Protein 3K17 (pdb70)

Solvent-accessible surface area: 55681 Å² total

InterPro domains:
  IPR005917 Phosphomevalonate kinase, bacteria [TIGR01220] (10-353)
  IPR006204 GHMP kinase N-terminal domain [PF00288] (90-173)
  IPR013750 GHMP kinase, C-terminal domain [PF08544] (261-345)
  IPR014721 Small ribosomal subunit protein uS5 domain 2-type fold, subgroup [G3DSA:3.30.230.10] (9-210)
  IPR020568 Ribosomal protein uS5 domain 2-type superfamily [SSF54211] (10-228)
  IPR035102 Phosphomevalonate kinase [PTHR31814] (108-270)
  IPR036554 GHMP kinase, C-terminal domain superfamily [G3DSA:3.30.70.890] (212-351)
  IPR036554 GHMP kinase, C-terminal domain superfamily [SSF55060] (216-352)

Radius of gyration: 37.33 Å; Cα contacts (8 Å, |Δi|>4): 3002; chains: 4; bounding box: 101×78×102 Å

Nearest PDB structures (foldseek):
  3k17-assembly1_A  TM=9.983E-01  e=2.558E-62  Listeria innocua
  3gon-assembly1_A  TM=9.034E-01  e=1.517E-24  Streptococcus pneumoniae R6
  1k47-assembly6_F  TM=8.748E-01  e=9.224E-23  Streptococcus pneumoniae R6
  1s4e-assembly9_I  TM=7.639E-01  e=1.160E-14  Pyrococcus furiosus
  1s4e-assembly4_D  TM=7.365E-01  e=4.771E-15  Pyrococcus furiosus

Secondary structure (DSSP, 8-state):
--EEEEEEEEEEEE-TTGGGSTT-EEEEEEEEEEEEEEE-B-SS--B--TT-SS-B---TTS----S-GGGHHHHHHHHHHHHHHHHTTPPP--B--EEESSB-TTS-B-SS-HHHHHHHHHHHH---S-TT---HHHHHHHHHHHHHHSS--SHHHHH---SEEEEE---HHHHHHHHTTS-TTT--PPP--EEEEEPPPSSEEEEEE-S----HHHHHHHHHHHHHH-HHHHHHHHHHHHH--HHHHHHHHT-HHHHHHHHHHHHHHHHHHHHHHT---S-HHHHHHHHHHH---EEEE-TT-SSSEEEEEESSHHHHHHHHHHHHHTTPEE----B---EEE--/--EEEEEEEEEEEE-TTGGGSTT-EEEEEEEEEEEEEEE-B-SS--B--TT-SS-B---TTS----S-GGGHHHHHHHHHHHHHHHHTT-----B--EEESSB-TTS-B-SS-HHHHHHHHHHHH---S-TT---HHHHHHHHHHHHHHSS--SHHHHH---SEEEEE---HHHHHHHHTTS-TTT--PPP--EEEEEPPPSSEEEEE-------SHHHHHHHHHHHHHTHHHHHHHHHHHHH--HHHHHHHHT-HHHHHHHHHHHHHHHHHHHHHHT--SS-HHHHHHHHHHH---EEEE-SS-SSS-EEEEESSHHHHHHHHHHHHHHT--B----B---EEE--/--EEEEEEEEEEEE-TTGGGSTT-EEEEEEEEEEEEEEE-B-SS--B--TTBSS-B---TTS----SSGGGHHHHHHHHHHHHHHHHTTPPP--B--EEESSB-SSS-B-SS-HHHHHHHHHHHH---S-TT---HHHHHHHHHHHHHHSS--SHHHHH---SEEEEE---HHHHHHHTTTS-TTT-------EEEEEPPPSSEEEEEE-SS---TTTHHHHHHHHHHH-HHHHHHHHHHHHH--HHHHHHHHT-HHHHHHHHHHHHHHHHHHHHHHT--SS-HHHHHHHHHHH---EEEE-SS-SSSEEEEEESSHHHHHHHHHHHHHHT-EE----B---EEE--/--EEEEEEEEEEEE-TTGGGSTT-EEEEEEEEEEEEEEE-B-SS--B--TT-SS-B---TTS----S-SSSHHHHHHHHHHHHHHHHTTPPP--B--EEESSB-TTS-B-SS-HHHHHHHHHHHH---S-TT---HHHHHHHHHHHHHHS---SHHHHH---SEEEEE---HHHHHHHTTTS-TTT--PPP--EEEEEPPPSSEEEEEE------HHHHHHHHHHHHTT-HHHHHHHHHHHHH--HHHHHHHHT-HHHHHHHHHHHHHHHHHHHHTTT--SS-HHHHHHHHHHH---EEEE-SS-SSS-EEEEESSHHHHHHHHHHHHHHT-EE--------EEE--

Sequence (1388 aa):
NKLQVKIPGKLYVAGEYAVVESGHTAILTAVNRYITLTLEDSERNELWIPHYENPVSWPIGGELKPDGEHWTFTAEAINIATTFLKSEGIELTPVKVIETELIDQSGAKYGLGSSAAATVAVINALTKFYPEISLKKFKLAALSHLVVQGNGSCGDIASCYGGWIAYTTFDQEWVKHRLAYKSLEWFKEPWPLQIETLEEPVPTFSVGWTGTPVSTGKLVSQIHAFKQEDSKNYQHFLTRNNEIKQIIQAFHTKDEELLYSSIKENRRILQELGTKAGVNIETSLLKELADSAENGGAGKSSGSGGGDCGIAFSKTKELAEKLVNEWEKLGIKHLPFHTGRVQITEGNKLQVKIPGKLYVAGEYAVVESGHTAILTAVNRYITLTLEDSERNELWIPHYENPVSWPIGGELKPDGEHWTFTAEAINIATTFLKSEGIELTPVKVIETELIDQSGAKYGLGSSAAATVAVINALTKFYPEISLKKFKLAALSHLVVQGNGSCGDIASCYGGWIAYTTFDQEWVKHRLAYKSLEWFKEPWPLQIETLEEPVPTFSVGWTGTPVSTGKLVSQIHAFKQEDSKNYQHFLTRNNEIKQIIQAFHTKDEELLYSSIKENRRILQELGTKAGVNIETSLLKELADSAENGGAGKSSGSGGGDCGIAFSKTKELAEKLVNEWEKLGIKHLPFHTGRVQITEGNKLQVKIPGKLYVAGEYAVVESGHTAILTAVNRYITLTLEDSERNELWIPHYENPVSWPIGGELKPDGEHWTFTAEAINIATTFLKSEGIELTPVKVIETELIDQSGAKYGLGSSAAATVAVINALTKFYPEISLKKFKLAALSHLVVQGNGSCGDIASCYGGWIAYTTFDQEWVKHRLAYKSLEWFKEPWPLQIETLEEPVPTFSVGWTGTPVSTGKLVSQIHAFKQEDSKNYQHFLTRNNEIKQIIQAFHTKDEELLYSSIKENRRILQELGTKAGVNIETSLLKELADSAENGGAGKSSGSGGGDCGIAFSKTKELAEKLVNEWEKLGIKHLPFHTGRVQITEGNKLQVKIPGKLYVAGEYAVVESGHTAILTAVNRYITLTLEDSERNELWIPHYENPVSWPIGGELKPDGEHWTFTAEAINIATTFLKSEGIELTPVKVIETELIDQSGAKYGLGSSAAATVAVINALTKFYPEISLKKFKLAALSHLVVQGNGSCGDIASCYGGWIAYTTFDQEWVKHRLAYKSLEWFKEPWPLQIETLEEPVPTFSVGWTGTPVSTGKLVSQIHAFKQEDSKNYQHFLTRNNEIKQIIQAFHTKDEELLYSSIKENRRILQELGTKAGVNIETSLLKELADSAENGGAGKSSGSGGGDCGIAFSKTKELAEKLVNEWEKLGIKHLPFHTGRVQITEG

Organism: Listeria innocua serovar 6a (strain ATCC BAA-680 / CLIP 11262) (NCBI:txid272626)

CATH classification: 3.30.230.10 (+1 more: 3.30.70.890)

B-factor: mean 33.98, std 15.14, range [2.61, 91.02]

Structure (mmCIF, N/CA/C/O backbone):
data_3K17
#
_entry.id   3K17
#
_cell.length_a   105.966
_cell.length_b   122.362
_cell.length_c   138.000
_cell.angle_alpha   90.00
_cell.angle_beta   90.00
_cell.angle_gamma   90.00
#
_symmetry.space_group_name_H-M   'P 21 21 21'
#
loop_
_entity.id
_entity.type
_entity.pdbx_description
1 polymer 'Lin0012 protein'
2 non-polymer 'TRIETHYLENE GLYCOL'
3 water water
#
loop_
_atom_site.group_PDB
_atom_site.id
_atom_site.type_symbol
_atom_site.label_atom_id
_atom_site.label_alt_id
_atom_site.label_comp_id
_atom_site.label_asym_id
_atom_site.label_entity_id
_atom_site.label_seq_id
_atom_site.pdbx_PDB_ins_code
_atom_site.Cartn_x
_atom_site.Cartn_y
_atom_site.Cartn_z
_atom_site.occupancy
_atom_site.B_iso_or_equiv
_atom_site.auth_seq_id
_atom_site.auth_comp_id
_atom_site.auth_asym_id
_atom_site.auth_atom_id
_atom_site.pdbx_PDB_model_num
ATOM 1 N N . ASN A 1 5 ? 64.348 11.278 4.468 1.00 52.87 7 ASN A N 1
ATOM 2 C CA . ASN A 1 5 ? 62.945 11.673 4.147 1.00 52.51 7 ASN A CA 1
ATOM 3 C C . ASN A 1 5 ? 62.622 13.088 4.613 1.00 50.28 7 ASN A C 1
ATOM 4 O O . ASN A 1 5 ? 62.582 13.370 5.811 1.00 50.17 7 ASN A O 1
ATOM 9 N N . LYS A 1 6 ? 62.398 13.975 3.651 1.00 47.34 8 LYS A N 1
ATOM 10 C CA . LYS A 1 6 ? 62.069 15.357 3.953 1.00 43.54 8 LYS A CA 1
ATOM 11 C C . LYS A 1 6 ? 60.584 15.594 3.727 1.00 40.76 8 LYS A C 1
ATOM 12 O O . LYS A 1 6 ? 59.942 14.878 2.963 1.00 41.29 8 LYS A O 1
ATOM 18 N N . LEU A 1 7 ? 60.042 16.599 4.403 1.00 37.14 9 LEU A N 1
ATOM 19 C CA . LEU A 1 7 ? 58.638 16.952 4.263 1.00 33.09 9 LEU A CA 1
ATOM 20 C C . LEU A 1 7 ? 58.557 18.179 3.358 1.00 32.58 9 LEU A C 1
ATOM 21 O O . LEU A 1 7 ? 59.200 19.197 3.625 1.00 31.28 9 LEU A O 1
ATOM 26 N N . GLN A 1 8 ? 57.786 18.082 2.280 1.00 30.09 10 GLN A N 1
ATOM 27 C CA . GLN A 1 8 ? 57.648 19.206 1.359 1.00 30.15 10 GLN A CA 1
ATOM 28 C C . GLN A 1 8 ? 56.238 19.774 1.395 1.00 26.98 10 GLN A C 1
ATOM 29 O O . GLN A 1 8 ? 55.263 19.047 1.196 1.00 26.93 10 GLN A O 1
ATOM 35 N N . VAL A 1 9 ? 56.132 21.072 1.653 1.00 23.46 11 VAL A N 1
ATOM 36 C CA . VAL A 1 9 ? 54.834 21.744 1.701 1.00 20.28 11 VAL A CA 1
ATOM 37 C C . VAL A 1 9 ? 54.775 22.827 0.626 1.00 20.16 11 VAL A C 1
ATOM 38 O O . VAL A 1 9 ? 55.641 23.700 0.560 1.00 19.70 11 VAL A O 1
ATOM 42 N N . LYS A 1 10 ? 53.762 22.759 -0.226 1.00 19.39 12 LYS A N 1
ATOM 43 C CA . LYS A 1 10 ? 53.597 23.750 -1.275 1.00 19.89 12 LYS A CA 1
ATOM 44 C C . LYS A 1 10 ? 52.299 24.492 -1.041 1.00 18.29 12 LYS A C 1
ATOM 45 O O . LYS A 1 10 ? 51.219 23.897 -1.057 1.00 19.24 12 LYS A O 1
ATOM 51 N N . ILE A 1 11 ? 52.425 25.796 -0.815 1.00 16.13 13 ILE A N 1
ATOM 52 C CA . ILE A 1 11 ? 51.286 26.664 -0.572 1.00 14.51 13 ILE A CA 1
ATOM 53 C C . ILE A 1 11 ? 51.098 27.562 -1.782 1.00 16.76 13 ILE A C 1
ATOM 54 O O . ILE A 1 11 ? 52.031 28.263 -2.225 1.00 14.58 13 ILE A O 1
ATOM 59 N N . PRO A 1 12 ? 49.884 27.555 -2.344 1.00 15.50 14 PRO A N 1
ATOM 60 C CA . PRO A 1 12 ? 49.577 28.372 -3.515 1.00 15.83 14 PRO A CA 1
ATOM 61 C C . PRO A 1 12 ? 49.415 29.842 -3.148 1.00 16.85 14 PRO A C 1
ATOM 62 O O . PRO A 1 12 ? 49.084 30.169 -2.007 1.00 17.21 14 PRO A O 1
ATOM 66 N N . GLY A 1 13 ? 49.666 30.714 -4.121 1.00 15.12 15 GLY A N 1
ATOM 67 C CA . GLY A 1 13 ? 49.496 32.140 -3.915 1.00 14.58 15 GLY A CA 1
ATOM 68 C C . GLY A 1 13 ? 48.005 32.425 -4.005 1.00 15.50 15 GLY A C 1
ATOM 69 O O . GLY A 1 13 ? 47.221 31.513 -4.271 1.00 12.87 15 GLY A O 1
ATOM 70 N N . LYS A 1 14 ? 47.607 33.678 -3.810 1.00 14.28 16 LYS A N 1
ATOM 71 C CA . LYS A 1 14 ? 46.190 34.026 -3.838 1.00 16.28 16 LYS A CA 1
ATOM 72 C C . LYS A 1 14 ? 45.892 35.265 -4.660 1.00 17.46 16 LYS A C 1
ATOM 73 O O . LYS A 1 14 ? 46.759 36.102 -4.891 1.00 16.11 16 LYS A O 1
ATOM 79 N N . LEU A 1 15 ? 44.637 35.375 -5.072 1.00 17.11 17 LEU A N 1
ATOM 80 C CA . LEU A 1 15 ? 44.162 36.512 -5.837 1.00 16.31 17 LEU A CA 1
ATOM 81 C C . LEU A 1 15 ? 42.734 36.823 -5.433 1.00 18.36 17 LEU A C 1
ATOM 82 O O . LEU A 1 15 ? 41.862 35.955 -5.516 1.00 17.21 17 LEU A O 1
ATOM 87 N N . TYR A 1 16 ? 42.497 38.046 -4.972 1.00 16.54 18 TYR A N 1
ATOM 88 C CA . TYR A 1 16 ? 41.146 38.456 -4.630 1.00 17.32 18 TYR A CA 1
ATOM 89 C C . TYR A 1 16 ? 40.423 38.559 -5.962 1.00 18.80 18 TYR A C 1
ATOM 90 O O . TYR A 1 16 ? 41.007 38.995 -6.960 1.00 17.26 18 TYR A O 1
ATOM 99 N N . VAL A 1 17 ? 39.159 38.154 -5.985 1.00 19.11 19 VAL A N 1
ATOM 100 C CA . VAL A 1 17 ? 38.376 38.211 -7.214 1.00 18.31 19 VAL A CA 1
ATOM 101 C C . VAL A 1 17 ? 37.298 39.285 -7.093 1.00 19.94 19 VAL A C 1
ATOM 102 O O . VAL A 1 17 ? 36.978 39.952 -8.067 1.00 20.24 19 VAL A O 1
ATOM 106 N N . ALA A 1 18 ? 36.769 39.456 -5.883 1.00 18.64 20 ALA A N 1
ATOM 107 C CA . ALA A 1 18 ? 35.732 40.443 -5.614 1.00 20.81 20 ALA A CA 1
ATOM 108 C C . ALA A 1 18 ? 35.596 40.689 -4.112 1.00 19.75 20 ALA A C 1
ATOM 109 O O . ALA A 1 18 ? 35.920 39.825 -3.307 1.00 19.78 20 ALA A O 1
ATOM 111 N N . GLY A 1 19 ? 35.122 41.872 -3.744 1.00 20.10 21 GLY A N 1
ATOM 112 C CA . GLY A 1 19 ? 34.923 42.186 -2.339 1.00 21.30 21 GLY A CA 1
ATOM 113 C C . GLY A 1 19 ? 36.087 42.830 -1.609 1.00 22.13 21 GLY A C 1
ATOM 114 O O . GLY A 1 19 ? 36.017 43.016 -0.391 1.00 20.45 21 GLY A O 1
ATOM 115 N N . GLU A 1 20 ? 37.148 43.179 -2.334 1.00 22.20 22 GLU A N 1
ATOM 116 C CA . GLU A 1 20 ? 38.315 43.801 -1.710 1.00 23.14 22 GLU A CA 1
ATOM 117 C C . GLU A 1 20 ? 37.973 45.116 -1.016 1.00 23.46 22 GLU A C 1
ATOM 118 O O . GLU A 1 20 ? 37.085 45.853 -1.455 1.00 25.16 22 GLU A O 1
ATOM 124 N N . TYR A 1 21 ? 38.717 45.397 0.052 1.00 21.65 23 TYR A N 1
ATOM 125 C CA . TYR A 1 21 ? 38.565 46.589 0.878 1.00 23.42 23 TYR A CA 1
ATOM 126 C C . TYR A 1 21 ? 37.415 46.432 1.853 1.00 22.57 23 TYR A C 1
ATOM 127 O O . TYR A 1 21 ? 37.605 46.563 3.059 1.00 21.09 23 TYR A O 1
ATOM 136 N N . ALA A 1 22 ? 36.230 46.123 1.338 1.00 22.27 24 ALA A N 1
ATOM 137 C CA . ALA A 1 22 ? 35.070 45.938 2.199 1.00 22.49 24 ALA A CA 1
ATOM 138 C C . ALA A 1 22 ? 35.305 44.723 3.092 1.00 22.65 24 ALA A C 1
ATOM 139 O O . ALA A 1 22 ? 34.873 44.681 4.248 1.00 22.58 24 ALA A O 1
ATOM 141 N N . VAL A 1 23 ? 36.011 43.740 2.549 1.00 21.45 25 VAL A N 1
ATOM 142 C CA . VAL A 1 23 ? 36.283 42.511 3.269 1.00 19.84 25 VAL A CA 1
ATOM 143 C C . VAL A 1 23 ? 37.010 42.714 4.601 1.00 21.94 25 VAL A C 1
ATOM 144 O O . VAL A 1 23 ? 36.957 41.843 5.465 1.00 21.01 25 VAL A O 1
ATOM 148 N N . VAL A 1 24 ? 37.670 43.856 4.786 1.00 22.41 26 VAL A N 1
ATOM 149 C CA . VAL A 1 24 ? 38.363 44.089 6.050 1.00 25.01 26 VAL A CA 1
ATOM 150 C C . VAL A 1 24 ? 37.332 44.241 7.164 1.00 24.21 26 VAL A C 1
ATOM 151 O O . VAL A 1 24 ? 37.628 44.001 8.328 1.00 24.64 26 VAL A O 1
ATOM 155 N N . GLU A 1 25 ? 36.114 44.630 6.798 1.00 25.97 27 GLU A N 1
ATOM 156 C CA . GLU A 1 25 ? 35.041 44.794 7.777 1.00 23.90 27 GLU A CA 1
ATOM 157 C C . GLU A 1 25 ? 34.548 43.427 8.231 1.00 25.05 27 GLU A C 1
ATOM 158 O O . GLU A 1 25 ? 34.368 42.519 7.416 1.00 23.75 27 GLU A O 1
ATOM 164 N N . SER A 1 26 ? 34.325 43.287 9.535 1.00 24.61 28 SER A N 1
ATOM 165 C CA . SER A 1 26 ? 33.860 42.032 10.105 1.00 25.46 28 SER A CA 1
ATOM 166 C C . SER A 1 26 ? 32.587 41.548 9.419 1.00 26.06 28 SER A C 1
ATOM 167 O O . SER A 1 26 ? 31.744 42.343 9.020 1.00 25.37 28 SER A O 1
ATOM 170 N N . GLY A 1 27 ? 32.459 40.236 9.273 1.00 26.32 29 GLY A N 1
ATOM 171 C CA . GLY A 1 27 ? 31.266 39.684 8.655 1.00 26.26 29 GLY A CA 1
ATOM 172 C C . GLY A 1 27 ? 31.093 39.946 7.172 1.00 25.56 29 GLY A C 1
ATOM 173 O O . GLY A 1 27 ? 30.118 39.488 6.577 1.00 24.69 29 GLY A O 1
ATOM 174 N N . HIS A 1 28 ? 32.013 40.687 6.561 1.00 25.39 30 HIS A N 1
ATOM 175 C CA . HIS A 1 28 ? 31.896 40.948 5.134 1.00 22.87 30 HIS A CA 1
ATOM 176 C C . HIS A 1 28 ? 32.545 39.822 4.344 1.00 23.13 30 HIS A C 1
ATOM 177 O O . HIS A 1 28 ? 33.444 39.129 4.840 1.00 22.28 30 HIS A O 1
ATOM 184 N N . THR A 1 29 ? 32.096 39.639 3.109 1.00 22.27 31 THR A N 1
ATOM 185 C CA . THR A 1 29 ? 32.594 38.542 2.298 1.00 23.25 31 THR A CA 1
ATOM 186 C C . THR A 1 29 ? 33.329 38.898 1.010 1.00 23.10 31 THR A C 1
ATOM 187 O O . THR A 1 29 ? 32.994 39.868 0.323 1.00 24.31 31 THR A O 1
ATOM 191 N N . ALA A 1 30 ? 34.330 38.086 0.688 1.00 20.74 32 ALA A N 1
ATOM 192 C CA . ALA A 1 30 ? 35.098 38.261 -0.537 1.00 19.93 32 ALA A CA 1
ATOM 193 C C . ALA A 1 30 ? 35.269 36.909 -1.207 1.00 17.81 32 ALA A C 1
ATOM 194 O O . ALA A 1 30 ? 35.177 35.865 -0.556 1.00 19.70 32 ALA A O 1
ATOM 196 N N . ILE A 1 31 ? 35.509 36.940 -2.513 1.00 17.44 33 ILE A N 1
ATOM 197 C CA . ILE A 1 31 ? 35.734 35.735 -3.289 1.00 17.07 33 ILE A CA 1
ATOM 198 C C . ILE A 1 31 ? 37.234 35.720 -3.607 1.00 17.39 33 ILE A C 1
ATOM 199 O O . ILE A 1 31 ? 37.801 36.756 -3.932 1.00 14.69 33 ILE A O 1
ATOM 204 N N . LEU A 1 32 ? 37.873 34.560 -3.493 1.00 16.05 34 LEU A N 1
ATOM 205 C CA . LEU A 1 32 ? 39.295 34.463 -3.815 1.00 17.14 34 LEU A CA 1
ATOM 206 C C . LEU A 1 32 ? 39.600 33.136 -4.460 1.00 16.92 34 LEU A C 1
ATOM 207 O O . LEU A 1 32 ? 38.878 32.157 -4.268 1.00 17.31 34 LEU A O 1
ATOM 212 N N . THR A 1 33 ? 40.670 33.111 -5.240 1.00 15.45 35 THR A N 1
ATOM 213 C CA . THR A 1 33 ? 41.111 31.876 -5.841 1.00 14.71 35 THR A CA 1
ATOM 214 C C . THR A 1 33 ? 42.601 31.751 -5.567 1.00 16.81 35 THR A C 1
ATOM 215 O O . THR A 1 33 ? 43.326 32.751 -5.551 1.00 17.45 35 THR A O 1
ATOM 219 N N . ALA A 1 34 ? 43.049 30.528 -5.317 1.00 17.08 36 ALA A N 1
ATOM 220 C CA . ALA A 1 34 ? 44.464 30.280 -5.103 1.00 17.86 36 ALA A CA 1
ATOM 221 C C . ALA A 1 34 ? 45.024 30.144 -6.519 1.00 16.62 36 ALA A C 1
ATOM 222 O O . ALA A 1 34 ? 44.272 29.844 -7.455 1.00 16.66 36 ALA A O 1
ATOM 224 N N . VAL A 1 35 ? 46.323 30.370 -6.694 1.00 16.65 37 VAL A N 1
ATOM 225 C CA . VAL A 1 35 ? 46.917 30.274 -8.025 1.00 16.20 37 VAL A CA 1
ATOM 226 C C . VAL A 1 35 ? 47.988 29.192 -8.103 1.00 16.72 37 VAL A C 1
ATOM 227 O O . VAL A 1 35 ? 48.532 28.756 -7.087 1.00 13.92 37 VAL A O 1
ATOM 231 N N . ASN A 1 36 ? 48.285 28.776 -9.329 1.00 15.44 38 ASN A N 1
ATOM 232 C CA . ASN A 1 36 ? 49.273 27.746 -9.599 1.00 16.31 38 ASN A CA 1
ATOM 233 C C . ASN A 1 36 ? 50.734 28.220 -9.483 1.00 18.45 38 ASN A C 1
ATOM 234 O O . ASN A 1 36 ? 51.582 27.855 -10.300 1.00 16.80 38 ASN A O 1
ATOM 239 N N . ARG A 1 37 ? 51.019 29.029 -8.465 1.00 17.04 39 ARG A N 1
ATOM 240 C CA . ARG A 1 37 ? 52.374 29.537 -8.205 1.00 17.47 39 ARG A CA 1
ATOM 241 C C . ARG A 1 37 ? 52.518 29.360 -6.704 1.00 17.36 39 ARG A C 1
ATOM 242 O O . ARG A 1 37 ? 51.656 29.781 -5.931 1.00 17.80 39 ARG A O 1
ATOM 250 N N . TYR A 1 38 ? 53.614 28.733 -6.298 1.00 15.98 40 TYR A N 1
ATOM 251 C CA . TYR A 1 38 ? 53.791 28.374 -4.907 1.00 15.85 40 TYR A CA 1
ATOM 252 C C . TYR A 1 38 ? 54.999 28.838 -4.115 1.00 16.50 40 TYR A C 1
ATOM 253 O O . TYR A 1 38 ? 56.044 29.223 -4.647 1.00 14.04 40 TYR A O 1
ATOM 262 N N . ILE A 1 39 ? 54.809 28.768 -2.807 1.00 15.63 41 ILE A N 1
ATOM 263 C CA . ILE A 1 39 ? 55.860 29.007 -1.855 1.00 18.06 41 ILE A CA 1
ATOM 264 C C . ILE A 1 39 ? 56.087 27.546 -1.470 1.00 18.44 41 ILE A C 1
ATOM 265 O O . ILE A 1 39 ? 55.117 26.792 -1.294 1.00 19.08 41 ILE A O 1
ATOM 270 N N . THR A 1 40 ? 57.345 27.125 -1.393 1.00 18.15 42 THR A N 1
ATOM 271 C CA . THR A 1 40 ? 57.657 25.744 -1.035 1.00 18.19 42 THR A CA 1
ATOM 272 C C . THR A 1 40 ? 58.484 25.711 0.240 1.00 18.26 42 THR A C 1
ATOM 273 O O . THR A 1 40 ? 59.542 26.332 0.316 1.00 19.89 42 THR A O 1
ATOM 277 N N . LEU A 1 41 ? 57.994 24.999 1.247 1.00 17.68 43 LEU A N 1
ATOM 278 C CA . LEU A 1 41 ? 58.718 24.883 2.507 1.00 17.79 43 LEU A CA 1
ATOM 279 C C . LEU A 1 41 ? 59.149 23.423 2.686 1.00 19.79 43 LEU A C 1
ATOM 280 O O . LEU A 1 41 ? 58.309 22.522 2.748 1.00 17.64 43 LEU A O 1
ATOM 285 N N . THR A 1 42 ? 60.460 23.196 2.744 1.00 20.53 44 THR A N 1
ATOM 286 C CA . THR A 1 42 ? 61.000 21.850 2.925 1.00 21.23 44 THR A CA 1
ATOM 287 C C . THR A 1 42 ? 61.495 21.717 4.366 1.00 22.12 44 THR A C 1
ATOM 288 O O . THR A 1 42 ? 62.325 22.510 4.827 1.00 22.16 44 THR A O 1
ATOM 292 N N . LEU A 1 43 ? 60.965 20.729 5.080 1.00 20.49 45 LEU A N 1
ATOM 293 C CA . LEU A 1 43 ? 61.320 20.507 6.479 1.00 21.51 45 LEU A CA 1
ATOM 294 C C . LEU A 1 43 ? 61.974 19.157 6.714 1.00 24.24 45 LEU A C 1
ATOM 295 O O . LEU A 1 43 ? 61.588 18.154 6.116 1.00 26.31 45 LEU A O 1
ATOM 300 N N . GLU A 1 44 ? 62.957 19.134 7.603 1.00 26.20 46 GLU A N 1
ATOM 301 C CA . GLU A 1 44 ? 63.659 17.901 7.918 1.00 28.48 46 GLU A CA 1
ATOM 302 C C . GLU A 1 44 ? 64.212 17.996 9.331 1.00 28.53 46 GLU A C 1
ATOM 303 O O . GLU A 1 44 ? 64.353 19.091 9.874 1.00 26.66 46 GLU A O 1
ATOM 309 N N . ASP A 1 45 ? 64.516 16.849 9.930 1.00 29.13 47 ASP A N 1
ATOM 310 C CA . ASP A 1 45 ? 65.079 16.837 11.273 1.00 28.60 47 ASP A CA 1
ATOM 311 C C . ASP A 1 45 ? 66.507 17.330 11.154 1.00 27.74 47 ASP A C 1
ATOM 312 O O . ASP A 1 45 ? 67.148 17.139 10.126 1.00 28.77 47 ASP A O 1
ATOM 317 N N . SER A 1 46 ? 66.999 17.965 12.208 1.00 28.73 48 SER A N 1
ATOM 318 C CA . SER A 1 46 ? 68.359 18.480 12.236 1.00 29.94 48 SER A CA 1
ATOM 319 C C . SER A 1 46 ? 68.836 18.463 13.682 1.00 29.94 48 SER A C 1
ATOM 320 O O . SER A 1 46 ? 68.082 18.096 14.579 1.00 29.16 48 SER A O 1
ATOM 323 N N . GLU A 1 47 ? 70.084 18.863 13.900 1.00 30.90 49 GLU A N 1
ATOM 324 C CA . GLU A 1 47 ? 70.662 18.896 15.239 1.00 32.80 49 GLU A CA 1
ATOM 325 C C . GLU A 1 47 ? 70.184 20.137 15.982 1.00 30.16 49 GLU A C 1
ATOM 326 O O . GLU A 1 47 ? 70.014 20.124 17.202 1.00 28.48 49 GLU A O 1
ATOM 332 N N . ARG A 1 48 ? 69.980 21.213 15.230 1.00 28.42 50 ARG A N 1
ATOM 333 C CA . ARG A 1 48 ? 69.521 22.475 15.788 1.00 27.12 50 ARG A CA 1
ATOM 334 C C . ARG A 1 48 ? 68.511 23.116 14.842 1.00 24.55 50 ARG A C 1
ATOM 335 O O . ARG A 1 48 ? 68.503 22.827 13.644 1.00 20.62 50 ARG A O 1
ATOM 343 N N . ASN A 1 49 ? 67.648 23.971 15.382 1.00 21.35 51 ASN A N 1
ATOM 344 C CA . ASN A 1 49 ? 66.649 24.635 14.556 1.00 19.65 51 ASN A CA 1
ATOM 345 C C . ASN A 1 49 ? 67.298 25.481 13.488 1.00 19.69 51 ASN A C 1
ATOM 346 O O . ASN A 1 49 ? 68.316 26.118 13.725 1.00 20.21 51 ASN A O 1
ATOM 351 N N . GLU A 1 50 ? 66.677 25.514 12.318 1.00 20.45 52 GLU A N 1
ATOM 352 C CA . GLU A 1 50 ? 67.209 26.285 11.216 1.00 21.84 52 GLU A CA 1
ATOM 353 C C . GLU A 1 50 ? 66.084 26.769 10.312 1.00 21.92 52 GLU A C 1
ATOM 354 O O . GLU A 1 50 ? 65.244 25.975 9.883 1.00 21.70 52 GLU A O 1
ATOM 360 N N . LEU A 1 51 ? 66.055 28.069 10.044 1.00 17.80 53 LEU A N 1
ATOM 361 C CA . LEU A 1 51 ? 65.049 28.626 9.149 1.00 17.95 53 LEU A CA 1
ATOM 362 C C . LEU A 1 51 ? 65.759 29.429 8.072 1.00 17.94 53 LEU A C 1
ATOM 363 O O . LEU A 1 51 ? 66.604 30.275 8.375 1.00 13.64 53 LEU A O 1
ATOM 368 N N . TRP A 1 52 ? 65.411 29.149 6.822 1.00 17.17 54 TRP A N 1
ATOM 369 C CA . TRP A 1 52 ? 65.970 29.852 5.677 1.00 18.56 54 TRP A CA 1
ATOM 370 C C . TRP A 1 52 ? 64.794 30.435 4.903 1.00 19.05 54 TRP A C 1
ATOM 371 O O . TRP A 1 52 ? 63.811 29.729 4.657 1.00 16.62 54 TRP A O 1
ATOM 382 N N . ILE A 1 53 ? 64.879 31.709 4.538 1.00 15.41 55 ILE A N 1
ATOM 383 C CA . ILE A 1 53 ? 63.822 32.320 3.736 1.00 16.94 55 ILE A CA 1
ATOM 384 C C . ILE A 1 53 ? 64.483 33.016 2.559 1.00 18.42 55 ILE A C 1
ATOM 385 O O . ILE A 1 53 ? 65.675 33.342 2.609 1.00 19.02 55 ILE A O 1
ATOM 390 N N . PRO A 1 54 ? 63.726 33.248 1.477 1.00 19.29 56 PRO A N 1
ATOM 391 C CA . PRO A 1 54 ? 64.275 33.899 0.286 1.00 19.24 56 PRO A CA 1
ATOM 392 C C . PRO A 1 54 ? 65.015 35.205 0.502 1.00 19.82 56 PRO A C 1
ATOM 393 O O . PRO A 1 54 ? 66.051 35.439 -0.112 1.00 17.96 56 PRO A O 1
ATOM 397 N N . HIS A 1 55 ? 64.500 36.061 1.369 1.00 22.49 57 HIS A N 1
ATOM 398 C CA . HIS A 1 55 ? 65.150 37.346 1.568 1.00 24.63 57 HIS A CA 1
ATOM 399 C C . HIS A 1 55 ? 66.584 37.288 2.105 1.00 26.15 57 HIS A C 1
ATOM 400 O O . HIS A 1 55 ? 67.415 38.119 1.739 1.00 24.05 57 HIS A O 1
ATOM 407 N N . TYR A 1 56 ? 66.887 36.311 2.953 1.00 24.60 58 TYR A N 1
ATOM 408 C CA . TYR A 1 56 ? 68.230 36.229 3.526 1.00 24.35 58 TYR A CA 1
ATOM 409 C C . TYR A 1 56 ? 69.082 35.096 2.973 1.00 23.24 58 TYR A C 1
ATOM 410 O O . TYR A 1 56 ? 68.577 34.029 2.642 1.00 21.81 58 TYR A O 1
ATOM 419 N N . GLU A 1 57 ? 70.384 35.336 2.874 1.00 25.06 59 GLU A N 1
ATOM 420 C CA . GLU A 1 57 ? 71.301 34.321 2.368 1.00 26.33 59 GLU A CA 1
ATOM 421 C C . GLU A 1 57 ? 71.592 33.275 3.440 1.00 25.14 59 GLU A C 1
ATOM 422 O O . GLU A 1 57 ? 71.849 32.111 3.142 1.00 25.06 59 GLU A O 1
ATOM 428 N N . ASN A 1 58 ? 71.571 33.698 4.694 1.00 25.32 60 ASN A N 1
ATOM 429 C CA . ASN A 1 58 ? 71.851 32.783 5.782 1.00 24.91 60 ASN A CA 1
ATOM 430 C C . ASN A 1 58 ? 70.645 32.544 6.680 1.00 24.32 60 ASN A C 1
ATOM 431 O O . ASN A 1 58 ? 69.783 33.401 6.824 1.00 20.76 60 ASN A O 1
ATOM 436 N N . PRO A 1 59 ? 70.584 31.361 7.303 1.00 24.49 61 PRO A N 1
ATOM 437 C CA . PRO A 1 59 ? 69.483 30.992 8.197 1.00 23.97 61 PRO A CA 1
ATOM 438 C C . PRO A 1 59 ? 69.661 31.587 9.583 1.00 24.30 61 PRO A C 1
ATOM 439 O O . PRO A 1 59 ? 70.699 32.165 9.887 1.00 23.52 61 PRO A O 1
ATOM 443 N N . VAL A 1 60 ? 68.628 31.459 10.407 1.00 22.94 62 VAL A N 1
ATOM 444 C CA . VAL A 1 60 ? 68.684 31.898 11.794 1.00 23.27 62 VAL A CA 1
ATOM 445 C C . VAL A 1 60 ? 68.345 30.643 12.584 1.00 23.72 62 VAL A C 1
ATOM 446 O O . VAL A 1 60 ? 67.730 29.715 12.050 1.00 23.53 62 VAL A O 1
ATOM 450 N N . SER A 1 61 ? 68.757 30.601 13.843 1.00 23.60 63 SER A N 1
ATOM 451 C CA . SER A 1 61 ? 68.471 29.447 14.676 1.00 22.97 63 SER A CA 1
ATOM 452 C C . SER A 1 61 ? 67.846 29.945 15.956 1.00 22.06 63 SER A C 1
ATOM 453 O O . SER A 1 61 ? 67.849 31.149 16.234 1.00 22.47 63 SER A O 1
ATOM 456 N N . TRP A 1 62 ? 67.297 29.020 16.730 1.00 19.97 64 TRP A N 1
ATOM 457 C CA . TRP A 1 62 ? 66.669 29.365 17.992 1.00 19.75 64 TRP A CA 1
ATOM 458 C C . TRP A 1 62 ? 66.588 28.092 18.829 1.00 20.73 64 TRP A C 1
ATOM 459 O O . TRP A 1 62 ? 66.552 26.990 18.287 1.00 20.01 64 TRP A O 1
ATOM 470 N N . PRO A 1 63 ? 66.554 28.229 20.161 1.00 23.03 65 PRO A N 1
ATOM 471 C CA . PRO A 1 63 ? 66.486 27.063 21.050 1.00 24.62 65 PRO A CA 1
ATOM 472 C C . PRO A 1 63 ? 65.310 26.127 20.797 1.00 25.55 65 PRO A C 1
ATOM 473 O O . PRO A 1 63 ? 64.227 26.554 20.396 1.00 24.99 65 PRO A O 1
ATOM 477 N N . ILE A 1 64 ? 65.550 24.840 21.023 1.00 26.61 66 ILE A N 1
ATOM 478 C CA . ILE A 1 64 ? 64.533 23.815 20.846 1.00 27.07 66 ILE A CA 1
ATOM 479 C C . ILE A 1 64 ? 63.387 24.109 21.800 1.00 25.93 66 ILE A C 1
ATOM 480 O O . ILE A 1 64 ? 63.600 24.273 22.996 1.00 26.78 66 ILE A O 1
ATOM 485 N N . GLY A 1 65 ? 62.175 24.196 21.258 1.00 24.92 67 GLY A N 1
ATOM 486 C CA . GLY A 1 65 ? 61.012 24.488 22.076 1.00 22.88 67 GLY A CA 1
ATOM 487 C C . GLY A 1 65 ? 61.004 25.927 22.561 1.00 22.58 67 GLY A C 1
ATOM 488 O O . GLY A 1 65 ? 60.123 26.338 23.318 1.00 23.49 67 GLY A O 1
ATOM 489 N N . GLY A 1 66 ? 61.989 26.701 22.120 1.00 20.35 68 GLY A N 1
ATOM 490 C CA . GLY A 1 66 ? 62.076 28.083 22.546 1.00 20.83 68 GLY A CA 1
ATOM 491 C C . GLY A 1 66 ? 61.534 29.095 21.553 1.00 20.60 68 GLY A C 1
ATOM 492 O O . GLY A 1 66 ? 60.910 28.737 20.560 1.00 20.57 68 GLY A O 1
ATOM 493 N N . GLU A 1 67 ? 61.799 30.368 21.823 1.00 20.39 69 GLU A N 1
ATOM 494 C CA . GLU A 1 67 ? 61.327 31.451 20.980 1.00 19.37 69 GLU A CA 1
ATOM 495 C C . GLU A 1 67 ? 62.302 31.830 19.874 1.00 21.02 69 GLU A C 1
ATOM 496 O O . GLU A 1 67 ? 63.524 31.790 20.055 1.00 19.03 69 GLU A O 1
ATOM 502 N N . LEU A 1 68 ? 61.752 32.178 18.715 1.00 19.76 70 LEU A N 1
ATOM 503 C CA . LEU A 1 68 ? 62.575 32.616 17.599 1.00 20.65 70 LEU A CA 1
ATOM 504 C C . LEU A 1 68 ? 62.344 34.123 17.511 1.00 21.98 70 LEU A C 1
ATOM 505 O O . LEU A 1 68 ? 61.225 34.578 17.260 1.00 22.17 70 LEU A O 1
ATOM 510 N N . LYS A 1 69 ? 63.387 34.904 17.757 1.00 20.58 71 LYS A N 1
ATOM 511 C CA . LYS A 1 69 ? 63.243 36.350 17.701 1.00 22.97 71 LYS A CA 1
ATOM 512 C C . LYS A 1 69 ? 64.455 37.004 17.062 1.00 22.97 71 LYS A C 1
ATOM 513 O O . LYS A 1 69 ? 65.191 37.731 17.722 1.00 23.01 71 LYS A O 1
ATOM 519 N N . PRO A 1 70 ? 64.665 36.766 15.757 1.00 22.59 72 PRO A N 1
ATOM 520 C CA . PRO A 1 70 ? 65.807 37.342 15.033 1.00 25.02 72 PRO A CA 1
ATOM 521 C C . PRO A 1 70 ? 65.702 38.863 14.875 1.00 27.07 72 PRO A C 1
ATOM 522 O O . PRO A 1 70 ? 64.643 39.445 15.092 1.00 26.48 72 PRO A O 1
ATOM 526 N N . ASP A 1 71 ? 66.804 39.506 14.504 1.00 31.49 73 ASP A N 1
ATOM 527 C CA . ASP A 1 71 ? 66.810 40.958 14.343 1.00 35.83 73 ASP A CA 1
ATOM 528 C C . ASP A 1 71 ? 66.252 41.455 13.009 1.00 35.38 73 ASP A C 1
ATOM 529 O O . ASP A 1 71 ? 65.609 42.503 12.956 1.00 37.78 73 ASP A O 1
ATOM 534 N N . GLY A 1 72 ? 66.493 40.709 11.938 1.00 33.20 74 GLY A N 1
ATOM 535 C CA . GLY A 1 72 ? 66.009 41.120 10.631 1.00 33.16 74 GLY A CA 1
ATOM 536 C C . GLY A 1 72 ? 64.505 41.342 10.516 1.00 33.49 74 GLY A C 1
ATOM 537 O O . GLY A 1 72 ? 63.699 40.522 10.957 1.00 30.97 74 GLY A O 1
ATOM 538 N N . GLU A 1 73 ? 64.130 42.457 9.902 1.00 31.40 75 GLU A N 1
ATOM 539 C CA . GLU A 1 73 ? 62.729 42.814 9.714 1.00 31.72 75 GLU A CA 1
ATOM 540 C C . GLU A 1 73 ? 61.953 41.832 8.836 1.00 28.74 75 GLU A C 1
ATOM 541 O O . GLU A 1 73 ? 60.754 41.631 9.026 1.00 28.59 75 GLU A O 1
ATOM 547 N N . HIS A 1 74 ? 62.630 41.216 7.876 1.00 24.74 76 HIS A N 1
ATOM 548 C CA . HIS A 1 74 ? 61.953 40.297 6.978 1.00 23.88 76 HIS A CA 1
ATOM 549 C C . HIS A 1 74 ? 61.679 38.907 7.526 1.00 20.48 76 HIS A C 1
ATOM 550 O O . HIS A 1 74 ? 61.085 38.076 6.837 1.00 18.13 76 HIS A O 1
ATOM 557 N N . TRP A 1 75 ? 62.096 38.665 8.765 1.00 17.14 77 TRP A N 1
ATOM 558 C CA . TRP A 1 75 ? 61.877 37.374 9.421 1.00 17.29 77 TRP A CA 1
ATOM 559 C C . TRP A 1 75 ? 60.532 37.369 10.160 1.00 17.26 77 TRP A C 1
ATOM 560 O O . TRP A 1 75 ? 59.994 36.317 10.485 1.00 15.48 77 TRP A O 1
ATOM 571 N N . THR A 1 76 ? 60.010 38.557 10.433 1.00 16.92 78 THR A N 1
ATOM 572 C CA . THR A 1 76 ? 58.796 38.697 11.218 1.00 18.64 78 THR A CA 1
ATOM 573 C C . THR A 1 76 ? 57.620 37.775 10.930 1.00 17.06 78 THR A C 1
ATOM 574 O O . THR A 1 76 ? 57.158 37.093 11.839 1.00 16.48 78 THR A O 1
ATOM 578 N N . PHE A 1 77 ? 57.132 37.723 9.693 1.00 17.03 79 PHE A N 1
ATOM 579 C CA . PHE A 1 77 ? 55.982 36.861 9.434 1.00 16.22 79 PHE A CA 1
ATOM 580 C C . PHE A 1 77 ? 56.230 35.396 9.767 1.00 13.80 79 PHE A C 1
ATOM 581 O O . PHE A 1 77 ? 55.421 34.785 10.450 1.00 14.03 79 PHE A O 1
ATOM 589 N N . THR A 1 78 ? 57.341 34.836 9.295 1.00 14.68 80 THR A N 1
ATOM 590 C CA . THR A 1 78 ? 57.629 33.431 9.554 1.00 15.11 80 THR A CA 1
ATOM 591 C C . THR A 1 78 ? 58.024 33.154 10.997 1.00 16.12 80 THR A C 1
ATOM 592 O O . THR A 1 78 ? 57.696 32.089 11.541 1.00 17.61 80 THR A O 1
ATOM 596 N N . ALA A 1 79 ? 58.719 34.099 11.627 1.00 14.28 81 ALA A N 1
ATOM 597 C CA . ALA A 1 79 ? 59.114 33.909 13.018 1.00 13.72 81 ALA A CA 1
ATOM 598 C C . ALA A 1 79 ? 57.860 33.868 13.878 1.00 11.67 81 ALA A C 1
ATOM 599 O O . ALA A 1 79 ? 57.761 33.073 14.806 1.00 12.15 81 ALA A O 1
ATOM 601 N N . GLU A 1 80 ? 56.904 34.735 13.569 1.00 10.69 82 GLU A N 1
ATOM 602 C CA . GLU A 1 80 ? 55.669 34.782 14.341 1.00 12.36 82 GLU A CA 1
ATOM 603 C C . GLU A 1 80 ? 54.885 33.475 14.195 1.00 12.09 82 GLU A C 1
ATOM 604 O O . GLU A 1 80 ? 54.325 32.972 15.165 1.00 13.02 82 GLU A O 1
ATOM 610 N N . ALA A 1 81 ? 54.839 32.941 12.976 1.00 12.54 83 ALA A N 1
ATOM 611 C CA . ALA A 1 81 ? 54.127 31.689 12.724 1.00 12.64 83 ALA A CA 1
ATOM 612 C C . ALA A 1 81 ? 54.787 30.560 13.514 1.00 12.50 83 ALA A C 1
ATOM 613 O O . ALA A 1 81 ? 54.111 29.716 14.079 1.00 13.31 83 ALA A O 1
ATOM 615 N N . ILE A 1 82 ? 56.118 30.559 13.556 1.00 14.46 84 ILE A N 1
ATOM 616 C CA . ILE A 1 82 ? 56.861 29.545 14.296 1.00 12.89 84 ILE A CA 1
ATOM 617 C C . ILE A 1 82 ? 56.597 29.678 15.800 1.00 16.18 84 ILE A C 1
ATOM 618 O O . ILE A 1 82 ? 56.427 28.681 16.509 1.00 15.60 84 ILE A O 1
ATOM 623 N N . ASN A 1 83 ? 56.554 30.915 16.284 1.00 14.54 85 ASN A N 1
ATOM 624 C CA . ASN A 1 83 ? 56.323 31.163 17.703 1.00 15.96 85 ASN A CA 1
ATOM 625 C C . ASN A 1 83 ? 54.915 30.750 18.139 1.00 16.18 85 ASN A C 1
ATOM 626 O O . ASN A 1 83 ? 54.738 30.093 19.167 1.00 15.24 85 ASN A O 1
ATOM 631 N N . ILE A 1 84 ? 53.910 31.123 17.359 1.00 15.40 86 ILE A N 1
ATOM 632 C CA . ILE A 1 84 ? 52.551 30.759 17.715 1.00 17.14 86 ILE A CA 1
ATOM 633 C C . ILE A 1 84 ? 52.348 29.243 17.585 1.00 16.84 86 ILE A C 1
ATOM 634 O O . ILE A 1 84 ? 51.643 28.642 18.388 1.00 15.79 86 ILE A O 1
ATOM 639 N N . ALA A 1 85 ? 52.974 28.621 16.589 1.00 17.03 87 ALA A N 1
ATOM 640 C CA . ALA A 1 85 ? 52.826 27.174 16.418 1.00 17.78 87 ALA A CA 1
ATOM 641 C C . ALA A 1 85 ? 53.469 26.467 17.614 1.00 19.25 87 ALA A C 1
ATOM 642 O O . ALA A 1 85 ? 52.940 25.485 18.144 1.00 18.30 87 ALA A O 1
ATOM 644 N N . THR A 1 86 ? 54.612 26.989 18.038 1.00 17.32 88 THR A N 1
ATOM 645 C CA . THR A 1 86 ? 55.341 26.446 19.170 1.00 17.56 88 THR A CA 1
ATOM 646 C C . THR A 1 86 ? 54.512 26.540 20.449 1.00 18.66 88 THR A C 1
ATOM 647 O O . THR A 1 86 ? 54.451 25.590 21.224 1.00 19.86 88 THR A O 1
ATOM 651 N N . THR A 1 87 ? 53.888 27.693 20.673 1.00 20.10 89 THR A N 1
ATOM 652 C CA . THR A 1 87 ? 53.062 27.887 21.853 1.00 20.20 89 THR A CA 1
ATOM 653 C C . THR A 1 87 ? 51.845 26.958 21.797 1.00 21.36 89 THR A C 1
ATOM 654 O O . THR A 1 87 ? 51.402 26.444 22.827 1.00 19.58 89 THR A O 1
ATOM 658 N N . PHE A 1 88 ? 51.307 26.747 20.598 1.00 19.90 90 PHE A N 1
ATOM 659 C CA . PHE A 1 88 ? 50.155 25.863 20.455 1.00 20.45 90 PHE A CA 1
ATOM 660 C C . PHE A 1 88 ? 50.550 24.415 20.750 1.00 20.93 90 PHE A C 1
ATOM 661 O O . PHE A 1 88 ? 49.858 23.717 21.485 1.00 23.34 90 PHE A O 1
ATOM 669 N N . LEU A 1 89 ? 51.663 23.969 20.177 1.00 20.98 91 LEU A N 1
ATOM 670 C CA . LEU A 1 89 ? 52.125 22.604 20.389 1.00 22.05 91 LEU A CA 1
ATOM 671 C C . LEU A 1 89 ? 52.413 22.317 21.862 1.00 24.14 91 LEU A C 1
ATOM 672 O O . LEU A 1 89 ? 52.137 21.224 22.353 1.00 24.88 91 LEU A O 1
ATOM 677 N N . LYS A 1 90 ? 52.964 23.288 22.575 1.00 23.27 92 LYS A N 1
ATOM 678 C CA . LYS A 1 90 ? 53.240 23.067 23.983 1.00 24.85 92 LYS A CA 1
ATOM 679 C C . LYS A 1 90 ? 51.941 22.960 24.777 1.00 25.94 92 LYS A C 1
ATOM 680 O O . LYS A 1 90 ? 51.879 22.234 25.767 1.00 28.66 92 LYS A O 1
ATOM 686 N N . SER A 1 91 ? 50.905 23.678 24.350 1.00 24.03 93 SER A N 1
ATOM 687 C CA . SER A 1 91 ? 49.631 23.620 25.053 1.00 27.30 93 SER A CA 1
ATOM 688 C C . SER A 1 91 ? 49.015 22.234 24.880 1.00 27.86 93 SER A C 1
ATOM 689 O O . SER A 1 91 ? 48.238 21.794 25.718 1.00 27.76 93 SER A O 1
ATOM 692 N N . GLU A 1 92 ? 49.359 21.556 23.787 1.00 29.04 94 GLU A N 1
ATOM 693 C CA . GLU A 1 92 ? 48.853 20.208 23.531 1.00 30.67 94 GLU A CA 1
ATOM 694 C C . GLU A 1 92 ? 49.792 19.158 24.121 1.00 31.17 94 GLU A C 1
ATOM 695 O O . GLU A 1 92 ? 49.578 17.963 23.948 1.00 32.98 94 GLU A O 1
ATOM 701 N N . GLY A 1 93 ? 50.836 19.609 24.811 1.00 31.35 95 GLY A N 1
ATOM 702 C CA . GLY A 1 93 ? 51.782 18.685 25.411 1.00 32.32 95 GLY A CA 1
ATOM 703 C C . GLY A 1 93 ? 52.695 18.018 24.396 1.00 34.15 95 GLY A C 1
ATOM 704 O O . GLY A 1 93 ? 53.217 16.927 24.638 1.00 34.36 95 GLY A O 1
ATOM 705 N N . ILE A 1 94 ? 52.888 18.669 23.253 1.00 31.83 96 ILE A N 1
ATOM 706 C CA . ILE A 1 94 ? 53.747 18.133 22.201 1.00 30.90 96 ILE A CA 1
ATOM 707 C C . ILE A 1 94 ? 55.180 18.623 22.383 1.00 31.29 96 ILE A C 1
ATOM 708 O O . ILE A 1 94 ? 55.409 19.811 22.616 1.00 30.75 96 ILE A O 1
ATOM 713 N N . GLU A 1 95 ? 56.142 17.711 22.264 1.00 30.87 97 GLU A N 1
ATOM 714 C CA . GLU A 1 95 ? 57.541 18.080 22.417 1.00 31.76 97 GLU A CA 1
ATOM 715 C C . GLU A 1 95 ? 58.166 18.486 21.094 1.00 30.62 97 GLU A C 1
ATOM 716 O O . GLU A 1 95 ? 58.168 17.722 20.127 1.00 29.96 97 GLU A O 1
ATOM 722 N N . LEU A 1 96 ? 58.704 19.696 21.054 1.00 27.91 98 LEU A N 1
ATOM 723 C CA . LEU A 1 96 ? 59.351 20.166 19.846 1.00 27.01 98 LEU A CA 1
ATOM 724 C C . LEU A 1 96 ? 60.736 19.546 19.723 1.00 26.37 98 LEU A C 1
ATOM 725 O O . LEU A 1 96 ? 61.455 19.390 20.717 1.00 27.58 98 LEU A O 1
ATOM 730 N N . THR A 1 97 ? 61.090 19.165 18.504 1.00 23.05 99 THR A N 1
ATOM 731 C CA . THR A 1 97 ? 62.396 18.596 18.239 1.00 26.19 99 THR A CA 1
ATOM 732 C C . THR A 1 97 ? 63.019 19.485 17.175 1.00 26.81 99 THR A C 1
ATOM 733 O O . THR A 1 97 ? 62.307 20.113 16.394 1.00 26.34 99 THR A O 1
ATOM 737 N N . PRO A 1 98 ? 64.358 19.566 17.140 1.00 28.44 100 PRO A N 1
ATOM 738 C CA . PRO A 1 98 ? 65.043 20.405 16.152 1.00 26.37 100 PRO A CA 1
ATOM 739 C C . PRO A 1 98 ? 64.742 20.085 14.696 1.00 25.57 100 PRO A C 1
ATOM 740 O O . PRO A 1 98 ? 64.797 18.932 14.280 1.00 27.41 100 PRO A O 1
ATOM 744 N N . VAL A 1 99 ? 64.407 21.117 13.923 1.00 24.47 101 VAL A N 1
ATOM 745 C CA . VAL A 1 99 ? 64.119 20.941 12.503 1.00 22.37 101 VAL A CA 1
ATOM 746 C C . VAL A 1 99 ? 64.713 22.049 11.640 1.00 22.64 101 VAL A C 1
ATOM 747 O O . VAL A 1 99 ? 64.892 23.185 12.091 1.00 19.66 101 VAL A O 1
ATOM 751 N N . LYS A 1 100 ? 65.017 21.701 10.394 1.00 20.61 102 LYS A N 1
ATOM 752 C CA . LYS A 1 100 ? 65.549 22.650 9.430 1.00 20.32 102 LYS A CA 1
ATOM 753 C C . LYS A 1 100 ? 64.431 22.910 8.433 1.00 19.88 102 LYS A C 1
ATOM 754 O O . LYS A 1 100 ? 63.837 21.970 7.908 1.00 21.16 102 LYS A O 1
ATOM 768 N N . VAL A 1 102 ? 63.370 25.229 4.964 1.00 17.46 104 VAL A N 1
ATOM 769 C CA . VAL A 1 102 ? 63.825 26.061 3.859 1.00 19.74 104 VAL A CA 1
ATOM 770 C C . VAL A 1 102 ? 62.649 26.507 3.007 1.00 20.23 104 VAL A C 1
ATOM 771 O O . VAL A 1 102 ? 61.931 25.679 2.443 1.00 20.05 104 VAL A O 1
ATOM 775 N N . ILE A 1 103 ? 62.455 27.818 2.915 1.00 18.17 105 ILE A N 1
ATOM 776 C CA . ILE A 1 103 ? 61.366 28.363 2.122 1.00 16.76 105 ILE A CA 1
ATOM 777 C C . ILE A 1 103 ? 61.852 28.934 0.797 1.00 19.81 105 ILE A C 1
ATOM 778 O O . ILE A 1 103 ? 62.797 29.730 0.760 1.00 20.21 105 ILE A O 1
ATOM 783 N N . GLU A 1 104 ? 61.206 28.514 -0.286 1.00 18.18 106 GLU A N 1
ATOM 784 C CA . GLU A 1 104 ? 61.523 28.994 -1.628 1.00 20.27 106 GLU A CA 1
ATOM 785 C C . GLU A 1 104 ? 60.239 29.618 -2.154 1.00 18.21 106 GLU A C 1
ATOM 786 O O . GLU A 1 104 ? 59.158 29.310 -1.654 1.00 17.88 106 GLU A O 1
ATOM 792 N N . THR A 1 105 ? 60.343 30.467 -3.172 1.00 17.92 107 THR A N 1
ATOM 793 C CA . THR A 1 105 ? 59.148 31.105 -3.719 1.00 18.48 107 THR A CA 1
ATOM 794 C C . THR A 1 105 ? 59.078 31.208 -5.242 1.00 18.19 107 THR A C 1
ATOM 795 O O . THR A 1 105 ? 60.102 31.286 -5.919 1.00 17.83 107 THR A O 1
ATOM 799 N N . GLU A 1 106 ? 57.849 31.216 -5.758 1.00 17.06 108 GLU A N 1
ATOM 800 C CA . GLU A 1 106 ? 57.572 31.362 -7.184 1.00 17.06 108 GLU A CA 1
ATOM 801 C C . GLU A 1 106 ? 56.603 32.536 -7.279 1.00 16.13 108 GLU A C 1
ATOM 802 O O . GLU A 1 106 ? 56.033 32.804 -8.334 1.00 17.75 108 GLU A O 1
ATOM 808 N N . LEU A 1 107 ? 56.406 33.232 -6.166 1.00 14.62 109 LEU A N 1
ATOM 809 C CA . LEU A 1 107 ? 55.469 34.352 -6.152 1.00 14.35 109 LEU A CA 1
ATOM 810 C C . LEU A 1 107 ? 56.133 35.660 -6.559 1.00 15.12 109 LEU A C 1
ATOM 811 O O . LEU A 1 107 ? 55.592 36.743 -6.326 1.00 14.63 109 LEU A O 1
ATOM 816 N N . ILE A 1 108 ? 57.305 35.551 -7.176 1.00 16.18 110 ILE A N 1
ATOM 817 C CA . ILE A 1 108 ? 58.029 36.733 -7.622 1.00 17.63 110 ILE A CA 1
ATOM 818 C C . ILE A 1 108 ? 58.381 36.642 -9.097 1.00 17.96 110 ILE A C 1
ATOM 819 O O . ILE A 1 108 ? 58.529 35.557 -9.658 1.00 17.89 110 ILE A O 1
ATOM 824 N N . ASP A 1 109 ? 58.518 37.803 -9.717 1.00 16.04 111 ASP A N 1
ATOM 825 C CA . ASP A 1 109 ? 58.862 37.888 -11.125 1.00 17.82 111 ASP A CA 1
ATOM 826 C C . ASP A 1 109 ? 60.365 37.611 -11.316 1.00 17.96 111 ASP A C 1
ATOM 827 O O . ASP A 1 109 ? 61.140 37.611 -10.359 1.00 16.47 111 ASP A O 1
ATOM 832 N N . GLN A 1 110 ? 60.762 37.367 -12.556 1.00 20.11 112 GLN A N 1
ATOM 833 C CA . GLN A 1 110 ? 62.161 37.110 -12.895 1.00 23.12 112 GLN A CA 1
ATOM 834 C C . GLN A 1 110 ? 63.037 38.260 -12.378 1.00 20.82 112 GLN A C 1
ATOM 835 O O . GLN A 1 110 ? 64.172 38.044 -11.955 1.00 23.71 112 GLN A O 1
ATOM 841 N N . SER A 1 111 ? 62.494 39.477 -12.407 1.00 17.78 113 SER A N 1
ATOM 842 C CA . SER A 1 111 ? 63.217 40.668 -11.964 1.00 17.50 113 SER A CA 1
ATOM 843 C C . SER A 1 111 ? 63.360 40.751 -10.453 1.00 19.15 113 SER A C 1
ATOM 844 O O . SER A 1 111 ? 64.116 41.580 -9.939 1.00 20.07 113 SER A O 1
ATOM 847 N N . GLY A 1 112 ? 62.634 39.898 -9.737 1.00 19.37 114 GLY A N 1
ATOM 848 C CA . GLY A 1 112 ? 62.719 39.906 -8.286 1.00 18.57 114 GLY A CA 1
ATOM 849 C C . GLY A 1 112 ? 61.577 40.609 -7.576 1.00 18.48 114 GLY A C 1
ATOM 850 O O . GLY A 1 112 ? 61.498 40.577 -6.349 1.00 20.07 114 GLY A O 1
ATOM 851 N N . ALA A 1 113 ? 60.702 41.258 -8.338 1.00 14.72 115 ALA A N 1
ATOM 852 C CA . ALA A 1 113 ? 59.555 41.966 -7.764 1.00 15.75 115 ALA A CA 1
ATOM 853 C C . ALA A 1 113 ? 58.421 40.984 -7.448 1.00 15.25 115 ALA A C 1
ATOM 854 O O . ALA A 1 113 ? 58.160 40.067 -8.225 1.00 12.85 115 ALA A O 1
ATOM 856 N N . LYS A 1 114 ? 57.755 41.177 -6.316 1.00 14.43 116 LYS A N 1
ATOM 857 C CA . LYS A 1 114 ? 56.637 40.311 -5.952 1.00 17.50 116 LYS A CA 1
ATOM 858 C C . LYS A 1 114 ? 55.462 40.584 -6.900 1.00 17.04 116 LYS A C 1
ATOM 859 O O . LYS A 1 114 ? 55.216 41.734 -7.280 1.00 18.33 116 LYS A O 1
ATOM 865 N N . TYR A 1 115 ? 54.753 39.531 -7.293 1.00 16.70 117 TYR A N 1
ATOM 866 C CA . TYR A 1 115 ? 53.603 39.675 -8.188 1.00 16.99 117 TYR A CA 1
ATOM 867 C C . TYR A 1 115 ? 52.390 40.213 -7.448 1.00 17.09 117 TYR A C 1
ATOM 868 O O . TYR A 1 115 ? 51.452 40.724 -8.063 1.00 17.42 117 TYR A O 1
ATOM 877 N N . GLY A 1 116 ? 52.417 40.099 -6.125 1.00 16.85 118 GLY A N 1
ATOM 878 C CA . GLY A 1 116 ? 51.287 40.543 -5.328 1.00 17.41 118 GLY A CA 1
ATOM 879 C C . GLY A 1 116 ? 50.324 39.372 -5.187 1.00 17.37 118 GLY A C 1
ATOM 880 O O . GLY A 1 116 ? 49.108 39.530 -5.276 1.00 18.63 118 GLY A O 1
ATOM 881 N N . LEU A 1 117 ? 50.881 38.186 -4.966 1.00 15.80 119 LEU A N 1
ATOM 882 C CA . LEU A 1 117 ? 50.085 36.971 -4.826 1.00 15.34 119 LEU A CA 1
ATOM 883 C C . LEU A 1 117 ? 49.942 36.498 -3.381 1.00 16.31 119 LEU A C 1
ATOM 884 O O . LEU A 1 117 ? 49.652 35.327 -3.133 1.00 14.52 119 LEU A O 1
ATOM 889 N N . GLY A 1 118 ? 50.145 37.409 -2.429 1.00 15.96 120 GLY A N 1
ATOM 890 C CA . GLY A 1 118 ? 50.005 37.055 -1.021 1.00 15.09 120 GLY A CA 1
ATOM 891 C C . GLY A 1 118 ? 51.238 36.418 -0.408 1.00 15.96 120 GLY A C 1
ATOM 892 O O . GLY A 1 118 ? 51.138 35.478 0.375 1.00 14.49 120 GLY A O 1
ATOM 893 N N . SER A 1 119 ? 52.411 36.945 -0.745 1.00 15.15 121 SER A N 1
ATOM 894 C CA . SER A 1 119 ? 53.649 36.387 -0.222 1.00 15.13 121 SER A CA 1
ATOM 895 C C . SER A 1 119 ? 53.665 36.165 1.283 1.00 12.21 121 SER A C 1
ATOM 896 O O . SER A 1 119 ? 54.047 35.096 1.734 1.00 15.55 121 SER A O 1
ATOM 899 N N . SER A 1 120 ? 53.245 37.157 2.064 1.00 13.74 122 SER A N 1
ATOM 900 C CA . SER A 1 120 ? 53.269 37.016 3.519 1.00 13.69 122 SER A CA 1
ATOM 901 C C . SER A 1 120 ? 52.291 35.956 4.033 1.00 12.92 122 SER A C 1
ATOM 902 O O . SER A 1 120 ? 52.619 35.178 4.928 1.00 13.50 122 SER A O 1
ATOM 905 N N . ALA A 1 121 ? 51.094 35.918 3.467 1.00 13.78 123 ALA A N 1
ATOM 906 C CA . ALA A 1 121 ? 50.106 34.929 3.888 1.00 13.20 123 ALA A CA 1
ATOM 907 C C . ALA A 1 121 ? 50.585 33.520 3.529 1.00 11.95 123 ALA A C 1
ATOM 908 O O . ALA A 1 121 ? 50.535 32.606 4.353 1.00 13.42 123 ALA A O 1
ATOM 910 N N . ALA A 1 122 ? 51.063 33.350 2.299 1.00 12.45 124 ALA A N 1
ATOM 911 C CA . ALA A 1 122 ? 51.518 32.038 1.849 1.00 12.24 124 ALA A CA 1
ATOM 912 C C . ALA A 1 122 ? 52.653 31.491 2.704 1.00 12.53 124 ALA A C 1
ATOM 913 O O . ALA A 1 122 ? 52.696 30.294 3.017 1.00 12.59 124 ALA A O 1
ATOM 915 N N . ALA A 1 123 ? 53.576 32.364 3.088 1.00 13.53 125 ALA A N 1
ATOM 916 C CA . ALA A 1 123 ? 54.698 31.940 3.914 1.00 12.42 125 ALA A CA 1
ATOM 917 C C . ALA A 1 123 ? 54.183 31.521 5.288 1.00 11.92 125 ALA A C 1
ATOM 918 O O . ALA A 1 123 ? 54.593 30.495 5.843 1.00 11.76 125 ALA A O 1
ATOM 920 N N . THR A 1 124 ? 53.291 32.330 5.844 1.00 13.15 126 THR A N 1
ATOM 921 C CA . THR A 1 124 ? 52.714 32.031 7.146 1.00 12.32 126 THR A CA 1
ATOM 922 C C . THR A 1 124 ? 52.025 30.651 7.113 1.00 14.17 126 THR A C 1
ATOM 923 O O . THR A 1 124 ? 52.244 29.803 7.982 1.00 13.27 126 THR A O 1
ATOM 927 N N . VAL A 1 125 ? 51.197 30.439 6.101 1.00 13.84 127 VAL A N 1
ATOM 928 C CA . VAL A 1 125 ? 50.469 29.175 5.952 1.00 13.51 127 VAL A CA 1
ATOM 929 C C . VAL A 1 125 ? 51.419 27.992 5.751 1.00 15.45 127 VAL A C 1
ATOM 930 O O . VAL A 1 125 ? 51.153 26.895 6.240 1.00 16.83 127 VAL A O 1
ATOM 934 N N . ALA A 1 126 ? 52.532 28.212 5.051 1.00 13.63 128 ALA A N 1
ATOM 935 C CA . ALA A 1 126 ? 53.501 27.149 4.820 1.00 15.45 128 ALA A CA 1
ATOM 936 C C . ALA A 1 126 ? 54.129 26.710 6.147 1.00 18.22 128 ALA A C 1
ATOM 937 O O . ALA A 1 126 ? 54.294 25.510 6.404 1.00 18.49 128 ALA A O 1
ATOM 939 N N . VAL A 1 127 ? 54.475 27.680 6.991 1.00 15.12 129 VAL A N 1
ATOM 940 C CA . VAL A 1 127 ? 55.065 27.365 8.282 1.00 13.57 129 VAL A CA 1
ATOM 941 C C . VAL A 1 127 ? 54.069 26.590 9.158 1.00 15.50 129 VAL A C 1
ATOM 942 O O . VAL A 1 127 ? 54.414 25.552 9.736 1.00 14.04 129 VAL A O 1
ATOM 946 N N . ILE A 1 128 ? 52.837 27.083 9.248 1.00 12.91 130 ILE A N 1
ATOM 947 C CA . ILE A 1 128 ? 51.838 26.415 10.080 1.00 15.41 130 ILE A CA 1
ATOM 948 C C . ILE A 1 128 ? 51.603 24.988 9.585 1.00 17.12 130 ILE A C 1
ATOM 949 O O . ILE A 1 128 ? 51.606 24.043 10.376 1.00 17.80 130 ILE A O 1
ATOM 954 N N . ASN A 1 129 ? 51.406 24.828 8.280 1.00 18.37 131 ASN A N 1
ATOM 955 C CA . ASN A 1 129 ? 51.183 23.497 7.730 1.00 19.40 131 ASN A CA 1
ATOM 956 C C . ASN A 1 129 ? 52.362 22.573 7.939 1.00 19.89 131 ASN A C 1
ATOM 957 O O . ASN A 1 129 ? 52.179 21.405 8.288 1.00 19.03 131 ASN A O 1
ATOM 962 N N . ALA A 1 130 ? 53.569 23.087 7.729 1.00 16.96 132 ALA A N 1
ATOM 963 C CA . ALA A 1 130 ? 54.766 22.274 7.909 1.00 17.62 132 ALA A CA 1
ATOM 964 C C . ALA A 1 130 ? 54.947 21.792 9.350 1.00 18.02 132 ALA A C 1
ATOM 965 O O . ALA A 1 130 ? 55.279 20.635 9.576 1.00 21.06 132 ALA A O 1
ATOM 967 N N . LEU A 1 131 ? 54.733 22.667 10.327 1.00 19.78 133 LEU A N 1
ATOM 968 C CA . LEU A 1 131 ? 54.916 22.275 11.723 1.00 18.83 133 LEU A CA 1
ATOM 969 C C . LEU A 1 131 ? 53.783 21.400 12.245 1.00 20.68 133 LEU A C 1
ATOM 970 O O . LEU A 1 131 ? 54.009 20.534 13.092 1.00 19.78 133 LEU A O 1
ATOM 983 N N . THR A 1 133 ? 51.932 19.333 10.321 1.00 21.97 135 THR A N 1
ATOM 984 C CA . THR A 1 133 ? 52.077 18.034 9.670 1.00 24.17 135 THR A CA 1
ATOM 985 C C . THR A 1 133 ? 53.162 17.234 10.394 1.00 25.17 135 THR A C 1
ATOM 986 O O . THR A 1 133 ? 53.036 16.025 10.594 1.00 25.19 135 THR A O 1
ATOM 990 N N . LYS A 1 134 ? 54.212 17.931 10.808 1.00 24.36 136 LYS A N 1
ATOM 991 C CA . LYS A 1 134 ? 55.340 17.323 11.500 1.00 24.34 136 LYS A CA 1
ATOM 992 C C . LYS A 1 134 ? 55.101 16.958 12.967 1.00 26.16 136 LYS A C 1
ATOM 993 O O . LYS A 1 134 ? 55.566 15.915 13.426 1.00 27.72 136 LYS A O 1
ATOM 999 N N . PHE A 1 135 ? 54.375 17.797 13.701 1.00 24.88 137 PHE A N 1
ATOM 1000 C CA . PHE A 1 135 ? 54.165 17.555 15.129 1.00 24.95 137 PHE A CA 1
ATOM 1001 C C . PHE A 1 135 ? 52.748 17.260 15.628 1.00 25.32 137 PHE A C 1
ATOM 1002 O O . PHE A 1 135 ? 52.588 16.732 16.723 1.00 25.41 137 PHE A O 1
ATOM 1010 N N . TYR A 1 136 ? 51.734 17.602 14.844 1.00 26.74 138 TYR A N 1
ATOM 1011 C CA . TYR A 1 136 ? 50.348 17.403 15.265 1.00 28.80 138 TYR A CA 1
ATOM 1012 C C . TYR A 1 136 ? 49.468 17.355 14.015 1.00 28.14 138 TYR A C 1
ATOM 1013 O O . TYR A 1 136 ? 48.548 18.157 13.857 1.00 29.50 138 TYR A O 1
ATOM 1022 N N . PRO A 1 137 ? 49.733 16.387 13.122 1.00 27.79 139 PRO A N 1
ATOM 1023 C CA . PRO A 1 137 ? 49.010 16.189 11.862 1.00 28.13 139 PRO A CA 1
ATOM 1024 C C . PRO A 1 137 ? 47.494 16.023 11.903 1.00 29.80 139 PRO A C 1
ATOM 1025 O O . PRO A 1 137 ? 46.816 16.323 10.916 1.00 28.85 139 PRO A O 1
ATOM 1029 N N . GLU A 1 138 ? 46.956 15.559 13.028 1.00 29.61 140 GLU A N 1
ATOM 1030 C CA . GLU A 1 138 ? 45.513 15.359 13.124 1.00 32.54 140 GLU A CA 1
ATOM 1031 C C . GLU A 1 138 ? 44.718 16.664 13.218 1.00 31.81 140 GLU A C 1
ATOM 1032 O O . GLU A 1 138 ? 43.515 16.678 12.953 1.00 30.54 140 GLU A O 1
ATOM 1038 N N . ILE A 1 139 ? 45.387 17.754 13.586 1.00 29.53 141 ILE A N 1
ATOM 1039 C CA . ILE A 1 139 ? 44.719 19.047 13.735 1.00 28.06 141 ILE A CA 1
ATOM 1040 C C . ILE A 1 139 ? 43.847 19.399 12.532 1.00 26.20 141 ILE A C 1
ATOM 1041 O O . ILE A 1 139 ? 44.175 19.069 11.398 1.00 27.00 141 ILE A O 1
ATOM 1046 N N . SER A 1 140 ? 42.733 20.073 12.788 1.00 24.07 142 SER A N 1
ATOM 1047 C CA . SER A 1 140 ? 41.809 20.448 11.722 1.00 24.64 142 SER A CA 1
ATOM 1048 C C . SER A 1 140 ? 42.328 21.615 10.897 1.00 25.68 142 SER A C 1
ATOM 1049 O O . SER A 1 140 ? 43.136 22.418 11.374 1.00 22.73 142 SER A O 1
ATOM 1060 N N . LEU A 1 142 ? 40.643 24.153 9.992 1.00 23.92 144 LEU A N 1
ATOM 1061 C CA . LEU A 1 142 ? 40.108 25.390 10.547 1.00 23.56 144 LEU A CA 1
ATOM 1062 C C . LEU A 1 142 ? 40.965 25.896 11.705 1.00 22.69 144 LEU A C 1
ATOM 1063 O O . LEU A 1 142 ? 41.136 27.101 11.873 1.00 24.57 144 LEU A O 1
ATOM 1068 N N . LYS A 1 143 ? 41.491 24.983 12.512 1.00 21.44 145 LYS A N 1
ATOM 1069 C CA . LYS A 1 143 ? 42.338 25.396 13.620 1.00 23.30 145 LYS A CA 1
ATOM 1070 C C . LYS A 1 143 ? 43.647 25.958 13.047 1.00 20.63 145 LYS A C 1
ATOM 1071 O O . LYS A 1 143 ? 44.189 26.931 13.568 1.00 22.98 145 LYS A O 1
ATOM 1077 N N . LYS A 1 144 ? 44.145 25.354 11.973 1.00 18.71 146 LYS A N 1
ATOM 1078 C CA . LYS A 1 144 ? 45.371 25.841 11.345 1.00 20.30 146 LYS A CA 1
ATOM 1079 C C . LYS A 1 144 ? 45.127 27.239 10.774 1.00 20.47 146 LYS A C 1
ATOM 1080 O O . LYS A 1 144 ? 45.996 28.108 10.839 1.00 20.39 146 LYS A O 1
ATOM 1086 N N . PHE A 1 145 ? 43.936 27.471 10.231 1.00 18.75 147 PHE A N 1
ATOM 1087 C CA . PHE A 1 145 ? 43.636 28.789 9.700 1.00 17.55 147 PHE A CA 1
ATOM 1088 C C . PHE A 1 145 ? 43.717 29.804 10.835 1.00 16.95 147 PHE A C 1
ATOM 1089 O O . PHE A 1 145 ? 44.258 30.892 10.662 1.00 15.84 147 PHE A O 1
ATOM 1097 N N . LYS A 1 146 ? 43.159 29.444 11.989 1.00 18.21 148 LYS A N 1
ATOM 1098 C CA . LYS A 1 146 ? 43.158 30.328 13.149 1.00 18.92 148 LYS A CA 1
ATOM 1099 C C . LYS A 1 146 ? 44.578 30.673 13.611 1.00 17.97 148 LYS A C 1
ATOM 1100 O O . LYS A 1 146 ? 44.856 31.811 13.962 1.00 16.16 148 LYS A O 1
ATOM 1106 N N . LEU A 1 147 ? 45.463 29.685 13.639 1.00 18.02 149 LEU A N 1
ATOM 1107 C CA . LEU A 1 147 ? 46.843 29.940 14.039 1.00 17.42 149 LEU A CA 1
ATOM 1108 C C . LEU A 1 147 ? 47.470 30.905 13.027 1.00 15.87 149 LEU A C 1
ATOM 1109 O O . LEU A 1 147 ? 48.060 31.912 13.401 1.00 15.72 149 LEU A O 1
ATOM 1114 N N . ALA A 1 148 ? 47.313 30.593 11.743 1.00 14.43 150 ALA A N 1
ATOM 1115 C CA . ALA A 1 148 ? 47.865 31.411 10.672 1.00 13.68 150 ALA A CA 1
ATOM 1116 C C . ALA A 1 148 ? 47.276 32.820 10.650 1.00 14.77 150 ALA A C 1
ATOM 1117 O O . ALA A 1 148 ? 47.992 33.801 10.393 1.00 14.58 150 ALA A O 1
ATOM 1119 N N . ALA A 1 149 ? 45.977 32.923 10.917 1.00 15.34 151 ALA A N 1
ATOM 1120 C CA . ALA A 1 149 ? 45.295 34.213 10.926 1.00 16.63 151 ALA A CA 1
ATOM 1121 C C . ALA A 1 149 ? 45.742 35.102 12.092 1.00 18.23 151 ALA A C 1
ATOM 1122 O O . ALA A 1 149 ? 45.976 36.302 11.909 1.00 17.69 151 ALA A O 1
ATOM 1124 N N . LEU A 1 150 ? 45.840 34.524 13.287 1.00 16.59 152 LEU A N 1
ATOM 1125 C CA . LEU A 1 150 ? 46.284 35.285 14.455 1.00 17.79 152 LEU A CA 1
ATOM 1126 C C . LEU A 1 150 ? 47.706 35.773 14.206 1.00 16.59 152 LEU A C 1
ATOM 1127 O O . LEU A 1 150 ? 48.030 36.924 14.468 1.00 16.76 152 LEU A O 1
ATOM 1132 N N . SER A 1 151 ? 48.551 34.878 13.706 1.00 16.60 153 SER A N 1
ATOM 1133 C CA . SER A 1 151 ? 49.944 35.210 13.423 1.00 16.19 153 SER A CA 1
ATOM 1134 C C . SER A 1 151 ? 50.042 36.389 12.463 1.00 15.63 153 SER A C 1
ATOM 1135 O O . SER A 1 151 ? 50.674 37.403 12.761 1.00 15.64 153 SER A O 1
ATOM 1138 N N . HIS A 1 152 ? 49.396 36.248 11.313 1.00 15.31 154 HIS A N 1
ATOM 1139 C CA . HIS A 1 152 ? 49.441 37.263 10.279 1.00 14.45 154 HIS A CA 1
ATOM 1140 C C . HIS A 1 152 ? 48.816 38.605 10.653 1.00 15.14 154 HIS A C 1
ATOM 1141 O O . HIS A 1 152 ? 49.344 39.652 10.286 1.00 12.69 154 HIS A O 1
ATOM 1148 N N . LEU A 1 153 ? 47.714 38.591 11.392 1.00 15.83 155 LEU A N 1
ATOM 1149 C CA . LEU A 1 153 ? 47.074 39.852 11.740 1.00 18.72 155 LEU A CA 1
ATOM 1150 C C . LEU A 1 153 ? 47.889 40.696 12.725 1.00 18.89 155 LEU A C 1
ATOM 1151 O O . LEU A 1 153 ? 47.951 41.911 12.579 1.00 19.74 155 LEU A O 1
ATOM 1156 N N . VAL A 1 154 ? 48.534 40.088 13.716 1.00 17.21 156 VAL A N 1
ATOM 1157 C CA . VAL A 1 154 ? 49.319 40.930 14.615 1.00 17.71 156 VAL A CA 1
ATOM 1158 C C . VAL A 1 154 ? 50.596 41.440 13.931 1.00 18.50 156 VAL A C 1
ATOM 1159 O O . VAL A 1 154 ? 51.116 42.493 14.295 1.00 18.60 156 VAL A O 1
ATOM 1163 N N . VAL A 1 155 ? 51.105 40.716 12.934 1.00 16.71 157 VAL A N 1
ATOM 1164 C CA . VAL A 1 155 ? 52.308 41.196 12.246 1.00 15.62 157 VAL A CA 1
ATOM 1165 C C . VAL A 1 155 ? 51.930 42.273 11.223 1.00 17.59 157 VAL A C 1
ATOM 1166 O O . VAL A 1 155 ? 52.532 43.343 11.175 1.00 18.05 157 VAL A O 1
ATOM 1170 N N . GLN A 1 156 ? 50.927 41.989 10.405 1.00 15.90 158 GLN A N 1
ATOM 1171 C CA . GLN A 1 156 ? 50.482 42.955 9.414 1.00 19.40 158 GLN A CA 1
ATOM 1172 C C . GLN A 1 156 ? 49.870 44.188 10.106 1.00 17.36 158 GLN A C 1
ATOM 1173 O O . GLN A 1 156 ? 50.031 45.307 9.644 1.00 17.74 158 GLN A O 1
ATOM 1179 N N . GLY A 1 157 ? 49.176 43.980 11.216 1.00 18.77 159 GLY A N 1
ATOM 1180 C CA . GLY A 1 157 ? 48.564 45.099 11.921 1.00 19.72 159 GLY A CA 1
ATOM 1181 C C . GLY A 1 157 ? 47.207 45.475 11.344 1.00 22.96 159 GLY A C 1
ATOM 1182 O O . GLY A 1 157 ? 46.558 46.407 11.819 1.00 22.47 159 GLY A O 1
ATOM 1183 N N . ASN A 1 158 ? 46.785 44.751 10.311 1.00 22.63 160 ASN A N 1
ATOM 1184 C CA . ASN A 1 158 ? 45.493 44.977 9.660 1.00 24.16 160 ASN A CA 1
ATOM 1185 C C . ASN A 1 158 ? 45.273 43.887 8.621 1.00 22.70 160 ASN A C 1
ATOM 1186 O O . ASN A 1 158 ? 46.098 42.981 8.487 1.00 24.28 160 ASN A O 1
ATOM 1191 N N . GLY A 1 159 ? 44.165 43.970 7.891 1.00 22.32 161 GLY A N 1
ATOM 1192 C CA . GLY A 1 159 ? 43.863 42.969 6.883 1.00 19.86 161 GLY A CA 1
ATOM 1193 C C . GLY A 1 159 ? 42.753 42.032 7.345 1.00 21.72 161 GLY A C 1
ATOM 1194 O O . GLY A 1 159 ? 42.512 41.878 8.547 1.00 19.32 161 GLY A O 1
ATOM 1195 N N . SER A 1 160 ? 42.088 41.393 6.387 1.00 19.37 162 SER A N 1
ATOM 1196 C CA . SER A 1 160 ? 40.979 40.487 6.674 1.00 18.67 162 SER A CA 1
ATOM 1197 C C . SER A 1 160 ? 41.385 39.041 6.896 1.00 18.42 162 SER A C 1
ATOM 1198 O O . SER A 1 160 ? 40.612 38.261 7.448 1.00 18.61 162 SER A O 1
ATOM 1201 N N . CYS A 1 161 ? 42.595 38.690 6.464 1.00 16.19 163 CYS A N 1
ATOM 1202 C CA . CYS A 1 161 ? 43.087 37.325 6.552 1.00 16.65 163 CYS A CA 1
ATOM 1203 C C . CYS A 1 161 ? 42.407 36.450 5.495 1.00 16.11 163 CYS A C 1
ATOM 1204 O O . CYS A 1 161 ? 42.470 35.230 5.556 1.00 15.84 163 CYS A O 1
ATOM 1207 N N . GLY A 1 162 ? 41.752 37.089 4.529 1.00 18.06 164 GLY A N 1
ATOM 1208 C CA . GLY A 1 162 ? 41.125 36.345 3.445 1.00 15.90 164 GLY A CA 1
ATOM 1209 C C . GLY A 1 162 ? 42.244 35.712 2.628 1.00 14.94 164 GLY A C 1
ATOM 1210 O O . GLY A 1 162 ? 42.074 34.641 2.035 1.00 13.45 164 GLY A O 1
ATOM 1211 N N . ASP A 1 163 ? 43.403 36.377 2.602 1.00 14.05 165 ASP A N 1
ATOM 1212 C CA . ASP A 1 163 ? 44.551 35.854 1.878 1.00 12.20 165 ASP A CA 1
ATOM 1213 C C . ASP A 1 163 ? 45.037 34.593 2.578 1.00 12.79 165 ASP A C 1
ATOM 1214 O O . ASP A 1 163 ? 45.394 33.618 1.929 1.00 12.22 165 ASP A O 1
ATOM 1219 N N . ILE A 1 164 ? 45.045 34.618 3.906 1.00 11.62 166 ILE A N 1
ATOM 1220 C CA . ILE A 1 164 ? 45.447 33.456 4.684 1.00 13.79 166 ILE A CA 1
ATOM 1221 C C . ILE A 1 164 ? 44.501 32.287 4.345 1.00 15.40 166 ILE A C 1
ATOM 1222 O O . ILE A 1 164 ? 44.941 31.155 4.143 1.00 14.75 166 ILE A O 1
ATOM 1227 N N . ALA A 1 165 ? 43.202 32.575 4.275 1.00 14.43 167 ALA A N 1
ATOM 1228 C CA . ALA A 1 165 ? 42.200 31.543 3.989 1.00 16.16 167 ALA A CA 1
ATOM 1229 C C . ALA A 1 165 ? 42.419 30.883 2.632 1.00 16.12 167 ALA A C 1
ATOM 1230 O O . ALA A 1 165 ? 42.411 29.653 2.512 1.00 17.70 167 ALA A O 1
ATOM 1232 N N . SER A 1 166 ? 42.618 31.714 1.614 1.00 15.82 168 SER A N 1
ATOM 1233 C CA . SER A 1 166 ? 42.821 31.229 0.263 1.00 14.53 168 SER A CA 1
ATOM 1234 C C . SER A 1 166 ? 44.068 30.364 0.142 1.00 16.18 168 SER A C 1
ATOM 1235 O O . SER A 1 166 ? 44.029 29.314 -0.496 1.00 15.33 168 SER A O 1
ATOM 1238 N N . CYS A 1 167 ? 45.177 30.799 0.748 1.00 14.94 169 CYS A N 1
ATOM 1239 C CA . CYS A 1 167 ? 46.422 30.028 0.691 1.00 14.28 169 CYS A CA 1
ATOM 1240 C C . CYS A 1 167 ? 46.281 28.687 1.422 1.00 15.15 169 CYS A C 1
ATOM 1241 O O . CYS A 1 167 ? 46.806 27.665 0.980 1.00 15.95 169 CYS A O 1
ATOM 1252 N N . TYR A 1 169 ? 43.274 26.966 2.166 1.00 17.63 171 TYR A N 1
ATOM 1253 C CA . TYR A 1 169 ? 42.251 26.110 1.556 1.00 20.18 171 TYR A CA 1
ATOM 1254 C C . TYR A 1 169 ? 42.438 25.746 0.089 1.00 20.38 171 TYR A C 1
ATOM 1255 O O . TYR A 1 169 ? 41.955 24.704 -0.354 1.00 20.66 171 TYR A O 1
ATOM 1264 N N . GLY A 1 170 ? 43.139 26.588 -0.666 1.00 18.81 172 GLY A N 1
ATOM 1265 C CA . GLY A 1 170 ? 43.319 26.307 -2.081 1.00 15.79 172 GLY A CA 1
ATOM 1266 C C . GLY A 1 170 ? 42.000 26.505 -2.820 1.00 15.31 172 GLY A C 1
ATOM 1267 O O . GLY A 1 170 ? 41.014 26.964 -2.239 1.00 13.83 172 GLY A O 1
ATOM 1268 N N . GLY A 1 171 ? 41.984 26.171 -4.105 1.00 17.06 173 GLY A N 1
ATOM 1269 C CA . GLY A 1 171 ? 40.778 26.322 -4.901 1.00 15.85 173 GLY A CA 1
ATOM 1270 C C . GLY A 1 171 ? 40.153 27.703 -4.861 1.00 18.98 173 GLY A C 1
ATOM 1271 O O . GLY A 1 171 ? 40.844 28.712 -4.686 1.00 16.37 173 GLY A O 1
ATOM 1272 N N . TRP A 1 172 ? 38.833 27.738 -5.036 1.00 17.02 174 TRP A N 1
ATOM 1273 C CA . TRP A 1 172 ? 38.060 28.968 -5.021 1.00 17.09 174 TRP A CA 1
ATOM 1274 C C . TRP A 1 172 ? 37.239 29.011 -3.740 1.00 19.41 174 TRP A C 1
ATOM 1275 O O . TRP A 1 172 ? 36.631 28.005 -3.359 1.00 17.77 174 TRP A O 1
ATOM 1286 N N . ILE A 1 173 ? 37.203 30.168 -3.083 1.00 17.21 175 ILE A N 1
ATOM 1287 C CA . ILE A 1 173 ? 36.437 30.289 -1.848 1.00 16.64 175 ILE A CA 1
ATOM 1288 C C . ILE A 1 173 ? 35.692 31.604 -1.680 1.00 17.94 175 ILE A C 1
ATOM 1289 O O . ILE A 1 173 ? 36.026 32.628 -2.287 1.00 15.81 175 ILE A O 1
ATOM 1294 N N . ALA A 1 174 ? 34.673 31.546 -0.831 1.00 17.85 176 ALA A N 1
ATOM 1295 C CA . ALA A 1 174 ? 33.904 32.707 -0.450 1.00 17.53 176 ALA A CA 1
ATOM 1296 C C . ALA A 1 174 ? 34.387 32.846 0.992 1.00 19.35 176 ALA A C 1
ATOM 1297 O O . ALA A 1 174 ? 34.154 31.961 1.822 1.00 20.32 176 ALA A O 1
ATOM 1299 N N . TYR A 1 175 ? 35.090 33.934 1.284 1.00 21.04 177 TYR A N 1
ATOM 1300 C CA . TYR A 1 175 ? 35.615 34.152 2.629 1.00 18.21 177 TYR A CA 1
ATOM 1301 C C . TYR A 1 175 ? 34.845 35.232 3.370 1.00 18.65 177 TYR A C 1
ATOM 1302 O O . TYR A 1 175 ? 34.685 36.346 2.865 1.00 20.52 177 TYR A O 1
ATOM 1311 N N . THR A 1 176 ? 34.372 34.909 4.567 1.00 18.33 178 THR A N 1
ATOM 1312 C CA . THR A 1 176 ? 33.647 35.877 5.373 1.00 19.59 178 THR A CA 1
ATOM 1313 C C . THR A 1 176 ? 34.447 36.173 6.635 1.00 20.41 178 THR A C 1
ATOM 1314 O O . THR A 1 176 ? 34.604 35.322 7.515 1.00 22.72 178 THR A O 1
ATOM 1318 N N . THR A 1 177 ? 34.937 37.402 6.705 1.00 22.84 179 THR A N 1
ATOM 1319 C CA . THR A 1 177 ? 35.773 37.876 7.797 1.00 22.48 179 THR A CA 1
ATOM 1320 C C . THR A 1 177 ? 35.207 37.684 9.196 1.00 23.65 179 THR A C 1
ATOM 1321 O O . THR A 1 177 ? 34.060 38.030 9.469 1.00 25.08 179 THR A O 1
ATOM 1325 N N . PHE A 1 178 ? 36.037 37.139 10.081 1.00 21.78 180 PHE A N 1
ATOM 1326 C CA . PHE A 1 178 ? 35.655 36.908 11.466 1.00 21.36 180 PHE A CA 1
ATOM 1327 C C . PHE A 1 178 ? 35.512 38.249 12.175 1.00 20.95 180 PHE A C 1
ATOM 1328 O O . PHE A 1 178 ? 35.889 39.289 11.633 1.00 22.66 180 PHE A O 1
ATOM 1336 N N . ASP A 1 179 ? 34.969 38.225 13.387 1.00 23.60 181 ASP A N 1
ATOM 1337 C CA . ASP A 1 179 ? 34.778 39.446 14.161 1.00 23.64 181 ASP A CA 1
ATOM 1338 C C . ASP A 1 179 ? 36.131 39.950 14.657 1.00 24.08 181 ASP A C 1
ATOM 1339 O O . ASP A 1 179 ? 36.638 39.500 15.683 1.00 20.40 181 ASP A O 1
ATOM 1344 N N . GLN A 1 180 ? 36.694 40.894 13.910 1.00 25.50 182 GLN A N 1
ATOM 1345 C CA . GLN A 1 180 ? 38.000 41.485 14.193 1.00 27.34 182 GLN A CA 1
ATOM 1346 C C . GLN A 1 180 ? 38.174 42.025 15.609 1.00 27.23 182 GLN A C 1
ATOM 1347 O O . GLN A 1 180 ? 39.145 41.700 16.295 1.00 25.08 182 GLN A O 1
ATOM 1353 N N . GLU A 1 181 ? 37.235 42.863 16.030 1.00 26.78 183 GLU A N 1
ATOM 1354 C CA . GLU A 1 181 ? 37.276 43.470 17.351 1.00 29.90 183 GLU A CA 1
ATOM 1355 C C . GLU A 1 181 ? 37.180 42.393 18.433 1.00 28.14 183 GLU A C 1
ATOM 1356 O O . GLU A 1 181 ? 37.836 42.476 19.475 1.00 28.84 183 GLU A O 1
ATOM 1362 N N . TRP A 1 182 ? 36.360 41.382 18.171 1.00 24.77 184 TRP A N 1
ATOM 1363 C CA . TRP A 1 182 ? 36.173 40.278 19.103 1.00 23.68 184 TRP A CA 1
ATOM 1364 C C . TRP A 1 182 ? 37.518 39.594 19.353 1.00 22.27 184 TRP A C 1
ATOM 1365 O O . TRP A 1 182 ? 37.865 39.279 20.484 1.00 20.33 184 TRP A O 1
ATOM 1376 N N . VAL A 1 183 ? 38.278 39.379 18.281 1.00 22.79 185 VAL A N 1
ATOM 1377 C CA . VAL A 1 183 ? 39.580 38.730 18.379 1.00 20.95 185 VAL A CA 1
ATOM 1378 C C . VAL A 1 183 ? 40.633 39.584 19.071 1.00 20.94 185 VAL A C 1
ATOM 1379 O O . VAL A 1 183 ? 41.273 39.144 20.030 1.00 19.31 185 VAL A O 1
ATOM 1383 N N . LYS A 1 184 ? 40.813 40.804 18.579 1.00 21.00 186 LYS A N 1
ATOM 1384 C CA . LYS A 1 184 ? 41.813 41.705 19.131 1.00 21.70 186 LYS A CA 1
ATOM 1385 C C . LYS A 1 184 ? 41.659 41.960 20.623 1.00 21.76 186 LYS A C 1
ATOM 1386 O O . LYS A 1 184 ? 42.647 41.960 21.351 1.00 22.89 186 LYS A O 1
ATOM 1392 N N . HIS A 1 185 ? 40.429 42.175 21.082 1.00 22.89 187 HIS A N 1
ATOM 1393 C CA . HIS A 1 185 ? 40.190 42.432 22.500 1.00 22.41 187 HIS A CA 1
ATOM 1394 C C . HIS A 1 185 ? 40.620 41.250 23.347 1.00 22.70 187 HIS A C 1
ATOM 1395 O O . HIS A 1 185 ? 41.265 41.418 24.379 1.00 24.29 187 HIS A O 1
ATOM 1402 N N . ARG A 1 186 ? 40.264 40.053 22.897 1.00 23.02 188 ARG A N 1
ATOM 1403 C CA . ARG A 1 186 ? 40.586 38.831 23.619 1.00 23.11 188 ARG A CA 1
ATOM 1404 C C . ARG A 1 186 ? 42.060 38.433 23.586 1.00 21.61 188 ARG A C 1
ATOM 1405 O O . ARG A 1 186 ? 42.505 37.615 24.390 1.00 19.64 188 ARG A O 1
ATOM 1413 N N . LEU A 1 187 ? 42.814 39.010 22.662 1.00 19.62 189 LEU A N 1
ATOM 1414 C CA . LEU A 1 187 ? 44.238 38.722 22.588 1.00 20.58 189 LEU A CA 1
ATOM 1415 C C . LEU A 1 187 ? 44.912 39.076 23.910 1.00 20.99 189 LEU A C 1
ATOM 1416 O O . LEU A 1 187 ? 45.899 38.456 24.291 1.00 22.55 189 LEU A O 1
ATOM 1421 N N . ALA A 1 188 ? 44.383 40.071 24.613 1.00 20.56 190 ALA A N 1
ATOM 1422 C CA . ALA A 1 188 ? 44.985 40.483 25.876 1.00 22.15 190 ALA A CA 1
ATOM 1423 C C . ALA A 1 188 ? 44.619 39.613 27.074 1.00 23.98 190 ALA A C 1
ATOM 1424 O O . ALA A 1 188 ? 45.356 39.594 28.061 1.00 24.98 190 ALA A O 1
ATOM 1426 N N . TYR A 1 189 ? 43.502 38.890 27.010 1.00 24.21 191 TYR A N 1
ATOM 1427 C CA . TYR A 1 189 ? 43.115 38.087 28.165 1.00 25.12 191 TYR A CA 1
ATOM 1428 C C . TYR A 1 189 ? 42.725 36.630 27.951 1.00 25.46 191 TYR A C 1
ATOM 1429 O O . TYR A 1 189 ? 42.386 35.941 28.912 1.00 25.41 191 TYR A O 1
ATOM 1438 N N . LYS A 1 190 ? 42.788 36.146 26.714 1.00 24.61 192 LYS A N 1
ATOM 1439 C CA . LYS A 1 190 ? 42.446 34.747 26.440 1.00 24.03 192 LYS A CA 1
ATOM 1440 C C . LYS A 1 190 ? 43.681 33.987 25.982 1.00 24.45 192 LYS A C 1
ATOM 1441 O O . LYS A 1 190 ? 44.539 34.552 25.314 1.00 23.43 192 LYS A O 1
ATOM 1447 N N . SER A 1 191 ? 43.779 32.711 26.339 1.00 24.40 193 SER A N 1
ATOM 1448 C CA . SER A 1 191 ? 44.927 31.920 25.923 1.00 23.62 193 SER A CA 1
ATOM 1449 C C . SER A 1 191 ? 44.744 31.502 24.470 1.00 25.31 193 SER A C 1
ATOM 1450 O O . SER A 1 191 ? 43.642 31.584 23.918 1.00 23.90 193 SER A O 1
ATOM 1453 N N . LEU A 1 192 ? 45.832 31.060 23.854 1.00 23.53 194 LEU A N 1
ATOM 1454 C CA . LEU A 1 192 ? 45.797 30.603 22.479 1.00 24.58 194 LEU A CA 1
ATOM 1455 C C . LEU A 1 192 ? 44.930 29.335 22.417 1.00 25.32 194 LEU A C 1
ATOM 1456 O O . LEU A 1 192 ? 44.190 29.115 21.454 1.00 24.32 194 LEU A O 1
ATOM 1461 N N . GLU A 1 193 ? 45.017 28.509 23.456 1.00 27.06 195 GLU A N 1
ATOM 1462 C CA . GLU A 1 193 ? 44.241 27.270 23.506 1.00 28.65 195 GLU A CA 1
ATOM 1463 C C . GLU A 1 193 ? 42.748 27.567 23.484 1.00 26.47 195 GLU A C 1
ATOM 1464 O O . GLU A 1 193 ? 41.971 26.830 22.882 1.00 27.54 195 GLU A O 1
ATOM 1470 N N . TRP A 1 194 ? 42.356 28.653 24.139 1.00 24.69 196 TRP A N 1
ATOM 1471 C CA . TRP A 1 194 ? 40.959 29.058 24.185 1.00 24.60 196 TRP A CA 1
ATOM 1472 C C . TRP A 1 194 ? 40.507 29.505 22.796 1.00 25.32 196 TRP A C 1
ATOM 1473 O O . TRP A 1 194 ? 39.378 29.240 22.379 1.00 25.29 196 TRP A O 1
ATOM 1484 N N . PHE A 1 195 ? 41.394 30.192 22.084 1.00 22.73 197 PHE A N 1
ATOM 1485 C CA . PHE A 1 195 ? 41.086 30.677 20.740 1.00 22.47 197 PHE A CA 1
ATOM 1486 C C . PHE A 1 195 ? 40.859 29.529 19.765 1.00 22.45 197 PHE A C 1
ATOM 1487 O O . PHE A 1 195 ? 40.011 29.621 18.878 1.00 21.93 197 PHE A O 1
ATOM 1503 N N . LYS A 1 197 ? 39.751 26.454 20.466 1.00 31.00 199 LYS A N 1
ATOM 1504 C CA . LYS A 1 197 ? 38.534 25.711 20.766 1.00 32.48 199 LYS A CA 1
ATOM 1505 C C . LYS A 1 197 ? 37.268 26.539 20.637 1.00 31.78 199 LYS A C 1
ATOM 1506 O O . LYS A 1 197 ? 36.180 25.994 20.469 1.00 33.57 199 LYS A O 1
ATOM 1512 N N . GLU A 1 198 ? 37.403 27.855 20.711 1.00 29.95 200 GLU A N 1
ATOM 1513 C CA . GLU A 1 198 ? 36.240 28.720 20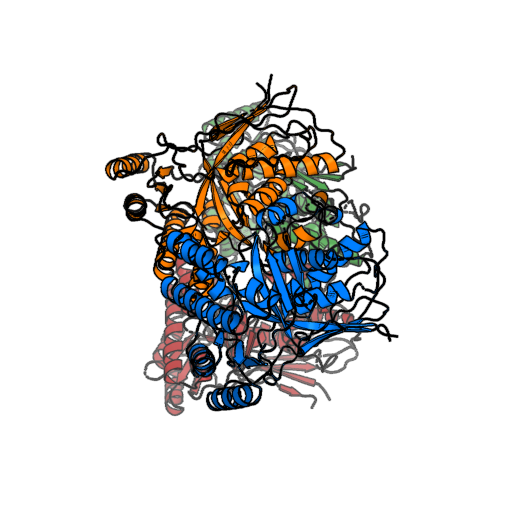.615 1.00 30.28 200 GLU A CA 1
ATOM 1514 C C . GLU A 1 198 ? 35.870 29.066 19.171 1.00 31.20 200 GLU A C 1
ATOM 1515 O O . GLU A 1 198 ? 36.719 29.479 18.376 1.00 31.07 200 GLU A O 1
ATOM 1521 N N . PRO A 1 199 ? 34.596 28.873 18.801 1.00 30.50 201 PRO A N 1
ATOM 1522 C CA . PRO A 1 199 ? 34.232 29.219 17.424 1.00 29.78 201 PRO A CA 1
ATOM 1523 C C . PRO A 1 199 ? 34.316 30.743 17.276 1.00 28.07 201 PRO A C 1
ATOM 1524 O O . PRO A 1 199 ? 33.865 31.485 18.149 1.00 27.29 201 PRO A O 1
ATOM 1528 N N . TRP A 1 200 ? 34.914 31.208 16.188 1.00 25.95 202 TRP A N 1
ATOM 1529 C CA . TRP A 1 200 ? 35.049 32.644 15.970 1.00 24.68 202 TRP A CA 1
ATOM 1530 C C . TRP A 1 200 ? 33.805 33.226 15.315 1.00 23.32 202 TRP A C 1
ATOM 1531 O O . TRP A 1 200 ? 33.427 32.818 14.223 1.00 23.21 202 TRP A O 1
ATOM 1542 N N . PRO A 1 201 ? 33.160 34.204 15.965 1.00 24.39 203 PRO A N 1
ATOM 1543 C CA . PRO A 1 201 ? 31.963 34.770 15.341 1.00 24.34 203 PRO A CA 1
ATOM 1544 C C . PRO A 1 201 ? 32.164 35.340 13.941 1.00 24.97 203 PRO A C 1
ATOM 1545 O O . PRO A 1 201 ? 33.202 35.940 13.637 1.00 24.05 203 PRO A O 1
ATOM 1557 N N . LEU A 1 203 ? 33.004 34.175 11.198 1.00 23.46 205 LEU A N 1
ATOM 1558 C CA . LEU A 1 203 ? 33.928 33.495 10.309 1.00 23.57 205 LEU A CA 1
ATOM 1559 C C . LEU A 1 203 ? 33.281 32.395 9.478 1.00 23.73 205 LEU A C 1
ATOM 1560 O O . LEU A 1 203 ? 32.567 31.546 9.999 1.00 23.19 205 LEU A O 1
ATOM 1565 N N . GLN A 1 204 ? 33.533 32.420 8.177 1.00 24.22 206 GLN A N 1
ATOM 1566 C CA . GLN A 1 204 ? 33.024 31.380 7.298 1.00 23.48 206 GLN A CA 1
ATOM 1567 C C . GLN A 1 204 ? 33.916 31.267 6.081 1.00 20.66 206 GLN A C 1
ATOM 1568 O O . GLN A 1 204 ? 34.256 32.263 5.446 1.00 20.83 206 GLN A O 1
ATOM 1574 N N . ILE A 1 205 ? 34.302 30.042 5.764 1.00 20.43 207 ILE A N 1
ATOM 1575 C CA . ILE A 1 205 ? 35.146 29.786 4.616 1.00 21.62 207 ILE A CA 1
ATOM 1576 C C . ILE A 1 205 ? 34.447 28.727 3.778 1.00 22.92 207 ILE A C 1
ATOM 1577 O O . ILE A 1 205 ? 34.443 27.550 4.123 1.00 25.41 207 ILE A O 1
ATOM 1582 N N . GLU A 1 206 ? 33.855 29.160 2.673 1.00 23.88 208 GLU A N 1
ATOM 1583 C CA . GLU A 1 206 ? 33.125 28.261 1.795 1.00 24.08 208 GLU A CA 1
ATOM 1584 C C . GLU A 1 206 ? 33.858 27.908 0.512 1.00 25.02 208 GLU A C 1
ATOM 1585 O O . GLU A 1 206 ? 34.268 28.791 -0.242 1.00 23.90 208 GLU A O 1
ATOM 1591 N N . THR A 1 207 ? 34.005 26.612 0.259 1.00 25.21 209 THR A N 1
ATOM 1592 C CA . THR A 1 207 ? 34.649 26.150 -0.957 1.00 26.69 209 THR A CA 1
ATOM 1593 C C . THR A 1 207 ? 33.654 26.356 -2.099 1.00 27.92 209 THR A C 1
ATOM 1594 O O . THR A 1 207 ? 32.482 26.000 -1.974 1.00 26.30 209 THR A O 1
ATOM 1598 N N . LEU A 1 208 ? 34.124 26.940 -3.198 1.00 26.78 210 LEU A N 1
ATOM 1599 C CA . LEU A 1 208 ? 33.287 27.210 -4.359 1.00 27.51 210 LEU A CA 1
ATOM 1600 C C . LEU A 1 208 ? 33.715 26.422 -5.589 1.00 29.03 210 LEU A C 1
ATOM 1601 O O . LEU A 1 208 ? 34.804 25.846 -5.632 1.00 28.57 210 LEU A O 1
ATOM 1606 N N . GLU A 1 209 ? 32.841 26.409 -6.589 1.00 29.18 211 GLU A N 1
ATOM 1607 C CA . GLU A 1 209 ? 33.108 25.717 -7.842 1.00 31.49 211 GLU A CA 1
ATOM 1608 C C . GLU A 1 209 ? 33.724 26.717 -8.806 1.00 28.88 211 GLU A C 1
ATOM 1609 O O . GLU A 1 209 ? 33.253 27.852 -8.924 1.00 27.52 211 GLU A O 1
ATOM 1615 N N . GLU A 1 210 ? 34.778 26.290 -9.488 1.00 27.02 212 GLU A N 1
ATOM 1616 C CA . GLU A 1 210 ? 35.466 27.139 -10.449 1.00 26.22 212 GLU A CA 1
ATOM 1617 C C . GLU A 1 210 ? 34.519 27.519 -11.586 1.00 26.81 212 GLU A C 1
ATOM 1618 O O . GLU A 1 210 ? 33.842 26.662 -12.152 1.00 27.22 212 GLU A O 1
ATOM 1624 N N . PRO A 1 211 ? 34.449 28.813 -11.928 1.00 25.26 213 PRO A N 1
ATOM 1625 C CA . PRO A 1 211 ? 33.560 29.226 -13.016 1.00 25.38 213 PRO A CA 1
ATOM 1626 C C . PRO A 1 211 ? 34.045 28.652 -14.344 1.00 25.99 213 PRO A C 1
ATOM 1627 O O . PRO A 1 211 ? 35.243 28.379 -14.518 1.00 23.77 213 PRO A O 1
ATOM 1631 N N . VAL A 1 212 ? 33.115 28.469 -15.277 1.00 24.86 214 VAL A N 1
ATOM 1632 C CA . VAL A 1 212 ? 33.458 27.932 -16.588 1.00 23.72 214 VAL A CA 1
ATOM 1633 C C . VAL A 1 212 ? 34.209 28.962 -17.432 1.00 22.30 214 VAL A C 1
ATOM 1634 O O . VAL A 1 212 ? 35.143 28.607 -18.148 1.00 25.50 214 VAL A O 1
ATOM 1638 N N . PRO A 1 213 ? 33.810 30.245 -17.367 1.00 21.79 215 PRO A N 1
ATOM 1639 C CA . PRO A 1 213 ? 34.502 31.274 -18.155 1.00 23.25 215 PRO A CA 1
ATOM 1640 C C . PRO A 1 213 ? 36.002 31.257 -17.860 1.00 23.16 215 PRO A C 1
ATOM 1641 O O . PRO A 1 213 ? 36.405 31.159 -16.703 1.00 24.36 215 PRO A O 1
ATOM 1645 N N . THR A 1 214 ? 36.823 31.341 -18.900 1.00 23.30 216 THR A N 1
ATOM 1646 C CA . THR A 1 214 ? 38.279 31.330 -18.725 1.00 22.52 216 THR A CA 1
ATOM 1647 C C . THR A 1 214 ? 38.738 32.483 -17.828 1.00 21.40 216 THR A C 1
ATOM 1648 O O . THR A 1 214 ? 38.343 33.630 -18.023 1.00 23.30 216 THR A O 1
ATOM 1652 N N . PHE A 1 215 ? 39.586 32.170 -16.855 1.00 22.65 217 PHE A N 1
ATOM 1653 C CA . PHE A 1 215 ? 40.120 33.174 -15.932 1.00 21.40 217 PHE A CA 1
ATOM 1654 C C . PHE A 1 215 ? 41.523 33.590 -16.390 1.00 22.44 217 PHE A C 1
ATOM 1655 O O . PHE A 1 215 ? 42.406 32.746 -16.553 1.00 23.30 217 PHE A O 1
ATOM 1663 N N . SER A 1 216 ? 41.729 34.887 -16.591 1.00 21.06 218 SER A N 1
ATOM 1664 C CA . SER A 1 216 ? 43.029 35.384 -17.028 1.00 21.25 218 SER A CA 1
ATOM 1665 C C . SER A 1 216 ? 43.689 36.268 -15.969 1.00 19.91 218 SER A C 1
ATOM 1666 O O . SER A 1 216 ? 43.024 37.083 -15.329 1.00 20.83 218 SER A O 1
ATOM 1669 N N . VAL A 1 217 ? 44.996 36.094 -15.787 1.00 18.88 219 VAL A N 1
ATOM 1670 C CA . VAL A 1 217 ? 45.753 36.874 -14.807 1.00 18.01 219 VAL A CA 1
ATOM 1671 C C . VAL A 1 217 ? 46.820 37.718 -15.507 1.00 17.72 219 VAL A C 1
ATOM 1672 O O . VAL A 1 217 ? 47.608 37.203 -16.296 1.00 16.42 219 VAL A O 1
ATOM 1676 N N . GLY A 1 218 ? 46.827 39.017 -15.227 1.00 18.65 220 GLY A N 1
ATOM 1677 C CA . GLY A 1 218 ? 47.808 39.900 -15.841 1.00 18.19 220 GLY A CA 1
ATOM 1678 C C . GLY A 1 218 ? 48.528 40.786 -14.832 1.00 17.67 220 GLY A C 1
ATOM 1679 O O . GLY A 1 218 ? 47.893 41.547 -14.112 1.00 18.36 220 GLY A O 1
ATOM 1680 N N . TRP A 1 219 ? 49.853 40.685 -14.780 1.00 17.22 221 TRP A N 1
ATOM 1681 C CA . TRP A 1 219 ? 50.662 41.485 -13.856 1.00 16.59 221 TRP A CA 1
ATOM 1682 C C . TRP A 1 219 ? 51.007 42.833 -14.488 1.00 16.33 221 TRP A C 1
ATOM 1683 O O . TRP A 1 219 ? 51.584 42.887 -15.572 1.00 17.80 221 TRP A O 1
ATOM 1694 N N . THR A 1 220 ? 50.659 43.917 -13.807 1.00 18.30 222 THR A N 1
ATOM 1695 C CA . THR A 1 220 ? 50.912 45.251 -14.330 1.00 20.00 222 THR A CA 1
ATOM 1696 C C . THR A 1 220 ? 52.367 45.673 -14.203 1.00 21.24 222 THR A C 1
ATOM 1697 O O . THR A 1 220 ? 52.744 46.739 -14.690 1.00 21.81 222 THR A O 1
ATOM 1701 N N . GLY A 1 221 ? 53.172 44.852 -13.533 1.00 20.61 223 GLY A N 1
ATOM 1702 C CA . GLY A 1 221 ? 54.587 45.156 -13.373 1.00 22.37 223 GLY A CA 1
ATOM 1703 C C . GLY A 1 221 ? 54.849 46.337 -12.464 1.00 24.60 223 GLY A C 1
ATOM 1704 O O . GLY A 1 221 ? 55.916 46.957 -12.507 1.00 25.71 223 GLY A O 1
ATOM 1705 N N . THR A 1 222 ? 53.867 46.648 -11.633 1.00 24.79 224 THR A N 1
ATOM 1706 C CA . THR A 1 222 ? 53.974 47.765 -10.713 1.00 27.67 224 THR A CA 1
ATOM 1707 C C . THR A 1 222 ? 53.793 47.268 -9.288 1.00 30.02 224 THR A C 1
ATOM 1708 O O . THR A 1 222 ? 52.696 46.881 -8.887 1.00 27.21 224 THR A O 1
ATOM 1712 N N . PRO A 1 223 ? 54.885 47.216 -8.517 1.00 33.33 225 PRO A N 1
ATOM 1713 C CA . PRO A 1 223 ? 54.726 46.749 -7.140 1.00 36.71 225 PRO A CA 1
ATOM 1714 C C . PRO A 1 223 ? 53.885 47.746 -6.352 1.00 37.88 225 PRO A C 1
ATOM 1715 O O . PRO A 1 223 ? 53.862 48.935 -6.662 1.00 38.68 225 PRO A O 1
ATOM 1719 N N . VAL A 1 224 ? 53.179 47.261 -5.342 1.00 40.04 226 VAL A N 1
ATOM 1720 C CA . VAL A 1 224 ? 52.341 48.145 -4.554 1.00 42.02 226 VAL A CA 1
ATOM 1721 C C . VAL A 1 224 ? 52.726 48.191 -3.092 1.00 44.01 226 VAL A C 1
ATOM 1722 O O . VAL A 1 224 ? 52.890 47.157 -2.448 1.00 44.56 226 VAL A O 1
ATOM 1726 N N . SER A 1 225 ? 52.880 49.406 -2.583 1.00 46.41 227 SER A N 1
ATOM 1727 C CA . SER A 1 225 ? 53.197 49.618 -1.180 1.00 49.27 227 SER A CA 1
ATOM 1728 C C . SER A 1 225 ? 51.823 49.714 -0.529 1.00 49.53 227 SER A C 1
ATOM 1729 O O . SER A 1 225 ? 51.330 50.804 -0.243 1.00 50.85 227 SER A O 1
ATOM 1732 N N . THR A 1 226 ? 51.202 48.555 -0.336 1.00 50.13 228 THR A N 1
ATOM 1733 C CA . THR A 1 226 ? 49.869 48.453 0.248 1.00 50.07 228 THR A CA 1
ATOM 1734 C C . THR A 1 226 ? 49.594 49.447 1.366 1.00 49.32 228 THR A C 1
ATOM 1735 O O . THR A 1 226 ? 48.564 50.123 1.364 1.00 49.43 228 THR A O 1
ATOM 1739 N N . GLY A 1 227 ? 50.517 49.519 2.321 1.00 48.96 229 GLY A N 1
ATOM 1740 C CA . GLY A 1 227 ? 50.359 50.417 3.450 1.00 46.50 229 GLY A CA 1
ATOM 1741 C C . GLY A 1 227 ? 49.735 51.744 3.086 1.00 45.54 229 GLY A C 1
ATOM 1742 O O . GLY A 1 227 ? 48.688 52.116 3.619 1.00 45.11 229 GLY A O 1
ATOM 1743 N N . LYS A 1 228 ? 50.374 52.454 2.163 1.00 43.40 230 LYS A N 1
ATOM 1744 C CA . LYS A 1 228 ? 49.895 53.757 1.729 1.00 43.87 230 LYS A CA 1
ATOM 1745 C C . LYS A 1 228 ? 48.414 53.749 1.337 1.00 42.95 230 LYS A C 1
ATOM 1746 O O . LYS A 1 228 ? 47.649 54.609 1.772 1.00 40.80 230 LYS A O 1
ATOM 1752 N N . LEU A 1 229 ? 48.014 52.778 0.520 1.00 41.97 231 LEU A N 1
ATOM 1753 C CA . LEU A 1 229 ? 46.625 52.680 0.075 1.00 41.52 231 LEU A CA 1
ATOM 1754 C C . LEU A 1 229 ? 45.654 52.333 1.192 1.00 40.59 231 LEU A C 1
ATOM 1755 O O . LEU A 1 229 ? 44.604 52.956 1.323 1.00 40.94 231 LEU A O 1
ATOM 1760 N N . VAL A 1 230 ? 46.000 51.336 1.996 1.00 40.62 232 VAL A N 1
ATOM 1761 C CA . VAL A 1 230 ? 45.141 50.933 3.097 1.00 40.14 232 VAL A CA 1
ATOM 1762 C C . VAL A 1 230 ? 44.956 52.069 4.101 1.00 40.06 232 VAL A C 1
ATOM 1763 O O . VAL A 1 230 ? 43.838 52.346 4.532 1.00 39.27 232 VAL A O 1
ATOM 1767 N N . SER A 1 231 ? 46.051 52.728 4.470 1.00 38.95 233 SER A N 1
ATOM 1768 C CA . SER A 1 231 ? 45.978 53.823 5.429 1.00 38.95 233 SER A CA 1
ATOM 1769 C C . SER A 1 231 ? 45.119 54.961 4.879 1.00 40.01 233 SER A C 1
ATOM 1770 O O . SER A 1 231 ? 44.361 55.589 5.619 1.00 39.74 233 SER A O 1
ATOM 1773 N N . GLN A 1 232 ? 45.233 55.222 3.581 1.00 39.97 234 GLN A N 1
ATOM 1774 C CA . GLN A 1 232 ? 44.448 56.282 2.965 1.00 40.81 234 GLN A CA 1
ATOM 1775 C C . GLN A 1 232 ? 42.958 55.949 3.043 1.00 40.78 234 GLN A C 1
ATOM 1776 O O . GLN A 1 232 ? 42.143 56.810 3.379 1.00 40.03 234 GLN A O 1
ATOM 1782 N N . ILE A 1 233 ? 42.610 54.698 2.745 1.00 39.69 235 ILE A N 1
ATOM 1783 C CA . ILE A 1 233 ? 41.216 54.270 2.784 1.00 39.45 235 ILE A CA 1
ATOM 1784 C C . ILE A 1 233 ? 40.655 54.295 4.206 1.00 40.86 235 ILE A C 1
ATOM 1785 O O . ILE A 1 233 ? 39.527 54.733 4.425 1.00 39.69 235 ILE A O 1
ATOM 1790 N N . HIS A 1 234 ? 41.437 53.828 5.173 1.00 42.61 236 HIS A N 1
ATOM 1791 C CA . HIS A 1 234 ? 40.976 53.825 6.554 1.00 44.11 236 HIS A CA 1
ATOM 1792 C C . HIS A 1 234 ? 40.669 55.254 6.991 1.00 44.35 236 HIS A C 1
ATOM 1793 O O . HIS A 1 234 ? 39.687 55.503 7.692 1.00 45.08 236 HIS A O 1
ATOM 1800 N N . ALA A 1 235 ? 41.515 56.189 6.574 1.00 43.39 237 ALA A N 1
ATOM 1801 C CA . ALA A 1 235 ? 41.321 57.590 6.918 1.00 43.00 237 ALA A CA 1
ATOM 1802 C C . ALA A 1 235 ? 40.072 58.105 6.217 1.00 42.85 237 ALA A C 1
ATOM 1803 O O . ALA A 1 235 ? 39.301 58.873 6.791 1.00 42.37 237 ALA A O 1
ATOM 1805 N N . PHE A 1 236 ? 39.881 57.681 4.971 1.00 42.14 238 PHE A N 1
ATOM 1806 C CA . PHE A 1 236 ? 38.713 58.089 4.206 1.00 42.46 238 PHE A CA 1
ATOM 1807 C C . PHE A 1 236 ? 37.463 57.670 4.971 1.00 43.19 238 PHE A C 1
ATOM 1808 O O . PHE A 1 236 ? 36.476 58.401 5.027 1.00 43.32 238 PHE A O 1
ATOM 1816 N N . LYS A 1 237 ? 37.517 56.478 5.552 1.00 43.03 239 LYS A N 1
ATOM 1817 C CA . LYS A 1 237 ? 36.409 55.942 6.328 1.00 44.12 239 LYS A CA 1
ATOM 1818 C C . LYS A 1 237 ? 36.025 56.897 7.464 1.00 44.69 239 LYS A C 1
ATOM 1819 O O . LYS A 1 237 ? 34.851 57.027 7.807 1.00 42.72 239 LYS A O 1
ATOM 1825 N N . GLN A 1 238 ? 37.021 57.567 8.034 1.00 46.64 240 GLN A N 1
ATOM 1826 C CA . GLN A 1 238 ? 36.799 58.504 9.134 1.00 49.50 240 GLN A CA 1
ATOM 1827 C C . GLN A 1 238 ? 36.438 59.892 8.607 1.00 51.07 240 GLN A C 1
ATOM 1828 O O . GLN A 1 238 ? 35.687 60.633 9.235 1.00 52.37 240 GLN A O 1
ATOM 1834 N N . GLU A 1 239 ? 36.988 60.228 7.446 1.00 53.34 241 GLU A N 1
ATOM 1835 C CA . GLU A 1 239 ? 36.770 61.518 6.800 1.00 55.04 241 GLU A CA 1
ATOM 1836 C C . GLU A 1 239 ? 35.461 61.576 6.008 1.00 54.64 241 GLU A C 1
ATOM 1837 O O . GLU A 1 239 ? 35.019 62.653 5.612 1.00 55.02 241 GLU A O 1
ATOM 1843 N N . ASP A 1 240 ? 34.838 60.423 5.786 1.00 53.58 242 ASP A N 1
ATOM 1844 C CA . ASP A 1 240 ? 33.594 60.369 5.020 1.00 52.79 242 ASP A CA 1
ATOM 1845 C C . ASP A 1 240 ? 32.898 59.025 5.237 1.00 51.57 242 ASP A C 1
ATOM 1846 O O . ASP A 1 240 ? 32.947 58.147 4.378 1.00 50.32 242 ASP A O 1
ATOM 1851 N N . SER A 1 241 ? 32.243 58.872 6.382 1.00 50.49 243 SER A N 1
ATOM 1852 C CA . SER A 1 241 ? 31.559 57.628 6.710 1.00 50.20 243 SER A CA 1
ATOM 1853 C C . SER A 1 241 ? 30.368 57.334 5.805 1.00 49.94 243 SER A C 1
ATOM 1854 O O . SER A 1 241 ? 30.028 56.173 5.575 1.00 49.43 243 SER A O 1
ATOM 1857 N N . LYS A 1 242 ? 29.732 58.384 5.296 1.00 49.60 244 LYS A N 1
ATOM 1858 C CA . LYS A 1 242 ? 28.573 58.208 4.431 1.00 49.12 244 LYS A CA 1
ATOM 1859 C C . LYS A 1 242 ? 28.954 57.547 3.113 1.00 47.13 244 LYS A C 1
ATOM 1860 O O . LYS A 1 242 ? 28.327 56.576 2.694 1.00 47.13 244 LYS A O 1
ATOM 1866 N N . ASN A 1 243 ? 29.977 58.082 2.458 1.00 45.35 245 ASN A N 1
ATOM 1867 C CA . ASN A 1 243 ? 30.432 57.527 1.192 1.00 44.29 245 ASN A CA 1
ATOM 1868 C C . ASN A 1 243 ? 31.015 56.133 1.389 1.00 42.10 245 ASN A C 1
ATOM 1869 O O . ASN A 1 243 ? 30.748 55.228 0.602 1.00 41.92 245 ASN A O 1
ATOM 1874 N N . TYR A 1 244 ? 31.809 55.964 2.442 1.00 40.08 246 TYR A N 1
ATOM 1875 C CA . TYR A 1 244 ? 32.418 54.670 2.720 1.00 37.69 246 TYR A CA 1
ATOM 1876 C C . TYR A 1 244 ? 31.332 53.632 2.959 1.00 37.00 246 TYR A C 1
ATOM 1877 O O . TYR A 1 244 ? 31.424 52.504 2.477 1.00 34.16 246 TYR A O 1
ATOM 1886 N N . GLN A 1 245 ? 30.297 54.018 3.700 1.00 35.91 247 GLN A N 1
ATOM 1887 C CA . GLN A 1 245 ? 29.206 53.100 3.990 1.00 37.75 247 GLN A CA 1
ATOM 1888 C C . GLN A 1 245 ? 28.440 52.752 2.716 1.00 36.06 247 GLN A C 1
ATOM 1889 O O . GLN A 1 245 ? 27.917 51.646 2.579 1.00 35.12 247 GLN A O 1
ATOM 1895 N N . HIS A 1 246 ? 28.377 53.699 1.785 1.00 36.75 248 HIS A N 1
ATOM 1896 C CA . HIS A 1 246 ? 27.692 53.466 0.516 1.00 36.43 248 HIS A CA 1
ATOM 1897 C C . HIS A 1 246 ? 28.468 52.391 -0.222 1.00 35.90 248 HIS A C 1
ATOM 1898 O O . HIS A 1 246 ? 27.890 51.495 -0.839 1.00 35.61 248 HIS A O 1
ATOM 1905 N N . PHE A 1 247 ? 29.791 52.502 -0.162 1.00 35.17 249 PHE A N 1
ATOM 1906 C CA . PHE A 1 247 ? 30.675 51.533 -0.795 1.00 33.33 249 PHE A CA 1
ATOM 1907 C C . PHE A 1 247 ? 30.387 50.144 -0.232 1.00 31.35 249 PHE A C 1
ATOM 1908 O O . PHE A 1 247 ? 30.118 49.206 -0.980 1.00 30.94 249 PHE A O 1
ATOM 1916 N N . LEU A 1 248 ? 30.434 50.025 1.092 1.00 29.69 250 LEU A N 1
ATOM 1917 C CA . LEU A 1 248 ? 30.180 48.749 1.756 1.00 29.13 250 LEU A CA 1
ATOM 1918 C C . LEU A 1 248 ? 28.823 48.163 1.383 1.00 28.75 250 LEU A C 1
ATOM 1919 O O . LEU A 1 248 ? 28.730 47.024 0.929 1.00 26.91 250 LEU A O 1
ATOM 1924 N N . THR A 1 249 ? 27.770 48.945 1.593 1.00 29.94 251 THR A N 1
ATOM 1925 C CA . THR A 1 249 ? 26.408 48.507 1.287 1.00 30.23 251 THR A CA 1
ATOM 1926 C C . THR A 1 249 ? 26.330 48.004 -0.142 1.00 29.37 251 THR A C 1
ATOM 1927 O O . THR A 1 249 ? 25.797 46.927 -0.418 1.00 28.66 251 THR A O 1
ATOM 1931 N N . ARG A 1 250 ? 26.866 48.808 -1.049 1.00 30.28 252 ARG A N 1
ATOM 1932 C CA . ARG A 1 250 ? 26.882 48.472 -2.463 1.00 31.72 252 ARG A CA 1
ATOM 1933 C C . ARG A 1 250 ? 27.677 47.174 -2.663 1.00 31.78 252 ARG A C 1
ATOM 1934 O O . ARG A 1 250 ? 27.273 46.287 -3.417 1.00 30.78 252 ARG A O 1
ATOM 1942 N N . ASN A 1 251 ? 28.810 47.069 -1.975 1.00 29.74 253 ASN A N 1
ATOM 1943 C CA . ASN A 1 251 ? 29.649 45.883 -2.077 1.00 29.63 253 ASN A CA 1
ATOM 1944 C C . ASN A 1 251 ? 28.900 44.631 -1.642 1.00 27.92 253 ASN A C 1
ATOM 1945 O O . ASN A 1 251 ? 28.985 43.594 -2.290 1.00 26.60 253 ASN A O 1
ATOM 1950 N N . ASN A 1 252 ? 28.160 44.732 -0.543 1.00 28.30 254 ASN A N 1
ATOM 1951 C CA . ASN A 1 252 ? 27.414 43.588 -0.032 1.00 30.16 254 ASN A CA 1
ATOM 1952 C C . ASN A 1 252 ? 26.334 43.092 -0.984 1.00 30.49 254 ASN A C 1
ATOM 1953 O O . ASN A 1 252 ? 26.055 41.891 -1.040 1.00 28.03 254 ASN A O 1
ATOM 1958 N N . GLU A 1 253 ? 25.730 44.014 -1.732 1.00 31.81 255 GLU A N 1
ATOM 1959 C CA . GLU A 1 253 ? 24.698 43.646 -2.699 1.00 32.64 255 GLU A CA 1
ATOM 1960 C C . GLU A 1 253 ? 25.371 42.821 -3.798 1.00 31.14 255 GLU A C 1
ATOM 1961 O O . GLU A 1 253 ? 24.903 41.746 -4.166 1.00 28.50 255 GLU A O 1
ATOM 1967 N N . ILE A 1 254 ? 26.492 43.333 -4.300 1.00 31.35 256 ILE A N 1
ATOM 1968 C CA . ILE A 1 254 ? 27.242 42.670 -5.362 1.00 28.91 256 ILE A CA 1
ATOM 1969 C C . ILE A 1 254 ? 27.765 41.289 -4.959 1.00 28.35 256 ILE A C 1
ATOM 1970 O O . ILE A 1 254 ? 27.707 40.342 -5.750 1.00 25.15 256 ILE A O 1
ATOM 1983 N N . LYS A 1 256 ? 26.540 39.213 -2.797 1.00 29.30 258 LYS A N 1
ATOM 1984 C CA . LYS A 1 256 ? 25.411 38.295 -2.757 1.00 30.06 258 LYS A CA 1
ATOM 1985 C C . LYS A 1 256 ? 25.159 37.770 -4.170 1.00 28.34 258 LYS A C 1
ATOM 1986 O O . LYS A 1 256 ? 24.975 36.569 -4.372 1.00 28.07 258 LYS A O 1
ATOM 1992 N N . GLN A 1 257 ? 25.174 38.680 -5.142 1.00 27.31 259 GLN A N 1
ATOM 1993 C CA . GLN A 1 257 ? 24.961 38.333 -6.546 1.00 27.76 259 GLN A CA 1
ATOM 1994 C C . GLN A 1 257 ? 26.028 37.388 -7.085 1.00 27.24 259 GLN A C 1
ATOM 1995 O O . GLN A 1 257 ? 25.724 36.334 -7.655 1.00 25.46 259 GLN A O 1
ATOM 2001 N N . ILE A 1 258 ? 27.287 37.767 -6.903 1.00 26.00 260 ILE A N 1
ATOM 2002 C CA . ILE A 1 258 ? 28.379 36.952 -7.402 1.00 24.31 260 ILE A CA 1
ATOM 2003 C C . ILE A 1 258 ? 28.372 35.562 -6.763 1.00 23.40 260 ILE A C 1
ATOM 2004 O O . ILE A 1 258 ? 28.676 34.571 -7.425 1.00 23.17 260 ILE A O 1
ATOM 2009 N N . ILE A 1 259 ? 28.016 35.475 -5.483 1.00 24.58 261 ILE A N 1
ATOM 2010 C CA . ILE A 1 259 ? 27.959 34.166 -4.832 1.00 24.62 261 ILE A CA 1
ATOM 2011 C C . ILE A 1 259 ? 26.858 33.340 -5.511 1.00 24.72 261 ILE A C 1
ATOM 2012 O O . ILE A 1 259 ? 27.007 32.137 -5.725 1.00 24.93 261 ILE A O 1
ATOM 2017 N N . GLN A 1 260 ? 25.757 34.002 -5.850 1.00 26.39 262 GLN A N 1
ATOM 2018 C CA . GLN A 1 260 ? 24.648 33.344 -6.538 1.00 25.52 262 GLN A CA 1
ATOM 2019 C C . GLN A 1 260 ? 25.184 32.839 -7.878 1.00 26.04 262 GLN A C 1
ATOM 2020 O O . GLN A 1 260 ? 24.971 31.687 -8.255 1.00 25.92 262 GLN A O 1
ATOM 2026 N N . ALA A 1 261 ? 25.893 33.714 -8.587 1.00 25.79 263 ALA A N 1
ATOM 2027 C CA . ALA A 1 261 ? 26.466 33.372 -9.886 1.00 26.05 263 ALA A CA 1
ATOM 2028 C C . ALA A 1 261 ? 27.334 32.122 -9.806 1.00 26.92 263 ALA A C 1
ATOM 2029 O O . ALA A 1 261 ? 27.311 31.282 -10.708 1.00 27.78 263 ALA A O 1
ATOM 2031 N N . PHE A 1 262 ? 28.107 32.004 -8.728 1.00 25.63 264 PHE A N 1
ATOM 2032 C CA . PHE A 1 262 ? 28.973 30.846 -8.532 1.00 25.75 264 PHE A CA 1
ATOM 2033 C C . PHE A 1 262 ? 28.129 29.602 -8.279 1.00 25.89 264 PHE A C 1
ATOM 2034 O O . PHE A 1 262 ? 28.295 28.576 -8.934 1.00 26.18 264 PHE A O 1
ATOM 2042 N N . HIS A 1 263 ? 27.222 29.702 -7.315 1.00 26.87 265 HIS A N 1
ATOM 2043 C CA . HIS A 1 263 ? 26.347 28.587 -6.966 1.00 28.03 265 HIS A CA 1
ATOM 2044 C C . HIS A 1 263 ? 25.552 28.081 -8.165 1.00 28.75 265 HIS A C 1
ATOM 2045 O O . HIS A 1 263 ? 25.430 26.872 -8.372 1.00 27.91 265 HIS A O 1
ATOM 2052 N N . THR A 1 264 ? 25.028 29.005 -8.965 1.00 30.08 266 THR A N 1
ATOM 2053 C CA . THR A 1 264 ? 24.217 28.619 -10.116 1.00 31.35 266 THR A CA 1
ATOM 2054 C C . THR A 1 264 ? 24.940 28.610 -11.456 1.00 32.11 266 THR A C 1
ATOM 2055 O O . THR A 1 264 ? 24.332 28.333 -12.488 1.00 31.81 266 THR A O 1
ATOM 2059 N N . LYS A 1 265 ? 26.238 28.895 -11.440 1.00 31.67 267 LYS A N 1
ATOM 2060 C CA . LYS A 1 265 ? 27.025 28.915 -12.669 1.00 31.83 267 LYS A CA 1
ATOM 2061 C C . LYS A 1 265 ? 26.407 29.873 -13.675 1.00 30.58 267 LYS A C 1
ATOM 2062 O O . LYS A 1 265 ? 26.343 29.583 -14.863 1.00 31.01 267 LYS A O 1
ATOM 2068 N N . ASP A 1 266 ? 25.950 31.018 -13.184 1.00 31.51 268 ASP A N 1
ATOM 2069 C CA . ASP A 1 266 ? 25.331 32.028 -14.032 1.00 31.77 268 ASP A CA 1
ATOM 2070 C C . ASP A 1 266 ? 26.424 32.932 -14.600 1.00 32.09 268 ASP A C 1
ATOM 2071 O O . ASP A 1 266 ? 26.766 33.961 -14.013 1.00 31.19 268 ASP A O 1
ATOM 2076 N N . GLU A 1 267 ? 26.964 32.542 -15.748 1.00 32.39 269 GLU A N 1
ATOM 2077 C CA . GLU A 1 267 ? 28.025 33.299 -16.389 1.00 33.31 269 GLU A CA 1
ATOM 2078 C C . GLU A 1 267 ? 27.706 34.778 -16.607 1.00 34.09 269 GLU A C 1
ATOM 2079 O O . GLU A 1 267 ? 28.539 35.644 -16.315 1.00 33.59 269 GLU A O 1
ATOM 2085 N N . GLU A 1 268 ? 26.510 35.083 -17.103 1.00 31.79 270 GLU A N 1
ATOM 2086 C CA . GLU A 1 268 ? 26.152 36.479 -17.337 1.00 30.74 270 GLU A CA 1
ATOM 2087 C C . GLU A 1 268 ? 26.124 37.266 -16.034 1.00 28.47 270 GLU A C 1
ATOM 2088 O O . GLU A 1 268 ? 26.512 38.434 -15.995 1.00 29.03 270 GLU A O 1
ATOM 2094 N N . LEU A 1 269 ? 25.656 36.628 -14.969 1.00 27.08 271 LEU A N 1
ATOM 2095 C CA . LEU A 1 269 ? 25.583 37.283 -13.667 1.00 26.38 271 LEU A CA 1
ATOM 2096 C C . LEU A 1 269 ? 26.990 37.498 -13.089 1.00 26.80 271 LEU A C 1
ATOM 2097 O O . LEU A 1 269 ? 27.201 38.393 -12.268 1.00 27.61 271 LEU A O 1
ATOM 2102 N N . LEU A 1 270 ? 27.943 36.672 -13.512 1.00 26.30 272 LEU A N 1
ATOM 2103 C CA . LEU A 1 270 ? 29.319 36.817 -13.048 1.00 28.62 272 LEU A CA 1
ATOM 2104 C C . LEU A 1 270 ? 29.922 38.057 -13.704 1.00 29.45 272 LEU A C 1
ATOM 2105 O O . LEU A 1 270 ? 30.498 38.907 -13.021 1.00 30.07 272 LEU A O 1
ATOM 2110 N N . TYR A 1 271 ? 29.767 38.170 -15.024 1.00 28.66 273 TYR A N 1
ATOM 2111 C CA . TYR A 1 271 ? 30.304 39.315 -15.761 1.00 29.16 273 TYR A CA 1
ATOM 2112 C C . TYR A 1 271 ? 29.786 40.652 -15.244 1.00 29.86 273 TYR A C 1
ATOM 2113 O O . TYR A 1 271 ? 30.563 41.567 -14.970 1.00 29.27 273 TYR A O 1
ATOM 2122 N N . SER A 1 272 ? 28.470 40.771 -15.117 1.00 31.12 274 SER A N 1
ATOM 2123 C CA . SER A 1 272 ? 27.882 42.012 -14.639 1.00 30.91 274 SER A CA 1
ATOM 2124 C C . SER A 1 272 ? 28.305 42.334 -13.209 1.00 29.82 274 SER A C 1
ATOM 2125 O O . SER A 1 272 ? 28.493 43.494 -12.870 1.00 32.26 274 SER A O 1
ATOM 2128 N N . SER A 1 273 ? 28.464 41.312 -12.373 1.00 30.34 275 SER A N 1
ATOM 2129 C CA . SER A 1 273 ? 28.876 41.531 -10.987 1.00 28.34 275 SER A CA 1
ATOM 2130 C C . SER A 1 273 ? 30.297 42.084 -10.929 1.00 27.05 275 SER A C 1
ATOM 2131 O O . SER A 1 273 ? 30.598 42.986 -10.143 1.00 28.47 275 SER A O 1
ATOM 2134 N N . ILE A 1 274 ? 31.175 41.535 -11.757 1.00 26.50 276 ILE A N 1
ATOM 2135 C CA . ILE A 1 274 ? 32.557 41.995 -11.798 1.00 25.08 276 ILE A CA 1
ATOM 2136 C C . ILE A 1 274 ? 32.602 43.454 -12.268 1.00 26.66 276 ILE A C 1
ATOM 2137 O O . ILE A 1 274 ? 33.318 44.282 -11.694 1.00 24.19 276 ILE A O 1
ATOM 2142 N N . LYS A 1 275 ? 31.820 43.774 -13.298 1.00 27.24 277 LYS A N 1
ATOM 2143 C CA . LYS A 1 275 ? 31.788 45.137 -13.816 1.00 28.46 277 LYS A CA 1
ATOM 2144 C C . LYS A 1 275 ? 31.348 46.090 -12.718 1.00 28.75 277 LYS A C 1
ATOM 2145 O O . LYS A 1 275 ? 31.929 47.164 -12.544 1.00 28.46 277 LYS A O 1
ATOM 2151 N N . GLU A 1 276 ? 30.321 45.694 -11.971 1.00 29.29 278 GLU A N 1
ATOM 2152 C CA . GLU A 1 276 ? 29.819 46.527 -10.885 1.00 29.16 278 GLU A CA 1
ATOM 2153 C C . GLU A 1 276 ? 30.851 46.661 -9.769 1.00 28.45 278 GLU A C 1
ATOM 2154 O O . GLU A 1 276 ? 31.052 47.754 -9.231 1.00 28.67 278 GLU A O 1
ATOM 2160 N N . ASN A 1 277 ? 31.501 45.554 -9.413 1.00 27.72 279 ASN A N 1
ATOM 2161 C CA . ASN A 1 277 ? 32.511 45.608 -8.358 1.00 26.78 279 ASN A CA 1
ATOM 2162 C C . ASN A 1 277 ? 33.595 46.578 -8.811 1.00 25.05 279 ASN A C 1
ATOM 2163 O O . ASN A 1 277 ? 34.041 47.428 -8.047 1.00 26.08 279 ASN A O 1
ATOM 2168 N N . ARG A 1 278 ? 34.012 46.445 -10.065 1.00 28.28 280 ARG A N 1
ATOM 2169 C CA . ARG A 1 278 ? 35.036 47.324 -10.613 1.00 29.76 280 ARG A CA 1
ATOM 2170 C C . ARG A 1 278 ? 34.618 48.776 -10.444 1.00 30.23 280 ARG A C 1
ATOM 2171 O O . ARG A 1 278 ? 35.418 49.619 -10.052 1.00 31.14 280 A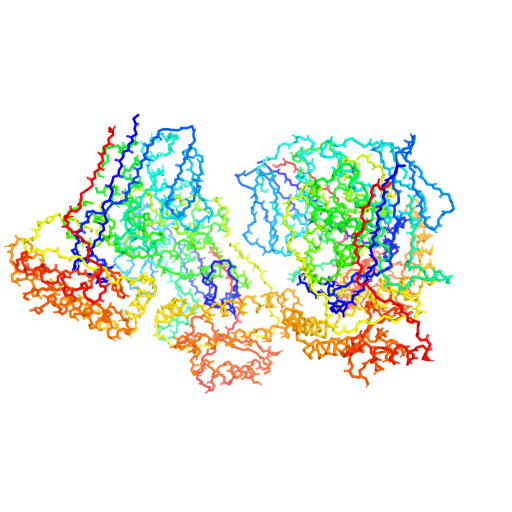RG A O 1
ATOM 2179 N N . ARG A 1 279 ? 33.354 49.054 -10.741 1.00 32.31 281 ARG A N 1
ATOM 2180 C CA . ARG A 1 279 ? 32.821 50.405 -10.654 1.00 33.61 281 ARG A CA 1
ATOM 2181 C C . ARG A 1 279 ? 32.880 51.016 -9.263 1.00 33.22 281 ARG A C 1
ATOM 2182 O O . ARG A 1 279 ? 33.367 52.136 -9.100 1.00 33.25 281 ARG A O 1
ATOM 2190 N N . ILE A 1 280 ? 32.396 50.293 -8.256 1.00 31.65 282 ILE A N 1
ATOM 2191 C CA . ILE A 1 280 ? 32.408 50.834 -6.900 1.00 30.79 282 ILE A CA 1
ATOM 2192 C C . ILE A 1 280 ? 33.828 51.034 -6.378 1.00 30.52 282 ILE A C 1
ATOM 2193 O O . ILE A 1 280 ? 34.068 51.897 -5.540 1.00 28.49 282 ILE A O 1
ATOM 2198 N N . LEU A 1 281 ? 34.769 50.236 -6.874 1.00 31.57 283 LEU A N 1
ATOM 2199 C CA . LEU A 1 281 ? 36.159 50.375 -6.450 1.00 32.00 283 LEU A CA 1
ATOM 2200 C C . LEU A 1 281 ? 36.731 51.619 -7.119 1.00 34.64 283 LEU A C 1
ATOM 2201 O O . LEU A 1 281 ? 37.564 52.317 -6.543 1.00 35.21 283 LEU A O 1
ATOM 2206 N N . GLN A 1 282 ? 36.268 51.899 -8.335 1.00 36.37 284 GLN A N 1
ATOM 2207 C CA . GLN A 1 282 ? 36.710 53.083 -9.064 1.00 37.66 284 GLN A CA 1
ATOM 2208 C C . GLN A 1 282 ? 36.185 54.294 -8.303 1.00 38.38 284 GLN A C 1
ATOM 2209 O O . GLN A 1 282 ? 36.894 55.280 -8.114 1.00 39.01 284 GLN A O 1
ATOM 2215 N N . GLU A 1 283 ? 34.931 54.202 -7.870 1.00 39.14 285 GLU A N 1
ATOM 2216 C CA . GLU A 1 283 ? 34.279 55.274 -7.128 1.00 40.59 285 GLU A CA 1
ATOM 2217 C C . GLU A 1 283 ? 35.018 55.539 -5.822 1.00 39.53 285 GLU A C 1
ATOM 2218 O O . GLU A 1 283 ? 35.329 56.684 -5.489 1.00 38.39 285 GLU A O 1
ATOM 2224 N N . LEU A 1 284 ? 35.283 54.467 -5.081 1.00 38.37 286 LEU A N 1
ATOM 2225 C CA . LEU A 1 284 ? 35.987 54.568 -3.811 1.00 37.23 286 LEU A CA 1
ATOM 2226 C C . LEU A 1 284 ? 37.332 55.249 -4.019 1.00 36.78 286 LEU A C 1
ATOM 2227 O O . LEU A 1 284 ? 37.704 56.150 -3.268 1.00 37.07 286 LEU A O 1
ATOM 2232 N N . GLY A 1 285 ? 38.054 54.812 -5.046 1.00 36.76 287 GLY A N 1
ATOM 2233 C CA . GLY A 1 285 ? 39.353 55.387 -5.334 1.00 38.25 287 GLY A CA 1
ATOM 2234 C C . GLY A 1 285 ? 39.260 56.873 -5.615 1.00 39.02 287 GLY A C 1
ATOM 2235 O O . GLY A 1 285 ? 40.086 57.662 -5.150 1.00 38.38 287 GLY A O 1
ATOM 2236 N N . THR A 1 286 ? 38.240 57.252 -6.378 1.00 39.71 288 THR A N 1
ATOM 2237 C CA . THR A 1 286 ? 38.020 58.644 -6.738 1.00 40.55 288 THR A CA 1
ATOM 2238 C C . THR A 1 286 ? 37.686 59.486 -5.517 1.00 41.23 288 THR A C 1
ATOM 2239 O O . THR A 1 286 ? 38.341 60.492 -5.251 1.00 42.77 288 THR A O 1
ATOM 2243 N N . LYS A 1 287 ? 36.669 59.069 -4.773 1.00 41.74 289 LYS A N 1
ATOM 2244 C CA . LYS A 1 287 ? 36.243 59.801 -3.586 1.00 41.91 289 LYS A CA 1
ATOM 2245 C C . LYS A 1 287 ? 37.332 59.940 -2.525 1.00 41.93 289 LYS A C 1
ATOM 2246 O O . LYS A 1 287 ? 37.521 61.017 -1.959 1.00 42.64 289 LYS A O 1
ATOM 2252 N N . ALA A 1 288 ? 38.048 58.854 -2.258 1.00 41.20 290 ALA A N 1
ATOM 2253 C CA . ALA A 1 288 ? 39.103 58.864 -1.250 1.00 40.98 290 ALA A CA 1
ATOM 2254 C C . ALA A 1 288 ? 40.410 59.463 -1.757 1.00 41.62 290 ALA A C 1
ATOM 2255 O O . ALA A 1 288 ? 41.331 59.712 -0.976 1.00 41.20 290 ALA A O 1
ATOM 2257 N N . GLY A 1 289 ? 40.492 59.696 -3.062 1.00 41.17 291 GLY A N 1
ATOM 2258 C CA . GLY A 1 289 ? 41.714 60.239 -3.619 1.00 42.01 291 GLY A CA 1
ATOM 2259 C C . GLY A 1 289 ? 42.786 59.166 -3.606 1.00 43.15 291 GLY A C 1
ATOM 2260 O O . GLY A 1 289 ? 43.961 59.445 -3.372 1.00 45.02 291 GLY A O 1
ATOM 2261 N N . VAL A 1 290 ? 42.372 57.927 -3.844 1.00 42.07 292 VAL A N 1
ATOM 2262 C CA . VAL A 1 290 ? 43.288 56.795 -3.865 1.00 41.83 292 VAL A CA 1
ATOM 2263 C C . VAL A 1 290 ? 43.287 56.169 -5.250 1.00 41.09 292 VAL A C 1
ATOM 2264 O O . VAL A 1 290 ? 42.237 55.787 -5.772 1.00 41.00 292 VAL A O 1
ATOM 2268 N N . ASN A 1 291 ? 44.472 56.061 -5.838 1.00 39.45 293 ASN A N 1
ATOM 2269 C CA . ASN A 1 291 ? 44.613 55.499 -7.171 1.00 38.57 293 ASN A CA 1
ATOM 2270 C C . ASN A 1 291 ? 44.526 53.973 -7.176 1.00 37.37 293 ASN A C 1
ATOM 2271 O O . ASN A 1 291 ? 45.528 53.286 -7.392 1.00 36.34 293 ASN A O 1
ATOM 2276 N N . ILE A 1 292 ? 43.326 53.445 -6.935 1.00 34.62 294 ILE A N 1
ATOM 2277 C CA . ILE A 1 292 ? 43.125 51.998 -6.923 1.00 33.65 294 ILE A CA 1
ATOM 2278 C C . ILE A 1 292 ? 43.271 51.454 -8.337 1.00 33.24 294 ILE A C 1
ATOM 2279 O O . ILE A 1 292 ? 44.109 50.591 -8.601 1.00 33.63 294 ILE A O 1
ATOM 2284 N N . GLU A 1 293 ? 42.455 51.954 -9.253 1.00 32.38 295 GLU A N 1
ATOM 2285 C CA . GLU A 1 293 ? 42.559 51.504 -10.627 1.00 32.88 295 GLU A CA 1
ATOM 2286 C C . GLU A 1 293 ? 43.535 52.409 -11.375 1.00 32.98 295 GLU A C 1
ATOM 2287 O O . GLU A 1 293 ? 43.190 53.520 -11.773 1.00 31.82 295 GLU A O 1
ATOM 2293 N N . THR A 1 294 ? 44.764 51.930 -11.540 1.00 31.54 296 THR A N 1
ATOM 2294 C CA . THR A 1 294 ? 45.788 52.688 -12.244 1.00 30.91 296 THR A CA 1
ATOM 2295 C C . THR A 1 294 ? 45.429 52.740 -13.719 1.00 32.01 296 THR A C 1
ATOM 2296 O O . THR A 1 294 ? 44.465 52.110 -14.154 1.00 31.65 296 THR A O 1
ATOM 2300 N N . SER A 1 295 ? 46.209 53.490 -14.488 1.00 32.86 297 SER A N 1
ATOM 2301 C CA . SER A 1 295 ? 45.963 53.605 -15.916 1.00 33.07 297 SER A CA 1
ATOM 2302 C C . SER A 1 295 ? 46.121 52.253 -16.587 1.00 31.32 297 SER A C 1
ATOM 2303 O O . SER A 1 295 ? 45.363 51.911 -17.490 1.00 31.66 297 SER A O 1
ATOM 2306 N N . LEU A 1 296 ? 47.109 51.483 -16.147 1.00 29.19 298 LEU A N 1
ATOM 2307 C CA . LEU A 1 296 ? 47.346 50.174 -16.735 1.00 29.22 298 LEU A CA 1
ATOM 2308 C C . LEU A 1 296 ? 46.235 49.200 -16.346 1.00 28.75 298 LEU A C 1
ATOM 2309 O O . LEU A 1 296 ? 45.815 48.370 -17.152 1.00 29.06 298 LEU A O 1
ATOM 2314 N N . LEU A 1 297 ? 45.751 49.307 -15.113 1.00 26.61 299 LEU A N 1
ATOM 2315 C CA . LEU A 1 297 ? 44.678 48.433 -14.669 1.00 25.68 299 LEU A CA 1
ATOM 2316 C C . LEU A 1 297 ? 43.396 48.797 -15.411 1.00 26.84 299 LEU A C 1
ATOM 2317 O O . LEU A 1 297 ? 42.576 47.931 -15.710 1.00 26.41 299 LEU A O 1
ATOM 2322 N N . LYS A 1 298 ? 43.233 50.078 -15.723 1.00 26.59 300 LYS A N 1
ATOM 2323 C CA . LYS A 1 298 ? 42.055 50.527 -16.455 1.00 28.17 300 LYS A CA 1
ATOM 2324 C C . LYS A 1 298 ? 42.058 49.878 -17.835 1.00 28.52 300 LYS A C 1
ATOM 2325 O O . LYS A 1 298 ? 41.052 49.317 -18.274 1.00 28.80 300 LYS A O 1
ATOM 2331 N N . GLU A 1 299 ? 43.196 49.960 -18.519 1.00 27.13 301 GLU A N 1
ATOM 2332 C CA . GLU A 1 299 ? 43.320 49.365 -19.845 1.00 27.16 301 GLU A CA 1
ATOM 2333 C C . GLU A 1 299 ? 43.125 47.861 -19.764 1.00 25.76 301 GLU A C 1
ATOM 2334 O O . GLU A 1 299 ? 42.537 47.252 -20.650 1.00 25.08 301 GLU A O 1
ATOM 2340 N N . LEU A 1 300 ? 43.623 47.260 -18.691 1.00 25.33 302 LEU A N 1
ATOM 2341 C CA . LEU A 1 300 ? 43.488 45.826 -18.515 1.00 24.33 302 LEU A CA 1
ATOM 2342 C C . LEU A 1 300 ? 42.011 45.432 -18.428 1.00 24.62 302 LEU A C 1
ATOM 2343 O O . LEU A 1 300 ? 41.555 44.534 -19.139 1.00 25.94 302 LEU A O 1
ATOM 2348 N N . ALA A 1 301 ? 41.261 46.118 -17.572 1.00 25.57 303 ALA A N 1
ATOM 2349 C CA . ALA A 1 301 ? 39.844 45.822 -17.395 1.00 27.01 303 ALA A CA 1
ATOM 2350 C C . ALA A 1 301 ? 39.011 46.230 -18.608 1.00 27.37 303 ALA A C 1
ATOM 2351 O O . ALA A 1 301 ? 38.088 45.517 -18.996 1.00 27.06 303 ALA A O 1
ATOM 2353 N N . ASP A 1 302 ? 39.325 47.374 -19.205 1.00 28.29 304 ASP A N 1
ATOM 2354 C CA . ASP A 1 302 ? 38.574 47.812 -20.377 1.00 30.78 304 ASP A CA 1
ATOM 2355 C C . ASP A 1 302 ? 38.664 46.792 -21.498 1.00 31.69 304 ASP A C 1
ATOM 2356 O O . ASP A 1 302 ? 37.656 46.434 -22.107 1.00 32.72 304 ASP A O 1
ATOM 2361 N N . SER A 1 303 ? 39.874 46.315 -21.768 1.00 32.31 305 SER A N 1
ATOM 2362 C CA . SER A 1 303 ? 40.062 45.333 -22.823 1.00 32.23 305 SER A CA 1
ATOM 2363 C C . SER A 1 303 ? 39.303 44.046 -22.501 1.00 32.40 305 SER A C 1
ATOM 2364 O O . SER A 1 303 ? 38.786 43.378 -23.399 1.00 30.42 305 SER A O 1
ATOM 2367 N N . ALA A 1 304 ? 39.231 43.700 -21.218 1.00 31.92 306 ALA A N 1
ATOM 2368 C CA . ALA A 1 304 ? 38.513 42.500 -20.805 1.00 30.71 306 ALA A CA 1
ATOM 2369 C C . ALA A 1 304 ? 37.032 42.691 -21.120 1.00 31.95 306 ALA A C 1
ATOM 2370 O O . ALA A 1 304 ? 36.356 41.774 -21.577 1.00 31.48 306 ALA A O 1
ATOM 2372 N N . GLU A 1 305 ? 36.536 43.897 -20.875 1.00 32.90 307 GLU A N 1
ATOM 2373 C CA . GLU A 1 305 ? 35.141 44.208 -21.134 1.00 35.04 307 GLU A CA 1
ATOM 2374 C C . GLU A 1 305 ? 34.837 44.320 -22.630 1.00 36.35 307 GLU A C 1
ATOM 2375 O O . GLU A 1 305 ? 33.832 43.791 -23.102 1.00 36.43 307 GLU A O 1
ATOM 2381 N N . ASN A 1 306 ? 35.710 44.992 -23.376 1.00 38.10 308 ASN A N 1
ATOM 2382 C CA . ASN A 1 306 ? 35.508 45.146 -24.812 1.00 39.45 308 ASN A CA 1
ATOM 2383 C C . ASN A 1 306 ? 35.516 43.798 -25.517 1.00 40.73 308 ASN A C 1
ATOM 2384 O O . ASN A 1 306 ? 34.906 43.637 -26.575 1.00 40.16 308 ASN A O 1
ATOM 2397 N N . GLY A 1 308 ? 34.125 41.227 -24.462 1.00 40.49 310 GLY A N 1
ATOM 2398 C CA . GLY A 1 308 ? 32.909 40.502 -24.137 1.00 39.06 310 GLY A CA 1
ATOM 2399 C C . GLY A 1 308 ? 32.783 40.027 -22.699 1.00 38.93 310 GLY A C 1
ATOM 2400 O O . GLY A 1 308 ? 31.684 39.701 -22.255 1.00 38.43 310 GLY A O 1
ATOM 2401 N N . GLY A 1 309 ? 33.893 39.991 -21.965 1.00 36.64 311 GLY A N 1
ATOM 2402 C CA . GLY A 1 309 ? 33.848 39.536 -20.584 1.00 32.80 311 GLY A CA 1
ATOM 2403 C C . GLY A 1 309 ? 33.844 40.660 -19.565 1.00 31.43 311 GLY A C 1
ATOM 2404 O O . GLY A 1 309 ? 33.155 41.661 -19.740 1.00 31.53 311 GLY A O 1
ATOM 2405 N N . ALA A 1 310 ? 34.612 40.486 -18.491 1.00 27.20 312 ALA A N 1
ATOM 2406 C CA . ALA A 1 310 ? 34.718 41.490 -17.438 1.00 25.03 312 ALA A CA 1
ATOM 2407 C C . ALA A 1 310 ? 36.094 41.374 -16.781 1.00 23.03 312 ALA A C 1
ATOM 2408 O O . ALA A 1 310 ? 36.723 40.316 -16.820 1.00 21.84 312 ALA A O 1
ATOM 2410 N N . GLY A 1 311 ? 36.560 42.465 -16.188 1.00 22.34 313 GLY A N 1
ATOM 2411 C CA . GLY A 1 311 ? 37.864 42.453 -15.557 1.00 22.10 313 GLY A CA 1
ATOM 2412 C C . GLY A 1 311 ? 37.983 43.511 -14.486 1.00 22.42 313 GLY A C 1
ATOM 2413 O O . GLY A 1 311 ? 37.124 44.387 -14.378 1.00 21.82 313 GLY A O 1
ATOM 2414 N N . LYS A 1 312 ? 39.052 43.443 -13.695 1.00 20.99 314 LYS A N 1
ATOM 2415 C CA . LYS A 1 312 ? 39.248 44.407 -12.618 1.00 19.63 314 LYS A CA 1
ATOM 2416 C C . LYS A 1 312 ? 40.577 44.182 -11.919 1.00 19.34 314 LYS A C 1
ATOM 2417 O O . LYS A 1 312 ? 41.266 43.197 -12.169 1.00 19.44 314 LYS A O 1
ATOM 2423 N N . SER A 1 313 ? 40.932 45.105 -11.036 1.00 19.87 315 SER A N 1
ATOM 2424 C CA . SER A 1 313 ? 42.162 44.964 -10.284 1.00 20.98 315 SER A CA 1
ATOM 2425 C C . SER A 1 313 ? 41.894 43.868 -9.261 1.00 20.88 315 SER A C 1
ATOM 2426 O O . SER A 1 313 ? 40.739 43.604 -8.905 1.00 20.47 315 SER A O 1
ATOM 2429 N N . SER A 1 314 ? 42.957 43.216 -8.808 1.00 20.53 316 SER A N 1
ATOM 2430 C CA . SER A 1 314 ? 42.832 42.159 -7.818 1.00 20.16 316 SER A CA 1
ATOM 2431 C C . SER A 1 314 ? 43.594 42.565 -6.564 1.00 21.79 316 SER A C 1
ATOM 2432 O O . SER A 1 314 ? 44.817 42.720 -6.582 1.00 21.53 316 SER A O 1
ATOM 2435 N N . GLY A 1 315 ? 42.861 42.734 -5.474 1.00 22.91 317 GLY A N 1
ATOM 2436 C CA . GLY A 1 315 ? 43.486 43.129 -4.229 1.00 24.31 317 GLY A CA 1
ATOM 2437 C C . GLY A 1 315 ? 43.395 44.621 -3.975 1.00 24.49 317 GLY A C 1
ATOM 2438 O O . GLY A 1 315 ? 42.348 45.248 -4.165 1.00 23.29 317 GLY A O 1
ATOM 2439 N N . SER A 1 316 ? 44.512 45.195 -3.556 1.00 25.17 318 SER A N 1
ATOM 2440 C CA . SER A 1 316 ? 44.577 46.612 -3.239 1.00 26.45 318 SER A CA 1
ATOM 2441 C C . SER A 1 316 ? 44.528 47.514 -4.461 1.00 24.29 318 SER A C 1
ATOM 2442 O O . SER A 1 316 ? 44.180 48.685 -4.352 1.00 24.67 318 SER A O 1
ATOM 2445 N N . GLY A 1 317 ? 44.865 46.974 -5.623 1.00 23.43 319 GLY A N 1
ATOM 2446 C CA . GLY A 1 317 ? 44.896 47.808 -6.810 1.00 23.22 319 GLY A CA 1
ATOM 2447 C C . GLY A 1 317 ? 46.143 48.673 -6.692 1.00 22.27 319 GLY A C 1
ATOM 2448 O O . GLY A 1 317 ? 47.014 48.377 -5.878 1.00 22.89 319 GLY A O 1
ATOM 2449 N N . GLY A 1 318 ? 46.238 49.739 -7.479 1.00 21.25 320 GLY A N 1
ATOM 2450 C CA . GLY A 1 318 ? 47.412 50.590 -7.407 1.00 21.25 320 GLY A CA 1
ATOM 2451 C C . GLY A 1 318 ? 48.593 49.949 -8.116 1.00 21.73 320 GLY A C 1
ATOM 2452 O O . GLY A 1 318 ? 49.655 50.556 -8.256 1.00 22.68 320 GLY A O 1
ATOM 2453 N N . GLY A 1 319 ? 48.387 48.719 -8.582 1.00 21.45 321 GLY A N 1
ATOM 2454 C CA . GLY A 1 319 ? 49.433 47.977 -9.260 1.00 18.34 321 GLY A CA 1
ATOM 2455 C C . GLY A 1 319 ? 49.151 46.494 -9.110 1.00 19.83 321 GLY A C 1
ATOM 2456 O O . GLY A 1 319 ? 47.993 46.075 -9.112 1.00 18.95 321 GLY A O 1
ATOM 2457 N N . ASP A 1 320 ? 50.204 45.702 -8.953 1.00 17.95 322 ASP A N 1
ATOM 2458 C CA . ASP A 1 320 ? 50.069 44.261 -8.809 1.00 19.39 322 ASP A CA 1
ATOM 2459 C C . ASP A 1 320 ? 49.295 43.659 -9.982 1.00 18.43 322 ASP A C 1
ATOM 2460 O O . ASP A 1 320 ? 49.463 44.099 -11.117 1.00 19.27 322 ASP A O 1
ATOM 2465 N N . CYS A 1 321 ? 48.445 42.669 -9.722 1.00 18.19 323 CYS A N 1
ATOM 2466 C CA . CYS A 1 321 ? 47.709 42.029 -10.807 1.00 17.15 323 CYS A CA 1
ATOM 2467 C C . CYS A 1 321 ? 46.274 42.463 -11.027 1.00 18.52 323 CYS A C 1
ATOM 2468 O O . CYS A 1 321 ? 45.576 42.900 -10.103 1.00 18.84 323 CYS A O 1
ATOM 2471 N N . GLY A 1 322 ? 45.851 42.324 -12.280 1.00 16.98 324 GLY A N 1
ATOM 2472 C CA . GLY A 1 322 ? 44.481 42.593 -12.664 1.00 16.83 324 GLY A CA 1
ATOM 2473 C C . GLY A 1 322 ? 43.996 41.213 -13.098 1.00 18.24 324 GLY A C 1
ATOM 2474 O O . GLY A 1 322 ? 44.824 40.357 -13.422 1.00 15.19 324 GLY A O 1
ATOM 2475 N N . ILE A 1 323 ? 42.686 40.978 -13.101 1.00 17.50 325 ILE A N 1
ATOM 2476 C CA . ILE A 1 323 ? 42.148 39.672 -13.496 1.00 19.91 325 ILE A CA 1
ATOM 2477 C C . ILE A 1 323 ? 40.951 39.835 -14.430 1.00 20.26 325 ILE A C 1
ATOM 2478 O O . ILE A 1 323 ? 40.342 40.903 -14.482 1.00 19.76 325 ILE A O 1
ATOM 2483 N N . ALA A 1 324 ? 40.606 38.769 -15.147 1.00 21.23 326 ALA A N 1
ATOM 2484 C CA . ALA A 1 324 ? 39.476 38.826 -16.064 1.00 23.32 326 ALA A CA 1
ATOM 2485 C C . ALA A 1 324 ? 38.831 37.474 -16.352 1.00 23.73 326 ALA A C 1
ATOM 2486 O O . ALA A 1 324 ? 39.455 36.421 -16.201 1.00 24.51 326 ALA A O 1
ATOM 2488 N N . PHE A 1 325 ? 37.567 37.533 -16.762 1.00 22.82 327 PHE A N 1
ATOM 2489 C CA . PHE A 1 325 ? 36.782 36.356 -17.149 1.00 24.11 327 PHE A CA 1
ATOM 2490 C C . PHE A 1 325 ? 36.400 36.588 -18.615 1.00 24.32 327 PHE A C 1
ATOM 2491 O O . PHE A 1 325 ? 35.945 37.678 -18.961 1.00 23.19 327 PHE A O 1
ATOM 2499 N N . SER A 1 326 ? 36.598 35.581 -19.465 1.00 25.89 328 SER A N 1
ATOM 2500 C CA . SER A 1 326 ? 36.269 35.693 -20.889 1.00 29.07 328 SER A CA 1
ATOM 2501 C C . SER A 1 326 ? 35.326 34.585 -21.369 1.00 30.16 328 SER A C 1
ATOM 2502 O O . SER A 1 326 ? 35.355 33.464 -20.857 1.00 30.37 328 SER A O 1
ATOM 2505 N N . LYS A 1 327 ? 34.505 34.904 -22.367 1.00 32.95 329 LYS A N 1
ATOM 2506 C CA . LYS A 1 327 ? 33.540 33.951 -22.921 1.00 33.81 329 LYS A CA 1
ATOM 2507 C C . LYS A 1 327 ? 34.132 32.649 -23.440 1.00 33.53 329 LYS A C 1
ATOM 2508 O O . LYS A 1 327 ? 33.541 31.583 -23.263 1.00 32.55 329 LYS A O 1
ATOM 2514 N N . THR A 1 328 ? 35.287 32.730 -24.093 1.00 32.28 330 THR A N 1
ATOM 2515 C CA . THR A 1 328 ? 35.919 31.537 -24.645 1.00 32.72 330 THR A CA 1
ATOM 2516 C C . THR A 1 328 ? 37.425 31.616 -24.502 1.00 32.17 330 THR A C 1
ATOM 2517 O O . THR A 1 328 ? 37.968 32.678 -24.199 1.00 33.66 330 THR A O 1
ATOM 2521 N N . LYS A 1 329 ? 38.095 30.492 -24.728 1.00 30.66 331 LYS A N 1
ATOM 2522 C CA . LYS A 1 329 ? 39.545 30.447 -24.656 1.00 33.01 331 LYS A CA 1
ATOM 2523 C C . LYS A 1 329 ? 40.090 31.395 -25.719 1.00 33.06 331 LYS A C 1
ATOM 2524 O O . LYS A 1 329 ? 41.013 32.172 -25.468 1.00 30.35 331 LYS A O 1
ATOM 2530 N N . GLU A 1 330 ? 39.503 31.319 -26.911 1.00 33.25 332 GLU A N 1
ATOM 2531 C CA . GLU A 1 330 ? 39.923 32.155 -28.030 1.00 35.06 332 GLU A CA 1
ATOM 2532 C C . GLU A 1 330 ? 39.846 33.633 -27.684 1.00 33.59 332 GLU A C 1
ATOM 2533 O O . GLU A 1 330 ? 40.740 34.402 -28.026 1.00 33.18 332 GLU A O 1
ATOM 2539 N N . LEU A 1 331 ? 38.772 34.032 -27.012 1.00 32.20 333 LEU A N 1
ATOM 2540 C CA . LEU A 1 331 ? 38.610 35.429 -26.634 1.00 30.05 333 LEU A CA 1
ATOM 2541 C C . LEU A 1 331 ? 39.603 35.787 -25.535 1.00 28.80 333 LEU A C 1
ATOM 2542 O O . LEU A 1 331 ? 40.049 36.933 -25.433 1.00 28.24 333 LEU A O 1
ATOM 2547 N N . ALA A 1 332 ? 39.949 34.794 -24.723 1.00 26.65 334 ALA A N 1
ATOM 2548 C CA . ALA A 1 332 ? 40.898 34.990 -23.637 1.00 27.57 334 ALA A CA 1
ATOM 2549 C C . ALA A 1 332 ? 42.271 35.244 -24.244 1.00 27.77 334 ALA A C 1
ATOM 2550 O O . ALA A 1 332 ? 43.007 36.115 -23.786 1.00 29.38 334 ALA A O 1
ATOM 2552 N N . GLU A 1 333 ? 42.606 34.488 -25.286 1.00 28.29 335 GLU A N 1
ATOM 2553 C CA . GLU A 1 333 ? 43.894 34.640 -25.957 1.00 31.29 335 GLU A CA 1
ATOM 2554 C C . GLU A 1 333 ? 43.994 36.009 -26.624 1.00 30.89 335 GLU A C 1
ATOM 2555 O O . GLU A 1 333 ? 45.051 36.643 -26.600 1.00 29.20 335 GLU A O 1
ATOM 2561 N N . LYS A 1 334 ? 42.894 36.461 -27.219 1.00 30.37 336 LYS A N 1
ATOM 2562 C CA . LYS A 1 334 ? 42.858 37.771 -27.862 1.00 30.24 336 LYS A CA 1
ATOM 2563 C C . LYS A 1 334 ? 43.049 38.840 -26.794 1.00 28.36 336 LYS A C 1
ATOM 2564 O O . LYS A 1 334 ? 43.751 39.830 -27.007 1.00 26.05 336 LYS A O 1
ATOM 2570 N N . LEU A 1 335 ? 42.410 38.637 -25.644 1.00 26.53 337 LEU A N 1
ATOM 2571 C CA . LEU A 1 335 ? 42.519 39.584 -24.542 1.00 25.48 337 LEU A CA 1
ATOM 2572 C C . LEU A 1 335 ? 43.971 39.652 -24.073 1.00 24.82 337 LEU A C 1
ATOM 2573 O O . LEU A 1 335 ? 44.532 40.737 -23.928 1.00 25.06 337 LEU A O 1
ATOM 2578 N N . VAL A 1 336 ? 44.566 38.487 -23.841 1.00 24.02 338 VAL A N 1
ATOM 2579 C CA . VAL A 1 336 ? 45.952 38.400 -23.400 1.00 24.47 338 VAL A CA 1
ATOM 2580 C C . VAL A 1 336 ? 46.900 39.101 -24.381 1.00 26.89 338 VAL A C 1
ATOM 2581 O O . VAL A 1 336 ? 47.834 39.785 -23.966 1.00 25.30 338 VAL A O 1
ATOM 2585 N N . ASN A 1 337 ? 46.661 38.932 -25.679 1.00 28.27 339 ASN A N 1
ATOM 2586 C CA . ASN A 1 337 ? 47.503 39.569 -26.688 1.00 30.17 339 ASN A CA 1
ATOM 2587 C C . ASN A 1 337 ? 47.430 41.089 -26.547 1.00 30.11 339 ASN A C 1
ATOM 2588 O O . ASN A 1 337 ? 48.442 41.780 -26.670 1.00 30.08 339 ASN A O 1
ATOM 2593 N N . GLU A 1 338 ? 46.233 41.607 -26.287 1.00 29.12 340 GLU A N 1
ATOM 2594 C CA . GLU A 1 338 ? 46.053 43.043 -26.105 1.00 29.52 340 GLU A CA 1
ATOM 2595 C C . GLU A 1 338 ? 46.793 43.513 -24.852 1.00 27.06 340 GLU A C 1
ATOM 2596 O O . GLU A 1 338 ? 47.433 44.569 -24.858 1.00 25.26 340 GLU A O 1
ATOM 2602 N N . TRP A 1 339 ? 46.706 42.725 -23.781 1.00 22.57 341 TRP A N 1
ATOM 2603 C CA . TRP A 1 339 ? 47.388 43.068 -22.535 1.00 21.82 341 TRP A CA 1
ATOM 2604 C C . TRP A 1 339 ? 48.899 43.157 -22.759 1.00 20.74 341 TRP A C 1
ATOM 2605 O O . TRP A 1 339 ? 49.540 44.115 -22.340 1.00 20.67 341 TRP A O 1
ATOM 2616 N N . GLU A 1 340 ? 49.457 42.146 -23.418 1.00 20.26 342 GLU A N 1
ATOM 2617 C CA . GLU A 1 340 ? 50.894 42.080 -23.645 1.00 22.93 342 GLU A CA 1
ATOM 2618 C C . GLU A 1 340 ? 51.477 43.230 -24.451 1.00 24.50 342 GLU A C 1
ATOM 2619 O O . GLU A 1 340 ? 52.621 43.625 -24.226 1.00 24.17 342 GLU A O 1
ATOM 2625 N N . LYS A 1 341 ? 50.705 43.768 -25.390 1.00 25.59 343 LYS A N 1
ATOM 2626 C CA . LYS A 1 341 ? 51.193 44.887 -26.181 1.00 26.83 343 LYS A CA 1
ATOM 2627 C C . LYS A 1 341 ? 51.242 46.124 -25.295 1.00 26.32 343 LYS A C 1
ATOM 2628 O O . LYS A 1 341 ? 51.885 47.123 -25.629 1.00 26.32 343 LYS A O 1
ATOM 2634 N N . LEU A 1 342 ? 50.560 46.054 -24.158 1.00 24.62 344 LEU A N 1
ATOM 2635 C CA . LEU A 1 342 ? 50.532 47.173 -23.228 1.00 25.15 344 LEU A CA 1
ATOM 2636 C C . LEU A 1 342 ? 51.632 47.052 -22.172 1.00 24.19 344 LEU A C 1
ATOM 2637 O O . LEU A 1 342 ? 51.792 47.937 -21.331 1.00 25.63 344 LEU A O 1
ATOM 2642 N N . GLY A 1 343 ? 52.391 45.958 -22.217 1.00 22.77 345 GLY A N 1
ATOM 2643 C CA . GLY A 1 343 ? 53.458 45.766 -21.248 1.00 20.77 345 GLY A CA 1
ATOM 2644 C C . GLY A 1 343 ? 53.072 44.909 -20.048 1.00 20.87 345 GLY A C 1
ATOM 2645 O O . GLY A 1 343 ? 53.887 44.675 -19.148 1.00 17.69 345 GLY A O 1
ATOM 2646 N N . ILE A 1 344 ? 51.824 44.447 -20.033 1.00 20.63 346 ILE A N 1
ATOM 2647 C CA . ILE A 1 344 ? 51.315 43.600 -18.956 1.00 18.67 346 ILE A CA 1
ATOM 2648 C C . ILE A 1 344 ? 51.846 42.181 -19.146 1.00 18.98 346 ILE A C 1
ATOM 2649 O O . ILE A 1 344 ? 51.862 41.670 -20.263 1.00 19.90 346 ILE A O 1
ATOM 2654 N N . LYS A 1 345 ? 52.310 41.552 -18.069 1.00 19.42 347 LYS A N 1
ATOM 2655 C CA . LYS A 1 345 ? 52.814 40.189 -18.177 1.00 20.90 347 LYS A CA 1
ATOM 2656 C C . LYS A 1 345 ? 51.716 39.186 -17.858 1.00 20.68 347 LYS A C 1
ATOM 2657 O O . LYS A 1 345 ? 51.134 39.210 -16.774 1.00 19.48 347 LYS A O 1
ATOM 2663 N N . HIS A 1 346 ? 51.440 38.308 -18.814 1.00 20.05 348 HIS A N 1
ATOM 2664 C CA . HIS A 1 346 ? 50.426 37.279 -18.640 1.00 21.69 348 HIS A CA 1
ATOM 2665 C C . HIS A 1 346 ? 50.965 36.216 -17.686 1.00 20.82 348 HIS A C 1
ATOM 2666 O O . HIS A 1 346 ? 52.111 35.799 -17.809 1.00 20.26 348 HIS A O 1
ATOM 2673 N N . LEU A 1 347 ? 50.152 35.797 -16.720 1.00 19.13 349 LEU A N 1
ATOM 2674 C CA . LEU A 1 347 ? 50.575 34.743 -15.805 1.00 19.41 349 LEU A CA 1
ATOM 2675 C C . LEU A 1 347 ? 49.643 33.539 -16.010 1.00 20.27 349 LEU A C 1
ATOM 2676 O O . LEU A 1 347 ? 48.555 33.474 -15.420 1.00 19.00 349 LEU A O 1
ATOM 2681 N N . PRO A 1 348 ? 50.039 32.590 -16.883 1.00 19.61 350 PRO A N 1
ATOM 2682 C CA . PRO A 1 348 ? 49.235 31.390 -17.158 1.00 20.21 350 PRO A CA 1
ATOM 2683 C C . PRO A 1 348 ? 48.629 30.860 -15.857 1.00 21.63 350 PRO A C 1
ATOM 2684 O O . PRO A 1 348 ? 49.336 30.616 -14.881 1.00 20.36 350 PRO A O 1
ATOM 2688 N N . PHE A 1 349 ? 47.315 30.672 -15.859 1.00 21.54 351 PHE A N 1
ATOM 2689 C CA . PHE A 1 349 ? 46.607 30.260 -14.659 1.00 20.26 351 PHE A CA 1
ATOM 2690 C C . PHE A 1 349 ? 45.793 28.972 -14.679 1.00 21.31 351 PHE A C 1
ATOM 2691 O O . PHE A 1 349 ? 45.225 28.582 -15.688 1.00 21.24 351 PHE A O 1
ATOM 2699 N N . HIS A 1 350 ? 45.776 28.323 -13.523 1.00 23.25 352 HIS A N 1
ATOM 2700 C CA . HIS A 1 350 ? 44.942 27.164 -13.246 1.00 25.71 352 HIS A CA 1
ATOM 2701 C C . HIS A 1 350 ? 44.901 27.135 -11.720 1.00 25.08 352 HIS A C 1
ATOM 2702 O O . HIS A 1 350 ? 45.878 27.486 -11.048 1.00 23.36 352 HIS A O 1
ATOM 2709 N N . THR A 1 351 ? 43.737 26.806 -11.178 1.00 23.72 353 THR A N 1
ATOM 2710 C CA . THR A 1 351 ? 43.524 26.806 -9.736 1.00 22.85 353 THR A CA 1
ATOM 2711 C C . THR A 1 351 ? 44.617 26.168 -8.895 1.00 21.59 353 THR A C 1
ATOM 2712 O O . THR A 1 351 ? 45.001 25.028 -9.126 1.00 20.21 353 THR A O 1
ATOM 2716 N N . GLY A 1 352 ? 45.118 26.913 -7.908 1.00 21.63 354 GLY A N 1
ATOM 2717 C CA . GLY A 1 352 ? 46.161 26.379 -7.044 1.00 19.77 354 GLY A CA 1
ATOM 2718 C C . GLY A 1 352 ? 45.621 25.439 -5.973 1.00 19.73 354 GLY A C 1
ATOM 2719 O O . GLY A 1 352 ? 44.489 25.592 -5.519 1.00 20.67 354 GLY A O 1
ATOM 2720 N N . ARG A 1 353 ? 46.427 24.461 -5.576 1.00 20.68 355 ARG A N 1
ATOM 2721 C CA . ARG A 1 353 ? 46.036 23.505 -4.543 1.00 22.16 355 ARG A CA 1
ATOM 2722 C C . ARG A 1 353 ? 47.218 23.216 -3.630 1.00 19.46 355 ARG A C 1
ATOM 2723 O O . ARG A 1 353 ? 48.349 23.078 -4.094 1.00 19.77 355 ARG A O 1
ATOM 2731 N N . VAL A 1 354 ? 46.950 23.113 -2.334 1.00 19.41 356 VAL A N 1
ATOM 2732 C CA . VAL A 1 354 ? 47.985 22.802 -1.362 1.00 21.04 356 VAL A CA 1
ATOM 2733 C C . VAL A 1 354 ? 48.479 21.378 -1.615 1.00 23.76 356 VAL A C 1
ATOM 2734 O O . VAL A 1 354 ? 47.686 20.458 -1.803 1.00 24.56 356 VAL A O 1
ATOM 2738 N N . GLN A 1 355 ? 49.794 21.210 -1.639 1.00 24.43 357 GLN A N 1
ATOM 2739 C CA . GLN A 1 355 ? 50.400 19.904 -1.867 1.00 27.12 357 GLN A CA 1
ATOM 2740 C C . GLN A 1 355 ? 51.390 19.618 -0.742 1.00 29.10 357 GLN A C 1
ATOM 2741 O O . GLN A 1 355 ? 52.417 20.291 -0.618 1.00 28.09 357 GLN A O 1
ATOM 2747 N N . ILE A 1 356 ? 51.066 18.623 0.078 1.00 31.37 358 ILE A N 1
ATOM 2748 C CA . ILE A 1 356 ? 51.911 18.227 1.200 1.00 33.86 358 ILE A CA 1
ATOM 2749 C C . ILE A 1 356 ? 52.359 16.785 1.020 1.00 37.46 358 ILE A C 1
ATOM 2750 O O . ILE A 1 356 ? 51.551 15.865 1.100 1.00 37.38 358 ILE A O 1
ATOM 2755 N N . THR A 1 357 ? 53.647 16.586 0.781 1.00 41.12 359 THR A N 1
ATOM 2756 C CA . THR A 1 357 ? 54.158 15.240 0.588 1.00 45.75 359 THR A CA 1
ATOM 2757 C C . THR A 1 357 ? 55.313 14.929 1.528 1.00 49.16 359 THR A C 1
ATOM 2758 O O . THR A 1 357 ? 56.274 15.692 1.620 1.00 48.51 359 THR A O 1
ATOM 2762 N N . GLU A 1 358 ? 55.200 13.806 2.234 1.00 53.69 360 GLU A N 1
ATOM 2763 C CA . GLU A 1 358 ? 56.231 13.374 3.172 1.00 57.83 360 GLU A CA 1
ATOM 2764 C C . GLU A 1 358 ? 57.160 12.366 2.507 1.00 60.27 360 GLU A C 1
ATOM 2765 O O . GLU A 1 358 ? 57.862 11.607 3.177 1.00 61.31 360 GLU A O 1
ATOM 2771 N N . GLY A 1 359 ? 57.160 12.375 1.178 1.00 62.44 361 GLY A N 1
ATOM 2772 C CA . GLY A 1 359 ? 58.004 11.470 0.423 1.00 64.52 361 GLY A CA 1
ATOM 2773 C C . GLY A 1 359 ? 58.952 12.227 -0.486 1.00 66.12 361 GLY A C 1
ATOM 2774 O O . GLY A 1 359 ? 58.749 12.188 -1.719 1.00 66.63 361 GLY A O 1
ATOM 2775 N N . ASN B 1 5 ? 31.895 51.360 54.178 1.00 65.52 7 ASN B N 1
ATOM 2776 C CA . ASN B 1 5 ? 33.330 50.976 54.330 1.00 65.77 7 ASN B CA 1
ATOM 2777 C C . ASN B 1 5 ? 33.921 50.590 52.979 1.00 64.87 7 ASN B C 1
ATOM 2778 O O . ASN B 1 5 ? 34.999 49.999 52.908 1.00 65.71 7 ASN B O 1
ATOM 2783 N N . LYS B 1 6 ? 33.205 50.929 51.911 1.00 62.96 8 LYS B N 1
ATOM 2784 C CA . LYS B 1 6 ? 33.636 50.620 50.553 1.00 60.33 8 LYS B CA 1
ATOM 2785 C C . LYS B 1 6 ? 34.986 51.228 50.174 1.00 58.21 8 LYS B C 1
ATOM 2786 O O . LYS B 1 6 ? 35.572 51.995 50.938 1.00 57.50 8 LYS B O 1
ATOM 2792 N N . LEU B 1 7 ? 35.476 50.865 48.991 1.00 55.04 9 LEU B N 1
ATOM 2793 C CA . LEU B 1 7 ? 36.759 51.353 48.490 1.00 51.82 9 LEU B CA 1
ATOM 2794 C C . LEU B 1 7 ? 36.566 52.408 47.407 1.00 49.64 9 LEU B C 1
ATOM 2795 O O . LEU B 1 7 ? 35.819 52.197 46.454 1.00 49.27 9 LEU B O 1
ATOM 2800 N N . GLN B 1 8 ? 37.238 53.545 47.560 1.00 46.74 10 GLN B N 1
ATOM 2801 C CA . GLN B 1 8 ? 37.136 54.618 46.582 1.00 44.26 10 GLN B CA 1
ATOM 2802 C C . GLN B 1 8 ? 38.476 54.856 45.888 1.00 42.13 10 GLN B C 1
ATOM 2803 O O . GLN B 1 8 ? 39.514 54.970 46.540 1.00 39.84 10 GLN B O 1
ATOM 2809 N N . VAL B 1 9 ? 38.444 54.930 44.561 1.00 40.26 11 VAL B N 1
ATOM 2810 C CA . VAL B 1 9 ? 39.655 55.163 43.782 1.00 37.63 11 VAL B CA 1
ATOM 2811 C C . VAL B 1 9 ? 39.510 56.391 42.893 1.00 35.98 11 VAL B C 1
ATOM 2812 O O . VAL B 1 9 ? 38.622 56.453 42.044 1.00 36.91 11 VAL B O 1
ATOM 2816 N N . LYS B 1 10 ? 40.385 57.369 43.105 1.00 35.00 12 LYS B N 1
ATOM 2817 C CA . LYS B 1 10 ? 40.377 58.600 42.322 1.00 34.40 12 LYS B CA 1
ATOM 2818 C C . LYS B 1 10 ? 41.582 58.612 41.388 1.00 32.98 12 LYS B C 1
ATOM 2819 O O . LYS B 1 10 ? 42.728 58.600 41.836 1.00 33.05 12 LYS B O 1
ATOM 2825 N N . ILE B 1 11 ? 41.315 58.635 40.089 1.00 31.28 13 ILE B N 1
ATOM 2826 C CA . ILE B 1 11 ? 42.376 58.649 39.089 1.00 28.15 13 ILE B CA 1
ATOM 2827 C C . ILE B 1 11 ? 42.366 59.984 38.367 1.00 27.94 13 ILE B C 1
ATOM 2828 O O . ILE B 1 11 ? 41.352 60.385 37.811 1.00 27.32 13 ILE B O 1
ATOM 2833 N N . PRO B 1 12 ? 43.502 60.695 38.373 1.00 28.42 14 PRO B N 1
ATOM 2834 C CA . PRO B 1 12 ? 43.606 61.997 37.711 1.00 28.75 14 PRO B CA 1
ATOM 2835 C C . PRO B 1 12 ? 43.593 61.911 36.192 1.00 30.90 14 PRO B C 1
ATOM 2836 O O . PRO B 1 12 ? 43.932 60.875 35.609 1.00 31.24 14 PRO B O 1
ATOM 2840 N N . GLY B 1 13 ? 43.193 63.009 35.562 1.00 29.84 15 GLY B N 1
ATOM 2841 C CA . GLY B 1 13 ? 43.167 63.065 34.117 1.00 28.40 15 GLY B CA 1
ATOM 2842 C C . GLY B 1 13 ? 44.586 63.350 33.677 1.00 28.36 15 GLY B C 1
ATOM 2843 O O . GLY B 1 13 ? 45.486 63.460 34.509 1.00 27.26 15 GLY B O 1
ATOM 2844 N N . LYS B 1 14 ? 44.797 63.485 32.376 1.00 28.39 16 LYS B N 1
ATOM 2845 C CA . LYS B 1 14 ? 46.137 63.742 31.879 1.00 28.76 16 LYS B CA 1
ATOM 2846 C C . LYS B 1 14 ? 46.143 64.805 30.797 1.00 28.18 16 LYS B C 1
ATOM 2847 O O . LYS B 1 14 ? 45.130 65.069 30.151 1.00 28.63 16 LYS B O 1
ATOM 2853 N N . LEU B 1 15 ? 47.310 65.401 30.605 1.00 29.63 17 LEU B N 1
ATOM 2854 C CA . LEU B 1 15 ? 47.510 66.416 29.588 1.00 29.80 17 LEU B CA 1
ATOM 2855 C C . LEU B 1 15 ? 48.896 66.242 29.004 1.00 30.26 17 LEU B C 1
ATOM 2856 O O . LEU B 1 15 ? 49.884 66.163 29.740 1.00 29.75 17 LEU B O 1
ATOM 2861 N N . TYR B 1 16 ? 48.970 66.152 27.681 1.00 29.60 18 TYR B N 1
ATOM 2862 C CA . TYR B 1 16 ? 50.258 66.040 27.028 1.00 28.33 18 TYR B CA 1
ATOM 2863 C C . TYR B 1 16 ? 50.854 67.436 27.073 1.00 28.58 18 TYR B C 1
ATOM 2864 O O . TYR B 1 16 ? 50.167 68.413 26.779 1.00 28.42 18 TYR B O 1
ATOM 2873 N N . VAL B 1 17 ? 52.121 67.532 27.457 1.00 28.22 19 VAL B N 1
ATOM 2874 C CA . VAL B 1 17 ? 52.793 68.820 27.524 1.00 26.69 19 VAL B CA 1
ATOM 2875 C C . VAL B 1 17 ? 53.679 69.033 26.296 1.00 26.76 19 VAL B C 1
ATOM 2876 O O . VAL B 1 17 ? 53.782 70.147 25.779 1.00 26.13 19 VAL B O 1
ATOM 2880 N N . ALA B 1 18 ? 54.315 67.958 25.840 1.00 24.30 20 ALA B N 1
ATOM 2881 C CA . ALA B 1 18 ? 55.200 68.000 24.676 1.00 23.52 20 ALA B CA 1
ATOM 2882 C C . ALA B 1 18 ? 55.451 66.582 24.155 1.00 24.57 20 ALA B C 1
ATOM 2883 O O . ALA B 1 18 ? 55.392 65.618 24.925 1.00 22.44 20 ALA B O 1
ATOM 2885 N N . GLY B 1 19 ? 55.716 66.467 22.852 1.00 22.79 21 GLY B N 1
ATOM 2886 C CA . GLY B 1 19 ? 56.000 65.173 22.251 1.00 23.65 21 GLY B CA 1
ATOM 2887 C C . GLY B 1 19 ? 54.835 64.420 21.628 1.00 23.57 21 GLY B C 1
ATOM 2888 O O . GLY B 1 19 ? 54.994 63.270 21.209 1.00 22.53 21 GLY B O 1
ATOM 2889 N N . GLU B 1 20 ? 53.667 65.052 21.561 1.00 23.34 22 GLU B N 1
ATOM 2890 C CA . GLU B 1 20 ? 52.494 64.410 20.984 1.00 23.00 22 GLU B CA 1
ATOM 2891 C C . GLU B 1 20 ? 52.750 63.932 19.552 1.00 22.59 22 GLU B C 1
ATOM 2892 O O . GLU B 1 20 ? 53.625 64.453 18.861 1.00 20.92 22 GLU B O 1
ATOM 2898 N N . TYR B 1 21 ? 51.958 62.950 19.124 1.00 23.14 23 TYR B N 1
ATOM 2899 C CA . TYR B 1 21 ? 52.064 62.343 17.797 1.00 23.66 23 TYR B CA 1
ATOM 2900 C C . TYR B 1 21 ? 53.359 61.552 17.643 1.00 23.32 23 TYR B C 1
ATOM 2901 O O . TYR B 1 21 ? 53.334 60.346 17.388 1.00 25.37 23 TYR B O 1
ATOM 2910 N N . ALA B 1 22 ? 54.492 62.219 17.810 1.00 23.11 24 ALA B N 1
ATOM 2911 C CA . ALA B 1 22 ? 55.773 61.537 17.701 1.00 22.89 24 ALA B CA 1
ATOM 2912 C C . ALA B 1 22 ? 55.839 60.416 18.737 1.00 21.45 24 ALA B C 1
ATOM 2913 O O . ALA B 1 22 ? 56.450 59.380 18.509 1.00 20.87 24 ALA B O 1
ATOM 2915 N N . VAL B 1 23 ? 55.189 60.631 19.875 1.00 20.61 25 VAL B N 1
ATOM 2916 C CA . VAL B 1 23 ? 55.208 59.656 20.953 1.00 19.95 25 VAL B CA 1
ATOM 2917 C C . VAL B 1 23 ? 54.615 58.284 20.574 1.00 21.78 25 VAL B C 1
ATOM 2918 O O . VAL B 1 23 ? 54.892 57.288 21.235 1.00 21.03 25 VAL B O 1
ATOM 2922 N N . VAL B 1 24 ? 53.815 58.220 19.513 1.00 22.80 26 VAL B N 1
ATOM 2923 C CA . VAL B 1 24 ? 53.254 56.931 19.104 1.00 23.50 26 VAL B CA 1
ATOM 2924 C C . VAL B 1 24 ? 54.373 55.987 18.667 1.00 22.88 26 VAL B C 1
ATOM 2925 O O . VAL B 1 24 ? 54.213 54.766 18.716 1.00 22.47 26 VAL B O 1
ATOM 2929 N N . GLU B 1 25 ? 55.504 56.555 18.251 1.00 21.20 27 GLU B N 1
ATOM 2930 C CA . GLU B 1 25 ? 56.646 55.752 17.817 1.00 22.28 27 GLU B CA 1
ATOM 2931 C C . GLU B 1 25 ? 57.362 55.117 19.004 1.00 23.13 27 GLU B C 1
ATOM 2932 O O . GLU B 1 25 ? 57.599 55.768 20.031 1.00 20.75 27 GLU B O 1
ATOM 2938 N N . SER B 1 26 ? 57.700 53.840 18.854 1.00 20.74 28 SER B N 1
ATOM 2939 C CA . SER B 1 26 ? 58.389 53.093 19.897 1.00 20.77 28 SER B CA 1
ATOM 2940 C C . SER B 1 26 ? 59.648 53.833 20.332 1.00 21.32 28 SER B C 1
ATOM 2941 O O . SER B 1 26 ? 60.360 54.399 19.508 1.00 21.55 28 SER B O 1
ATOM 2944 N N . GLY B 1 27 ? 59.908 53.842 21.633 1.00 20.66 29 GLY B N 1
ATOM 2945 C CA . GLY B 1 27 ? 61.097 54.497 22.138 1.00 20.48 29 GLY B CA 1
ATOM 2946 C C . GLY B 1 27 ? 61.143 56.012 22.056 1.00 22.15 29 GLY B C 1
ATOM 2947 O O . GLY B 1 27 ? 62.193 56.603 22.292 1.00 22.86 29 GLY B O 1
ATOM 2948 N N . HIS B 1 28 ? 60.035 56.654 21.709 1.00 21.34 30 HIS B N 1
ATOM 2949 C CA . HIS B 1 28 ? 60.027 58.113 21.657 1.00 21.08 30 HIS B CA 1
ATOM 2950 C C . HIS B 1 28 ? 59.504 58.656 22.980 1.00 21.69 30 HIS B C 1
ATOM 2951 O O . HIS B 1 28 ? 58.712 57.999 23.659 1.00 18.25 30 HIS B O 1
ATOM 2958 N N . THR B 1 29 ? 59.943 59.859 23.339 1.00 22.17 31 THR B N 1
ATOM 2959 C CA . THR B 1 29 ? 59.568 60.445 24.618 1.00 21.46 31 THR B CA 1
ATOM 2960 C C . THR B 1 29 ? 58.667 61.676 24.594 1.00 22.74 31 THR B C 1
ATOM 2961 O O . THR B 1 29 ? 58.838 62.589 23.781 1.00 23.32 31 THR B O 1
ATOM 2965 N N . ALA B 1 30 ? 57.706 61.685 25.511 1.00 22.01 32 ALA B N 1
ATOM 2966 C CA . ALA B 1 30 ? 56.774 62.793 25.656 1.00 23.10 32 ALA B CA 1
ATOM 2967 C C . ALA B 1 30 ? 56.690 63.237 27.119 1.00 22.44 32 ALA B C 1
ATOM 2968 O O . ALA B 1 30 ? 57.018 62.481 28.030 1.00 21.60 32 ALA B O 1
ATOM 2970 N N . ILE B 1 31 ? 56.243 64.469 27.331 1.00 23.58 33 ILE B N 1
ATOM 2971 C CA . ILE B 1 31 ? 56.079 65.010 28.678 1.00 23.40 33 ILE B CA 1
ATOM 2972 C C . ILE B 1 31 ? 54.587 65.084 28.995 1.00 22.61 33 ILE B C 1
ATOM 2973 O O . ILE B 1 31 ? 53.796 65.517 28.162 1.00 22.99 33 ILE B O 1
ATOM 2978 N N . LEU B 1 32 ? 54.201 64.657 30.190 1.00 23.36 34 LEU B N 1
ATOM 2979 C CA . LEU B 1 32 ? 52.799 64.728 30.586 1.00 24.30 34 LEU B CA 1
ATOM 2980 C C . LEU B 1 32 ? 52.646 65.120 32.047 1.00 26.12 34 LEU B C 1
ATOM 2981 O O . LEU B 1 32 ? 53.562 64.960 32.853 1.00 25.44 34 LEU B O 1
ATOM 2986 N N . THR B 1 33 ? 51.472 65.644 32.371 1.00 27.28 35 THR B N 1
ATOM 2987 C CA . THR B 1 33 ? 51.147 66.007 33.735 1.00 29.23 35 THR B CA 1
ATOM 2988 C C . THR B 1 33 ? 49.727 65.536 33.987 1.00 28.69 35 THR B C 1
ATOM 2989 O O . THR B 1 33 ? 48.865 65.654 33.114 1.00 27.64 35 THR B O 1
ATOM 2993 N N . ALA B 1 34 ? 49.486 64.971 35.164 1.00 30.68 36 ALA B N 1
ATOM 2994 C CA . ALA B 1 34 ? 48.140 64.535 35.508 1.00 33.41 36 ALA B CA 1
ATOM 2995 C C . ALA B 1 34 ? 47.431 65.817 35.950 1.00 36.35 36 ALA B C 1
ATOM 2996 O O . ALA B 1 34 ? 48.092 66.791 36.324 1.00 36.56 36 ALA B O 1
ATOM 2998 N N . VAL B 1 35 ? 46.102 65.833 35.896 1.00 38.42 37 VAL B N 1
ATOM 2999 C CA . VAL B 1 35 ? 45.353 67.023 36.286 1.00 41.54 37 VAL B CA 1
ATOM 3000 C C . VAL B 1 35 ? 44.475 66.812 37.515 1.00 43.22 37 VAL B C 1
ATOM 3001 O O . VAL B 1 35 ? 44.108 65.685 37.849 1.00 43.28 37 VAL B O 1
ATOM 3005 N N . ASN B 1 36 ? 44.136 67.917 38.171 1.00 45.38 38 ASN B N 1
ATOM 3006 C CA . ASN B 1 36 ? 43.315 67.891 39.375 1.00 47.45 38 ASN B CA 1
ATOM 3007 C C . ASN B 1 36 ? 41.841 67.584 39.124 1.00 47.13 38 ASN B C 1
ATOM 3008 O O . ASN B 1 36 ? 40.982 67.964 39.916 1.00 48.45 38 ASN B O 1
ATOM 3013 N N . ARG B 1 37 ? 41.558 66.912 38.011 1.00 46.50 39 ARG B N 1
ATOM 3014 C CA . ARG B 1 37 ? 40.199 66.495 37.667 1.00 45.37 39 ARG B CA 1
ATOM 3015 C C . ARG B 1 37 ? 40.277 64.976 37.685 1.00 44.22 39 ARG B C 1
ATOM 3016 O O . ARG B 1 37 ? 41.179 64.397 37.082 1.00 44.09 39 ARG B O 1
ATOM 3024 N N . TYR B 1 38 ? 39.338 64.327 38.364 1.00 42.79 40 TYR B N 1
ATOM 3025 C CA . TYR B 1 38 ? 39.392 62.875 38.500 1.00 40.87 40 TYR B CA 1
ATOM 3026 C C . TYR B 1 38 ? 38.242 62.026 37.999 1.00 41.42 40 TYR B C 1
ATOM 3027 O O . TYR B 1 38 ? 37.187 62.513 37.598 1.00 42.54 40 TYR B O 1
ATOM 3036 N N . ILE B 1 39 ? 38.502 60.724 38.034 1.00 41.79 41 ILE B N 1
ATOM 3037 C CA . ILE B 1 39 ? 37.548 59.690 37.684 1.00 42.14 41 ILE B CA 1
ATOM 3038 C C . ILE B 1 39 ? 37.440 58.982 39.024 1.00 42.23 41 ILE B C 1
ATOM 3039 O O . ILE B 1 39 ? 38.454 58.567 39.592 1.00 42.85 41 ILE B O 1
ATOM 3044 N N . THR B 1 40 ? 36.228 58.859 39.542 1.00 41.46 42 THR B N 1
ATOM 3045 C CA . THR B 1 40 ? 36.042 58.206 40.825 1.00 40.92 42 THR B CA 1
ATOM 3046 C C . THR B 1 40 ? 35.304 56.887 40.683 1.00 40.74 42 THR B C 1
ATOM 3047 O O . THR B 1 40 ? 34.180 56.837 40.190 1.00 40.85 42 THR B O 1
ATOM 3051 N N . LEU B 1 41 ? 35.956 55.813 41.100 1.00 40.05 43 LEU B N 1
ATOM 3052 C CA . LEU B 1 41 ? 35.335 54.504 41.044 1.00 39.88 43 LEU B CA 1
ATOM 3053 C C . LEU B 1 41 ? 35.195 54.036 42.485 1.00 40.26 43 LEU B C 1
ATOM 3054 O O . LEU B 1 41 ? 36.160 54.046 43.253 1.00 38.22 43 LEU B O 1
ATOM 3059 N N . THR B 1 42 ? 33.979 53.649 42.849 1.00 41.30 44 THR B N 1
ATOM 3060 C CA . THR B 1 42 ? 33.699 53.184 44.196 1.00 42.36 44 THR B CA 1
ATOM 3061 C C . THR B 1 42 ? 33.344 51.709 44.144 1.00 42.32 44 THR B C 1
ATOM 3062 O O . THR B 1 42 ? 32.377 51.315 43.489 1.00 43.38 44 THR B O 1
ATOM 3066 N N . LEU B 1 43 ? 34.139 50.896 44.829 1.00 42.36 45 LEU B N 1
ATOM 3067 C CA . LEU B 1 43 ? 33.927 49.456 44.853 1.00 43.43 45 LEU B CA 1
ATOM 3068 C C . LEU B 1 43 ? 33.424 48.981 46.210 1.00 45.42 45 LEU B C 1
ATOM 3069 O O . LEU B 1 43 ? 33.832 49.496 47.252 1.00 44.79 45 LEU B O 1
ATOM 3074 N N . GLU B 1 44 ? 32.538 47.991 46.183 1.00 47.31 46 GLU B N 1
ATOM 3075 C CA . GLU B 1 44 ? 31.972 47.418 47.399 1.00 49.91 46 GLU B CA 1
ATOM 3076 C C . GLU B 1 44 ? 31.484 46.003 47.134 1.00 50.37 46 GLU B C 1
ATOM 3077 O O . GLU B 1 44 ? 31.215 45.634 45.993 1.00 49.41 46 GLU B O 1
ATOM 3083 N N . ASP B 1 45 ? 31.384 45.208 48.192 1.00 51.28 47 ASP B N 1
ATOM 3084 C CA . ASP B 1 45 ? 30.911 43.840 48.055 1.00 52.11 47 ASP B CA 1
ATOM 3085 C C . ASP B 1 45 ? 29.440 43.880 47.660 1.00 52.04 47 ASP B C 1
ATOM 3086 O O . ASP B 1 45 ? 28.734 44.844 47.965 1.00 51.80 47 ASP B O 1
ATOM 3091 N N . SER B 1 46 ? 28.984 42.838 46.974 1.00 52.48 48 SER B N 1
ATOM 3092 C CA . SER B 1 46 ? 27.596 42.755 46.534 1.00 52.76 48 SER B CA 1
ATOM 3093 C C . SER B 1 46 ? 27.183 41.302 46.340 1.00 52.68 48 SER B C 1
ATOM 3094 O O . SER B 1 46 ? 27.989 40.388 46.527 1.00 51.97 48 SER B O 1
ATOM 3097 N N . GLU B 1 47 ? 25.923 41.092 45.969 1.00 52.98 49 GLU B N 1
ATOM 3098 C CA . GLU B 1 47 ? 25.414 39.744 45.743 1.00 53.33 49 GLU B CA 1
ATOM 3099 C C . GLU B 1 47 ? 25.805 39.304 44.336 1.00 51.58 49 GLU B C 1
ATOM 3100 O O . GLU B 1 47 ? 26.100 38.133 44.095 1.00 50.23 49 GLU B O 1
ATOM 3106 N N . ARG B 1 48 ? 25.800 40.263 43.413 1.00 50.71 50 ARG B N 1
ATOM 3107 C CA . ARG B 1 48 ? 26.154 40.015 42.018 1.00 49.52 50 ARG B CA 1
ATOM 3108 C C . ARG B 1 48 ? 27.047 41.158 41.534 1.00 48.19 50 ARG B C 1
ATOM 3109 O O . ARG B 1 48 ? 26.945 42.280 42.034 1.00 47.66 50 ARG B O 1
ATOM 3117 N N . ASN B 1 49 ? 27.912 40.880 40.561 1.00 46.54 51 ASN B N 1
ATOM 3118 C CA . ASN B 1 49 ? 28.790 41.917 40.023 1.00 45.56 51 ASN B CA 1
ATOM 3119 C C . ASN B 1 49 ? 27.950 43.010 39.386 1.00 45.19 51 ASN B C 1
ATOM 3120 O O . ASN B 1 49 ? 26.927 42.729 38.764 1.00 45.01 51 ASN B O 1
ATOM 3125 N N . GLU B 1 50 ? 28.388 44.254 39.528 1.00 45.18 52 GLU B N 1
ATOM 3126 C CA . GLU B 1 50 ? 27.675 45.373 38.930 1.00 46.73 52 GLU B CA 1
ATOM 3127 C C . GLU B 1 50 ? 28.621 46.494 38.523 1.00 46.26 52 GLU B C 1
ATOM 3128 O O . GLU B 1 50 ? 29.439 46.951 39.320 1.00 44.09 52 GLU B O 1
ATOM 3134 N N . LEU B 1 51 ? 28.505 46.932 37.274 1.00 46.11 53 LEU B N 1
ATOM 3135 C CA . LEU B 1 51 ? 29.338 48.015 36.777 1.00 46.72 53 LEU B CA 1
ATOM 3136 C C . LEU B 1 51 ? 28.446 49.169 36.347 1.00 46.66 53 LEU B C 1
ATOM 3137 O O . LEU B 1 51 ? 27.593 49.020 35.478 1.00 47.03 53 LEU B O 1
ATOM 3142 N N . TRP B 1 52 ? 28.653 50.318 36.972 1.00 47.23 54 TRP B N 1
ATOM 3143 C CA . TRP B 1 52 ? 27.880 51.515 36.690 1.00 48.64 54 TRP B CA 1
ATOM 3144 C C . TRP B 1 52 ? 28.797 52.589 36.111 1.00 49.32 54 TRP B C 1
ATOM 3145 O O . TRP B 1 52 ? 29.751 53.004 36.770 1.00 48.70 54 TRP B O 1
ATOM 3156 N N . ILE B 1 53 ? 28.522 53.037 34.889 1.00 49.14 55 ILE B N 1
ATOM 3157 C CA . ILE B 1 53 ? 29.336 54.092 34.290 1.00 50.27 55 ILE B CA 1
ATOM 3158 C C . ILE B 1 53 ? 28.474 55.302 33.935 1.00 50.17 55 ILE B C 1
ATOM 3159 O O . ILE B 1 53 ? 27.274 55.175 33.707 1.00 49.87 55 ILE B O 1
ATOM 3164 N N . PRO B 1 54 ? 29.086 56.496 33.893 1.00 50.86 56 PRO B N 1
ATOM 3165 C CA . PRO B 1 54 ? 28.436 57.773 33.581 1.00 51.52 56 PRO B CA 1
ATOM 3166 C C . PRO B 1 54 ? 27.685 57.859 32.255 1.00 52.99 56 PRO B C 1
ATOM 3167 O O . PRO B 1 54 ? 26.959 58.825 32.020 1.00 52.49 56 PRO B O 1
ATOM 3171 N N . HIS B 1 55 ? 27.849 56.867 31.387 1.00 54.52 57 HIS B N 1
ATOM 3172 C CA . HIS B 1 55 ? 27.177 56.908 30.093 1.00 56.82 57 HIS B CA 1
ATOM 3173 C C . HIS B 1 55 ? 25.864 56.133 30.004 1.00 57.81 57 HIS B C 1
ATOM 3174 O O . HIS B 1 55 ? 25.017 56.438 29.166 1.00 59.03 57 HIS B O 1
ATOM 3181 N N . TYR B 1 56 ? 25.686 55.134 30.859 1.00 58.34 58 TYR B N 1
ATOM 3182 C CA . TYR B 1 56 ? 24.460 54.349 30.829 1.00 58.43 58 TYR B CA 1
ATOM 3183 C C . TYR B 1 56 ? 23.654 54.499 32.113 1.00 58.90 58 TYR B C 1
ATOM 3184 O O . TYR B 1 56 ? 24.216 54.674 33.195 1.00 58.44 58 TYR B O 1
ATOM 3193 N N . GLU B 1 57 ? 22.333 54.432 31.981 1.00 59.32 59 GLU B N 1
ATOM 3194 C CA . GLU B 1 57 ? 21.440 54.553 33.127 1.00 59.49 59 GLU B CA 1
ATOM 3195 C C . GLU B 1 57 ? 21.511 53.272 33.951 1.00 57.58 59 GLU B C 1
ATOM 3196 O O . GLU B 1 57 ? 21.686 53.312 35.166 1.00 57.38 59 GLU B O 1
ATOM 3202 N N . ASN B 1 58 ? 21.382 52.135 33.276 1.00 56.47 60 ASN B N 1
ATOM 3203 C CA . ASN B 1 58 ? 21.431 50.839 33.940 1.00 55.78 60 ASN B CA 1
ATOM 3204 C C . ASN B 1 58 ? 22.839 50.252 33.913 1.00 55.30 60 ASN B C 1
ATOM 3205 O O . ASN B 1 58 ? 23.611 50.504 32.989 1.00 54.59 60 ASN B O 1
ATOM 3210 N N . PRO B 1 59 ? 23.189 49.459 34.937 1.00 54.64 61 PRO B N 1
ATOM 3211 C CA . PRO B 1 59 ? 24.503 48.823 35.049 1.00 53.58 61 PRO B CA 1
ATOM 3212 C C . PRO B 1 59 ? 24.521 47.464 34.355 1.00 52.82 61 PRO B C 1
ATOM 3213 O O . PRO B 1 59 ? 23.481 46.969 33.920 1.00 53.31 61 PRO B O 1
ATOM 3217 N N . VAL B 1 60 ? 25.705 46.865 34.258 1.00 51.16 62 VAL B N 1
ATOM 3218 C CA . VAL B 1 60 ? 25.841 45.546 33.651 1.00 48.74 62 VAL B CA 1
ATOM 3219 C C . VAL B 1 60 ? 26.360 44.577 34.699 1.00 47.80 62 VAL B C 1
ATOM 3220 O O . VAL B 1 60 ? 27.023 44.978 35.658 1.00 46.71 62 VAL B O 1
ATOM 3224 N N . SER B 1 61 ? 26.048 43.301 34.518 1.00 46.94 63 SER B N 1
ATOM 3225 C CA . SER B 1 61 ? 26.484 42.280 35.454 1.00 44.95 63 SER B CA 1
ATOM 3226 C C . SER B 1 61 ? 27.088 41.119 34.680 1.00 44.18 63 SER B C 1
ATOM 3227 O O . SER B 1 61 ? 26.838 40.961 33.485 1.00 45.09 63 SER B O 1
ATOM 3230 N N . TRP B 1 62 ? 27.892 40.313 35.361 1.00 41.88 64 TRP B N 1
ATOM 3231 C CA . TRP B 1 62 ? 28.522 39.168 34.728 1.00 40.23 64 TRP B CA 1
ATOM 3232 C C . TRP B 1 62 ? 28.849 38.147 35.808 1.00 40.37 64 TRP B C 1
ATOM 3233 O O . TRP B 1 62 ? 28.949 38.494 36.985 1.00 40.96 64 TRP B O 1
ATOM 3244 N N . PRO B 1 63 ? 29.011 36.872 35.424 1.00 40.42 65 PRO B N 1
ATOM 3245 C CA . PRO B 1 63 ? 29.323 35.799 36.373 1.00 41.00 65 PRO B CA 1
ATOM 3246 C C . PRO B 1 63 ? 30.602 35.994 37.184 1.00 41.72 65 PRO B C 1
ATOM 3247 O O . PRO B 1 63 ? 31.626 36.427 36.655 1.00 42.46 65 PRO B O 1
ATOM 3251 N N . ILE B 1 64 ? 30.525 35.677 38.476 1.00 41.45 66 ILE B N 1
ATOM 3252 C CA . ILE B 1 64 ? 31.668 35.803 39.370 1.00 40.10 66 ILE B CA 1
ATOM 3253 C C . ILE B 1 64 ? 32.827 35.019 38.772 1.00 39.34 66 ILE B C 1
ATOM 3254 O O . ILE B 1 64 ? 32.696 33.829 38.486 1.00 37.29 66 ILE B O 1
ATOM 3259 N N . GLY B 1 65 ? 33.959 35.691 38.583 1.00 38.08 67 GLY B N 1
ATOM 3260 C CA . GLY B 1 65 ? 35.116 35.027 38.012 1.00 36.55 67 GLY B CA 1
ATOM 3261 C C . GLY B 1 65 ? 34.973 34.805 36.516 1.00 36.61 67 GLY B C 1
ATOM 3262 O O . GLY B 1 65 ? 35.803 34.137 35.900 1.00 36.68 67 GLY B O 1
ATOM 3263 N N . GLY B 1 66 ? 33.917 35.362 35.931 1.00 36.41 68 GLY B N 1
ATOM 3264 C CA . GLY B 1 66 ? 33.689 35.207 34.504 1.00 36.26 68 GLY B CA 1
ATOM 3265 C C . GLY B 1 66 ? 34.045 36.458 33.720 1.00 35.84 68 GLY B C 1
ATOM 3266 O O . GLY B 1 66 ? 34.564 37.424 34.279 1.00 35.56 68 GLY B O 1
ATOM 3267 N N . GLU B 1 67 ? 33.767 36.452 32.422 1.00 36.19 69 GLU B N 1
ATOM 3268 C CA . GLU B 1 67 ? 34.081 37.612 31.602 1.00 35.89 69 GLU B CA 1
ATOM 3269 C C . GLU B 1 67 ? 32.891 38.521 31.387 1.00 35.20 69 GLU B C 1
ATOM 3270 O O . GLU B 1 67 ? 31.759 38.063 31.251 1.00 33.91 69 GLU B O 1
ATOM 3276 N N . LEU B 1 68 ? 33.161 39.820 31.368 1.00 34.25 70 LEU B N 1
ATOM 3277 C CA . LEU B 1 68 ? 32.131 40.813 31.128 1.00 35.02 70 LEU B CA 1
ATOM 3278 C C . LEU B 1 68 ? 32.183 41.124 29.637 1.00 37.20 70 LEU B C 1
ATOM 3279 O O . LEU B 1 68 ? 33.177 41.661 29.144 1.00 36.42 70 LEU B O 1
ATOM 3284 N N . LYS B 1 69 ? 31.128 40.767 28.913 1.00 38.13 71 LYS B N 1
ATOM 3285 C CA . LYS B 1 69 ? 31.080 41.037 27.483 1.00 40.60 71 LYS B CA 1
ATOM 3286 C C . LYS B 1 69 ? 29.731 41.607 27.061 1.00 42.07 71 LYS B C 1
ATOM 3287 O O . LYS B 1 69 ? 28.965 40.955 26.355 1.00 42.61 71 LYS B O 1
ATOM 3293 N N . PRO B 1 70 ? 29.428 42.843 27.494 1.00 44.18 72 PRO B N 1
ATOM 3294 C CA . PRO B 1 70 ? 28.180 43.555 27.192 1.00 46.30 72 PRO B CA 1
ATOM 3295 C C . PRO B 1 70 ? 28.126 44.102 25.766 1.00 48.84 72 PRO B C 1
ATOM 3296 O O . PRO B 1 70 ? 29.161 44.352 25.146 1.00 49.81 72 PRO B O 1
ATOM 3300 N N . ASP B 1 71 ? 26.912 44.299 25.261 1.00 51.51 73 ASP B N 1
ATOM 3301 C CA . ASP B 1 71 ? 26.704 44.805 23.906 1.00 54.00 73 ASP B CA 1
ATOM 3302 C C . ASP B 1 71 ? 27.081 46.278 23.743 1.00 54.24 73 ASP B C 1
ATOM 3303 O O . ASP B 1 71 ? 27.601 46.680 22.700 1.00 55.03 73 ASP B O 1
ATOM 3308 N N . GLY B 1 72 ? 26.815 47.075 24.773 1.00 53.35 74 GLY B N 1
ATOM 3309 C CA . GLY B 1 72 ? 27.126 48.494 24.719 1.00 53.33 74 GLY B CA 1
ATOM 3310 C C . GLY B 1 72 ? 28.508 48.842 24.192 1.00 53.13 74 GLY B C 1
ATOM 3311 O O . GLY B 1 72 ? 29.497 48.185 24.515 1.00 53.84 74 GLY B O 1
ATOM 3312 N N . GLU B 1 73 ? 28.570 49.894 23.383 1.00 52.58 75 GLU B N 1
ATOM 3313 C CA . GLU B 1 73 ? 29.817 50.364 22.787 1.00 51.22 75 GLU B CA 1
ATOM 3314 C C . GLU B 1 73 ? 30.706 51.096 23.794 1.00 49.22 75 GLU B C 1
ATOM 3315 O O . GLU B 1 73 ? 31.930 51.099 23.668 1.00 48.08 75 GLU B O 1
ATOM 3321 N N . HIS B 1 74 ? 30.087 51.708 24.798 1.00 46.56 76 HIS B N 1
ATOM 3322 C CA . HIS B 1 74 ? 30.830 52.456 25.805 1.00 43.73 76 HIS B CA 1
ATOM 3323 C C . HIS B 1 74 ? 31.263 51.650 27.024 1.00 40.87 76 HIS B C 1
ATOM 3324 O O . HIS B 1 74 ? 31.704 52.218 28.020 1.00 38.99 76 HIS B O 1
ATOM 3331 N N . TRP B 1 75 ? 31.133 50.329 26.945 1.00 39.07 77 TRP B N 1
ATOM 3332 C CA . TRP B 1 75 ? 31.539 49.451 28.037 1.00 37.04 77 TRP B CA 1
ATOM 3333 C C . TRP B 1 75 ? 32.913 48.849 27.727 1.00 35.48 77 TRP B C 1
ATOM 3334 O O . TRP B 1 75 ? 33.586 48.327 28.615 1.00 33.91 77 TRP B O 1
ATOM 3345 N N . THR B 1 76 ? 33.312 48.921 26.460 1.00 34.28 78 THR B N 1
ATOM 3346 C CA . THR B 1 76 ? 34.569 48.337 25.994 1.00 32.62 78 THR B CA 1
ATOM 3347 C C . THR B 1 76 ? 35.812 48.563 26.851 1.00 30.41 78 THR B C 1
ATOM 3348 O O . THR B 1 76 ? 36.418 47.603 27.322 1.00 30.09 78 THR B O 1
ATOM 3352 N N . PHE B 1 77 ? 36.198 49.817 27.052 1.00 29.25 79 PHE B N 1
ATOM 3353 C CA . PHE B 1 77 ? 37.390 50.109 27.844 1.00 29.06 79 PHE B CA 1
ATOM 3354 C C . PHE B 1 77 ? 37.351 49.547 29.266 1.00 28.68 79 PHE B C 1
ATOM 3355 O O . PHE B 1 77 ? 38.282 48.857 29.696 1.00 26.35 79 PHE B O 1
ATOM 3363 N N . THR B 1 78 ? 36.280 49.832 29.999 1.00 27.80 80 THR B N 1
ATOM 3364 C CA . THR B 1 78 ? 36.169 49.335 31.363 1.00 27.28 80 THR B CA 1
ATOM 3365 C C . THR B 1 78 ? 36.026 47.816 31.400 1.00 27.20 80 THR B C 1
ATOM 3366 O O . THR B 1 78 ? 36.603 47.161 32.266 1.00 28.22 80 THR B O 1
ATOM 3370 N N . ALA B 1 79 ? 35.268 47.254 30.462 1.00 25.25 81 ALA B N 1
ATOM 3371 C CA . ALA B 1 79 ? 35.074 45.805 30.432 1.00 26.20 81 ALA B CA 1
ATOM 3372 C C . ALA B 1 79 ? 36.384 45.071 30.143 1.00 23.49 81 ALA B C 1
ATOM 3373 O O . ALA B 1 79 ? 36.705 44.071 30.789 1.00 22.82 81 ALA B O 1
ATOM 3375 N N . GLU B 1 80 ? 37.144 45.572 29.176 1.00 23.75 82 GLU B N 1
ATOM 3376 C CA . GLU B 1 80 ? 38.427 44.958 28.827 1.00 23.07 82 GLU B CA 1
ATOM 3377 C C . GLU B 1 80 ? 39.330 44.963 30.060 1.00 21.70 82 GLU B C 1
ATOM 3378 O O . GLU B 1 80 ? 40.047 43.991 30.329 1.00 22.20 82 GLU B O 1
ATOM 3384 N N . ALA B 1 81 ? 39.291 46.067 30.800 1.00 20.83 83 ALA B N 1
ATOM 3385 C CA . ALA B 1 81 ? 40.100 46.215 32.008 1.00 24.58 83 ALA B CA 1
ATOM 3386 C C . ALA B 1 81 ? 39.688 45.178 33.050 1.00 24.86 83 ALA B C 1
ATOM 3387 O O . ALA B 1 81 ? 40.528 44.572 33.710 1.00 24.78 83 ALA B O 1
ATOM 3389 N N . ILE B 1 82 ? 38.382 44.980 33.193 1.00 25.61 84 ILE B N 1
ATOM 3390 C CA . ILE B 1 82 ? 37.866 44.002 34.141 1.00 27.24 84 ILE B CA 1
ATOM 3391 C C . ILE B 1 82 ? 38.270 42.601 33.705 1.00 26.11 84 ILE B C 1
ATOM 3392 O O . ILE B 1 82 ? 38.616 41.758 34.532 1.00 27.14 84 ILE B O 1
ATOM 3397 N N . ASN B 1 83 ? 38.235 42.359 32.400 1.00 24.47 85 ASN B N 1
ATOM 3398 C CA . ASN B 1 83 ? 38.578 41.047 31.871 1.00 25.21 85 ASN B CA 1
ATOM 3399 C C . ASN B 1 83 ? 40.053 40.708 32.026 1.00 24.57 85 ASN B C 1
ATOM 3400 O O . ASN B 1 83 ? 40.398 39.568 32.350 1.00 23.74 85 ASN B O 1
ATOM 3405 N N . ILE B 1 84 ? 40.926 41.686 31.801 1.00 23.31 86 ILE B N 1
ATOM 3406 C CA . ILE B 1 84 ? 42.354 41.429 31.935 1.00 23.20 86 ILE B CA 1
ATOM 3407 C C . ILE B 1 84 ? 42.711 41.325 33.418 1.00 22.86 86 ILE B C 1
ATOM 3408 O O . ILE B 1 84 ? 43.588 40.562 33.799 1.00 20.03 86 ILE B O 1
ATOM 3413 N N . ALA B 1 85 ? 42.019 42.083 34.261 1.00 24.28 87 ALA B N 1
ATOM 3414 C CA . ALA B 1 85 ? 42.294 42.008 35.693 1.00 26.37 87 ALA B CA 1
ATOM 3415 C C . ALA B 1 85 ? 41.918 40.600 36.171 1.00 27.69 87 ALA B C 1
ATOM 3416 O O . ALA B 1 85 ? 42.668 39.951 36.908 1.00 25.88 87 ALA B O 1
ATOM 3418 N N . THR B 1 86 ? 40.758 40.130 35.725 1.00 28.00 88 THR B N 1
ATOM 3419 C CA . THR B 1 86 ? 40.265 38.809 36.102 1.00 27.84 88 THR B CA 1
ATOM 3420 C C . THR B 1 86 ? 41.228 37.703 35.699 1.00 27.81 88 THR B C 1
ATOM 3421 O O . THR B 1 86 ? 41.572 36.843 36.516 1.00 28.14 88 THR B O 1
ATOM 3425 N N . THR B 1 87 ? 41.670 37.725 34.444 1.00 27.19 89 THR B N 1
ATOM 3426 C CA . THR B 1 87 ? 42.597 36.710 33.973 1.00 25.91 89 THR B CA 1
ATOM 3427 C C . THR B 1 87 ? 43.879 36.749 34.803 1.00 27.07 89 THR B C 1
ATOM 3428 O O . THR B 1 87 ? 44.458 35.706 35.108 1.00 27.22 89 THR B O 1
ATOM 3432 N N . PHE B 1 88 ? 44.327 37.947 35.164 1.00 27.65 90 PHE B N 1
ATOM 3433 C CA . PHE B 1 88 ? 45.545 38.069 35.958 1.00 30.30 90 PHE B CA 1
ATOM 3434 C C . PHE B 1 88 ? 45.364 37.439 37.331 1.00 30.51 90 PHE B C 1
ATOM 3435 O O . PHE B 1 88 ? 46.163 36.605 37.750 1.00 31.65 90 PHE B O 1
ATOM 3443 N N . LEU B 1 89 ? 44.320 37.861 38.035 1.00 31.13 91 LEU B N 1
ATOM 3444 C CA . LEU B 1 89 ? 44.037 37.336 39.364 1.00 32.15 91 LEU B CA 1
ATOM 3445 C C . LEU B 1 89 ? 43.996 35.813 39.336 1.00 33.91 91 LEU B C 1
ATOM 3446 O O . LEU B 1 89 ? 44.561 35.150 40.208 1.00 35.84 91 LEU B O 1
ATOM 3451 N N . LYS B 1 90 ? 43.340 35.257 38.323 1.00 34.81 92 LYS B N 1
ATOM 3452 C CA . LYS B 1 90 ? 43.248 33.810 38.203 1.00 35.95 92 LYS B CA 1
ATOM 3453 C C . LYS B 1 90 ? 44.627 33.173 38.094 1.00 35.73 92 LYS B C 1
ATOM 3454 O O . LYS B 1 90 ? 44.868 32.105 38.655 1.00 35.69 92 LYS B O 1
ATOM 3460 N N . SER B 1 91 ? 45.534 33.828 37.374 1.00 35.46 93 SER B N 1
ATOM 3461 C CA . SER B 1 91 ? 46.886 33.301 37.217 1.00 35.27 93 SER B CA 1
ATOM 3462 C C . SER B 1 91 ? 47.602 33.311 38.565 1.00 35.00 93 SER B C 1
ATOM 3463 O O . SER B 1 91 ? 48.605 32.626 38.749 1.00 34.72 93 SER B O 1
ATOM 3466 N N . GLU B 1 92 ? 47.081 34.095 39.503 1.00 36.95 94 GLU B N 1
ATOM 3467 C CA . GLU B 1 92 ? 47.665 34.194 40.840 1.00 38.32 94 GLU B CA 1
ATOM 3468 C C . GLU B 1 92 ? 46.945 33.306 41.857 1.00 39.20 94 GLU B C 1
ATOM 3469 O O . GLU B 1 92 ? 47.213 33.381 43.055 1.00 38.20 94 GLU B O 1
ATOM 3475 N N . GLY B 1 93 ? 46.029 32.469 41.379 1.00 39.87 95 GLY B N 1
ATOM 3476 C CA . GLY B 1 93 ? 45.295 31.597 42.275 1.00 40.38 95 GLY B CA 1
ATOM 3477 C C . GLY B 1 93 ? 44.302 32.358 43.134 1.00 42.53 95 GLY B C 1
ATOM 3478 O O . GLY B 1 93 ? 43.756 31.809 44.093 1.00 43.55 95 GLY B O 1
ATOM 3479 N N . ILE B 1 94 ? 44.065 33.625 42.800 1.00 42.98 96 ILE B N 1
ATOM 3480 C CA . ILE B 1 94 ? 43.124 34.446 43.557 1.00 42.89 96 ILE B CA 1
ATOM 3481 C C . ILE B 1 94 ? 41.700 34.156 43.093 1.00 43.55 96 ILE B C 1
ATOM 3482 O O . ILE B 1 94 ? 41.452 33.958 41.903 1.00 43.80 96 ILE B O 1
ATOM 3487 N N . GLU B 1 95 ? 40.767 34.128 44.035 1.00 43.63 97 GLU B N 1
ATOM 3488 C CA . GLU B 1 95 ? 39.379 33.855 43.707 1.00 45.23 97 GLU B CA 1
ATOM 3489 C C . GLU B 1 95 ? 38.565 35.135 43.782 1.00 44.24 97 GLU B C 1
ATOM 3490 O O . GLU B 1 95 ? 38.594 35.842 44.786 1.00 43.48 97 GLU B O 1
ATOM 3496 N N . LEU B 1 96 ? 37.845 35.430 42.708 1.00 42.32 98 LEU B N 1
ATOM 3497 C CA . LEU B 1 96 ? 37.022 36.625 42.648 1.00 42.68 98 LEU B CA 1
ATOM 3498 C C . LEU B 1 96 ? 35.704 36.476 43.396 1.00 42.28 98 LEU B C 1
ATOM 3499 O O . LEU B 1 96 ? 35.128 35.390 43.449 1.00 42.28 98 LEU B O 1
ATOM 3504 N N . THR B 1 97 ? 35.242 37.582 43.971 1.00 41.70 99 THR B N 1
ATOM 3505 C CA . THR B 1 97 ? 33.981 37.629 44.698 1.00 42.26 99 THR B CA 1
ATOM 3506 C C . THR B 1 97 ? 33.194 38.817 44.149 1.00 41.71 99 THR B C 1
ATOM 3507 O O . THR B 1 97 ? 33.775 39.837 43.787 1.00 42.31 99 THR B O 1
ATOM 3511 N N . PRO B 1 98 ? 31.859 38.704 44.090 1.00 42.72 100 PRO B N 1
ATOM 3512 C CA . PRO B 1 98 ? 31.019 39.788 43.569 1.00 41.73 100 PRO B CA 1
ATOM 3513 C C . PRO B 1 98 ? 31.273 41.165 44.176 1.00 41.87 100 PRO B C 1
ATOM 3514 O O . PRO B 1 98 ? 31.453 41.305 45.387 1.00 42.44 100 PRO B O 1
ATOM 3518 N N . VAL B 1 99 ? 31.295 42.179 43.317 1.00 40.24 101 VAL B N 1
ATOM 3519 C CA . VAL B 1 99 ? 31.511 43.546 43.761 1.00 38.82 101 VAL B CA 1
ATOM 3520 C C . VAL B 1 99 ? 30.698 44.500 42.901 1.00 39.49 101 VAL B C 1
ATOM 3521 O O . VAL B 1 99 ? 30.277 44.158 41.793 1.00 38.11 101 VAL B O 1
ATOM 3525 N N . LYS B 1 100 ? 30.466 45.695 43.429 1.00 39.63 102 LYS B N 1
ATOM 3526 C CA . LYS B 1 100 ? 29.725 46.716 42.712 1.00 39.90 102 LYS B CA 1
ATOM 3527 C C . LYS B 1 100 ? 30.666 47.882 42.492 1.00 40.26 102 LYS B C 1
ATOM 3528 O O . LYS B 1 100 ? 31.254 48.402 43.439 1.00 40.55 102 LYS B O 1
ATOM 3542 N N . VAL B 1 102 ? 31.055 51.710 40.717 1.00 39.64 104 VAL B N 1
ATOM 3543 C CA . VAL B 1 102 ? 30.377 52.862 40.150 1.00 39.56 104 VAL B CA 1
ATOM 3544 C C . VAL B 1 102 ? 31.437 53.883 39.783 1.00 39.16 104 VAL B C 1
ATOM 3545 O O . VAL B 1 102 ? 32.302 54.212 40.594 1.00 38.04 104 VAL B O 1
ATOM 3549 N N . ILE B 1 103 ? 31.369 54.378 38.554 1.00 40.28 105 ILE B N 1
ATOM 3550 C CA . ILE B 1 103 ? 32.338 55.352 38.082 1.00 41.41 105 ILE B CA 1
ATOM 3551 C C . ILE B 1 103 ? 31.729 56.730 37.907 1.00 41.39 105 ILE B C 1
ATOM 3552 O O . ILE B 1 103 ? 30.641 56.868 37.358 1.00 40.92 105 ILE B O 1
ATOM 3557 N N . GLU B 1 104 ? 32.449 57.743 38.378 1.00 42.26 106 GLU B N 1
ATOM 3558 C CA . GLU B 1 104 ? 32.021 59.132 38.277 1.00 43.36 106 GLU B CA 1
ATOM 3559 C C . GLU B 1 104 ? 33.141 59.905 37.594 1.00 43.35 106 GLU B C 1
ATOM 3560 O O . GLU B 1 104 ? 34.312 59.557 37.740 1.00 43.05 106 GLU B O 1
ATOM 3566 N N . THR B 1 105 ? 32.798 60.962 36.866 1.00 43.55 107 THR B N 1
ATOM 3567 C CA . THR B 1 105 ? 33.821 61.716 36.160 1.00 45.85 107 THR B CA 1
ATOM 3568 C C . THR B 1 105 ? 33.719 63.237 36.197 1.00 47.55 107 THR B C 1
ATOM 3569 O O . THR B 1 105 ? 32.630 63.808 36.161 1.00 47.48 107 THR B O 1
ATOM 3573 N N . GLU B 1 106 ? 34.880 63.881 36.269 1.00 48.56 108 GLU B N 1
ATOM 3574 C CA . GLU B 1 106 ? 34.968 65.334 36.268 1.00 51.08 108 GLU B CA 1
ATOM 3575 C C . GLU B 1 106 ? 35.679 65.701 34.972 1.00 52.36 108 GLU B C 1
ATOM 3576 O O . GLU B 1 106 ? 36.181 66.815 34.818 1.00 52.66 108 GLU B O 1
ATOM 3582 N N . LEU B 1 107 ? 35.723 64.749 34.045 1.00 53.30 109 LEU B N 1
ATOM 3583 C CA . LEU B 1 107 ? 36.401 64.954 32.771 1.00 54.87 109 LEU B CA 1
ATOM 3584 C C . LEU B 1 107 ? 35.465 65.385 31.647 1.00 56.51 109 LEU B C 1
ATOM 3585 O O . LEU B 1 107 ? 35.870 65.448 30.486 1.00 56.80 109 LEU B O 1
ATOM 3590 N N . ILE B 1 108 ? 34.214 65.678 31.987 1.00 58.50 110 ILE B N 1
ATOM 3591 C CA . ILE B 1 108 ? 33.252 66.112 30.981 1.00 60.54 110 ILE B CA 1
ATOM 3592 C C . ILE B 1 108 ? 32.763 67.522 31.278 1.00 61.75 110 ILE B C 1
ATOM 3593 O O . ILE B 1 108 ? 32.583 67.900 32.437 1.00 61.37 110 ILE B O 1
ATOM 3598 N N . ASP B 1 109 ? 32.558 68.299 30.222 1.00 63.38 111 ASP B N 1
ATOM 3599 C CA . ASP B 1 109 ? 32.072 69.663 30.364 1.00 64.96 111 ASP B CA 1
ATOM 3600 C C . ASP B 1 109 ? 30.585 69.587 30.688 1.00 65.80 111 ASP B C 1
ATOM 3601 O O . ASP B 1 109 ? 29.966 68.530 30.542 1.00 65.72 111 ASP B O 1
ATOM 3606 N N . GLN B 1 110 ? 30.014 70.705 31.125 1.00 66.55 112 GLN B N 1
ATOM 3607 C CA . GLN B 1 110 ? 28.597 70.756 31.466 1.00 66.93 112 GLN B CA 1
ATOM 3608 C C . GLN B 1 110 ? 27.733 70.547 30.229 1.00 66.99 112 GLN B C 1
ATOM 3609 O O . GLN B 1 110 ? 26.549 70.873 30.229 1.00 68.23 112 GLN B O 1
ATOM 3615 N N . SER B 1 111 ? 28.334 70.008 29.174 1.00 66.68 113 SER B N 1
ATOM 3616 C CA . SER B 1 111 ? 27.616 69.748 27.933 1.00 65.80 113 SER B CA 1
ATOM 3617 C C . SER B 1 111 ? 27.792 68.288 27.535 1.00 65.41 113 SER B C 1
ATOM 3618 O O . SER B 1 111 ? 27.515 67.906 26.397 1.00 65.12 113 SER B O 1
ATOM 3621 N N . GLY B 1 112 ? 28.257 67.477 28.482 1.00 64.30 114 GLY B N 1
ATOM 3622 C CA . GLY B 1 112 ? 28.470 66.067 28.212 1.00 62.53 114 GLY B CA 1
ATOM 3623 C C . GLY B 1 112 ? 29.615 65.851 27.242 1.00 61.22 114 GLY B C 1
ATOM 3624 O O . GLY B 1 112 ? 29.792 64.755 26.711 1.00 61.88 114 GLY B O 1
ATOM 3625 N N . ALA B 1 113 ? 30.393 66.902 27.007 1.00 59.33 115 ALA B N 1
ATOM 3626 C CA . ALA B 1 113 ? 31.526 66.827 26.095 1.00 57.30 115 ALA B CA 1
ATOM 3627 C C . ALA B 1 113 ? 32.824 66.640 26.866 1.00 55.84 115 ALA B C 1
ATOM 3628 O O . ALA B 1 113 ? 33.111 67.374 27.812 1.00 54.95 115 ALA B O 1
ATOM 3630 N N . LYS B 1 114 ? 33.605 65.651 26.453 1.00 54.30 116 LYS B N 1
ATOM 3631 C CA . LYS B 1 114 ? 34.878 65.364 27.094 1.00 52.50 116 LYS B CA 1
ATOM 3632 C C . LYS B 1 114 ? 35.862 66.504 26.861 1.00 50.53 116 LYS B C 1
ATOM 3633 O O . LYS B 1 114 ? 35.990 67.007 25.747 1.00 51.77 116 LYS B O 1
ATOM 3639 N N . TYR B 1 115 ? 36.546 66.918 27.920 1.00 49.06 117 TYR B N 1
ATOM 3640 C CA . TYR B 1 115 ? 37.525 67.995 27.819 1.00 47.93 117 TYR B CA 1
ATOM 3641 C C . TYR B 1 115 ? 38.720 67.534 26.992 1.00 46.22 117 TYR B C 1
ATOM 3642 O O . TYR B 1 115 ? 39.406 68.341 26.363 1.00 45.45 117 TYR B O 1
ATOM 3651 N N . GLY B 1 116 ? 38.952 66.224 26.999 1.00 43.93 118 GLY B N 1
ATOM 3652 C CA . GLY B 1 116 ? 40.079 65.656 26.283 1.00 40.45 118 GLY B CA 1
ATOM 3653 C C . GLY B 1 116 ? 41.207 65.453 27.277 1.00 39.12 118 GLY B C 1
ATOM 3654 O O . GLY B 1 116 ? 42.370 65.736 26.985 1.00 38.49 118 GLY B O 1
ATOM 3655 N N . LEU B 1 117 ? 40.852 64.971 28.466 1.00 36.71 119 LEU B N 1
ATOM 3656 C CA . LEU B 1 117 ? 41.821 64.734 29.529 1.00 35.36 119 LEU B CA 1
ATOM 3657 C C . LEU B 1 117 ? 42.124 63.249 29.720 1.00 33.72 119 LEU B C 1
ATOM 3658 O O . LEU B 1 117 ? 42.464 62.820 30.822 1.00 33.32 119 LEU B O 1
ATOM 3663 N N . GLY B 1 118 ? 41.987 62.474 28.647 1.00 33.81 120 GLY B N 1
ATOM 3664 C CA . GLY B 1 118 ? 42.261 61.044 28.702 1.00 32.57 120 GLY B CA 1
ATOM 3665 C C . GLY B 1 118 ? 41.232 60.208 29.443 1.00 32.10 120 GLY B C 1
ATOM 3666 O O . GLY B 1 118 ? 41.591 59.418 30.317 1.00 32.54 120 GLY B O 1
ATOM 3667 N N . SER B 1 119 ? 39.958 60.351 29.086 1.00 30.48 121 SER B N 1
ATOM 3668 C CA . SER B 1 119 ? 38.893 59.604 29.754 1.00 30.65 121 SER B CA 1
ATOM 3669 C C . SER B 1 119 ? 39.024 58.087 29.656 1.00 29.90 121 SER B C 1
ATOM 3670 O O . SER B 1 119 ? 38.815 57.380 30.644 1.00 29.88 121 SER B O 1
ATOM 3673 N N . SER B 1 120 ? 39.369 57.578 28.477 1.00 28.21 122 SER B N 1
ATOM 3674 C CA . SER B 1 120 ? 39.508 56.133 28.310 1.00 29.14 122 SER B CA 1
ATOM 3675 C C . SER B 1 120 ? 40.648 55.577 29.167 1.00 27.78 122 SER B C 1
ATOM 3676 O O . SER B 1 120 ? 40.548 54.477 29.708 1.00 30.98 122 SER B O 1
ATOM 3679 N N . ALA B 1 121 ? 41.727 56.343 29.295 1.00 27.10 123 ALA B N 1
ATOM 3680 C CA . ALA B 1 121 ? 42.881 55.919 30.087 1.00 27.18 123 ALA B CA 1
ATOM 3681 C C . ALA B 1 121 ? 42.596 55.935 31.591 1.00 27.62 123 ALA B C 1
ATOM 3682 O O . ALA B 1 121 ? 42.900 54.977 32.303 1.00 28.30 123 ALA B O 1
ATOM 3684 N N . ALA B 1 122 ? 42.015 57.028 32.076 1.00 28.05 124 ALA B N 1
ATOM 3685 C CA . ALA B 1 122 ? 41.705 57.148 33.498 1.00 28.53 124 ALA B CA 1
ATOM 3686 C C . ALA B 1 122 ? 40.768 56.029 33.950 1.00 28.00 124 ALA B C 1
ATOM 3687 O O . ALA B 1 122 ? 40.981 55.407 34.989 1.00 28.36 124 ALA B O 1
ATOM 3689 N N . ALA B 1 123 ? 39.728 55.777 33.165 1.00 28.03 125 ALA B N 1
ATOM 3690 C CA . ALA B 1 123 ? 38.770 54.736 33.498 1.00 27.47 125 ALA B CA 1
ATOM 3691 C C . ALA B 1 123 ? 39.469 53.384 33.572 1.00 28.64 125 ALA B C 1
ATOM 3692 O O . ALA B 1 123 ? 39.234 52.592 34.493 1.00 28.06 125 ALA B O 1
ATOM 3694 N N . THR B 1 124 ? 40.332 53.127 32.596 1.00 26.92 126 THR B N 1
ATOM 3695 C CA . THR B 1 124 ? 41.064 51.876 32.540 1.00 25.69 126 THR B CA 1
ATOM 3696 C C . THR B 1 124 ? 41.916 51.747 33.785 1.00 26.33 126 THR B C 1
ATOM 3697 O O . THR B 1 124 ? 41.932 50.699 34.434 1.00 26.70 126 THR B O 1
ATOM 3701 N N . VAL B 1 125 ? 42.622 52.822 34.115 1.00 25.89 127 VAL B N 1
ATOM 3702 C CA . VAL B 1 125 ? 43.484 52.838 35.289 1.00 27.12 127 VAL B CA 1
ATOM 3703 C C . VAL B 1 125 ? 42.671 52.666 36.574 1.00 25.93 127 VAL B C 1
ATOM 3704 O O . VAL B 1 125 ? 43.084 51.947 37.482 1.00 25.61 127 VAL B O 1
ATOM 3708 N N . ALA B 1 126 ? 41.516 53.320 36.641 1.00 26.56 128 ALA B N 1
ATOM 3709 C CA . ALA B 1 126 ? 40.654 53.231 37.815 1.00 27.78 128 ALA B CA 1
ATOM 3710 C C . ALA B 1 126 ? 40.249 51.781 38.088 1.00 28.57 128 ALA B C 1
ATOM 3711 O O . ALA B 1 126 ? 40.361 51.301 39.218 1.00 31.78 128 ALA B O 1
ATOM 3713 N N . VAL B 1 127 ? 39.789 51.089 37.050 1.00 26.99 129 VAL B N 1
ATOM 3714 C CA . VAL B 1 127 ? 39.390 49.695 37.169 1.00 26.94 129 VAL B CA 1
ATOM 3715 C C . VAL B 1 127 ? 40.541 48.806 37.633 1.00 27.14 129 VAL B C 1
ATOM 3716 O O . VAL B 1 127 ? 40.372 47.990 38.539 1.00 28.28 129 VAL B O 1
ATOM 3720 N N . ILE B 1 128 ? 41.710 48.952 37.015 1.00 27.61 130 ILE B N 1
ATOM 3721 C CA . ILE B 1 128 ? 42.858 48.129 37.390 1.00 25.93 130 ILE B CA 1
ATOM 3722 C C . ILE B 1 128 ? 43.228 48.363 38.851 1.00 27.64 130 ILE B C 1
ATOM 3723 O O . ILE B 1 128 ? 43.433 47.411 39.600 1.00 29.52 130 ILE B O 1
ATOM 3728 N N . ASN B 1 129 ? 43.310 49.624 39.259 1.00 27.38 131 ASN B N 1
ATOM 3729 C CA . ASN B 1 129 ? 43.647 49.940 40.644 1.00 29.37 131 ASN B CA 1
ATOM 3730 C C . ASN B 1 129 ? 42.605 49.401 41.623 1.00 30.03 131 ASN B C 1
ATOM 3731 O O . ASN B 1 129 ? 42.955 48.827 42.654 1.00 32.29 131 ASN B O 1
ATOM 3736 N N . ALA B 1 130 ? 41.329 49.587 41.298 1.00 30.56 132 ALA B N 1
ATOM 3737 C CA . ALA B 1 130 ? 40.245 49.118 42.160 1.00 31.26 132 ALA B CA 1
ATOM 3738 C C . ALA B 1 130 ? 40.316 47.615 42.401 1.00 32.63 132 ALA B C 1
ATOM 3739 O O . ALA B 1 130 ? 40.365 47.164 43.549 1.00 32.41 132 ALA B O 1
ATOM 3741 N N . LEU B 1 131 ? 40.326 46.845 41.315 1.00 31.90 133 LEU B N 1
ATOM 3742 C CA . LEU B 1 131 ? 40.381 45.390 41.405 1.00 32.11 133 LEU B CA 1
ATOM 3743 C C . LEU B 1 131 ? 41.662 44.849 42.027 1.00 33.08 133 LEU B C 1
ATOM 3744 O O . LEU B 1 131 ? 41.631 43.843 42.741 1.00 33.38 133 LEU B O 1
ATOM 3757 N N . THR B 1 133 ? 43.662 46.565 44.210 1.00 36.11 135 THR B N 1
ATOM 3758 C CA . THR B 1 133 ? 43.675 46.933 45.621 1.00 38.36 135 THR B CA 1
ATOM 3759 C C . THR B 1 133 ? 42.801 45.948 46.397 1.00 38.75 135 THR B C 1
ATOM 3760 O O . THR B 1 133 ? 43.191 45.445 47.449 1.00 39.91 135 THR B O 1
ATOM 3764 N N . LYS B 1 134 ? 41.622 45.664 45.854 1.00 39.86 136 LYS B N 1
ATOM 3765 C CA . LYS B 1 134 ? 40.670 44.759 46.488 1.00 38.81 136 LYS B CA 1
ATOM 3766 C C . LYS B 1 134 ? 41.079 43.288 46.524 1.00 38.66 136 LYS B C 1
ATOM 3767 O O . LYS B 1 134 ? 40.845 42.608 47.523 1.00 38.31 136 LYS B O 1
ATOM 3773 N N . PHE B 1 135 ? 41.695 42.800 45.449 1.00 37.65 137 PHE B N 1
ATOM 3774 C CA . PHE B 1 135 ? 42.074 41.389 45.366 1.00 37.02 137 PHE B CA 1
ATOM 3775 C C . PHE B 1 135 ? 43.556 41.021 45.392 1.00 37.36 137 PHE B C 1
ATOM 3776 O O . PHE B 1 135 ? 43.888 39.854 45.606 1.00 35.70 137 PHE B O 1
ATOM 3784 N N . TYR B 1 136 ? 44.447 41.986 45.172 1.00 37.76 138 TYR B N 1
ATOM 3785 C CA . TYR B 1 136 ? 45.881 41.684 45.167 1.00 39.04 138 TYR B CA 1
ATOM 3786 C C . TYR B 1 136 ? 46.706 42.961 45.334 1.00 39.98 138 TYR B C 1
ATOM 3787 O O . TYR B 1 136 ? 47.530 43.298 44.482 1.00 40.78 138 TYR B O 1
ATOM 3796 N N . PRO B 1 137 ? 46.508 43.673 46.456 1.00 38.85 139 PRO B N 1
ATOM 3797 C CA . PRO B 1 137 ? 47.201 44.923 46.781 1.00 38.67 139 PRO B CA 1
ATOM 3798 C C . PRO B 1 137 ? 48.729 44.898 46.733 1.00 37.38 139 PRO B C 1
ATOM 3799 O O . PRO B 1 137 ? 49.362 45.941 46.590 1.00 37.18 139 PRO B O 1
ATOM 3803 N N . GLU B 1 138 ? 49.320 43.715 46.843 1.00 36.99 140 GLU B N 1
ATOM 3804 C CA . GLU B 1 138 ? 50.775 43.602 46.828 1.00 38.06 140 GLU B CA 1
ATOM 3805 C C . GLU B 1 138 ? 51.421 43.836 45.456 1.00 37.56 140 GLU B C 1
ATOM 3806 O O . GLU B 1 138 ? 52.638 44.020 45.355 1.00 36.43 140 GLU B O 1
ATOM 3812 N N . ILE B 1 139 ? 50.610 43.834 44.404 1.00 35.37 141 ILE B N 1
ATOM 3813 C CA . ILE B 1 139 ? 51.123 44.035 43.052 1.00 33.88 141 ILE B CA 1
ATOM 3814 C C . ILE B 1 139 ? 51.845 45.374 42.885 1.00 32.74 141 ILE B C 1
ATOM 3815 O O . ILE B 1 139 ? 51.380 46.409 43.367 1.00 32.91 141 ILE B O 1
ATOM 3820 N N . SER B 1 140 ? 52.982 45.343 42.195 1.00 30.99 142 SER B N 1
ATOM 3821 C CA . SER B 1 140 ? 53.779 46.546 41.948 1.00 29.28 142 SER B CA 1
ATOM 3822 C C . SER B 1 140 ? 53.058 47.523 41.014 1.00 29.61 142 SER B C 1
ATOM 3823 O O . SER B 1 140 ? 52.136 47.146 40.285 1.00 29.71 142 SER B O 1
ATOM 3834 N N . LEU B 1 142 ? 54.331 49.077 38.377 1.00 24.62 144 LEU B N 1
ATOM 3835 C CA . LEU B 1 142 ? 54.685 48.778 36.997 1.00 24.38 144 LEU B CA 1
ATOM 3836 C C . LEU B 1 142 ? 53.790 47.696 36.400 1.00 24.49 144 LEU B C 1
ATOM 3837 O O . LEU B 1 142 ? 53.366 47.799 35.249 1.00 25.65 144 LEU B O 1
ATOM 3842 N N . LYS B 1 143 ? 53.504 46.658 37.177 1.00 23.85 145 LYS B N 1
ATOM 3843 C CA . LYS B 1 143 ? 52.657 45.582 36.691 1.00 24.12 145 LYS B CA 1
ATOM 3844 C C . LYS B 1 143 ? 51.253 46.109 36.442 1.00 23.92 145 LYS B C 1
ATOM 3845 O O . LYS B 1 143 ? 50.598 45.702 35.486 1.00 25.04 145 LYS B O 1
ATOM 3851 N N . LYS B 1 144 ? 50.793 47.016 37.298 1.00 23.92 146 LYS B N 1
ATOM 3852 C CA . LYS B 1 144 ? 49.472 47.596 37.118 1.00 23.45 146 LYS B CA 1
ATOM 3853 C C . LYS B 1 144 ? 49.460 48.434 35.840 1.00 23.55 146 LYS B C 1
ATOM 3854 O O . LYS B 1 144 ? 48.478 48.436 35.099 1.00 23.19 146 LYS B O 1
ATOM 3860 N N . PHE B 1 145 ? 50.555 49.141 35.577 1.00 22.35 147 PHE B N 1
ATOM 3861 C CA . PHE B 1 145 ? 50.647 49.932 34.356 1.00 21.63 147 PHE B CA 1
ATOM 3862 C C . PHE B 1 145 ? 50.582 48.977 33.157 1.00 20.98 147 PHE B C 1
ATOM 3863 O O . PHE B 1 145 ? 49.912 49.257 32.167 1.00 20.33 147 PHE B O 1
ATOM 3871 N N . LYS B 1 146 ? 51.282 47.849 33.255 1.00 19.23 148 LYS B N 1
ATOM 3872 C CA . LYS B 1 146 ? 51.287 46.880 32.167 1.00 21.59 148 LYS B CA 1
ATOM 3873 C C . LYS B 1 146 ? 49.882 46.363 31.866 1.00 23.21 148 LYS B C 1
ATOM 3874 O O . LYS B 1 146 ? 49.465 46.332 30.709 1.00 22.19 148 LYS B O 1
ATOM 3880 N N . LEU B 1 147 ? 49.152 45.965 32.907 1.00 22.61 149 LEU B N 1
ATOM 3881 C CA . LEU B 1 147 ? 47.791 45.473 32.728 1.00 23.37 149 LEU B CA 1
ATOM 3882 C C . LEU B 1 147 ? 46.958 46.539 32.036 1.00 23.11 149 LEU B C 1
ATOM 3883 O O . LEU B 1 147 ? 46.255 46.267 31.068 1.00 23.64 149 LEU B O 1
ATOM 3888 N N . ALA B 1 148 ? 47.041 47.759 32.550 1.00 22.30 150 ALA B N 1
ATOM 3889 C CA . ALA B 1 148 ? 46.296 48.871 31.990 1.00 21.58 150 ALA B CA 1
ATOM 3890 C C . ALA B 1 148 ? 46.708 49.186 30.543 1.00 22.56 150 ALA B C 1
ATOM 3891 O O . ALA B 1 148 ? 45.865 49.500 29.704 1.00 22.46 150 ALA B O 1
ATOM 3893 N N . ALA B 1 149 ? 48.004 49.105 30.261 1.00 20.15 151 ALA B N 1
ATOM 3894 C CA . ALA B 1 149 ? 48.519 49.392 28.927 1.00 20.77 151 ALA B CA 1
ATOM 3895 C C . ALA B 1 149 ? 48.006 48.395 27.890 1.00 20.70 151 ALA B C 1
ATOM 3896 O O . ALA B 1 149 ? 47.530 48.791 26.820 1.00 18.94 151 ALA B O 1
ATOM 3898 N N . LEU B 1 150 ? 48.110 47.106 28.212 1.00 19.01 152 LEU B N 1
ATOM 3899 C CA . LEU B 1 150 ? 47.655 46.048 27.320 1.00 19.34 152 LEU B CA 1
ATOM 3900 C C . LEU B 1 150 ? 46.159 46.187 27.070 1.00 20.53 152 LEU B C 1
ATOM 3901 O O . LEU B 1 150 ? 45.694 46.054 25.937 1.00 20.37 152 LEU B O 1
ATOM 3906 N N . SER B 1 151 ? 45.412 46.476 28.130 1.00 20.67 153 SER B N 1
ATOM 3907 C CA . SER B 1 151 ? 43.967 46.627 28.019 1.00 21.13 153 SER B CA 1
ATOM 3908 C C . SER B 1 151 ? 43.614 47.774 27.076 1.00 21.02 153 SER B C 1
ATOM 3909 O O . SER B 1 151 ? 42.905 47.580 26.090 1.00 21.26 153 SER B O 1
ATOM 3912 N N . HIS B 1 152 ? 44.125 48.963 27.378 1.00 21.46 154 HIS B N 1
ATOM 3913 C CA . HIS B 1 152 ? 43.862 50.154 26.571 1.00 21.84 154 HIS B CA 1
ATOM 3914 C C . HIS B 1 152 ? 44.352 49.972 25.130 1.00 24.13 154 HIS B C 1
ATOM 3915 O O . HIS B 1 152 ? 43.665 50.333 24.170 1.00 25.38 154 HIS B O 1
ATOM 3922 N N . LEU B 1 153 ? 45.539 49.396 24.997 1.00 23.87 155 LEU B N 1
ATOM 3923 C CA . LEU B 1 153 ? 46.162 49.152 23.702 1.00 25.18 155 LEU B CA 1
ATOM 3924 C C . LEU B 1 153 ? 45.268 48.395 22.711 1.00 23.41 155 LEU B C 1
ATOM 3925 O O . LEU B 1 153 ? 45.046 48.856 21.590 1.00 19.44 155 LEU B O 1
ATOM 3930 N N . VAL B 1 154 ? 44.753 47.238 23.116 1.00 20.99 156 VAL B N 1
ATOM 3931 C CA . VAL B 1 154 ? 43.929 46.450 22.209 1.00 22.96 156 VAL B CA 1
ATOM 3932 C C . VAL B 1 154 ? 42.560 47.060 21.941 1.00 23.00 156 VAL B C 1
ATOM 3933 O O . VAL B 1 154 ? 41.963 46.807 20.897 1.00 22.97 156 VAL B O 1
ATOM 3937 N N . VAL B 1 155 ? 42.053 47.856 22.877 1.00 23.06 157 VAL B N 1
ATOM 3938 C CA . VAL B 1 155 ? 40.751 48.488 22.674 1.00 22.73 157 VAL B CA 1
ATOM 3939 C C . VAL B 1 155 ? 40.891 49.732 21.792 1.00 25.41 157 VAL B C 1
ATOM 3940 O O . VAL B 1 155 ? 40.160 49.902 20.817 1.00 24.82 157 VAL B O 1
ATOM 3944 N N . GLN B 1 156 ? 41.842 50.598 22.125 1.00 26.57 158 GLN B N 1
ATOM 3945 C CA . GLN B 1 156 ? 42.047 51.811 21.347 1.00 26.21 158 GLN B CA 1
ATOM 3946 C C . GLN B 1 156 ? 42.495 51.461 19.928 1.00 27.37 158 GLN B C 1
ATOM 3947 O O . GLN B 1 156 ? 42.088 52.106 18.960 1.00 26.11 158 GLN B O 1
ATOM 3953 N N . GLY B 1 157 ? 43.325 50.429 19.808 1.00 26.78 159 GLY B N 1
ATOM 3954 C CA . GLY B 1 157 ? 43.799 50.011 18.498 1.00 27.54 159 GLY B CA 1
ATOM 3955 C C . GLY B 1 157 ? 45.034 50.777 18.062 1.00 28.22 159 GLY B C 1
ATOM 3956 O O . GLY B 1 157 ? 45.622 50.496 17.023 1.00 29.44 159 GLY B O 1
ATOM 3957 N N . ASN B 1 158 ? 45.409 51.767 18.859 1.00 27.58 160 ASN B N 1
ATOM 3958 C CA . ASN B 1 158 ? 46.584 52.582 18.595 1.00 28.15 160 ASN B CA 1
ATOM 3959 C C . ASN B 1 158 ? 46.909 53.319 19.886 1.00 27.50 160 ASN B C 1
ATOM 3960 O O . ASN B 1 158 ? 46.349 53.002 20.937 1.00 27.87 160 ASN B O 1
ATOM 3965 N N . GLY B 1 159 ? 47.809 54.295 19.817 1.00 26.02 161 GLY B N 1
ATOM 3966 C CA . GLY B 1 159 ? 48.155 55.037 21.016 1.00 24.58 161 GLY B CA 1
ATOM 3967 C C . GLY B 1 159 ? 49.453 54.575 21.640 1.00 23.74 161 GLY B C 1
ATOM 3968 O O . GLY B 1 159 ? 49.841 53.416 21.519 1.00 23.40 161 GLY B O 1
ATOM 3969 N N . SER B 1 160 ? 50.119 55.494 22.327 1.00 20.76 162 SER B N 1
ATOM 3970 C CA . SER B 1 160 ? 51.395 55.216 22.973 1.00 20.71 162 SER B CA 1
ATOM 3971 C C . SER B 1 160 ? 51.246 54.676 24.395 1.00 19.49 162 SER B C 1
ATOM 3972 O O . SER B 1 160 ? 52.165 54.047 24.924 1.00 18.58 162 SER B O 1
ATOM 3975 N N . CYS B 1 161 ? 50.092 54.950 25.001 1.00 20.11 163 CYS B N 1
ATOM 3976 C CA . CYS B 1 161 ? 49.790 54.575 26.384 1.00 20.58 163 CYS B CA 1
ATOM 3977 C C . CYS B 1 161 ? 50.455 55.567 27.338 1.00 20.39 163 CYS B C 1
ATOM 3978 O O . CYS B 1 161 ? 50.617 55.301 28.527 1.00 18.81 163 CYS B O 1
ATOM 3981 N N . GLY B 1 162 ? 50.841 56.718 26.793 1.00 21.42 164 GLY B N 1
ATOM 3982 C CA . GLY B 1 162 ? 51.447 57.755 27.602 1.00 22.43 164 GLY B CA 1
ATOM 3983 C C . GLY B 1 162 ? 50.373 58.285 28.537 1.00 24.20 164 GLY B C 1
ATOM 3984 O O . GLY B 1 162 ? 50.662 58.787 29.625 1.00 23.99 164 GLY B O 1
ATOM 3985 N N . ASP B 1 163 ? 49.122 58.178 28.099 1.00 24.54 165 ASP B N 1
ATOM 3986 C CA . ASP B 1 163 ? 48.000 58.615 28.912 1.00 24.84 165 ASP B CA 1
ATOM 3987 C C . ASP B 1 163 ? 47.821 57.638 30.072 1.00 25.08 165 ASP B C 1
ATOM 3988 O O . ASP B 1 163 ? 47.581 58.047 31.213 1.00 26.53 165 ASP B O 1
ATOM 3993 N N . ILE B 1 164 ? 47.964 56.348 29.790 1.00 23.67 166 ILE B N 1
ATOM 3994 C CA . ILE B 1 164 ? 47.842 55.344 30.838 1.00 22.62 166 ILE B CA 1
ATOM 3995 C C . ILE B 1 164 ? 48.908 55.646 31.889 1.00 23.63 166 ILE B C 1
ATOM 3996 O O . ILE B 1 164 ? 48.616 55.728 33.083 1.00 25.87 166 ILE B O 1
ATOM 4001 N N . ALA B 1 165 ? 50.146 55.826 31.441 1.00 21.23 167 ALA B N 1
ATOM 4002 C CA . ALA B 1 165 ? 51.241 56.105 32.359 1.00 22.38 167 ALA B CA 1
ATOM 4003 C C . ALA B 1 165 ? 50.970 57.317 33.245 1.00 22.33 167 ALA B C 1
ATOM 4004 O O . ALA B 1 165 ? 51.208 57.269 34.446 1.00 21.58 167 ALA B O 1
ATOM 4006 N N . SER B 1 166 ? 50.472 58.399 32.655 1.00 24.45 168 SER B N 1
ATOM 4007 C CA . SER B 1 166 ? 50.200 59.618 33.419 1.00 26.77 168 SER B CA 1
ATOM 4008 C C . SER B 1 166 ? 49.116 59.433 34.480 1.00 27.31 168 SER B C 1
ATOM 4009 O O . SER B 1 166 ? 49.269 59.882 35.616 1.00 28.71 168 SER B O 1
ATOM 4012 N N . CYS B 1 167 ? 48.023 58.777 34.109 1.00 27.56 169 CYS B N 1
ATOM 4013 C CA . CYS B 1 167 ? 46.931 58.550 35.043 1.00 28.45 169 CYS B CA 1
ATOM 4014 C C . CYS B 1 167 ? 47.336 57.547 36.115 1.00 29.41 169 CYS B C 1
ATOM 4015 O O . CYS B 1 167 ? 46.849 57.603 37.242 1.00 30.09 169 CYS B O 1
ATOM 4026 N N . TYR B 1 169 ? 50.596 56.989 37.299 1.00 28.24 171 TYR B N 1
ATOM 4027 C CA . TYR B 1 169 ? 51.598 57.522 38.207 1.00 30.04 171 TYR B CA 1
ATOM 4028 C C . TYR B 1 169 ? 51.320 58.937 38.687 1.00 30.17 171 TYR B C 1
ATOM 4029 O O . TYR B 1 169 ? 51.863 59.362 39.702 1.00 29.78 171 TYR B O 1
ATOM 4038 N N . GLY B 1 170 ? 50.479 59.662 37.957 1.00 31.36 172 GLY B N 1
ATOM 4039 C CA . GLY B 1 170 ? 50.165 61.029 38.336 1.00 30.91 172 GLY B CA 1
ATOM 4040 C C . GLY B 1 170 ? 51.400 61.910 38.328 1.00 31.04 172 GLY B C 1
ATOM 4041 O O . GLY B 1 170 ? 52.491 61.464 37.942 1.00 29.71 172 GLY B O 1
ATOM 4042 N N . GLY B 1 171 ? 51.235 63.160 38.757 1.00 29.49 173 GLY B N 1
ATOM 4043 C CA . GLY B 1 171 ? 52.354 64.086 38.790 1.00 27.51 173 GLY B CA 1
ATOM 4044 C C . GLY B 1 171 ? 52.828 64.442 37.393 1.00 27.11 173 GLY B C 1
ATOM 4045 O O . GLY B 1 171 ? 52.047 64.436 36.441 1.00 25.78 173 GLY B O 1
ATOM 4046 N N . TRP B 1 172 ? 54.109 64.770 37.279 1.00 25.05 174 TRP B N 1
ATOM 4047 C CA . TRP B 1 172 ? 54.715 65.109 36.001 1.00 26.31 174 TRP B CA 1
ATOM 4048 C C . TRP B 1 172 ? 55.640 63.963 35.622 1.00 26.21 174 TRP B C 1
ATOM 4049 O O . TRP B 1 172 ? 56.392 63.468 36.463 1.00 27.00 174 TRP B O 1
ATOM 4060 N N . ILE B 1 173 ? 55.583 63.534 34.364 1.00 23.86 175 ILE B N 1
ATOM 4061 C CA . ILE B 1 173 ? 56.436 62.441 33.915 1.00 23.22 175 ILE B CA 1
ATOM 4062 C C . ILE B 1 173 ? 56.927 62.618 32.489 1.00 22.30 175 ILE B C 1
ATOM 4063 O O . ILE B 1 173 ? 56.331 63.339 31.689 1.00 20.34 175 ILE B O 1
ATOM 4068 N N . ALA B 1 174 ? 58.043 61.962 32.201 1.00 21.94 176 ALA B N 1
ATOM 4069 C CA . ALA B 1 174 ? 58.601 61.939 30.864 1.00 23.56 176 ALA B CA 1
ATOM 4070 C C . ALA B 1 174 ? 58.323 60.480 30.531 1.00 22.88 176 ALA B C 1
ATOM 4071 O O . ALA B 1 174 ? 58.876 59.579 31.165 1.00 24.07 176 ALA B O 1
ATOM 4073 N N . TYR B 1 175 ? 57.433 60.251 29.575 1.00 21.25 177 TYR B N 1
ATOM 4074 C CA . TYR B 1 175 ? 57.075 58.897 29.176 1.00 20.08 177 TYR B CA 1
ATOM 4075 C C . TYR B 1 175 ? 57.777 58.482 27.886 1.00 19.08 177 TYR B C 1
ATOM 4076 O O . TYR B 1 175 ? 57.722 59.200 26.891 1.00 20.71 177 TYR B O 1
ATOM 4085 N N . THR B 1 176 ? 58.442 57.333 27.913 1.00 19.29 178 THR B N 1
ATOM 4086 C CA . THR B 1 176 ? 59.115 56.806 26.728 1.00 20.39 178 THR B CA 1
ATOM 4087 C C . THR B 1 176 ? 58.378 55.525 26.347 1.00 20.27 178 THR B C 1
ATOM 4088 O O . THR B 1 176 ? 58.342 54.549 27.104 1.00 20.21 178 THR B O 1
ATOM 4092 N N . THR B 1 177 ? 57.780 55.555 25.165 1.00 20.11 179 THR B N 1
ATOM 4093 C CA . THR B 1 177 ? 56.977 54.453 24.646 1.00 19.64 179 THR B CA 1
ATOM 4094 C C . THR B 1 177 ? 57.687 53.110 24.506 1.00 19.22 179 THR B C 1
ATOM 4095 O O . THR B 1 177 ? 58.800 53.030 23.977 1.00 18.80 179 THR B O 1
ATOM 4099 N N . PHE B 1 178 ? 57.034 52.054 24.984 1.00 16.37 180 PHE B N 1
ATOM 4100 C CA . PHE B 1 178 ? 57.588 50.706 24.885 1.00 16.80 180 PHE B CA 1
ATOM 4101 C C . PHE B 1 178 ? 57.657 50.285 23.420 1.00 17.38 180 PHE B C 1
ATOM 4102 O O . PHE B 1 178 ? 57.106 50.956 22.548 1.00 17.30 180 PHE B O 1
ATOM 4110 N N . ASP B 1 179 ? 58.338 49.175 23.154 1.00 18.71 181 ASP B N 1
ATOM 4111 C CA . ASP B 1 179 ? 58.465 48.662 21.793 1.00 19.54 181 ASP B CA 1
ATOM 4112 C C . ASP B 1 179 ? 57.099 48.118 21.370 1.00 19.92 181 ASP B C 1
ATOM 4113 O O . ASP B 1 179 ? 56.733 47.001 21.729 1.00 19.33 181 ASP B O 1
ATOM 4118 N N . GLN B 1 180 ? 56.362 48.923 20.613 1.00 20.81 182 GLN B N 1
ATOM 4119 C CA . GLN B 1 180 ? 55.020 48.589 20.128 1.00 22.19 182 GLN B CA 1
ATOM 4120 C C . GLN B 1 180 ? 54.902 47.231 19.427 1.00 20.76 182 GLN B C 1
ATOM 4121 O O . GLN B 1 180 ? 54.020 46.440 19.748 1.00 18.62 182 GLN B O 1
ATOM 4127 N N . GLU B 1 181 ? 55.783 46.972 18.465 1.00 20.65 183 GLU B N 1
ATOM 4128 C CA . GLU B 1 181 ? 55.749 45.713 17.724 1.00 23.43 183 GLU B CA 1
ATOM 4129 C C . GLU B 1 181 ? 56.086 44.523 18.610 1.00 19.80 183 GLU B C 1
ATOM 4130 O O . GLU B 1 181 ? 55.488 43.462 18.490 1.00 20.23 183 GLU B O 1
ATOM 4136 N N . TRP B 1 182 ? 57.059 44.711 19.487 1.00 18.38 184 TRP B N 1
ATOM 4137 C CA . TRP B 1 182 ? 57.480 43.671 20.410 1.00 19.25 184 TRP B CA 1
ATOM 4138 C C . TRP B 1 182 ? 56.277 43.190 21.224 1.00 18.71 184 TRP B C 1
ATOM 4139 O O . TRP B 1 182 ? 56.076 41.988 21.397 1.00 18.24 184 TRP B O 1
ATOM 4150 N N . VAL B 1 183 ? 55.490 44.135 21.732 1.00 18.03 185 VAL B N 1
ATOM 4151 C CA . VAL B 1 183 ? 54.315 43.801 22.539 1.00 16.90 185 VAL B CA 1
ATOM 4152 C C . VAL B 1 183 ? 53.205 43.135 21.722 1.00 17.91 185 VAL B C 1
ATOM 4153 O O . VAL B 1 183 ? 52.727 42.060 22.080 1.00 18.19 185 VAL B O 1
ATOM 4157 N N . LYS B 1 184 ? 52.802 43.784 20.633 1.00 17.23 186 LYS B N 1
ATOM 4158 C CA . LYS B 1 184 ? 51.731 43.284 19.768 1.00 16.88 186 LYS B CA 1
ATOM 4159 C C . LYS B 1 184 ? 51.990 41.894 19.221 1.00 16.81 186 LYS B C 1
ATOM 4160 O O . LYS B 1 184 ? 51.089 41.052 19.207 1.00 16.56 186 LYS B O 1
ATOM 4166 N N . HIS B 1 185 ? 53.215 41.650 18.762 1.00 16.07 187 HIS B N 1
ATOM 4167 C CA . HIS B 1 185 ? 53.565 40.339 18.235 1.00 15.33 187 HIS B CA 1
ATOM 4168 C C . HIS B 1 185 ? 53.392 39.278 19.316 1.00 16.83 187 HIS B C 1
ATOM 4169 O O . HIS B 1 185 ? 52.840 38.204 19.065 1.00 16.04 187 HIS B O 1
ATOM 4176 N N . ARG B 1 186 ? 53.861 39.591 20.520 1.00 15.23 188 ARG B N 1
ATOM 4177 C CA . ARG B 1 186 ? 53.789 38.642 21.619 1.00 17.26 188 ARG B CA 1
ATOM 4178 C C . ARG B 1 186 ? 52.396 38.397 22.202 1.00 16.15 188 ARG B C 1
ATOM 4179 O O . ARG B 1 186 ? 52.172 37.403 22.889 1.00 17.13 188 ARG B O 1
ATOM 4187 N N . LEU B 1 187 ? 51.451 39.280 21.910 1.00 16.15 189 LEU B N 1
ATOM 4188 C CA . LEU B 1 187 ? 50.089 39.081 22.398 1.00 18.31 189 LEU B CA 1
ATOM 4189 C C . LEU B 1 187 ? 49.530 37.764 21.857 1.00 19.50 189 LEU B C 1
ATOM 4190 O O . LEU B 1 187 ? 48.686 37.127 22.485 1.00 19.60 189 LEU B O 1
ATOM 4195 N N . ALA B 1 188 ? 50.009 37.348 20.690 1.00 17.62 190 ALA B N 1
ATOM 4196 C CA . ALA B 1 188 ? 49.506 36.123 20.086 1.00 18.18 190 ALA B CA 1
ATOM 4197 C C . ALA B 1 188 ? 50.100 34.822 20.618 1.00 19.09 190 ALA B C 1
ATOM 4198 O O . ALA B 1 188 ? 49.497 33.759 20.444 1.00 15.79 190 ALA B O 1
ATOM 4200 N N . TYR B 1 189 ? 51.264 34.884 21.263 1.00 17.39 191 TYR B N 1
ATOM 4201 C CA . TYR B 1 189 ? 51.880 33.654 21.731 1.00 17.53 191 TYR B CA 1
ATOM 4202 C C . TYR B 1 189 ? 52.474 33.629 23.131 1.00 18.89 191 TYR B C 1
ATOM 4203 O O . TYR B 1 189 ? 53.068 32.625 23.524 1.00 19.87 191 TYR B O 1
ATOM 4212 N N . LYS B 1 190 ? 52.321 34.717 23.880 1.00 18.82 192 LYS B N 1
ATOM 4213 C CA . LYS B 1 190 ? 52.837 34.786 25.247 1.00 18.43 192 LYS B CA 1
ATOM 4214 C C . LYS B 1 190 ? 51.663 35.019 26.187 1.00 18.59 192 LYS B C 1
ATOM 4215 O O . LYS B 1 190 ? 50.699 35.676 25.811 1.00 17.50 192 LYS B O 1
ATOM 4221 N N . SER B 1 191 ? 51.754 34.501 27.408 1.00 18.16 193 SER B N 1
ATOM 4222 C CA . SER B 1 191 ? 50.684 34.673 28.389 1.00 21.54 193 SER B CA 1
ATOM 4223 C C . SER B 1 191 ? 50.775 36.029 29.100 1.00 22.55 193 SER B C 1
ATOM 4224 O O . SER B 1 191 ? 51.797 36.724 29.024 1.00 20.94 193 SER B O 1
ATOM 4227 N N . LEU B 1 192 ? 49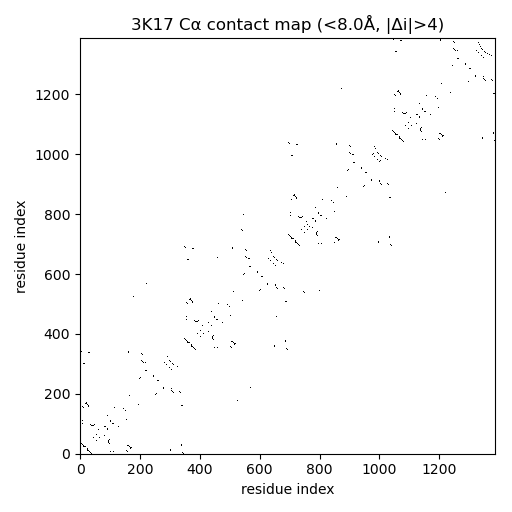.700 36.394 29.792 1.00 21.32 194 LEU B N 1
ATOM 4228 C CA . LEU B 1 192 ? 49.646 37.651 30.523 1.00 23.25 194 LEU B CA 1
ATOM 4229 C C . LEU B 1 192 ? 50.715 37.639 31.616 1.00 23.33 194 LEU B C 1
ATOM 4230 O O . LEU B 1 192 ? 51.436 38.617 31.799 1.00 23.61 194 LEU B O 1
ATOM 4235 N N . GLU B 1 193 ? 50.829 36.518 32.324 1.00 23.84 195 GLU B N 1
ATOM 4236 C CA . GLU B 1 193 ? 51.817 36.405 33.391 1.00 25.38 195 GLU B CA 1
ATOM 4237 C C . GLU B 1 193 ? 53.231 36.596 32.858 1.00 23.85 195 GLU B C 1
ATOM 4238 O O . GLU B 1 193 ? 54.093 37.124 33.561 1.00 24.05 195 GLU B O 1
ATOM 4244 N N . TRP B 1 194 ? 53.469 36.162 31.621 1.00 21.18 196 TRP B N 1
ATOM 4245 C CA . TRP B 1 194 ? 54.781 36.316 31.000 1.00 22.45 196 TRP B CA 1
ATOM 4246 C C . TRP B 1 194 ? 55.051 37.811 30.798 1.00 22.31 196 TRP B C 1
ATOM 4247 O O . TRP B 1 194 ? 56.146 38.302 31.065 1.00 21.08 196 TRP B O 1
ATOM 4258 N N . PHE B 1 195 ? 54.039 38.528 30.326 1.00 23.62 197 PHE B N 1
ATOM 4259 C CA . PHE B 1 195 ? 54.148 39.969 30.101 1.00 23.21 197 PHE B CA 1
ATOM 4260 C C . PHE B 1 195 ? 54.457 40.695 31.408 1.00 25.58 197 PHE B C 1
ATOM 4261 O O . PHE B 1 195 ? 55.209 41.675 31.434 1.00 25.57 197 PHE B O 1
ATOM 4277 N N . LYS B 1 197 ? 56.114 39.526 34.128 1.00 29.20 199 LYS B N 1
ATOM 4278 C CA . LYS B 1 197 ? 57.466 39.279 34.627 1.00 30.35 199 LYS B CA 1
ATOM 4279 C C . LYS B 1 197 ? 58.606 39.632 33.680 1.00 28.33 199 LYS B C 1
ATOM 4280 O O . LYS B 1 197 ? 59.755 39.722 34.095 1.00 27.68 199 LYS B O 1
ATOM 4286 N N . GLU B 1 198 ? 58.293 39.841 32.413 1.00 26.77 200 GLU B N 1
ATOM 4287 C CA . GLU B 1 198 ? 59.322 40.169 31.440 1.00 26.17 200 GLU B CA 1
ATOM 4288 C C . GLU B 1 198 ? 59.628 41.662 31.406 1.00 27.06 200 GLU B C 1
ATOM 4289 O O . GLU B 1 198 ? 58.739 42.486 31.578 1.00 26.98 200 GLU B O 1
ATOM 4295 N N . PRO B 1 199 ? 60.904 42.027 31.212 1.00 26.50 201 PRO B N 1
ATOM 4296 C CA . PRO B 1 199 ? 61.242 43.452 31.150 1.00 26.79 201 PRO B CA 1
ATOM 4297 C C . PRO B 1 199 ? 60.792 43.926 29.775 1.00 25.85 201 PRO B C 1
ATOM 4298 O O . PRO B 1 199 ? 61.055 43.262 28.778 1.00 27.89 201 PRO B O 1
ATOM 4302 N N . TRP B 1 200 ? 60.086 45.046 29.713 1.00 24.38 202 TRP B N 1
ATOM 4303 C CA . TRP B 1 200 ? 59.629 45.558 28.427 1.00 24.41 202 TRP B CA 1
ATOM 4304 C C . TRP B 1 200 ? 60.714 46.470 27.862 1.00 25.83 202 TRP B C 1
ATOM 4305 O O . TRP B 1 200 ? 61.199 47.371 28.551 1.00 26.35 202 TRP B O 1
ATOM 4316 N N . PRO B 1 201 ? 61.125 46.237 26.607 1.00 26.39 203 PRO B N 1
ATOM 4317 C CA . PRO B 1 201 ? 62.165 47.088 26.024 1.00 25.31 203 PRO B CA 1
ATOM 4318 C C . PRO B 1 201 ? 61.685 48.480 25.629 1.00 25.07 203 PRO B C 1
ATOM 4319 O O . PRO B 1 201 ? 60.530 48.666 25.237 1.00 23.71 203 PRO B O 1
ATOM 4331 N N . LEU B 1 203 ? 60.586 50.927 27.047 1.00 18.37 205 LEU B N 1
ATOM 4332 C CA . LEU B 1 203 ? 59.677 51.595 27.956 1.00 20.38 205 LEU B CA 1
ATOM 4333 C C . LEU B 1 203 ? 60.417 52.316 29.074 1.00 19.88 205 LEU B C 1
ATOM 4334 O O . LEU B 1 203 ? 61.446 51.851 29.560 1.00 22.31 205 LEU B O 1
ATOM 4339 N N . GLN B 1 204 ? 59.892 53.465 29.467 1.00 18.96 206 GLN B N 1
ATOM 4340 C CA . GLN B 1 204 ? 60.462 54.198 30.580 1.00 20.88 206 GLN B CA 1
ATOM 4341 C C . GLN B 1 204 ? 59.470 55.231 31.051 1.00 21.71 206 GLN B C 1
ATOM 4342 O O . GLN B 1 204 ? 58.784 55.864 30.246 1.00 22.94 206 GLN B O 1
ATOM 4348 N N . ILE B 1 205 ? 59.381 55.370 32.367 1.00 21.35 207 ILE B N 1
ATOM 4349 C CA . ILE B 1 205 ? 58.489 56.333 32.995 1.00 22.67 207 ILE B CA 1
ATOM 4350 C C . ILE B 1 205 ? 59.339 57.055 34.038 1.00 22.38 207 ILE B C 1
ATOM 4351 O O . ILE B 1 205 ? 59.672 56.497 35.090 1.00 21.65 207 ILE B O 1
ATOM 4356 N N . GLU B 1 206 ? 59.710 58.290 33.721 1.00 23.02 208 GLU B N 1
ATOM 4357 C CA . GLU B 1 206 ? 60.550 59.080 34.608 1.00 23.83 208 GLU B CA 1
ATOM 4358 C C . GLU B 1 206 ? 59.744 60.118 35.364 1.00 24.51 208 GLU B C 1
ATOM 4359 O O . GLU B 1 206 ? 59.036 60.924 34.761 1.00 25.84 208 GLU B O 1
ATOM 4365 N N . THR B 1 207 ? 59.859 60.095 36.686 1.00 25.36 209 THR B N 1
ATOM 4366 C CA . THR B 1 207 ? 59.161 61.059 37.533 1.00 28.16 209 THR B CA 1
ATOM 4367 C C . THR B 1 207 ? 59.905 62.388 37.469 1.00 27.00 209 THR B C 1
ATOM 4368 O O . THR B 1 207 ? 61.111 62.432 37.706 1.00 27.42 209 THR B O 1
ATOM 4372 N N . LEU B 1 208 ? 59.186 63.461 37.154 1.00 25.79 210 LEU B N 1
ATOM 4373 C CA . LEU B 1 208 ? 59.796 64.786 37.041 1.00 26.33 210 LEU B CA 1
ATOM 4374 C C . LEU B 1 208 ? 59.320 65.754 38.112 1.00 27.70 210 LEU B C 1
ATOM 4375 O O . LEU B 1 208 ? 58.325 65.517 38.785 1.00 25.80 210 LEU B O 1
ATOM 4380 N N . GLU B 1 209 ? 60.039 66.864 38.238 1.00 31.92 211 GLU B N 1
ATOM 4381 C CA . GLU B 1 209 ? 59.703 67.895 39.204 1.00 35.46 211 GLU B CA 1
ATOM 4382 C C . GLU B 1 209 ? 58.841 68.938 38.502 1.00 36.78 211 GLU B C 1
ATOM 4383 O O . GLU B 1 209 ? 59.212 69.450 37.442 1.00 36.57 211 GLU B O 1
ATOM 4389 N N . GLU B 1 210 ? 57.687 69.242 39.084 1.00 36.89 212 GLU B N 1
ATOM 4390 C CA . GLU B 1 210 ? 56.794 70.237 38.510 1.00 37.87 212 GLU B CA 1
ATOM 4391 C C . GLU B 1 210 ? 57.587 71.520 38.242 1.00 37.52 212 GLU B C 1
ATOM 4392 O O . GLU B 1 210 ? 58.345 71.984 39.091 1.00 37.71 212 GLU B O 1
ATOM 4398 N N . PRO B 1 211 ? 57.435 72.098 37.042 1.00 37.56 213 PRO B N 1
ATOM 4399 C CA . PRO B 1 211 ? 58.162 73.326 36.706 1.00 36.88 213 PRO B CA 1
ATOM 4400 C C . PRO B 1 211 ? 57.732 74.518 37.557 1.00 36.97 213 PRO B C 1
ATOM 4401 O O . PRO B 1 211 ? 56.587 74.594 38.002 1.00 34.74 213 PRO B O 1
ATOM 4405 N N . VAL B 1 212 ? 58.659 75.447 37.772 1.00 37.55 214 VAL B N 1
ATOM 4406 C CA . VAL B 1 212 ? 58.379 76.639 38.559 1.00 38.89 214 VAL B CA 1
ATOM 4407 C C . VAL B 1 212 ? 57.335 77.522 37.884 1.00 38.27 214 VAL B C 1
ATOM 4408 O O . VAL B 1 212 ? 56.360 77.924 38.513 1.00 38.35 214 VAL B O 1
ATOM 4412 N N . PRO B 1 213 ? 57.525 77.835 36.588 1.00 39.22 215 PRO B N 1
ATOM 4413 C CA . PRO B 1 213 ? 56.564 78.679 35.869 1.00 38.57 215 PRO B CA 1
ATOM 4414 C C . PRO B 1 213 ? 55.121 78.210 36.050 1.00 39.44 215 PRO B C 1
ATOM 4415 O O . PRO B 1 213 ? 54.865 77.016 36.197 1.00 40.46 215 PRO B O 1
ATOM 4419 N N . THR B 1 214 ? 54.187 79.157 36.032 1.00 38.33 216 THR B N 1
ATOM 4420 C CA . THR B 1 214 ? 52.769 78.856 36.204 1.00 38.74 216 THR B CA 1
ATOM 4421 C C . THR B 1 214 ? 52.179 78.153 34.985 1.00 38.80 216 THR B C 1
ATOM 4422 O O . THR B 1 214 ? 52.274 78.649 33.861 1.00 38.48 216 THR B O 1
ATOM 4426 N N . PHE B 1 215 ? 51.553 77.005 35.225 1.00 38.88 217 PHE B N 1
ATOM 4427 C CA . PHE B 1 215 ? 50.947 76.202 34.166 1.00 38.50 217 PHE B CA 1
ATOM 4428 C C . PHE B 1 215 ? 49.455 76.502 34.044 1.00 38.83 217 PHE B C 1
ATOM 4429 O O . PHE B 1 215 ? 48.714 76.372 35.017 1.00 38.82 217 PHE B O 1
ATOM 4437 N N . SER B 1 216 ? 49.017 76.897 32.849 1.00 37.31 218 SER B N 1
ATOM 4438 C CA . SER B 1 216 ? 47.608 77.211 32.615 1.00 37.67 218 SER B CA 1
ATOM 4439 C C . SER B 1 216 ? 46.971 76.290 31.578 1.00 38.05 218 SER B C 1
ATOM 4440 O O . SER B 1 216 ? 47.587 75.956 30.566 1.00 35.07 218 SER B O 1
ATOM 4443 N N . VAL B 1 217 ? 45.729 75.895 31.835 1.00 38.78 219 VAL B N 1
ATOM 4444 C CA . VAL B 1 217 ? 44.998 75.021 30.931 1.00 40.20 219 VAL B CA 1
ATOM 4445 C C . VAL B 1 217 ? 43.724 75.700 30.449 1.00 42.22 219 VAL B C 1
ATOM 4446 O O . VAL B 1 217 ? 42.938 76.216 31.250 1.00 42.40 219 VAL B O 1
ATOM 4450 N N . GLY B 1 218 ? 43.527 75.697 29.134 1.00 43.23 220 GLY B N 1
ATOM 4451 C CA . GLY B 1 218 ? 42.349 76.309 28.551 1.00 45.43 220 GLY B CA 1
ATOM 4452 C C . GLY B 1 218 ? 41.655 75.346 27.610 1.00 47.08 220 GLY B C 1
ATOM 4453 O O . GLY B 1 218 ? 42.288 74.773 26.723 1.00 46.96 220 GLY B O 1
ATOM 4454 N N . TRP B 1 219 ? 40.352 75.166 27.797 1.00 50.02 221 TRP B N 1
ATOM 4455 C CA . TRP B 1 219 ? 39.593 74.248 26.965 1.00 53.02 221 TRP B CA 1
ATOM 4456 C C . TRP B 1 219 ? 39.107 74.859 25.664 1.00 56.37 221 TRP B C 1
ATOM 4457 O O . TRP B 1 219 ? 37.906 74.931 25.408 1.00 57.87 221 TRP B O 1
ATOM 4468 N N . THR B 1 220 ? 40.046 75.316 24.848 1.00 60.04 222 THR B N 1
ATOM 4469 C CA . THR B 1 220 ? 39.708 75.876 23.549 1.00 62.80 222 THR B CA 1
ATOM 4470 C C . THR B 1 220 ? 39.374 74.655 22.712 1.00 64.11 222 THR B C 1
ATOM 4471 O O . THR B 1 220 ? 40.062 74.337 21.740 1.00 63.81 222 THR B O 1
ATOM 4475 N N . GLY B 1 221 ? 38.322 73.955 23.115 1.00 65.71 223 GLY B N 1
ATOM 4476 C CA . GLY B 1 221 ? 37.946 72.757 22.401 1.00 68.60 223 GLY B CA 1
ATOM 4477 C C . GLY B 1 221 ? 36.467 72.568 22.173 1.00 70.09 223 GLY B C 1
ATOM 4478 O O . GLY B 1 221 ? 35.632 73.382 22.570 1.00 70.02 223 GLY B O 1
ATOM 4479 N N . THR B 1 222 ? 36.164 71.457 21.518 1.00 71.54 224 THR B N 1
ATOM 4480 C CA . THR B 1 222 ? 34.811 71.069 21.177 1.00 73.35 224 THR B CA 1
ATOM 4481 C C . THR B 1 222 ? 34.960 69.787 20.374 1.00 74.47 224 THR B C 1
ATOM 4482 O O . THR B 1 222 ? 35.586 69.779 19.311 1.00 74.33 224 THR B O 1
ATOM 4486 N N . PRO B 1 223 ? 34.406 68.678 20.883 1.00 75.77 225 PRO B N 1
ATOM 4487 C CA . PRO B 1 223 ? 34.494 67.391 20.190 1.00 77.30 225 PRO B CA 1
ATOM 4488 C C . PRO B 1 223 ? 34.440 67.546 18.672 1.00 78.31 225 PRO B C 1
ATOM 4489 O O . PRO B 1 223 ? 33.474 68.076 18.126 1.00 78.99 225 PRO B O 1
ATOM 4493 N N . VAL B 1 224 ? 35.490 67.091 17.999 1.00 79.18 226 VAL B N 1
ATOM 4494 C CA . VAL B 1 224 ? 35.568 67.189 16.547 1.00 80.33 226 VAL B CA 1
ATOM 4495 C C . VAL B 1 224 ? 35.493 65.827 15.860 1.00 80.86 226 VAL B C 1
ATOM 4496 O O . VAL B 1 224 ? 34.767 65.659 14.877 1.00 80.37 226 VAL B O 1
ATOM 4500 N N . SER B 1 225 ? 36.245 64.863 16.388 1.00 81.14 227 SER B N 1
ATOM 4501 C CA . SER B 1 225 ? 36.291 63.504 15.850 1.00 80.88 227 SER B CA 1
ATOM 4502 C C . SER B 1 225 ? 37.506 62.779 16.414 1.00 80.46 227 SER B C 1
ATOM 4503 O O . SER B 1 225 ? 37.408 61.638 16.869 1.00 80.89 227 SER B O 1
ATOM 4506 N N . THR B 1 226 ? 38.649 63.460 16.376 1.00 79.46 228 THR B N 1
ATOM 4507 C CA . THR B 1 226 ? 39.909 62.913 16.866 1.00 78.62 228 THR B CA 1
ATOM 4508 C C . THR B 1 226 ? 40.384 61.789 15.950 1.00 77.74 228 THR B C 1
ATOM 4509 O O . THR B 1 226 ? 41.487 61.845 15.403 1.00 77.71 228 THR B O 1
ATOM 4513 N N . GLY B 1 227 ? 39.543 60.771 15.787 1.00 76.45 229 GLY B N 1
ATOM 4514 C CA . GLY B 1 227 ? 39.892 59.656 14.927 1.00 74.07 229 GLY B CA 1
ATOM 4515 C C . GLY B 1 227 ? 40.306 60.159 13.560 1.00 72.11 229 GLY B C 1
ATOM 4516 O O . GLY B 1 227 ? 41.286 59.686 12.984 1.00 72.54 229 GLY B O 1
ATOM 4517 N N . LYS B 1 228 ? 39.556 61.125 13.039 1.00 69.40 230 LYS B N 1
ATOM 4518 C CA . LYS B 1 228 ? 39.861 61.700 11.739 1.00 67.30 230 LYS B CA 1
ATOM 4519 C C . LYS B 1 228 ? 41.312 62.173 11.698 1.00 65.43 230 LYS B C 1
ATOM 4520 O O . LYS B 1 228 ? 42.033 61.903 10.738 1.00 65.51 230 LYS B O 1
ATOM 4526 N N . LEU B 1 229 ? 41.735 62.870 12.749 1.00 62.02 231 LEU B N 1
ATOM 4527 C CA . LEU B 1 229 ? 43.095 63.392 12.832 1.00 59.12 231 LEU B CA 1
ATOM 4528 C C . LEU B 1 229 ? 44.162 62.314 12.993 1.00 56.49 231 LEU B C 1
ATOM 4529 O O . LEU B 1 229 ? 45.180 62.331 12.301 1.00 55.65 231 LEU B O 1
ATOM 4534 N N . VAL B 1 230 ? 43.933 61.378 13.906 1.00 53.69 232 VAL B N 1
ATOM 4535 C CA . VAL B 1 230 ? 44.896 60.310 14.141 1.00 51.85 232 VAL B CA 1
ATOM 4536 C C . VAL B 1 230 ? 45.074 59.413 12.914 1.00 50.83 232 VAL B C 1
ATOM 4537 O O . VAL B 1 230 ? 46.170 58.906 12.662 1.00 49.88 232 VAL B O 1
ATOM 4541 N N . SER B 1 231 ? 44.000 59.221 12.151 1.00 48.90 233 SER B N 1
ATOM 4542 C CA . SER B 1 231 ? 44.061 58.388 10.953 1.00 47.96 233 SER B CA 1
ATOM 4543 C C . SER B 1 231 ? 44.748 59.144 9.821 1.00 46.45 233 SER B C 1
ATOM 4544 O O . SER B 1 231 ? 45.510 58.560 9.050 1.00 46.62 233 SER B O 1
ATOM 4547 N N . GLN B 1 232 ? 44.472 60.442 9.728 1.00 45.90 234 GLN B N 1
ATOM 4548 C CA . GLN B 1 232 ? 45.079 61.290 8.707 1.00 45.59 234 GLN B CA 1
ATOM 4549 C C . GLN B 1 232 ? 46.597 61.309 8.856 1.00 44.73 234 GLN B C 1
ATOM 4550 O O . GLN B 1 232 ? 47.325 61.098 7.888 1.00 43.95 234 GLN B O 1
ATOM 4556 N N . ILE B 1 233 ? 47.067 61.573 10.073 1.00 42.99 235 ILE B N 1
ATOM 4557 C CA . ILE B 1 233 ? 48.498 61.623 10.344 1.00 41.68 235 ILE B CA 1
ATOM 4558 C C . ILE B 1 233 ? 49.150 60.282 10.057 1.00 40.89 235 ILE B C 1
ATOM 4559 O O . ILE B 1 233 ? 50.242 60.221 9.492 1.00 40.04 235 ILE B O 1
ATOM 4564 N N . HIS B 1 234 ? 48.477 59.206 10.447 1.00 40.54 236 HIS B N 1
ATOM 4565 C CA . HIS B 1 234 ? 48.999 57.869 10.215 1.00 39.71 236 HIS B CA 1
ATOM 4566 C C . HIS B 1 234 ? 49.155 57.659 8.710 1.00 37.84 236 HIS B C 1
ATOM 4567 O O . HIS B 1 234 ? 50.121 57.050 8.250 1.00 37.68 236 HIS B O 1
ATOM 4574 N N . ALA B 1 235 ? 48.190 58.167 7.953 1.00 36.13 237 ALA B N 1
ATOM 4575 C CA . ALA B 1 235 ? 48.214 58.047 6.502 1.00 36.95 237 ALA B CA 1
ATOM 4576 C C . ALA B 1 235 ? 49.353 58.895 5.952 1.00 36.33 237 ALA B C 1
ATOM 4577 O O . ALA B 1 235 ? 50.048 58.488 5.022 1.00 34.63 237 ALA B O 1
ATOM 4579 N N . PHE B 1 236 ? 49.538 60.075 6.540 1.00 34.35 238 PHE B N 1
ATOM 4580 C CA . PHE B 1 236 ? 50.591 60.988 6.122 1.00 33.83 238 PHE B CA 1
ATOM 4581 C C . PHE B 1 236 ? 51.955 60.334 6.290 1.00 34.02 238 PHE B C 1
ATOM 4582 O O . PHE B 1 236 ? 52.831 60.474 5.437 1.00 34.69 238 PHE B O 1
ATOM 4590 N N . LYS B 1 237 ? 52.133 59.619 7.396 1.00 33.71 239 LYS B N 1
ATOM 4591 C CA . LYS B 1 237 ? 53.397 58.946 7.664 1.00 34.47 239 LYS B CA 1
ATOM 4592 C C . LYS B 1 237 ? 53.812 58.075 6.479 1.00 33.55 239 LYS B C 1
ATOM 4593 O O . LYS B 1 237 ? 54.997 57.918 6.197 1.00 31.96 239 LYS B O 1
ATOM 4599 N N . GLN B 1 238 ? 52.822 57.520 5.789 1.00 34.83 240 GLN B N 1
ATOM 4600 C CA . GLN B 1 238 ? 53.055 56.646 4.643 1.00 36.45 240 GLN B CA 1
ATOM 4601 C C . GLN B 1 238 ? 53.294 57.434 3.362 1.00 36.93 240 GLN B C 1
ATOM 4602 O O . GLN B 1 238 ? 54.265 57.201 2.649 1.00 38.50 240 GLN B O 1
ATOM 4608 N N . GLU B 1 239 ? 52.392 58.366 3.086 1.00 37.08 241 GLU B N 1
ATOM 4609 C CA . GLU B 1 239 ? 52.443 59.197 1.892 1.00 38.25 241 GLU B CA 1
ATOM 4610 C C . GLU B 1 239 ? 53.657 60.127 1.799 1.00 37.51 241 GLU B C 1
ATOM 4611 O O . GLU B 1 239 ? 54.174 60.358 0.705 1.00 38.05 241 GLU B O 1
ATOM 4617 N N . ASP B 1 240 ? 54.117 60.651 2.935 1.00 34.26 242 ASP B N 1
ATOM 4618 C CA . ASP B 1 240 ? 55.249 61.578 2.950 1.00 30.15 242 ASP B CA 1
ATOM 4619 C C . ASP B 1 240 ? 56.271 61.266 4.050 1.00 29.35 242 ASP B C 1
ATOM 4620 O O . ASP B 1 240 ? 56.397 62.003 5.028 1.00 25.50 242 ASP B O 1
ATOM 4625 N N . SER B 1 241 ? 57.013 60.181 3.866 1.00 27.49 243 SER B N 1
ATOM 4626 C CA . SER B 1 241 ? 58.010 59.744 4.833 1.00 25.71 243 SER B CA 1
ATOM 4627 C C . SER B 1 241 ? 59.088 60.767 5.197 1.00 24.64 243 SER B C 1
ATOM 4628 O O . SER B 1 241 ? 59.509 60.853 6.356 1.00 21.36 243 SER B O 1
ATOM 4631 N N . LYS B 1 242 ? 59.556 61.528 4.217 1.00 22.72 244 LYS B N 1
ATOM 4632 C CA . LYS B 1 242 ? 60.598 62.504 4.498 1.00 24.38 244 LYS B CA 1
ATOM 4633 C C . LYS B 1 242 ? 60.150 63.574 5.491 1.00 24.90 244 LYS B C 1
ATOM 4634 O O . LYS B 1 242 ? 60.871 63.897 6.443 1.00 24.95 244 LYS B O 1
ATOM 4640 N N . ASN B 1 243 ? 58.968 64.134 5.264 1.00 23.78 245 ASN B N 1
ATOM 4641 C CA . ASN B 1 243 ? 58.464 65.167 6.154 1.00 25.96 245 ASN B CA 1
ATOM 4642 C C . ASN B 1 243 ? 58.072 64.613 7.518 1.00 25.16 245 ASN B C 1
ATOM 4643 O O . ASN B 1 243 ? 58.270 65.274 8.539 1.00 23.55 245 ASN B O 1
ATOM 4648 N N . TYR B 1 244 ? 57.532 63.397 7.546 1.00 24.96 246 TYR B N 1
ATOM 4649 C CA . TYR B 1 244 ? 57.141 62.805 8.820 1.00 24.64 246 TYR B CA 1
ATOM 4650 C C . TYR B 1 244 ? 58.391 62.529 9.643 1.00 23.76 246 TYR B C 1
ATOM 4651 O O . TYR B 1 244 ? 58.410 62.748 10.853 1.00 25.06 246 TYR B O 1
ATOM 4660 N N . GLN B 1 245 ? 59.434 62.057 8.976 1.00 22.90 247 GLN B N 1
ATOM 4661 C CA . GLN B 1 245 ? 60.685 61.754 9.647 1.00 25.78 247 GLN B CA 1
ATOM 4662 C C . GLN B 1 245 ? 61.319 63.067 10.131 1.00 25.02 247 GLN B C 1
ATOM 4663 O O . GLN B 1 245 ? 61.940 63.111 11.189 1.00 25.34 247 GLN B O 1
ATOM 4669 N N . HIS B 1 246 ? 61.161 64.137 9.358 1.00 25.31 248 HIS B N 1
ATOM 4670 C CA . HIS B 1 246 ? 61.708 65.432 9.768 1.00 25.38 248 HIS B CA 1
ATOM 4671 C C . HIS B 1 246 ? 61.063 65.804 11.108 1.00 23.24 248 HIS B C 1
ATOM 4672 O O . HIS B 1 246 ? 61.739 66.178 12.065 1.00 22.31 248 HIS B O 1
ATOM 4679 N N . PHE B 1 247 ? 59.746 65.685 11.161 1.00 21.71 249 PHE B N 1
ATOM 4680 C CA . PHE B 1 247 ? 58.995 65.973 12.372 1.00 23.32 249 PHE B CA 1
ATOM 4681 C C . PHE B 1 247 ? 59.532 65.158 13.563 1.00 24.28 249 PHE B C 1
ATOM 4682 O O . PHE B 1 247 ? 59.728 65.700 14.657 1.00 21.81 249 PHE B O 1
ATOM 4690 N N . LEU B 1 248 ? 59.779 63.864 13.353 1.00 22.88 250 LEU B N 1
ATOM 4691 C CA . LEU B 1 248 ? 60.286 63.008 14.430 1.00 23.76 250 LEU B CA 1
ATOM 4692 C C . LEU B 1 248 ? 61.676 63.441 14.890 1.00 24.61 250 LEU B C 1
ATOM 4693 O O . LEU B 1 248 ? 61.972 63.463 16.084 1.00 24.41 250 LEU B O 1
ATOM 4698 N N . THR B 1 249 ? 62.528 63.770 13.927 1.00 25.17 251 THR B N 1
ATOM 4699 C CA . THR B 1 249 ? 63.891 64.195 14.210 1.00 26.07 251 THR B CA 1
ATOM 4700 C C . THR B 1 249 ? 63.907 65.472 15.051 1.00 26.38 251 THR B C 1
ATOM 4701 O O . THR B 1 249 ? 64.668 65.578 16.013 1.00 26.76 251 THR B O 1
ATOM 4705 N N . ARG B 1 250 ? 63.063 66.430 14.683 1.00 26.75 252 ARG B N 1
ATOM 4706 C CA . ARG B 1 250 ? 62.958 67.696 15.403 1.00 27.08 252 ARG B CA 1
ATOM 4707 C C . ARG B 1 250 ? 62.375 67.457 16.789 1.00 27.12 252 ARG B C 1
ATOM 4708 O O . ARG B 1 250 ? 62.864 67.985 17.790 1.00 25.12 252 ARG B O 1
ATOM 4716 N N . ASN B 1 251 ? 61.321 66.655 16.832 1.00 26.30 253 ASN B N 1
ATOM 4717 C CA . ASN B 1 251 ? 60.668 66.329 18.083 1.00 25.71 253 ASN B CA 1
ATOM 4718 C C . ASN B 1 251 ? 61.658 65.746 19.084 1.00 25.49 253 ASN B C 1
ATOM 4719 O O . ASN B 1 251 ? 61.683 66.150 20.245 1.00 24.77 253 ASN B O 1
ATOM 4724 N N . ASN B 1 252 ? 62.483 64.806 18.634 1.00 23.80 254 ASN B N 1
ATOM 4725 C CA . ASN B 1 252 ? 63.455 64.194 19.529 1.00 25.73 254 ASN B CA 1
ATOM 4726 C C . ASN B 1 252 ? 64.527 65.183 20.003 1.00 27.32 254 ASN B C 1
ATOM 4727 O O . ASN B 1 252 ? 64.953 65.123 21.157 1.00 26.23 254 ASN B O 1
ATOM 4732 N N . GLU B 1 253 ? 64.966 66.085 19.126 1.00 27.52 255 GLU B N 1
ATOM 4733 C CA . GLU B 1 253 ? 65.969 67.074 19.527 1.00 29.56 255 GLU B CA 1
ATOM 4734 C C . GLU B 1 253 ? 65.353 67.952 20.611 1.00 27.69 255 GLU B C 1
ATOM 4735 O O . GLU B 1 253 ? 65.939 68.155 21.673 1.00 26.37 255 GLU B O 1
ATOM 4741 N N . ILE B 1 254 ? 64.157 68.459 20.330 1.00 26.38 256 ILE B N 1
ATOM 4742 C CA . ILE B 1 254 ? 63.436 69.317 21.259 1.00 26.45 256 ILE B CA 1
ATOM 4743 C C . ILE B 1 254 ? 63.149 68.623 22.590 1.00 29.37 256 ILE B C 1
ATOM 4744 O O . ILE B 1 254 ? 63.303 69.221 23.657 1.00 30.67 256 ILE B O 1
ATOM 4757 N N . LYS B 1 256 ? 64.809 66.246 24.079 1.00 30.74 258 LYS B N 1
ATOM 4758 C CA . LYS B 1 256 ? 66.006 66.153 24.903 1.00 31.80 258 LYS B CA 1
ATOM 4759 C C . LYS B 1 256 ? 66.234 67.498 25.589 1.00 32.30 258 LYS B C 1
ATOM 4760 O O . LYS B 1 256 ? 66.733 67.557 26.711 1.00 31.71 258 LYS B O 1
ATOM 4766 N N . GLN B 1 257 ? 65.856 68.574 24.904 1.00 32.08 259 GLN B N 1
ATOM 4767 C CA . GLN B 1 257 ? 66.000 69.924 25.436 1.00 33.28 259 GLN B CA 1
ATOM 4768 C C . GLN B 1 257 ? 65.077 70.132 26.631 1.00 32.34 259 GLN B C 1
ATOM 4769 O O . GLN B 1 257 ? 65.492 70.654 27.665 1.00 30.40 259 GLN B O 1
ATOM 4775 N N . ILE B 1 258 ? 63.821 69.726 26.479 1.00 31.78 260 ILE B N 1
ATOM 4776 C CA . ILE B 1 258 ? 62.850 69.882 27.549 1.00 32.77 260 ILE B CA 1
ATOM 4777 C C . ILE B 1 258 ? 63.214 69.022 28.750 1.00 32.02 260 ILE B C 1
ATOM 4778 O O . ILE B 1 258 ? 62.978 69.412 29.889 1.00 33.33 260 ILE B O 1
ATOM 4783 N N . ILE B 1 259 ? 63.782 67.847 28.503 1.00 32.01 261 ILE B N 1
ATOM 4784 C CA . ILE B 1 259 ? 64.181 66.989 29.607 1.00 31.50 261 ILE B CA 1
ATOM 4785 C C . ILE B 1 259 ? 65.317 67.695 30.338 1.00 32.13 261 ILE B C 1
ATOM 4786 O O . ILE B 1 259 ? 65.410 67.628 31.565 1.00 32.89 261 ILE B O 1
ATOM 4791 N N . GLN B 1 260 ? 66.175 68.382 29.583 1.00 32.68 262 GLN B N 1
ATOM 4792 C CA . GLN B 1 260 ? 67.287 69.111 30.185 1.00 34.30 262 GLN B CA 1
ATOM 4793 C C . GLN B 1 260 ? 66.728 70.255 31.011 1.00 33.82 262 GLN B C 1
ATOM 4794 O O . GLN B 1 260 ? 67.196 70.515 32.116 1.00 34.80 262 GLN B O 1
ATOM 4800 N N . ALA B 1 261 ? 65.722 70.935 30.464 1.00 33.10 263 ALA B N 1
ATOM 4801 C CA . ALA B 1 261 ? 65.081 72.049 31.152 1.00 33.82 263 ALA B CA 1
ATOM 4802 C C . ALA B 1 261 ? 64.512 71.597 32.493 1.00 34.21 263 ALA B C 1
ATOM 4803 O O . ALA B 1 261 ? 64.666 72.284 33.501 1.00 34.20 263 ALA B O 1
ATOM 4805 N N . PHE B 1 262 ? 63.852 70.441 32.502 1.00 34.38 264 PHE B N 1
ATOM 4806 C CA . PHE B 1 262 ? 63.266 69.897 33.728 1.00 34.02 264 PHE B CA 1
ATOM 4807 C C . PHE B 1 262 ? 64.353 69.553 34.733 1.00 34.86 264 PHE B C 1
ATOM 4808 O O . PHE B 1 262 ? 64.264 69.900 35.909 1.00 36.38 264 PHE B O 1
ATOM 4816 N N . HIS B 1 263 ? 65.380 68.866 34.256 1.00 35.44 265 HIS B N 1
ATOM 4817 C CA . HIS B 1 263 ? 66.488 68.460 35.102 1.00 36.96 265 HIS B CA 1
ATOM 4818 C C . HIS B 1 263 ? 67.268 69.634 35.692 1.00 37.82 265 HIS B C 1
ATOM 4819 O O . HIS B 1 263 ? 67.665 69.593 36.853 1.00 38.99 265 HIS B O 1
ATOM 4826 N N . THR B 1 264 ? 67.482 70.678 34.899 1.00 38.75 266 THR B N 1
ATOM 4827 C CA . THR B 1 264 ? 68.236 71.838 35.367 1.00 39.88 266 THR B CA 1
ATOM 4828 C C . THR B 1 264 ? 67.374 73.004 35.850 1.00 40.11 266 THR B C 1
ATOM 4829 O O . THR B 1 264 ? 67.899 74.067 36.179 1.00 40.72 266 THR B O 1
ATOM 4833 N N . LYS B 1 265 ? 66.060 72.815 35.894 1.00 39.80 267 LYS B N 1
ATOM 4834 C CA . LYS B 1 265 ? 65.167 73.881 36.338 1.00 40.13 267 LYS B CA 1
ATOM 4835 C C . LYS B 1 265 ? 65.330 75.107 35.448 1.00 40.21 267 LYS B C 1
ATOM 4836 O O . LYS B 1 265 ? 65.029 76.229 35.861 1.00 39.94 267 LYS B O 1
ATOM 4842 N N . ASP B 1 266 ? 65.809 74.887 34.226 1.00 39.78 268 ASP B N 1
ATOM 4843 C CA . ASP B 1 266 ? 66.019 75.967 33.268 1.00 39.72 268 ASP B CA 1
ATOM 4844 C C . ASP B 1 266 ? 64.694 76.400 32.639 1.00 39.47 268 ASP B C 1
ATOM 4845 O O . ASP B 1 266 ? 64.198 75.746 31.726 1.00 40.04 268 ASP B O 1
ATOM 4850 N N . GLU B 1 267 ? 64.141 77.514 33.112 1.00 39.38 269 GLU B N 1
ATOM 4851 C CA . GLU B 1 267 ? 62.861 78.018 32.617 1.00 39.01 269 GLU B CA 1
ATOM 4852 C C . GLU B 1 267 ? 62.915 78.565 31.196 1.00 39.35 269 GLU B C 1
ATOM 4853 O O . GLU B 1 267 ? 62.016 78.307 30.394 1.00 39.39 269 GLU B O 1
ATOM 4859 N N . GLU B 1 268 ? 63.954 79.336 30.887 1.00 38.14 270 GLU B N 1
ATOM 4860 C CA . GLU B 1 268 ? 64.103 79.895 29.546 1.00 38.99 270 GLU B CA 1
ATOM 4861 C C . GLU B 1 268 ? 64.143 78.775 28.506 1.00 37.39 270 GLU B C 1
ATOM 4862 O O . GLU B 1 268 ? 63.454 78.836 27.490 1.00 36.55 270 GLU B O 1
ATOM 4868 N N . LEU B 1 269 ? 64.956 77.756 28.772 1.00 36.56 271 LEU B N 1
ATOM 4869 C CA . LEU B 1 269 ? 65.077 76.615 27.870 1.00 36.05 271 LEU B CA 1
ATOM 4870 C C . LEU B 1 269 ? 63.708 75.961 27.723 1.00 35.61 271 LEU B C 1
ATOM 4871 O O . LEU B 1 269 ? 63.361 75.456 26.657 1.00 35.38 271 LEU B O 1
ATOM 4876 N N . LEU B 1 270 ? 62.927 75.987 28.799 1.00 34.63 272 LEU B N 1
ATOM 4877 C CA . LEU B 1 270 ? 61.592 75.402 28.787 1.00 34.22 272 LEU B CA 1
ATOM 4878 C C . LEU B 1 270 ? 60.676 76.161 27.838 1.00 34.21 272 LEU B C 1
ATOM 4879 O O . LEU B 1 270 ? 59.986 75.557 27.018 1.00 32.89 272 LEU B O 1
ATOM 4884 N N . TYR B 1 271 ? 60.669 77.487 27.955 1.00 33.78 273 TYR B N 1
ATOM 4885 C CA . TYR B 1 271 ? 59.831 78.326 27.100 1.00 34.94 273 TYR B CA 1
ATOM 4886 C C . TYR B 1 271 ? 60.193 78.163 25.625 1.00 33.02 273 TYR B C 1
ATOM 4887 O O . TYR B 1 271 ? 59.323 77.972 24.783 1.00 31.73 273 TYR B O 1
ATOM 4896 N N . SER B 1 272 ? 61.481 78.249 25.317 1.00 31.83 274 SER B N 1
ATOM 4897 C CA . SER B 1 272 ? 61.924 78.120 23.940 1.00 31.94 274 SER B CA 1
ATOM 4898 C C . SER B 1 272 ? 61.582 76.735 23.383 1.00 32.23 274 SER B C 1
ATOM 4899 O O . SER B 1 272 ? 61.175 76.611 22.231 1.00 30.25 274 SER B O 1
ATOM 4902 N N . SER B 1 273 ? 61.726 75.702 24.211 1.00 31.04 275 SER B N 1
ATOM 4903 C CA . SER B 1 273 ? 61.432 74.339 23.782 1.00 30.43 275 SER B CA 1
ATOM 4904 C C . SER B 1 273 ? 59.962 74.136 23.443 1.00 30.12 275 SER B C 1
ATOM 4905 O O . SER B 1 273 ? 59.635 73.493 22.448 1.00 30.98 275 SER B O 1
ATOM 4908 N N . ILE B 1 274 ? 59.076 74.681 24.266 1.00 28.78 276 ILE B N 1
ATOM 4909 C CA . ILE B 1 274 ? 57.649 74.549 24.019 1.00 29.00 276 ILE B CA 1
ATOM 4910 C C . ILE B 1 274 ? 57.281 75.245 22.714 1.00 30.57 276 ILE B C 1
ATOM 4911 O O . ILE B 1 274 ? 56.474 74.731 21.932 1.00 30.02 276 ILE B O 1
ATOM 4916 N N . LYS B 1 275 ? 57.873 76.415 22.482 1.00 30.33 277 LYS B N 1
ATOM 4917 C CA . LYS B 1 275 ? 57.607 77.172 21.262 1.00 31.63 277 LYS B CA 1
ATOM 4918 C C . LYS B 1 275 ? 58.054 76.345 20.065 1.00 30.17 277 LYS B C 1
ATOM 4919 O O . LYS B 1 275 ? 57.376 76.302 19.042 1.00 29.13 277 LYS B O 1
ATOM 4925 N N . GLU B 1 276 ? 59.203 75.694 20.191 1.00 28.87 278 GLU B N 1
ATOM 4926 C CA . GLU B 1 276 ? 59.694 74.866 19.099 1.00 31.73 278 GLU B CA 1
ATOM 4927 C C . GLU B 1 276 ? 58.704 73.745 18.837 1.00 30.11 278 GLU B C 1
ATOM 4928 O O . GLU B 1 276 ? 58.282 73.532 17.704 1.00 31.85 278 GLU B O 1
ATOM 4934 N N . ASN B 1 277 ? 58.316 73.042 19.896 1.00 29.82 279 ASN B N 1
ATOM 4935 C CA . ASN B 1 277 ? 57.380 71.941 19.757 1.00 27.93 279 ASN B CA 1
ATOM 4936 C C . ASN B 1 277 ? 56.130 72.411 19.037 1.00 27.92 279 ASN B C 1
ATOM 4937 O O . ASN B 1 277 ? 55.637 71.741 18.129 1.00 26.03 279 ASN B O 1
ATOM 4942 N N . ARG B 1 278 ? 55.621 73.572 19.438 1.00 28.10 280 ARG B N 1
ATOM 4943 C CA . ARG B 1 278 ? 54.424 74.114 18.814 1.00 28.41 280 ARG B CA 1
ATOM 4944 C C . ARG B 1 278 ? 54.624 74.278 17.314 1.00 27.58 280 ARG B C 1
ATOM 4945 O O . ARG B 1 278 ? 53.762 73.918 16.520 1.00 26.85 280 ARG B O 1
ATOM 4953 N N . ARG B 1 279 ? 55.773 74.824 16.935 1.00 28.76 281 ARG B N 1
ATOM 4954 C CA . ARG B 1 279 ? 56.076 75.060 15.531 1.00 31.19 281 ARG B CA 1
ATOM 4955 C C . ARG B 1 279 ? 56.095 73.783 14.687 1.00 29.67 281 ARG B C 1
ATOM 4956 O O . ARG B 1 279 ? 55.514 73.753 13.605 1.00 30.80 281 ARG B O 1
ATOM 4964 N N . ILE B 1 280 ? 56.755 72.730 15.165 1.00 29.19 282 ILE B N 1
ATOM 4965 C CA . ILE B 1 280 ? 56.811 71.491 14.384 1.00 27.03 282 ILE B CA 1
ATOM 4966 C C . ILE B 1 280 ? 55.451 70.819 14.293 1.00 27.38 282 ILE B C 1
ATOM 4967 O O . ILE B 1 280 ? 55.183 70.069 13.357 1.00 27.97 282 ILE B O 1
ATOM 4972 N N . LEU B 1 281 ? 54.585 71.084 15.263 1.00 28.00 283 LEU B N 1
ATOM 4973 C CA . LEU B 1 281 ? 53.255 70.497 15.234 1.00 28.49 283 LEU B CA 1
ATOM 4974 C C . LEU B 1 281 ? 52.428 71.256 14.208 1.00 30.94 283 LEU B C 1
ATOM 4975 O O . LEU B 1 281 ? 51.543 70.689 13.558 1.00 29.86 283 LEU B O 1
ATOM 4980 N N . GLN B 1 282 ? 52.730 72.543 14.061 1.00 32.41 284 GLN B N 1
ATOM 4981 C CA . GLN B 1 282 ? 52.035 73.379 13.090 1.00 34.94 284 GLN B CA 1
ATOM 4982 C C . GLN B 1 282 ? 52.459 72.899 11.706 1.00 34.37 284 GLN B C 1
ATOM 4983 O O . GLN B 1 282 ? 51.627 72.679 10.829 1.00 34.99 284 GLN B O 1
ATOM 4989 N N . GLU B 1 283 ? 53.766 72.742 11.529 1.00 34.17 285 GLU B N 1
ATOM 4990 C CA . GLU B 1 283 ? 54.338 72.289 10.270 1.00 35.88 285 GLU B CA 1
ATOM 4991 C C . GLU B 1 283 ? 53.735 70.937 9.873 1.00 34.79 285 GLU B C 1
ATOM 4992 O O . GLU B 1 283 ? 53.288 70.754 8.738 1.00 35.31 285 GLU B O 1
ATOM 4998 N N . LEU B 1 284 ? 53.718 69.998 10.815 1.00 32.51 286 LEU B N 1
ATOM 4999 C CA . LEU B 1 284 ? 53.163 68.668 10.574 1.00 32.47 286 LEU B CA 1
ATOM 5000 C C . LEU B 1 284 ? 51.730 68.761 10.066 1.00 32.37 286 LEU B C 1
ATOM 5001 O O . LEU B 1 284 ? 51.371 68.139 9.065 1.00 30.74 286 LEU B O 1
ATOM 5006 N N . GLY B 1 285 ? 50.912 69.538 10.767 1.00 32.93 287 GLY B N 1
ATOM 5007 C CA . GLY B 1 285 ? 49.527 69.699 10.369 1.00 34.16 287 GLY B CA 1
ATOM 5008 C C . GLY B 1 285 ? 49.403 70.259 8.964 1.00 35.69 287 GLY B C 1
ATOM 5009 O O . GLY B 1 285 ? 48.585 69.795 8.171 1.00 33.93 287 GLY B O 1
ATOM 5010 N N . THR B 1 286 ? 50.221 71.260 8.656 1.00 37.10 288 THR B N 1
ATOM 5011 C CA . THR B 1 286 ? 50.204 71.891 7.341 1.00 38.10 288 THR B CA 1
ATOM 5012 C C . THR B 1 286 ? 50.598 70.904 6.244 1.00 36.95 288 THR B C 1
ATOM 5013 O O . THR B 1 286 ? 49.903 70.776 5.240 1.00 36.08 288 THR B O 1
ATOM 5017 N N . LYS B 1 287 ? 51.716 70.213 6.441 1.00 37.05 289 LYS B N 1
ATOM 5018 C CA . LYS B 1 287 ? 52.197 69.249 5.459 1.00 36.92 289 LYS B CA 1
ATOM 5019 C C . LYS B 1 287 ? 51.243 68.079 5.256 1.00 37.22 289 LYS B C 1
ATOM 5020 O O . LYS B 1 287 ? 51.123 67.561 4.148 1.00 37.24 289 LYS B O 1
ATOM 5026 N N . ALA B 1 288 ? 50.568 67.667 6.323 1.00 37.72 290 ALA B N 1
ATOM 5027 C CA . ALA B 1 288 ? 49.631 66.552 6.256 1.00 38.89 290 ALA B CA 1
ATOM 5028 C C . ALA B 1 288 ? 48.229 67.015 5.895 1.00 40.00 290 ALA B C 1
ATOM 5029 O O . ALA B 1 288 ? 47.349 66.196 5.621 1.00 40.17 290 ALA B O 1
ATOM 5031 N N . GLY B 1 289 ? 48.020 68.326 5.896 1.00 41.44 291 GLY B N 1
ATOM 5032 C CA . GLY B 1 289 ? 46.709 68.859 5.578 1.00 43.64 291 GLY B CA 1
ATOM 5033 C C . GLY B 1 289 ? 45.733 68.598 6.708 1.00 46.34 291 GLY B C 1
ATOM 5034 O O . GLY B 1 289 ? 44.532 68.466 6.487 1.00 48.06 291 GLY B O 1
ATOM 5035 N N . VAL B 1 290 ? 46.253 68.512 7.926 1.00 47.82 292 VAL B N 1
ATOM 5036 C CA . VAL B 1 290 ? 45.424 68.275 9.099 1.00 49.72 292 VAL B CA 1
ATOM 5037 C C . VAL B 1 290 ? 45.384 69.547 9.936 1.00 50.80 292 VAL B C 1
ATOM 5038 O O . VAL B 1 290 ? 46.332 70.333 9.938 1.00 51.94 292 VAL B O 1
ATOM 5042 N N . ASN B 1 291 ? 44.284 69.742 10.653 1.00 51.42 293 ASN B N 1
ATOM 5043 C CA . ASN B 1 291 ? 44.115 70.926 11.483 1.00 51.21 293 ASN B CA 1
ATOM 5044 C C . ASN B 1 291 ? 44.365 70.605 12.957 1.00 49.90 293 ASN B C 1
ATOM 5045 O O . ASN B 1 291 ? 43.426 70.492 13.746 1.00 49.88 293 ASN B O 1
ATOM 5050 N N . ILE B 1 292 ? 45.633 70.446 13.323 1.00 48.35 294 ILE B N 1
ATOM 5051 C CA . ILE B 1 292 ? 45.987 70.148 14.706 1.00 47.37 294 ILE B CA 1
ATOM 5052 C C . ILE B 1 292 ? 45.698 71.384 15.549 1.00 47.65 294 ILE B C 1
ATOM 5053 O O . ILE B 1 292 ? 44.903 71.347 16.490 1.00 45.85 294 ILE B O 1
ATOM 5058 N N . GLU B 1 293 ? 46.355 72.481 15.195 1.00 48.62 295 GLU B N 1
ATOM 5059 C CA . GLU B 1 293 ? 46.176 73.739 15.900 1.00 49.97 295 GLU B CA 1
ATOM 5060 C C . GLU B 1 293 ? 45.026 74.513 15.268 1.00 50.96 295 GLU B C 1
ATOM 5061 O O . GLU B 1 293 ? 45.197 75.161 14.239 1.00 52.25 295 GLU B O 1
ATOM 5067 N N . THR B 1 294 ? 43.850 74.429 15.880 1.00 52.33 296 THR B N 1
ATOM 5068 C CA . THR B 1 294 ? 42.676 75.128 15.369 1.00 53.38 296 THR B CA 1
ATOM 5069 C C . THR B 1 294 ? 42.865 76.630 15.529 1.00 53.79 296 THR B C 1
ATOM 5070 O O . THR B 1 294 ? 43.802 77.081 16.190 1.00 53.48 296 THR B O 1
ATOM 5074 N N . SER B 1 295 ? 41.970 77.400 14.919 1.00 54.02 297 SER B N 1
ATOM 5075 C CA . SER B 1 295 ? 42.043 78.852 14.993 1.00 53.60 297 SER B CA 1
ATOM 5076 C C . SER B 1 295 ? 42.027 79.315 16.441 1.00 52.58 297 SER B C 1
ATOM 5077 O O . SER B 1 295 ? 42.822 80.169 16.833 1.00 52.67 297 SER B O 1
ATOM 5080 N N . LEU B 1 296 ? 41.129 78.743 17.237 1.00 51.41 298 LEU B N 1
ATOM 5081 C CA . LEU B 1 296 ? 41.034 79.118 18.641 1.00 51.45 298 LEU B CA 1
ATOM 5082 C C . LEU B 1 296 ? 42.278 78.658 19.392 1.00 50.88 298 LEU B C 1
ATOM 5083 O O . LEU B 1 296 ? 42.789 79.373 20.256 1.00 51.80 298 LEU B O 1
ATOM 5088 N N . LEU B 1 297 ? 42.768 77.466 19.063 1.00 49.13 299 LEU B N 1
ATOM 5089 C CA . LEU B 1 297 ? 43.970 76.952 19.707 1.00 47.62 299 LEU B CA 1
ATOM 5090 C C . LEU B 1 297 ? 45.128 77.877 19.372 1.00 45.66 299 LEU B C 1
ATOM 5091 O O . LEU B 1 297 ? 45.991 78.132 20.208 1.00 44.87 299 LEU B O 1
ATOM 5096 N N . LYS B 1 298 ? 45.143 78.382 18.142 1.00 45.80 300 LYS B N 1
ATOM 5097 C CA . LYS B 1 298 ? 46.202 79.290 17.714 1.00 45.99 300 LYS B CA 1
ATOM 5098 C C . LYS B 1 298 ? 46.182 80.544 18.577 1.00 46.01 300 LYS B C 1
ATOM 5099 O O . LYS B 1 298 ? 47.229 81.043 18.989 1.00 46.14 300 LYS B O 1
ATOM 5105 N N . GLU B 1 299 ? 44.983 81.051 18.843 1.00 45.42 301 GLU B N 1
ATOM 5106 C CA . GLU B 1 299 ? 44.841 82.248 19.659 1.00 47.74 301 GLU B CA 1
ATOM 5107 C C . GLU B 1 299 ? 45.322 81.975 21.079 1.00 46.25 301 GLU B C 1
ATOM 5108 O O . GLU B 1 299 ? 46.057 82.777 21.659 1.00 46.40 301 GLU B O 1
ATOM 5114 N N . LEU B 1 300 ? 44.913 80.835 21.628 1.00 44.70 302 LEU B N 1
ATOM 5115 C CA . LEU B 1 300 ? 45.318 80.449 22.973 1.00 43.07 302 LEU B CA 1
ATOM 5116 C C . LEU B 1 300 ? 46.836 80.487 23.081 1.00 42.53 302 LEU B C 1
ATOM 5117 O O . LEU B 1 300 ? 47.393 81.080 24.008 1.00 40.89 302 LEU B O 1
ATOM 5122 N N . ALA B 1 301 ? 47.500 79.852 22.121 1.00 42.06 303 ALA B N 1
ATOM 5123 C CA . ALA B 1 301 ? 48.953 79.794 22.102 1.00 41.38 303 ALA B CA 1
ATOM 5124 C C . ALA B 1 301 ? 49.599 81.152 21.841 1.00 41.57 303 ALA B C 1
ATOM 5125 O O . ALA B 1 301 ? 50.603 81.494 22.468 1.00 41.20 303 ALA B O 1
ATOM 5127 N N . ASP B 1 302 ? 49.041 81.927 20.916 1.00 41.96 304 ASP B N 1
ATOM 5128 C CA . ASP B 1 302 ? 49.618 83.235 20.619 1.00 44.03 304 ASP B CA 1
ATOM 5129 C C . ASP B 1 302 ? 49.567 84.152 21.834 1.00 43.85 304 ASP B C 1
ATOM 5130 O O . ASP B 1 302 ? 50.550 84.815 22.164 1.00 43.75 304 ASP B O 1
ATOM 5135 N N . SER B 1 303 ? 48.420 84.182 22.501 1.00 44.54 305 SER B N 1
ATOM 5136 C CA . SER B 1 303 ? 48.258 85.019 23.680 1.00 44.32 305 SER B CA 1
ATOM 5137 C C . SER B 1 303 ? 49.287 84.644 24.740 1.00 45.03 305 SER B C 1
ATOM 5138 O O . SER B 1 303 ? 49.839 85.514 25.411 1.00 45.90 305 SER B O 1
ATOM 5141 N N . ALA B 1 304 ? 49.553 83.348 24.881 1.00 45.35 306 ALA B N 1
ATOM 5142 C CA . ALA B 1 304 ? 50.519 82.871 25.867 1.00 45.09 306 ALA B CA 1
ATOM 5143 C C . ALA B 1 304 ? 51.932 83.318 25.521 1.00 45.10 306 ALA B C 1
ATOM 5144 O O . ALA B 1 304 ? 52.732 83.611 26.407 1.00 44.22 306 ALA B O 1
ATOM 5146 N N . GLU B 1 305 ? 52.241 83.362 24.229 1.00 46.23 307 GLU B N 1
ATOM 5147 C CA . GLU B 1 305 ? 53.564 83.785 23.787 1.00 47.55 307 GLU B CA 1
ATOM 5148 C C . GLU B 1 305 ? 53.707 85.296 23.896 1.00 48.05 307 GLU B C 1
ATOM 5149 O O . GLU B 1 305 ? 54.774 85.802 24.244 1.00 47.22 307 GLU B O 1
ATOM 5155 N N . ASN B 1 306 ? 52.628 86.011 23.595 1.00 49.44 308 ASN B N 1
ATOM 5156 C CA . ASN B 1 306 ? 52.642 87.466 23.669 1.00 51.58 308 ASN B CA 1
ATOM 5157 C C . ASN B 1 306 ? 52.823 87.917 25.113 1.00 52.68 308 ASN B C 1
ATOM 5158 O O . ASN B 1 306 ? 53.396 88.975 25.375 1.00 52.77 308 ASN B O 1
ATOM 5171 N N . GLY B 1 308 ? 54.742 86.724 27.100 1.00 49.56 310 GLY B N 1
ATOM 5172 C CA . GLY B 1 308 ? 56.116 86.462 27.494 1.00 47.00 310 GLY B CA 1
ATOM 5173 C C . GLY B 1 308 ? 56.386 85.000 27.811 1.00 45.85 310 GLY B C 1
ATOM 5174 O O . GLY B 1 308 ? 57.508 84.627 28.152 1.00 45.70 310 GLY B O 1
ATOM 5175 N N . GLY B 1 309 ? 55.357 84.166 27.694 1.00 44.46 311 GLY B N 1
ATOM 5176 C CA . GLY B 1 309 ? 55.519 82.752 27.981 1.00 42.61 311 GLY B CA 1
ATOM 5177 C C . GLY B 1 309 ? 55.492 81.863 26.747 1.00 40.98 311 GLY B C 1
ATOM 5178 O O . GLY B 1 309 ? 56.000 82.231 25.687 1.00 39.75 311 GLY B O 1
ATOM 5179 N N . ALA B 1 310 ? 54.905 80.679 26.894 1.00 39.47 312 ALA B N 1
ATOM 5180 C CA . ALA B 1 310 ? 54.806 79.731 25.792 1.00 37.19 312 ALA B CA 1
ATOM 5181 C C . ALA B 1 310 ? 53.523 78.926 25.917 1.00 35.46 312 ALA B C 1
ATOM 5182 O O . ALA B 1 310 ? 53.037 78.678 27.020 1.00 35.90 312 ALA B O 1
ATOM 5184 N N . GLY B 1 311 ? 52.970 78.528 24.780 1.00 33.65 313 GLY B N 1
ATOM 5185 C CA . GLY B 1 311 ? 51.744 77.754 24.786 1.00 32.01 313 GLY B CA 1
ATOM 5186 C C . GLY B 1 311 ? 51.662 76.859 23.565 1.00 30.57 313 GLY B C 1
ATOM 5187 O O . GLY B 1 311 ? 52.377 77.070 22.585 1.00 30.14 313 GLY B O 1
ATOM 5188 N N . LYS B 1 312 ? 50.792 75.859 23.625 1.00 28.45 314 LYS B N 1
ATOM 5189 C CA . LYS B 1 312 ? 50.614 74.922 22.520 1.00 28.94 314 LYS B CA 1
ATOM 5190 C C . LYS B 1 312 ? 49.425 74.034 22.821 1.00 28.88 314 LYS B C 1
ATOM 5191 O O . LYS B 1 312 ? 48.980 73.951 23.968 1.00 28.94 314 LYS B O 1
ATOM 5197 N N . SER B 1 313 ? 48.905 73.379 21.791 1.00 29.00 315 SER B N 1
ATOM 5198 C CA . SER B 1 313 ? 47.781 72.474 21.967 1.00 31.02 315 SER B CA 1
ATOM 5199 C C . SER B 1 313 ? 48.263 71.285 22.793 1.00 30.44 315 SER B C 1
ATOM 5200 O O . SER B 1 313 ? 49.463 71.049 22.913 1.00 31.36 315 SER B O 1
ATOM 5203 N N . SER B 1 314 ? 47.330 70.539 23.366 1.00 32.16 316 SER B N 1
ATOM 5204 C CA . SER B 1 314 ? 47.688 69.389 24.183 1.00 32.34 316 SER B CA 1
ATOM 5205 C C . SER B 1 314 ? 47.004 68.135 23.666 1.00 32.33 316 SER B C 1
ATOM 5206 O O . SER B 1 314 ? 45.788 67.988 23.782 1.00 33.20 316 SER B O 1
ATOM 5209 N N . GLY B 1 315 ? 47.794 67.230 23.094 1.00 32.51 317 GLY B N 1
ATOM 5210 C CA . GLY B 1 315 ? 47.238 65.997 22.563 1.00 31.16 317 GLY B CA 1
ATOM 5211 C C . GLY B 1 315 ? 47.031 66.033 21.059 1.00 30.09 317 GLY B C 1
ATOM 5212 O O . GLY B 1 315 ? 47.828 66.616 20.322 1.00 29.61 317 GLY B O 1
ATOM 5213 N N . SER B 1 316 ? 45.948 65.417 20.605 1.00 29.94 318 SER B N 1
ATOM 5214 C CA . SER B 1 316 ? 45.632 65.351 19.183 1.00 32.05 318 SER B CA 1
ATOM 5215 C C . SER B 1 316 ? 45.297 66.703 18.561 1.00 32.31 318 SER B C 1
ATOM 5216 O O . SER B 1 316 ? 45.424 66.889 17.348 1.00 31.84 318 SER B O 1
ATOM 5219 N N . GLY B 1 317 ? 44.871 67.652 19.385 1.00 32.59 319 GLY B N 1
ATOM 5220 C CA . GLY B 1 317 ? 44.540 68.960 18.857 1.00 32.84 319 GLY B CA 1
ATOM 5221 C C . GLY B 1 317 ? 43.219 68.915 18.119 1.00 33.22 319 GLY B C 1
ATOM 5222 O O . GLY B 1 317 ? 42.431 67.996 18.323 1.00 32.32 319 GLY B O 1
ATOM 5223 N N . GLY B 1 318 ? 42.978 69.898 17.256 1.00 34.43 320 GLY B N 1
ATOM 5224 C CA . GLY B 1 318 ? 41.727 69.942 16.521 1.00 35.50 320 GLY B CA 1
ATOM 5225 C C . GLY B 1 318 ? 40.606 70.312 17.471 1.00 36.63 320 GLY B C 1
ATOM 5226 O O . GLY B 1 318 ? 39.422 70.242 17.134 1.00 36.00 320 GLY B O 1
ATOM 5227 N N . GLY B 1 319 ? 40.997 70.718 18.673 1.00 37.09 321 GLY B N 1
ATOM 5228 C CA . GLY B 1 319 ? 40.036 71.086 19.695 1.00 37.51 321 GLY B CA 1
ATOM 5229 C C . GLY B 1 319 ? 40.596 70.728 21.056 1.00 37.39 321 GLY B C 1
ATOM 5230 O O . GLY B 1 319 ? 41.780 70.932 21.311 1.00 35.92 321 GLY B O 1
ATOM 5231 N N . ASP B 1 320 ? 39.759 70.176 21.927 1.00 39.00 322 ASP B N 1
ATOM 5232 C CA . ASP B 1 320 ? 40.201 69.803 23.265 1.00 40.06 322 ASP B CA 1
ATOM 5233 C C . ASP B 1 320 ? 40.951 70.947 23.947 1.00 39.32 322 ASP B C 1
ATOM 5234 O O . ASP B 1 320 ? 40.706 72.119 23.665 1.00 39.32 322 ASP B O 1
ATOM 5239 N N . CYS B 1 321 ? 41.887 70.599 24.824 1.00 38.43 323 CYS B N 1
ATOM 5240 C CA . CYS B 1 321 ? 42.647 71.594 25.571 1.00 36.93 323 CYS B CA 1
ATOM 5241 C C . CYS B 1 321 ? 43.960 72.090 24.985 1.00 37.16 323 CYS B C 1
ATOM 5242 O O . CYS B 1 321 ? 44.570 71.457 24.116 1.00 36.78 323 CYS B O 1
ATOM 5245 N N . GLY B 1 322 ? 44.375 73.241 25.505 1.00 35.76 324 GLY B N 1
ATOM 5246 C CA . GLY B 1 322 ? 45.622 73.874 25.131 1.00 33.18 324 GLY B CA 1
ATOM 5247 C C . GLY B 1 322 ? 46.294 74.135 26.466 1.00 33.43 324 GLY B C 1
ATOM 5248 O O . GLY B 1 322 ? 45.620 74.144 27.495 1.00 32.40 324 GLY B O 1
ATOM 5249 N N . ILE B 1 323 ? 47.603 74.347 26.473 1.00 33.57 325 ILE B N 1
ATOM 5250 C CA . ILE B 1 323 ? 48.314 74.582 27.723 1.00 33.48 325 ILE B CA 1
ATOM 5251 C C . ILE B 1 323 ? 49.331 75.705 27.581 1.00 34.50 325 ILE B C 1
ATOM 5252 O O . ILE B 1 323 ? 49.675 76.096 26.467 1.00 34.69 325 ILE B O 1
ATOM 5257 N N . ALA B 1 324 ? 49.824 76.213 28.710 1.00 35.46 326 ALA B N 1
ATOM 5258 C CA . ALA B 1 324 ? 50.796 77.300 28.673 1.00 35.66 326 ALA B CA 1
ATOM 5259 C C . ALA B 1 324 ? 51.586 77.492 29.964 1.00 35.84 326 ALA B C 1
ATOM 5260 O O . ALA B 1 324 ? 51.149 77.092 31.043 1.00 36.07 326 ALA B O 1
ATOM 5262 N N . PHE B 1 325 ? 52.757 78.110 29.822 1.00 36.97 327 PHE B N 1
ATOM 5263 C CA . PHE B 1 325 ? 53.658 78.423 30.929 1.00 38.34 327 PHE B CA 1
ATOM 5264 C C . PHE B 1 325 ? 53.884 79.939 30.935 1.00 40.18 327 PHE B C 1
ATOM 5265 O O . PHE B 1 325 ? 54.339 80.505 29.939 1.00 40.31 327 PHE B O 1
ATOM 5273 N N . SER B 1 326 ? 53.561 80.588 32.052 1.00 41.23 328 SER B N 1
ATOM 5274 C CA . SER B 1 326 ? 53.734 82.031 32.184 1.00 41.76 328 SER B CA 1
ATOM 5275 C C . SER B 1 326 ? 54.903 82.330 33.115 1.00 42.70 328 SER B C 1
ATOM 5276 O O . SER B 1 326 ? 55.254 81.510 33.960 1.00 43.35 328 SER B O 1
ATOM 5279 N N . LYS B 1 327 ? 55.504 83.506 32.970 1.00 44.31 329 LYS B N 1
ATOM 5280 C CA . LYS B 1 327 ? 56.648 83.858 33.802 1.00 45.30 329 LYS B CA 1
ATOM 5281 C C . LYS B 1 327 ? 56.302 84.206 35.249 1.00 44.98 329 LYS B C 1
ATOM 5282 O O . LYS B 1 327 ? 57.143 84.076 36.137 1.00 45.00 329 LYS B O 1
ATOM 5288 N N . THR B 1 328 ? 55.070 84.640 35.487 1.00 45.03 330 THR B N 1
ATOM 5289 C CA . THR B 1 328 ? 54.635 84.979 36.839 1.00 45.62 330 THR B CA 1
ATOM 5290 C C . THR B 1 328 ? 53.148 84.716 36.991 1.00 46.39 330 THR B C 1
ATOM 5291 O O . THR B 1 328 ? 52.401 84.723 36.010 1.00 46.69 330 THR B O 1
ATOM 5295 N N . LYS B 1 329 ? 52.725 84.489 38.231 1.00 47.22 331 LYS B N 1
ATOM 5296 C CA . LYS B 1 329 ? 51.327 84.228 38.533 1.00 47.57 331 LYS B CA 1
ATOM 5297 C C . LYS B 1 329 ? 50.459 85.352 37.982 1.00 48.49 331 LYS B C 1
ATOM 5298 O O . LYS B 1 329 ? 49.345 85.114 37.518 1.00 48.43 331 LYS B O 1
ATOM 5304 N N . GLU B 1 330 ? 50.977 86.576 38.030 1.00 50.33 332 GLU B N 1
ATOM 5305 C CA . GLU B 1 330 ? 50.245 87.736 37.530 1.00 52.21 332 GLU B CA 1
ATOM 5306 C C . GLU B 1 330 ? 50.037 87.633 36.027 1.00 52.26 332 GLU B C 1
ATOM 5307 O O . GLU B 1 330 ? 48.913 87.752 35.538 1.00 52.61 332 GLU B O 1
ATOM 5313 N N . LEU B 1 331 ? 51.127 87.419 35.296 1.00 52.55 333 LEU B N 1
ATOM 5314 C CA . LEU B 1 331 ? 51.045 87.287 33.846 1.00 51.73 333 LEU B CA 1
ATOM 5315 C C . LEU B 1 331 ? 50.047 86.189 33.499 1.00 51.14 333 LEU B C 1
ATOM 5316 O O . LEU B 1 331 ? 49.237 86.335 32.583 1.00 50.87 333 LEU B O 1
ATOM 5321 N N . ALA B 1 332 ? 50.104 85.093 34.249 1.00 51.14 334 ALA B N 1
ATOM 5322 C CA . ALA B 1 332 ? 49.204 83.970 34.030 1.00 52.05 334 ALA B CA 1
ATOM 5323 C C . ALA B 1 332 ? 47.755 84.409 34.214 1.00 52.56 334 ALA B C 1
ATOM 5324 O O . ALA B 1 332 ? 46.880 84.042 33.432 1.00 51.58 334 ALA B O 1
ATOM 5326 N N . GLU B 1 333 ? 47.508 85.198 35.254 1.00 54.64 335 GLU B N 1
ATOM 5327 C CA . GLU B 1 333 ? 46.163 85.687 35.533 1.00 56.89 335 GLU B CA 1
ATOM 5328 C C . GLU B 1 333 ? 45.659 86.512 34.353 1.00 57.58 335 GLU B C 1
ATOM 5329 O O . GLU B 1 333 ? 44.505 86.377 33.937 1.00 56.79 335 GLU B O 1
ATOM 5335 N N . LYS B 1 334 ? 46.529 87.365 33.817 1.00 58.39 336 LYS B N 1
ATOM 5336 C CA . LYS B 1 334 ? 46.173 88.189 32.668 1.00 59.60 336 LYS B CA 1
ATOM 5337 C C . LYS B 1 334 ? 45.887 87.259 31.495 1.00 59.20 336 LYS B C 1
ATOM 5338 O O . LYS B 1 334 ? 44.875 87.400 30.804 1.00 59.21 336 LYS B O 1
ATOM 5344 N N . LEU B 1 335 ? 46.788 86.304 31.281 1.00 58.19 337 LEU B N 1
ATOM 5345 C CA . LEU B 1 335 ? 46.640 85.338 30.198 1.00 57.36 337 LEU B CA 1
ATOM 5346 C C . LEU B 1 335 ? 45.279 84.665 30.296 1.00 56.82 337 LEU B C 1
ATOM 5347 O O . LEU B 1 335 ? 44.513 84.643 29.334 1.00 55.81 337 LEU B O 1
ATOM 5352 N N . VAL B 1 336 ? 44.985 84.118 31.470 1.00 57.86 338 VAL B N 1
ATOM 5353 C CA . VAL B 1 336 ? 43.711 83.455 31.707 1.00 58.53 338 VAL B CA 1
ATOM 5354 C C . VAL B 1 336 ? 42.592 84.426 31.359 1.00 59.70 338 VAL B C 1
ATOM 5355 O O . VAL B 1 336 ? 41.548 84.034 30.834 1.00 59.36 338 VAL B O 1
ATOM 5359 N N . ASN B 1 337 ? 42.830 85.700 31.651 1.00 61.26 339 ASN B N 1
ATOM 5360 C CA . ASN B 1 337 ? 41.862 86.754 31.386 1.00 62.72 339 ASN B CA 1
ATOM 5361 C C . ASN B 1 337 ? 41.603 86.910 29.890 1.00 62.54 339 ASN B C 1
ATOM 5362 O O . ASN B 1 337 ? 40.453 86.996 29.456 1.00 62.13 339 ASN B O 1
ATOM 5367 N N . GLU B 1 338 ? 42.673 86.936 29.103 1.00 62.79 340 GLU B N 1
ATOM 5368 C CA . GLU B 1 338 ? 42.554 87.081 27.656 1.00 63.63 340 GLU B CA 1
ATOM 5369 C C . GLU B 1 338 ? 41.855 85.871 27.033 1.00 63.68 340 GLU B C 1
ATOM 5370 O O . GLU B 1 338 ? 41.014 86.024 26.146 1.00 63.42 340 GLU B O 1
ATOM 5376 N N . TRP B 1 339 ? 42.209 84.672 27.495 1.00 63.14 341 TRP B N 1
ATOM 5377 C CA . TRP B 1 339 ? 41.599 83.446 26.983 1.00 63.35 341 TRP B CA 1
ATOM 5378 C C . TRP B 1 339 ? 40.088 83.498 27.164 1.00 63.88 341 TRP B C 1
ATOM 5379 O O . TRP B 1 339 ? 39.329 83.167 26.254 1.00 63.87 341 TRP B O 1
ATOM 5390 N N . GLU B 1 340 ? 39.660 83.905 28.354 1.00 64.83 342 GLU B N 1
ATOM 5391 C CA . GLU B 1 340 ? 38.240 83.998 28.662 1.00 66.19 342 GLU B CA 1
ATOM 5392 C C . GLU B 1 340 ? 37.551 84.989 27.734 1.00 65.75 342 GLU B C 1
ATOM 5393 O O . GLU B 1 340 ? 36.378 84.824 27.402 1.00 66.10 342 GLU B O 1
ATOM 5399 N N . LYS B 1 341 ? 38.287 86.012 27.310 1.00 65.89 343 LYS B N 1
ATOM 5400 C CA . LYS B 1 341 ? 37.742 87.017 26.403 1.00 65.38 343 LYS B CA 1
ATOM 5401 C C . LYS B 1 341 ? 37.646 86.440 24.996 1.00 64.60 343 LYS B C 1
ATOM 5402 O O . LYS B 1 341 ? 36.720 86.753 24.250 1.00 63.90 343 LYS B O 1
ATOM 5408 N N . LEU B 1 342 ? 38.607 85.588 24.646 1.00 63.98 344 LEU B N 1
ATOM 5409 C CA . LEU B 1 342 ? 38.651 84.956 23.329 1.00 62.69 344 LEU B CA 1
ATOM 5410 C C . LEU B 1 342 ? 37.670 83.793 23.196 1.00 61.85 344 LEU B C 1
ATOM 5411 O O . LEU B 1 342 ? 37.499 83.240 22.109 1.00 61.73 344 LEU B O 1
ATOM 5416 N N . GLY B 1 343 ? 37.032 83.420 24.301 1.00 61.08 345 GLY B N 1
ATOM 5417 C CA . GLY B 1 343 ? 36.077 82.324 24.267 1.00 59.96 345 GLY B CA 1
ATOM 5418 C C . GLY B 1 343 ? 36.695 80.995 24.658 1.00 59.36 345 GLY B C 1
ATOM 5419 O O . GLY B 1 343 ? 36.208 79.932 24.268 1.00 59.03 345 GLY B O 1
ATOM 5420 N N . ILE B 1 344 ? 37.774 81.059 25.431 1.00 58.33 346 ILE B N 1
ATOM 5421 C CA . ILE B 1 344 ? 38.476 79.865 25.887 1.00 57.30 346 ILE B CA 1
ATOM 5422 C C . ILE B 1 344 ? 38.188 79.630 27.365 1.00 56.33 346 ILE B C 1
ATOM 5423 O O . ILE B 1 344 ? 38.418 80.509 28.197 1.00 56.87 346 ILE B O 1
ATOM 5428 N N . LYS B 1 345 ? 37.683 78.442 27.688 1.00 54.63 347 LYS B N 1
ATOM 5429 C CA . LYS B 1 345 ? 37.357 78.102 29.067 1.00 53.06 347 LYS B CA 1
ATOM 5430 C C . LYS B 1 345 ? 38.588 77.714 29.875 1.00 52.44 347 LYS B C 1
ATOM 5431 O O . LYS B 1 345 ? 39.319 76.789 29.516 1.00 51.54 347 LYS B O 1
ATOM 5437 N N . HIS B 1 346 ? 38.806 78.425 30.975 1.00 50.76 348 HIS B N 1
ATOM 5438 C CA . HIS B 1 346 ? 39.947 78.173 31.844 1.00 49.58 348 HIS B CA 1
ATOM 5439 C C . HIS B 1 346 ? 39.653 77.027 32.798 1.00 49.31 348 HIS B C 1
ATOM 5440 O O . HIS B 1 346 ? 38.536 76.890 33.294 1.00 49.52 348 HIS B O 1
ATOM 5447 N N . LEU B 1 347 ? 40.659 76.197 33.044 1.00 48.29 349 LEU B N 1
ATOM 5448 C CA . LEU B 1 347 ? 40.506 75.080 33.964 1.00 47.96 349 LEU B CA 1
ATOM 5449 C C . LEU B 1 347 ? 41.621 75.148 34.995 1.00 47.10 349 LEU B C 1
ATOM 5450 O O . LEU B 1 347 ? 42.725 74.657 34.758 1.00 47.45 349 LEU B O 1
ATOM 5455 N N . PRO B 1 348 ? 41.348 75.776 36.153 1.00 46.08 350 PRO B N 1
ATOM 5456 C CA . PRO B 1 348 ? 42.345 75.901 37.219 1.00 45.00 350 PRO B CA 1
ATOM 5457 C C . PRO B 1 348 ? 43.117 74.599 37.333 1.00 43.57 350 PRO B C 1
ATOM 5458 O O . PRO B 1 348 ? 42.526 73.523 37.327 1.00 43.75 350 PRO B O 1
ATOM 5462 N N . PHE B 1 349 ? 44.435 74.703 37.443 1.00 43.09 351 PHE B N 1
ATOM 5463 C CA . PHE B 1 349 ? 45.278 73.523 37.504 1.00 41.22 351 PHE B CA 1
ATOM 5464 C C . PHE B 1 349 ? 46.044 73.269 38.792 1.00 41.37 351 PHE B C 1
ATOM 5465 O O . PHE B 1 349 ? 46.558 74.184 39.438 1.00 41.44 351 PHE B O 1
ATOM 5473 N N . HIS B 1 350 ? 46.122 71.988 39.126 1.00 41.23 352 HIS B N 1
ATOM 5474 C CA . HIS B 1 350 ? 46.845 71.479 40.281 1.00 41.98 352 HIS B CA 1
ATOM 5475 C C . HIS B 1 350 ? 47.302 70.113 39.786 1.00 40.55 352 HIS B C 1
ATOM 5476 O O . HIS B 1 350 ? 46.513 69.384 39.190 1.00 40.11 352 HIS B O 1
ATOM 5483 N N . THR B 1 351 ? 48.567 69.774 40.005 1.00 40.05 353 THR B N 1
ATOM 5484 C CA . THR B 1 351 ? 49.075 68.485 39.557 1.00 40.43 353 THR B CA 1
ATOM 5485 C C . THR B 1 351 ? 48.201 67.372 40.130 1.00 40.39 353 THR B C 1
ATOM 5486 O O . THR B 1 351 ? 48.007 67.286 41.342 1.00 40.84 353 THR B O 1
ATOM 5490 N N . GLY B 1 352 ? 47.671 66.526 39.254 1.00 39.22 354 GLY B N 1
ATOM 5491 C CA . GLY B 1 352 ? 46.824 65.437 39.706 1.00 37.69 354 GLY B CA 1
ATOM 5492 C C . GLY B 1 352 ? 47.604 64.362 40.432 1.00 37.56 354 GLY B C 1
ATOM 5493 O O . GLY B 1 352 ? 48.809 64.215 40.235 1.00 38.18 354 GLY B O 1
ATOM 5494 N N . ARG B 1 353 ? 46.922 63.611 41.289 1.00 37.58 355 ARG B N 1
ATOM 5495 C CA . ARG B 1 353 ? 47.572 62.537 42.025 1.00 38.52 355 ARG B CA 1
ATOM 5496 C C . ARG B 1 353 ? 46.562 61.448 42.342 1.00 38.13 355 ARG B C 1
ATOM 5497 O O . ARG B 1 353 ? 45.410 61.738 42.665 1.00 38.38 355 ARG B O 1
ATOM 5505 N N . VAL B 1 354 ? 46.990 60.194 42.232 1.00 36.79 356 VAL B N 1
ATOM 5506 C CA . VAL B 1 354 ? 46.106 59.072 42.512 1.00 36.63 356 VAL B CA 1
ATOM 5507 C C . VAL B 1 354 ? 45.809 58.992 44.003 1.00 37.77 356 VAL B C 1
ATOM 5508 O O . VAL B 1 354 ? 46.722 59.010 44.834 1.00 37.22 356 VAL B O 1
ATOM 5512 N N . GLN B 1 355 ? 44.524 58.899 44.325 1.00 37.72 357 GLN B N 1
ATOM 5513 C CA . GLN B 1 355 ? 44.069 58.819 45.704 1.00 40.02 357 GLN B CA 1
ATOM 5514 C C . GLN B 1 355 ? 43.217 57.568 45.913 1.00 40.32 357 GLN B C 1
ATOM 5515 O O . GLN B 1 355 ? 42.109 57.467 45.393 1.00 38.01 357 GLN B O 1
ATOM 5521 N N . ILE B 1 356 ? 43.752 56.609 46.662 1.00 42.11 358 ILE B N 1
ATOM 5522 C CA . ILE B 1 356 ? 43.033 55.370 46.949 1.00 46.00 358 ILE B CA 1
ATOM 5523 C C . ILE B 1 356 ? 42.765 55.293 48.451 1.00 48.34 358 ILE B C 1
ATOM 5524 O O . ILE B 1 356 ? 43.685 55.093 49.246 1.00 47.69 358 ILE B O 1
ATOM 5529 N N . THR B 1 357 ? 41.504 55.446 48.836 1.00 51.60 359 THR B N 1
ATOM 5530 C CA . THR B 1 357 ? 41.139 55.412 50.246 1.00 55.48 359 THR B CA 1
ATOM 5531 C C . THR B 1 357 ? 39.908 54.560 50.542 1.00 59.43 359 THR B C 1
ATOM 5532 O O . THR B 1 357 ? 39.081 54.306 49.664 1.00 59.17 359 THR B O 1
ATOM 5536 N N . GLU B 1 358 ? 39.805 54.119 51.792 1.00 63.96 360 GLU B N 1
ATOM 5537 C CA . GLU B 1 358 ? 38.679 53.312 52.250 1.00 68.73 360 GLU B CA 1
ATOM 5538 C C . GLU B 1 358 ? 38.011 54.030 53.417 1.00 70.68 360 GLU B C 1
ATOM 5539 O O . GLU B 1 358 ? 37.442 53.403 54.313 1.00 71.54 360 GLU B O 1
ATOM 5545 N N . GLY B 1 359 ? 38.089 55.356 53.387 1.00 72.72 361 GLY B N 1
ATOM 5546 C CA . GLY B 1 359 ? 37.509 56.175 54.434 1.00 73.96 361 GLY B CA 1
ATOM 5547 C C . GLY B 1 359 ? 38.467 57.288 54.812 1.00 74.90 361 GLY B C 1
ATOM 5548 O O . GLY B 1 359 ? 38.112 58.472 54.626 1.00 75.34 361 GLY B O 1
ATOM 5549 N N . ASN C 1 5 ? 64.471 35.690 50.157 1.00 48.70 7 ASN C N 1
ATOM 5550 C CA . ASN C 1 5 ? 65.872 35.855 50.650 1.00 49.11 7 ASN C CA 1
ATOM 5551 C C . ASN C 1 5 ? 66.594 36.913 49.816 1.00 47.81 7 ASN C C 1
ATOM 5552 O O . ASN C 1 5 ? 66.873 36.700 48.636 1.00 48.19 7 ASN C O 1
ATOM 5557 N N . LYS C 1 6 ? 66.902 38.049 50.436 1.00 46.02 8 LYS C N 1
ATOM 5558 C CA . LYS C 1 6 ? 67.563 39.139 49.725 1.00 44.03 8 LYS C CA 1
ATOM 5559 C C . LYS C 1 6 ? 68.831 39.670 50.383 1.00 42.49 8 LYS C C 1
ATOM 5560 O O . LYS C 1 6 ? 69.087 39.438 51.564 1.00 42.64 8 LYS C O 1
ATOM 5566 N N . LEU C 1 7 ? 69.620 40.388 49.591 1.00 38.98 9 LEU C N 1
ATOM 5567 C CA . LEU C 1 7 ? 70.861 40.994 50.052 1.00 35.68 9 LEU C CA 1
ATOM 5568 C C . LEU C 1 7 ? 70.657 42.507 50.109 1.00 34.44 9 LEU C C 1
ATOM 5569 O O . LEU C 1 7 ? 70.320 43.134 49.101 1.00 34.01 9 LEU C O 1
ATOM 5574 N N . GLN C 1 8 ? 70.834 43.093 51.287 1.00 32.73 10 GLN C N 1
ATOM 5575 C CA . GLN C 1 8 ? 70.678 44.535 51.422 1.00 30.55 10 GLN C CA 1
ATOM 5576 C C . GLN C 1 8 ? 72.022 45.182 51.704 1.00 29.21 10 GLN C C 1
ATOM 5577 O O . GLN C 1 8 ? 72.713 44.809 52.653 1.00 28.09 10 GLN C O 1
ATOM 5583 N N . VAL C 1 9 ? 72.388 46.150 50.871 1.00 26.14 11 VAL C N 1
ATOM 5584 C CA . VAL C 1 9 ? 73.641 46.865 51.044 1.00 23.86 11 VAL C CA 1
ATOM 5585 C C . VAL C 1 9 ? 73.335 48.348 51.256 1.00 23.23 11 VAL C C 1
ATOM 5586 O O . VAL C 1 9 ? 72.752 48.999 50.388 1.00 24.24 11 VAL C O 1
ATOM 5590 N N . LYS C 1 10 ? 73.710 48.864 52.425 1.00 20.62 12 LYS C N 1
ATOM 5591 C CA . LYS C 1 10 ? 73.500 50.275 52.769 1.00 21.27 12 LYS C CA 1
ATOM 5592 C C . LYS C 1 10 ? 74.844 50.974 52.777 1.00 18.76 12 LYS C C 1
ATOM 5593 O O . LYS C 1 10 ? 75.709 50.644 53.583 1.00 18.12 12 LYS C O 1
ATOM 5599 N N . ILE C 1 11 ? 75.014 51.933 51.868 1.00 17.98 13 ILE C N 1
ATOM 5600 C CA . ILE C 1 11 ? 76.258 52.691 51.746 1.00 14.66 13 ILE C CA 1
ATOM 5601 C C . ILE C 1 11 ? 75.999 54.128 52.205 1.00 15.09 13 ILE C C 1
ATOM 5602 O O . ILE C 1 11 ? 75.110 54.807 51.690 1.00 16.76 13 ILE C O 1
ATOM 5607 N N . PRO C 1 12 ? 76.765 54.610 53.189 1.00 13.74 14 PRO C N 1
ATOM 5608 C CA . PRO C 1 12 ? 76.564 55.982 53.670 1.00 13.95 14 PRO C CA 1
ATOM 5609 C C . PRO C 1 12 ? 77.074 57.037 52.686 1.00 14.76 14 PRO C C 1
ATOM 5610 O O . PRO C 1 12 ? 78.015 56.785 51.931 1.00 15.33 14 PRO C O 1
ATOM 5614 N N . GLY C 1 13 ? 76.444 58.209 52.698 1.00 15.02 15 GLY C N 1
ATOM 5615 C CA . GLY C 1 13 ? 76.891 59.299 51.850 1.00 15.99 15 GLY C CA 1
ATOM 5616 C C . GLY C 1 13 ? 78.171 59.825 52.480 1.00 15.71 15 GLY C C 1
ATOM 5617 O O . GLY C 1 13 ? 78.553 59.366 53.555 1.00 14.16 15 GLY C O 1
ATOM 5618 N N . LYS C 1 14 ? 78.823 60.795 51.848 1.00 16.82 16 LYS C N 1
ATOM 5619 C CA . LYS C 1 14 ? 80.084 61.313 52.375 1.00 14.43 16 LYS C CA 1
ATOM 5620 C C . LYS C 1 14 ? 80.173 62.830 52.413 1.00 15.84 16 LYS C C 1
ATOM 5621 O O . LYS C 1 14 ? 79.464 63.531 51.690 1.00 15.78 16 LYS C O 1
ATOM 5627 N N . LEU C 1 15 ? 81.084 63.323 53.241 1.00 15.21 17 LEU C N 1
ATOM 5628 C CA . LEU C 1 15 ? 81.329 64.755 53.351 1.00 16.19 17 LEU C CA 1
ATOM 5629 C C . LEU C 1 15 ? 82.815 65.018 53.511 1.00 14.47 17 LEU C C 1
ATOM 5630 O O . LEU C 1 15 ? 83.466 64.428 54.366 1.00 13.58 17 LEU C O 1
ATOM 5635 N N . TYR C 1 16 ? 83.362 65.876 52.667 1.00 13.41 18 TYR C N 1
ATOM 5636 C CA . TYR C 1 16 ? 84.763 66.247 52.826 1.00 15.28 18 TYR C CA 1
ATOM 5637 C C . TYR C 1 16 ? 84.780 67.145 54.063 1.00 15.58 18 TYR C C 1
ATOM 5638 O O . TYR C 1 16 ? 83.901 67.990 54.232 1.00 15.81 18 TYR C O 1
ATOM 5647 N N . VAL C 1 17 ? 85.744 66.944 54.947 1.00 17.51 19 VAL C N 1
ATOM 5648 C CA . VAL C 1 17 ? 85.826 67.778 56.136 1.00 17.53 19 VAL C CA 1
ATOM 5649 C C . VAL C 1 17 ? 86.970 68.772 55.980 1.00 18.30 19 VAL C C 1
ATOM 5650 O O . VAL C 1 17 ? 86.866 69.932 56.401 1.00 16.74 19 VAL C O 1
ATOM 5654 N N . ALA C 1 18 ? 88.049 68.322 55.343 1.00 14.44 20 ALA C N 1
ATOM 5655 C CA . ALA C 1 18 ? 89.213 69.175 55.119 1.00 13.58 20 ALA C CA 1
ATOM 5656 C C . ALA C 1 18 ? 90.023 68.641 53.944 1.00 15.06 20 ALA C C 1
ATOM 5657 O O . ALA C 1 18 ? 89.903 67.470 53.586 1.00 13.74 20 ALA C O 1
ATOM 5659 N N . GLY C 1 19 ? 90.827 69.506 53.336 1.00 14.46 21 GLY C N 1
ATOM 5660 C CA . GLY C 1 19 ? 91.673 69.080 52.233 1.00 15.17 21 GLY C CA 1
ATOM 5661 C C . GLY C 1 19 ? 91.119 69.123 50.824 1.00 16.89 21 GLY C C 1
ATOM 5662 O O . GLY C 1 19 ? 91.749 68.587 49.915 1.00 15.21 21 GLY C O 1
ATOM 5663 N N . GLU C 1 20 ? 89.966 69.759 50.624 1.00 17.37 22 GLU C N 1
ATOM 5664 C CA . GLU C 1 20 ? 89.379 69.854 49.290 1.00 17.64 22 GLU C CA 1
ATOM 5665 C C . GLU C 1 20 ? 90.306 70.564 48.311 1.00 17.70 22 GLU C C 1
ATOM 5666 O O . GLU C 1 20 ? 91.107 71.412 48.702 1.00 18.47 22 GLU C O 1
ATOM 5672 N N . TYR C 1 21 ? 90.172 70.206 47.036 1.00 16.71 23 TYR C N 1
ATOM 5673 C CA . TYR C 1 21 ? 90.964 70.764 45.944 1.00 17.54 23 TYR C CA 1
ATOM 5674 C C . TYR C 1 21 ? 92.402 70.276 45.936 1.00 17.42 23 TYR C C 1
ATOM 5675 O O . TYR C 1 21 ? 92.898 69.816 44.909 1.00 18.72 23 TYR C O 1
ATOM 5684 N N . ALA C 1 22 ? 93.074 70.361 47.074 1.00 16.29 24 ALA C N 1
ATOM 5685 C CA . ALA C 1 22 ? 94.443 69.877 47.136 1.00 17.91 24 ALA C CA 1
ATOM 5686 C C . ALA C 1 22 ? 94.429 68.362 46.913 1.00 17.03 24 ALA C C 1
ATOM 5687 O O . ALA C 1 22 ? 95.303 67.813 46.254 1.00 15.92 24 ALA C O 1
ATOM 5689 N N . VAL C 1 23 ? 93.409 67.701 47.449 1.00 17.23 25 VAL C N 1
ATOM 5690 C CA . VAL C 1 23 ? 93.303 66.255 47.346 1.00 19.10 25 VAL C CA 1
ATOM 5691 C C . VAL C 1 23 ? 93.213 65.762 45.899 1.00 18.44 25 VAL C C 1
ATOM 5692 O O . VAL C 1 23 ? 93.463 64.593 45.616 1.00 18.06 25 VAL C O 1
ATOM 5696 N N . VAL C 1 24 ? 92.865 66.661 44.988 1.00 20.32 26 VAL C N 1
ATOM 5697 C CA . VAL C 1 24 ? 92.783 66.314 43.576 1.00 21.47 26 VAL C CA 1
ATOM 5698 C C . VAL C 1 24 ? 94.150 65.816 43.107 1.00 23.54 26 VAL C C 1
ATOM 5699 O O . VAL C 1 24 ? 94.235 64.955 42.231 1.00 22.95 26 VAL C O 1
ATOM 5703 N N . GLU C 1 25 ? 95.213 66.357 43.704 1.00 21.12 27 GLU C N 1
ATOM 5704 C CA . GLU C 1 25 ? 96.584 65.992 43.341 1.00 20.32 27 GLU C CA 1
ATOM 5705 C C . GLU C 1 25 ? 97.044 64.682 43.964 1.00 20.17 27 GLU C C 1
ATOM 5706 O O . GLU C 1 25 ? 96.792 64.407 45.142 1.00 18.90 27 GLU C O 1
ATOM 5712 N N . SER C 1 26 ? 97.746 63.883 43.167 1.00 19.52 28 SER C N 1
ATOM 5713 C CA . SER C 1 26 ? 98.250 62.599 43.625 1.00 19.70 28 SER C CA 1
ATOM 5714 C C . SER C 1 26 ? 99.147 62.770 44.845 1.00 20.41 28 SER C C 1
ATOM 5715 O O . SER C 1 26 ? 99.988 63.667 44.886 1.00 20.22 28 SER C O 1
ATOM 5718 N N . GLY C 1 27 ? 98.971 61.903 45.836 1.00 19.76 29 GLY C N 1
ATOM 5719 C CA . GLY C 1 27 ? 99.796 61.988 47.025 1.00 22.79 29 GLY C CA 1
ATOM 5720 C C . GLY C 1 27 ? 99.364 63.051 48.028 1.00 23.13 29 GLY C C 1
ATOM 5721 O O . GLY C 1 27 ? 100.043 63.258 49.028 1.00 23.10 29 GLY C O 1
ATOM 5722 N N . HIS C 1 28 ? 98.252 63.736 47.766 1.00 22.91 30 HIS C N 1
ATOM 5723 C CA . HIS C 1 28 ? 97.765 64.748 48.697 1.00 22.23 30 HIS C CA 1
ATOM 5724 C C . HIS C 1 28 ? 96.647 64.188 49.563 1.00 22.84 30 HIS C C 1
ATOM 5725 O O . HIS C 1 28 ? 95.975 63.230 49.177 1.00 22.28 30 HIS C O 1
ATOM 5732 N N . THR C 1 29 ? 96.453 64.789 50.735 1.00 21.43 31 THR C N 1
ATOM 5733 C CA . THR C 1 29 ? 95.488 64.284 51.702 1.00 18.66 31 THR C CA 1
ATO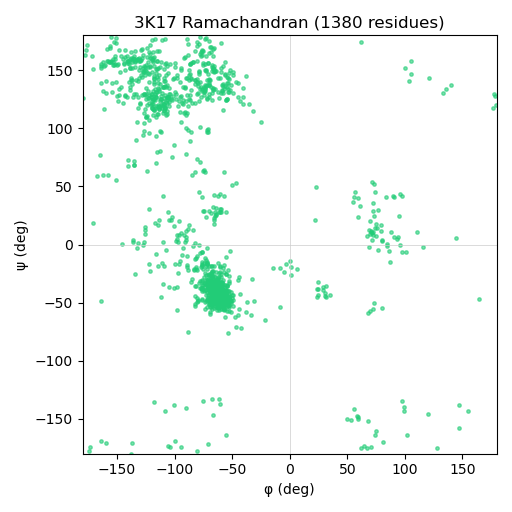M 5734 C C . THR C 1 29 ? 94.256 65.141 51.997 1.00 18.53 31 THR C C 1
ATOM 5735 O O . THR C 1 29 ? 94.287 66.368 51.876 1.00 17.26 31 THR C O 1
ATOM 5739 N N . ALA C 1 30 ? 93.175 64.462 52.388 1.00 16.19 32 ALA C N 1
ATOM 5740 C CA . ALA C 1 30 ? 91.916 65.096 52.759 1.00 16.45 32 ALA C CA 1
ATOM 5741 C C . ALA C 1 30 ? 91.310 64.305 53.913 1.00 16.02 32 ALA C C 1
ATOM 5742 O O . ALA C 1 30 ? 91.690 63.162 54.158 1.00 16.47 32 ALA C O 1
ATOM 5744 N N . ILE C 1 31 ? 90.377 64.921 54.629 1.00 14.91 33 ILE C N 1
ATOM 5745 C CA . ILE C 1 31 ? 89.722 64.262 55.752 1.00 13.99 33 ILE C CA 1
ATOM 5746 C C . ILE C 1 31 ? 88.255 64.160 55.377 1.00 13.38 33 ILE C C 1
ATOM 5747 O O . ILE C 1 31 ? 87.672 65.132 54.899 1.00 13.79 33 ILE C O 1
ATOM 5752 N N . LEU C 1 32 ? 87.658 62.991 55.573 1.00 11.58 34 LEU C N 1
ATOM 5753 C CA . LEU C 1 32 ? 86.242 62.832 55.258 1.00 14.35 34 LEU C CA 1
ATOM 5754 C C . LEU C 1 32 ? 85.520 62.046 56.329 1.00 15.77 34 LEU C C 1
ATOM 5755 O O . LEU C 1 32 ? 86.133 61.342 57.125 1.00 14.87 34 LEU C O 1
ATOM 5760 N N . THR C 1 33 ? 84.202 62.185 56.341 1.00 17.45 35 THR C N 1
ATOM 5761 C CA . THR C 1 33 ? 83.376 61.427 57.259 1.00 16.00 35 THR C CA 1
ATOM 5762 C C . THR C 1 33 ? 82.185 60.957 56.446 1.00 15.03 35 THR C C 1
ATOM 5763 O O . THR C 1 33 ? 81.708 61.670 55.560 1.00 14.91 35 THR C O 1
ATOM 5767 N N . ALA C 1 34 ? 81.743 59.737 56.709 1.00 15.91 36 ALA C N 1
ATOM 5768 C CA . ALA C 1 34 ? 80.568 59.211 56.037 1.00 17.33 36 ALA C CA 1
ATOM 5769 C C . ALA C 1 34 ? 79.426 59.733 56.903 1.00 17.80 36 ALA C C 1
ATOM 5770 O O . ALA C 1 34 ? 79.627 60.039 58.082 1.00 17.60 36 ALA C O 1
ATOM 5772 N N . VAL C 1 35 ? 78.237 59.845 56.330 1.00 18.85 37 VAL C N 1
ATOM 5773 C CA . VAL C 1 35 ? 77.095 60.346 57.079 1.00 19.17 37 VAL C CA 1
ATOM 5774 C C . VAL C 1 35 ? 75.984 59.306 57.155 1.00 19.53 37 VAL C C 1
ATOM 5775 O O . VAL C 1 35 ? 75.914 58.387 56.332 1.00 18.41 37 VAL C O 1
ATOM 5779 N N . ASN C 1 36 ? 75.110 59.462 58.140 1.00 18.66 38 ASN C N 1
ATOM 5780 C CA . ASN C 1 36 ? 74.018 58.521 58.343 1.00 19.32 38 ASN C CA 1
ATOM 5781 C C . ASN C 1 36 ? 72.824 58.712 57.404 1.00 19.68 38 ASN C C 1
ATOM 5782 O O . ASN C 1 36 ? 71.677 58.709 57.839 1.00 20.62 38 ASN C O 1
ATOM 5787 N N . ARG C 1 37 ? 73.114 58.907 56.122 1.00 20.53 39 ARG C N 1
ATOM 5788 C CA . ARG C 1 37 ? 72.099 59.030 55.077 1.00 21.74 39 ARG C CA 1
ATOM 5789 C C . ARG C 1 37 ? 72.670 58.062 54.046 1.00 22.79 39 ARG C C 1
ATOM 5790 O O . ARG C 1 37 ? 73.849 58.156 53.665 1.00 21.04 39 ARG C O 1
ATOM 5798 N N . TYR C 1 38 ? 71.842 57.123 53.604 1.00 19.94 40 TYR C N 1
ATOM 5799 C CA . TYR C 1 38 ? 72.318 56.076 52.717 1.00 19.56 40 TYR C CA 1
ATOM 5800 C C . TYR C 1 38 ? 71.689 55.866 51.355 1.00 20.27 40 TYR C C 1
ATOM 5801 O O . TYR C 1 38 ? 70.606 56.363 51.034 1.00 22.07 40 TYR C O 1
ATOM 5810 N N . ILE C 1 39 ? 72.421 55.092 50.567 1.00 21.23 41 ILE C N 1
ATOM 5811 C CA . ILE C 1 39 ? 71.979 54.627 49.271 1.00 21.46 41 ILE C CA 1
ATOM 5812 C C . ILE C 1 39 ? 71.718 53.182 49.697 1.00 21.95 41 ILE C C 1
ATOM 5813 O O . ILE C 1 39 ? 72.597 52.550 50.276 1.00 23.62 41 ILE C O 1
ATOM 5818 N N . THR C 1 40 ? 70.522 52.667 49.454 1.00 21.84 42 THR C N 1
ATOM 5819 C CA . THR C 1 40 ? 70.221 51.293 49.830 1.00 22.59 42 THR C CA 1
ATOM 5820 C C . THR C 1 40 ? 70.013 50.464 48.572 1.00 22.91 42 THR C C 1
ATOM 5821 O O . THR C 1 40 ? 69.089 50.718 47.801 1.00 21.78 42 THR C O 1
ATOM 5825 N N . LEU C 1 41 ? 70.886 49.481 48.360 1.00 23.06 43 LEU C N 1
ATOM 5826 C CA . LEU C 1 41 ? 70.783 48.616 47.190 1.00 23.39 43 LEU C CA 1
ATOM 5827 C C . LEU C 1 41 ? 70.375 47.209 47.629 1.00 25.13 43 LEU C C 1
ATOM 5828 O O . LEU C 1 41 ? 71.087 46.557 48.394 1.00 25.32 43 LEU C O 1
ATOM 5833 N N . THR C 1 42 ? 69.226 46.749 47.144 1.00 25.96 44 THR C N 1
ATOM 5834 C CA . THR C 1 42 ? 68.726 45.423 47.493 1.00 25.55 44 THR C CA 1
ATOM 5835 C C . THR C 1 42 ? 68.844 44.502 46.291 1.00 26.74 44 THR C C 1
ATOM 5836 O O . THR C 1 42 ? 68.251 44.750 45.240 1.00 27.18 44 THR C O 1
ATOM 5840 N N . LEU C 1 43 ? 69.635 43.448 46.452 1.00 25.30 45 LEU C N 1
ATOM 5841 C CA . LEU C 1 43 ? 69.863 42.479 45.394 1.00 27.39 45 LEU C CA 1
ATOM 5842 C C . LEU C 1 43 ? 69.180 41.153 45.716 1.00 30.10 45 LEU C C 1
ATOM 5843 O O . LEU C 1 43 ? 69.164 40.708 46.865 1.00 31.21 45 LEU C O 1
ATOM 5848 N N . GLU C 1 44 ? 68.611 40.528 44.693 1.00 32.32 46 GLU C N 1
ATOM 5849 C CA . GLU C 1 44 ? 67.929 39.249 44.855 1.00 33.64 46 GLU C CA 1
ATOM 5850 C C . GLU C 1 44 ? 68.034 38.498 43.540 1.00 34.09 46 GLU C C 1
ATOM 5851 O O . GLU C 1 44 ? 68.287 39.104 42.491 1.00 32.93 46 GLU C O 1
ATOM 5857 N N . ASP C 1 45 ? 67.850 37.182 43.584 1.00 34.16 47 ASP C N 1
ATOM 5858 C CA . ASP C 1 45 ? 67.915 36.396 42.359 1.00 35.36 47 ASP C CA 1
ATOM 5859 C C . ASP C 1 45 ? 66.666 36.686 41.546 1.00 34.75 47 ASP C C 1
ATOM 5860 O O . ASP C 1 45 ? 65.616 36.998 42.105 1.00 33.06 47 ASP C O 1
ATOM 5865 N N . SER C 1 46 ? 66.787 36.606 40.225 1.00 35.40 48 SER C N 1
ATOM 5866 C CA . SER C 1 46 ? 65.651 36.852 39.343 1.00 35.79 48 SER C CA 1
ATOM 5867 C C . SER C 1 46 ? 65.829 36.092 38.038 1.00 35.11 48 SER C C 1
ATOM 5868 O O . SER C 1 46 ? 66.871 35.476 37.805 1.00 34.12 48 SER C O 1
ATOM 5871 N N . GLU C 1 47 ? 64.806 36.145 37.190 1.00 36.39 49 GLU C N 1
ATOM 5872 C CA . GLU C 1 47 ? 64.834 35.466 35.896 1.00 37.77 49 GLU C CA 1
ATOM 5873 C C . GLU C 1 47 ? 65.782 36.201 34.951 1.00 36.70 49 GLU C C 1
ATOM 5874 O O . GLU C 1 47 ? 66.604 35.581 34.275 1.00 35.98 49 GLU C O 1
ATOM 5880 N N . ARG C 1 48 ? 65.648 37.526 34.908 1.00 35.68 50 ARG C N 1
ATOM 5881 C CA . ARG C 1 48 ? 66.480 38.378 34.057 1.00 35.32 50 ARG C CA 1
ATOM 5882 C C . ARG C 1 48 ? 67.212 39.382 34.935 1.00 34.10 50 ARG C C 1
ATOM 5883 O O . ARG C 1 48 ? 66.810 39.636 36.070 1.00 32.17 50 ARG C O 1
ATOM 5891 N N . ASN C 1 49 ? 68.284 39.960 34.404 1.00 31.20 51 ASN C N 1
ATOM 5892 C CA . ASN C 1 49 ? 69.002 40.984 35.141 1.00 30.27 51 ASN C CA 1
ATOM 5893 C C . ASN C 1 49 ? 68.063 42.178 35.141 1.00 29.17 51 ASN C C 1
ATOM 5894 O O . ASN C 1 49 ? 67.365 42.415 34.155 1.00 28.69 51 ASN C O 1
ATOM 5899 N N . GLU C 1 50 ? 68.032 42.909 36.249 1.00 26.60 52 GLU C N 1
ATOM 5900 C CA . GLU C 1 50 ? 67.197 44.096 36.370 1.00 27.95 52 GLU C CA 1
ATOM 5901 C C . GLU C 1 50 ? 67.908 45.115 37.253 1.00 26.38 52 GLU C C 1
ATOM 5902 O O . GLU C 1 50 ? 68.449 44.761 38.290 1.00 25.54 52 GLU C O 1
ATOM 5908 N N . LEU C 1 51 ? 67.911 46.375 36.835 1.00 24.28 53 LEU C N 1
ATOM 5909 C CA . LEU C 1 51 ? 68.520 47.430 37.637 1.00 22.21 53 LEU C CA 1
ATOM 5910 C C . LEU C 1 51 ? 67.492 48.531 37.716 1.00 21.76 53 LEU C C 1
ATOM 5911 O O . LEU C 1 51 ? 67.049 49.049 36.689 1.00 23.60 53 LEU C O 1
ATOM 5916 N N . TRP C 1 52 ? 67.093 48.864 38.937 1.00 19.72 54 TRP C N 1
ATOM 5917 C CA . TRP C 1 52 ? 66.118 49.921 39.167 1.00 21.26 54 TRP C CA 1
ATOM 5918 C C . TRP C 1 52 ? 66.820 51.050 39.913 1.00 22.74 54 TRP C C 1
ATOM 5919 O O . TRP C 1 52 ? 67.549 50.795 40.879 1.00 20.67 54 TRP C O 1
ATOM 5930 N N . ILE C 1 53 ? 66.597 52.286 39.473 1.00 23.42 55 ILE C N 1
ATOM 5931 C CA . ILE C 1 53 ? 67.174 53.449 40.141 1.00 24.33 55 ILE C CA 1
ATOM 5932 C C . ILE C 1 53 ? 66.028 54.397 40.479 1.00 24.51 55 ILE C C 1
ATOM 5933 O O . ILE C 1 53 ? 65.005 54.415 39.796 1.00 21.63 55 ILE C O 1
ATOM 5938 N N . PRO C 1 54 ? 66.192 55.208 41.535 1.00 27.91 56 PRO C N 1
ATOM 5939 C CA . PRO C 1 54 ? 65.237 56.184 42.067 1.00 29.32 56 PRO C CA 1
ATOM 5940 C C . PRO C 1 54 ? 64.077 56.802 41.273 1.00 33.36 56 PRO C C 1
ATOM 5941 O O . PRO C 1 54 ? 62.916 56.575 41.624 1.00 38.09 56 PRO C O 1
ATOM 5945 N N . HIS C 1 55 ? 64.339 57.579 40.231 1.00 33.61 57 HIS C N 1
ATOM 5946 C CA . HIS C 1 55 ? 63.212 58.207 39.530 1.00 34.09 57 HIS C CA 1
ATOM 5947 C C . HIS C 1 55 ? 62.741 57.568 38.226 1.00 31.71 57 HIS C C 1
ATOM 5948 O O . HIS C 1 55 ? 62.005 58.184 37.459 1.00 31.01 57 HIS C O 1
ATOM 5955 N N . TYR C 1 56 ? 63.149 56.330 37.985 1.00 29.59 58 TYR C N 1
ATOM 5956 C CA . TYR C 1 56 ? 62.762 55.622 36.774 1.00 26.97 58 TYR C CA 1
ATOM 5957 C C . TYR C 1 56 ? 61.959 54.396 37.174 1.00 25.46 58 TYR C C 1
ATOM 5958 O O . TYR C 1 56 ? 62.466 53.488 37.833 1.00 25.39 58 TYR C O 1
ATOM 5967 N N . GLU C 1 57 ? 60.693 54.392 36.771 1.00 26.29 59 GLU C N 1
ATOM 5968 C CA . GLU C 1 57 ? 59.757 53.331 37.116 1.00 26.62 59 GLU C CA 1
ATOM 5969 C C . GLU C 1 57 ? 59.899 52.019 36.364 1.00 26.30 59 GLU C C 1
ATOM 5970 O O . GLU C 1 57 ? 59.218 51.047 36.682 1.00 26.31 59 GLU C O 1
ATOM 5976 N N . ASN C 1 58 ? 60.779 51.992 35.370 1.00 24.85 60 ASN C N 1
ATOM 5977 C CA . ASN C 1 58 ? 61.028 50.782 34.600 1.00 24.57 60 ASN C CA 1
ATOM 5978 C C . ASN C 1 58 ? 62.527 50.525 34.693 1.00 24.21 60 ASN C C 1
ATOM 5979 O O . ASN C 1 58 ? 63.334 51.421 34.450 1.00 27.39 60 ASN C O 1
ATOM 5984 N N . PRO C 1 59 ? 62.922 49.301 35.051 1.00 23.03 61 PRO C N 1
ATOM 5985 C CA . PRO C 1 59 ? 64.347 48.995 35.157 1.00 22.29 61 PRO C CA 1
ATOM 5986 C C . PRO C 1 59 ? 64.902 48.713 33.773 1.00 22.54 61 PRO C C 1
ATOM 5987 O O . PRO C 1 59 ? 64.157 48.673 32.796 1.00 22.81 61 PRO C O 1
ATOM 5991 N N . VAL C 1 60 ? 66.212 48.540 33.685 1.00 21.55 62 VAL C N 1
ATOM 5992 C CA . VAL C 1 60 ? 66.823 48.185 32.418 1.00 23.04 62 VAL C CA 1
ATOM 5993 C C . VAL C 1 60 ? 67.294 46.771 32.663 1.00 21.20 62 VAL C C 1
ATOM 5994 O O . VAL C 1 60 ? 67.495 46.369 33.811 1.00 21.01 62 VAL C O 1
ATOM 5998 N N . SER C 1 61 ? 67.457 46.016 31.590 1.00 22.05 63 SER C N 1
ATOM 5999 C CA . SER C 1 61 ? 67.908 44.640 31.690 1.00 22.91 63 SER C CA 1
ATOM 6000 C C . SER C 1 61 ? 69.039 44.476 30.689 1.00 24.24 63 SER C C 1
ATOM 6001 O O . SER C 1 61 ? 69.178 45.276 29.761 1.00 23.96 63 SER C O 1
ATOM 6004 N N . TRP C 1 62 ? 69.848 43.444 30.876 1.00 25.70 64 TRP C N 1
ATOM 6005 C CA . TRP C 1 62 ? 70.965 43.194 29.981 1.00 25.70 64 TRP C CA 1
ATOM 6006 C C . TRP C 1 62 ? 71.323 41.722 30.075 1.00 28.23 64 TRP C C 1
ATOM 6007 O O . TRP C 1 62 ? 71.017 41.070 31.071 1.00 29.58 64 TRP C O 1
ATOM 6018 N N . PRO C 1 63 ? 71.979 41.175 29.040 1.00 30.89 65 PRO C N 1
ATOM 6019 C CA . PRO C 1 63 ? 72.359 39.759 29.038 1.00 32.10 65 PRO C CA 1
ATOM 6020 C C . PRO C 1 63 ? 73.186 39.265 30.223 1.00 33.59 65 PRO C C 1
ATOM 6021 O O . PRO C 1 63 ? 74.100 39.943 30.702 1.00 32.71 65 PRO C O 1
ATOM 6025 N N . ILE C 1 64 ? 72.840 38.067 30.688 1.00 33.38 66 ILE C N 1
ATOM 6026 C CA . ILE C 1 64 ? 73.522 37.432 31.806 1.00 34.44 66 ILE C CA 1
ATOM 6027 C C . ILE C 1 64 ? 75.009 37.281 31.490 1.00 34.33 66 ILE C C 1
ATOM 6028 O O . ILE C 1 64 ? 75.386 36.568 30.563 1.00 35.49 66 ILE C O 1
ATOM 6033 N N . GLY C 1 65 ? 75.847 37.965 32.262 1.00 32.44 67 GLY C N 1
ATOM 6034 C CA . GLY C 1 65 ? 77.277 37.905 32.034 1.00 29.81 67 GLY C CA 1
ATOM 6035 C C . GLY C 1 65 ? 77.647 38.821 30.889 1.00 28.92 67 GLY C C 1
ATOM 6036 O O . GLY C 1 65 ? 78.804 38.895 30.484 1.00 29.05 67 GLY C O 1
ATOM 6037 N N . GLY C 1 66 ? 76.653 39.527 30.362 1.00 28.59 68 GLY C N 1
ATOM 6038 C CA . GLY C 1 66 ? 76.898 40.431 29.255 1.00 27.45 68 GLY C CA 1
ATOM 6039 C C . GLY C 1 66 ? 77.147 41.863 29.697 1.00 27.84 68 GLY C C 1
ATOM 6040 O O . GLY C 1 66 ? 77.232 42.158 30.891 1.00 27.18 68 GLY C O 1
ATOM 6041 N N . GLU C 1 67 ? 77.260 42.756 28.722 1.00 26.81 69 GLU C N 1
ATOM 6042 C CA . GLU C 1 67 ? 77.496 44.164 28.991 1.00 26.78 69 GLU C CA 1
ATOM 6043 C C . GLU C 1 67 ? 76.183 44.922 29.167 1.00 25.75 69 GLU C C 1
ATOM 6044 O O . GLU C 1 67 ? 75.186 44.629 28.498 1.00 23.87 69 GLU C O 1
ATOM 6050 N N . LEU C 1 68 ? 76.188 45.881 30.091 1.00 23.61 70 LEU C N 1
ATOM 6051 C CA . LEU C 1 68 ? 75.029 46.724 30.340 1.00 21.01 70 LEU C CA 1
ATOM 6052 C C . LEU C 1 68 ? 75.424 48.079 29.754 1.00 23.31 70 LEU C C 1
ATOM 6053 O O . LEU C 1 68 ? 76.318 48.751 30.269 1.00 22.04 70 LEU C O 1
ATOM 6058 N N . LYS C 1 69 ? 74.767 48.469 28.668 1.00 22.84 71 LYS C N 1
ATOM 6059 C CA . LYS C 1 69 ? 75.090 49.723 28.005 1.00 28.83 71 LYS C CA 1
ATOM 6060 C C . LYS C 1 69 ? 73.870 50.545 27.621 1.00 30.89 71 LYS C C 1
ATOM 6061 O O . LYS C 1 69 ? 73.574 50.709 26.440 1.00 31.80 71 LYS C O 1
ATOM 6067 N N . PRO C 1 70 ? 73.144 51.075 28.615 1.00 33.75 72 PRO C N 1
ATOM 6068 C CA . PRO C 1 70 ? 71.952 51.889 28.360 1.00 36.83 72 PRO C CA 1
ATOM 6069 C C . PRO C 1 70 ? 72.361 53.226 27.748 1.00 39.15 72 PRO C C 1
ATOM 6070 O O . PRO C 1 70 ? 73.531 53.607 27.803 1.00 39.00 72 PRO C O 1
ATOM 6074 N N . ASP C 1 71 ? 71.398 53.944 27.180 1.00 42.73 73 ASP C N 1
ATOM 6075 C CA . ASP C 1 71 ? 71.687 55.236 26.565 1.00 45.42 73 ASP C CA 1
ATOM 6076 C C . ASP C 1 71 ? 71.741 56.363 27.591 1.00 45.12 73 ASP C C 1
ATOM 6077 O O . ASP C 1 71 ? 72.721 57.107 27.656 1.00 46.65 73 ASP C O 1
ATOM 6082 N N . GLY C 1 72 ? 70.686 56.481 28.389 1.00 43.47 74 GLY C N 1
ATOM 6083 C CA . GLY C 1 72 ? 70.620 57.531 29.392 1.00 41.93 74 GLY C CA 1
ATOM 6084 C C . GLY C 1 72 ? 71.871 57.755 30.225 1.00 40.73 74 GLY C C 1
ATOM 6085 O O . GLY C 1 72 ? 72.533 56.809 30.653 1.00 40.13 74 GLY C O 1
ATOM 6086 N N . GLU C 1 73 ? 72.181 59.026 30.463 1.00 39.57 75 GLU C N 1
ATOM 6087 C CA . GLU C 1 73 ? 73.345 59.418 31.249 1.00 39.12 75 GLU C CA 1
ATOM 6088 C C . GLU C 1 73 ? 73.148 59.082 32.723 1.00 36.04 75 GLU C C 1
ATOM 6089 O O . GLU C 1 73 ? 74.110 59.027 33.491 1.00 35.02 75 GLU C O 1
ATOM 6095 N N . HIS C 1 74 ? 71.897 58.870 33.115 1.00 31.72 76 HIS C N 1
ATOM 6096 C CA . HIS C 1 74 ? 71.581 58.541 34.497 1.00 29.07 76 HIS C CA 1
ATOM 6097 C C . HIS C 1 74 ? 72.009 57.121 34.866 1.00 26.24 76 HIS C C 1
ATOM 6098 O O . HIS C 1 74 ? 72.075 56.781 36.045 1.00 24.56 76 HIS C O 1
ATOM 6105 N N . TRP C 1 75 ? 72.301 56.298 33.861 1.00 23.59 77 TRP C N 1
ATOM 6106 C CA . TRP C 1 75 ? 72.719 54.914 34.101 1.00 22.91 77 TRP C CA 1
ATOM 6107 C C . TRP C 1 75 ? 74.233 54.748 34.118 1.00 22.05 77 TRP C C 1
ATOM 6108 O O . TRP C 1 75 ? 74.740 53.723 34.557 1.00 19.29 77 TRP C O 1
ATOM 6119 N N . THR C 1 76 ? 74.947 55.756 33.632 1.00 20.90 78 THR C N 1
ATOM 6120 C CA . THR C 1 76 ? 76.396 55.671 33.504 1.00 20.87 78 THR C CA 1
ATOM 6121 C C . THR C 1 76 ? 77.236 55.192 34.680 1.00 19.44 78 THR C C 1
ATOM 6122 O O . THR C 1 76 ? 78.046 54.282 34.513 1.00 18.90 78 THR C O 1
ATOM 6126 N N . PHE C 1 77 ? 77.079 55.794 35.856 1.00 17.54 79 PHE C N 1
ATOM 6127 C CA . PHE C 1 77 ? 77.881 55.363 36.993 1.00 16.32 79 PHE C CA 1
ATOM 6128 C C . PHE C 1 77 ? 77.599 53.920 37.422 1.00 16.57 79 PHE C C 1
ATOM 6129 O O . PHE C 1 77 ? 78.529 53.134 37.610 1.00 14.47 79 PHE C O 1
ATOM 6137 N N . THR C 1 78 ? 76.330 53.560 37.568 1.00 15.11 80 THR C N 1
ATOM 6138 C CA . THR C 1 78 ? 76.008 52.199 37.977 1.00 16.92 80 THR C CA 1
ATOM 6139 C C . THR C 1 78 ? 76.343 51.175 36.893 1.00 18.23 80 THR C C 1
ATOM 6140 O O . THR C 1 78 ? 76.845 50.089 37.192 1.00 17.32 80 THR C O 1
ATOM 6144 N N . ALA C 1 79 ? 76.104 51.530 35.632 1.00 17.50 81 ALA C N 1
ATOM 6145 C CA . ALA C 1 79 ? 76.402 50.613 34.542 1.00 18.78 81 ALA C CA 1
ATOM 6146 C C . ALA C 1 79 ? 77.902 50.315 34.475 1.00 17.56 81 ALA C C 1
ATOM 6147 O O . ALA C 1 79 ? 78.305 49.172 34.286 1.00 16.67 81 ALA C O 1
ATOM 6149 N N . GLU C 1 80 ? 78.736 51.337 34.644 1.00 17.13 82 GLU C N 1
ATOM 6150 C CA . GLU C 1 80 ? 80.181 51.118 34.592 1.00 17.30 82 GLU C CA 1
ATOM 6151 C C . GLU C 1 80 ? 80.614 50.165 35.706 1.00 17.91 82 GLU C C 1
ATOM 6152 O O . GLU C 1 80 ? 81.467 49.302 35.505 1.00 19.04 82 GLU C O 1
ATOM 6158 N N . ALA C 1 81 ? 80.029 50.329 36.884 1.00 16.23 83 ALA C N 1
ATOM 6159 C CA . ALA C 1 81 ? 80.386 49.485 38.014 1.00 19.94 83 ALA C CA 1
ATOM 6160 C C . ALA C 1 81 ? 79.993 48.027 37.745 1.00 21.01 83 ALA C C 1
ATOM 6161 O O . ALA C 1 81 ? 80.742 47.098 38.053 1.00 21.86 83 ALA C O 1
ATOM 6163 N N . ILE C 1 82 ? 78.813 47.834 37.172 1.00 19.75 84 ILE C N 1
ATOM 6164 C CA . ILE C 1 82 ? 78.356 46.493 36.851 1.00 20.55 84 ILE C CA 1
ATOM 6165 C C . ILE C 1 82 ? 79.292 45.885 35.811 1.00 21.54 84 ILE C C 1
ATOM 6166 O O . ILE C 1 82 ? 79.716 44.737 35.945 1.00 20.76 84 ILE C O 1
ATOM 6171 N N . ASN C 1 83 ? 79.641 46.672 34.795 1.00 20.54 85 ASN C N 1
ATOM 6172 C CA . ASN C 1 83 ? 80.518 46.198 33.734 1.00 21.14 85 ASN C CA 1
ATOM 6173 C C . ASN C 1 83 ? 81.908 45.830 34.247 1.00 23.48 85 ASN C C 1
ATOM 6174 O O . ASN C 1 83 ? 82.463 44.799 33.857 1.00 22.48 85 ASN C O 1
ATOM 6179 N N . ILE C 1 84 ? 82.472 46.660 35.122 1.00 21.75 86 ILE C N 1
ATOM 6180 C CA . ILE C 1 84 ? 83.791 46.365 35.675 1.00 21.97 86 ILE C CA 1
ATOM 6181 C C . ILE C 1 84 ? 83.743 45.138 36.596 1.00 22.49 86 ILE C C 1
ATOM 6182 O O . ILE C 1 84 ? 84.671 44.326 36.614 1.00 24.05 86 ILE C O 1
ATOM 6187 N N . ALA C 1 85 ? 82.661 44.999 37.351 1.00 21.27 87 ALA C N 1
ATOM 6188 C CA . ALA C 1 85 ? 82.530 43.869 38.259 1.00 22.72 87 ALA C CA 1
ATOM 6189 C C . ALA C 1 85 ? 82.373 42.582 37.445 1.00 24.32 87 ALA C C 1
ATOM 6190 O O . ALA C 1 85 ? 83.008 41.567 37.739 1.00 24.38 87 ALA C O 1
ATOM 6192 N N . THR C 1 86 ? 81.533 42.640 36.418 1.00 23.11 88 THR C N 1
ATOM 6193 C CA . THR C 1 86 ? 81.302 41.494 35.553 1.00 23.36 88 THR C CA 1
ATOM 6194 C C . THR C 1 86 ? 82.618 41.021 34.944 1.00 26.26 88 THR C C 1
ATOM 6195 O O . THR C 1 86 ? 82.970 39.849 35.053 1.00 27.97 88 THR C O 1
ATOM 6199 N N . THR C 1 87 ? 83.346 41.933 34.310 1.00 26.70 89 THR C N 1
ATOM 6200 C CA . THR C 1 87 ? 84.628 41.590 33.712 1.00 27.18 89 THR C CA 1
ATOM 6201 C C . THR C 1 87 ? 85.559 40.972 34.753 1.00 28.89 89 THR C C 1
ATOM 6202 O O . THR C 1 87 ? 86.228 39.976 34.480 1.00 31.18 89 THR C O 1
ATOM 6206 N N . PHE C 1 88 ? 85.606 41.555 35.945 1.00 28.65 90 PHE C N 1
ATOM 6207 C CA . PHE C 1 88 ? 86.464 41.017 36.995 1.00 29.73 90 PHE C CA 1
ATOM 6208 C C . PHE C 1 88 ? 86.027 39.603 37.398 1.00 31.28 90 PHE C C 1
ATOM 6209 O O . PHE C 1 88 ? 86.822 38.665 37.348 1.00 32.54 90 PHE C O 1
ATOM 6217 N N . LEU C 1 89 ? 84.768 39.457 37.802 1.00 30.46 91 LEU C N 1
ATOM 6218 C CA . LEU C 1 89 ? 84.235 38.161 38.207 1.00 31.71 91 LEU C CA 1
ATOM 6219 C C . LEU C 1 89 ? 84.547 37.070 37.174 1.00 33.88 91 LEU C C 1
ATOM 6220 O O . LEU C 1 89 ? 84.944 35.956 37.531 1.00 32.96 91 LEU C O 1
ATOM 6225 N N . LYS C 1 90 ? 84.379 37.393 35.898 1.00 33.86 92 LYS C N 1
ATOM 6226 C CA . LYS C 1 90 ? 84.665 36.436 34.840 1.00 37.61 92 LYS C CA 1
ATOM 6227 C C . LYS C 1 90 ? 86.143 36.065 34.820 1.00 39.86 92 LYS C C 1
ATOM 6228 O O . LYS C 1 90 ? 86.498 34.918 34.547 1.00 39.60 92 LYS C O 1
ATOM 6234 N N . SER C 1 91 ? 87.004 37.040 35.093 1.00 41.22 93 SER C N 1
ATOM 6235 C CA . SER C 1 91 ? 88.436 36.787 35.095 1.00 44.17 93 SER C CA 1
ATOM 6236 C C . SER C 1 91 ? 88.753 35.770 36.186 1.00 45.98 93 SER C C 1
ATOM 6237 O O . SER C 1 91 ? 89.693 34.983 36.060 1.00 47.24 93 SER C O 1
ATOM 6240 N N . GLU C 1 92 ? 87.959 35.792 37.252 1.00 47.28 94 GLU C N 1
ATOM 6241 C CA . GLU C 1 92 ? 88.135 34.868 38.367 1.00 49.22 94 GLU C CA 1
ATOM 6242 C C . GLU C 1 92 ? 87.354 33.580 38.109 1.00 49.61 94 GLU C C 1
ATOM 6243 O O . GLU C 1 92 ? 87.146 32.776 39.017 1.00 50.31 94 GLU C O 1
ATOM 6249 N N . GLY C 1 93 ? 86.914 33.396 36.869 1.00 49.11 95 GLY C N 1
ATOM 6250 C CA . GLY C 1 93 ? 86.161 32.207 36.526 1.00 48.26 95 GLY C CA 1
ATOM 6251 C C . GLY C 1 93 ? 84.791 32.130 37.177 1.00 47.80 95 GLY C C 1
ATOM 6252 O O . GLY C 1 93 ? 84.116 31.109 37.079 1.00 47.93 95 GLY C O 1
ATOM 6253 N N . ILE C 1 94 ? 84.372 33.200 37.844 1.00 47.38 96 ILE C N 1
ATOM 6254 C CA . ILE C 1 94 ? 83.063 33.211 38.494 1.00 47.22 96 ILE C CA 1
ATOM 6255 C C . ILE C 1 94 ? 81.958 33.342 37.447 1.00 47.48 96 ILE C C 1
ATOM 6256 O O . ILE C 1 94 ? 82.022 34.200 36.564 1.00 48.02 96 ILE C O 1
ATOM 6261 N N . GLU C 1 95 ? 80.941 32.492 37.554 1.00 46.93 97 GLU C N 1
ATOM 6262 C CA . GLU C 1 95 ? 79.831 32.503 36.610 1.00 46.16 97 GLU C CA 1
ATOM 6263 C C . GLU C 1 95 ? 78.703 33.394 37.117 1.00 45.45 97 GLU C C 1
ATOM 6264 O O . GLU C 1 95 ? 78.195 33.204 38.222 1.00 44.96 97 GLU C O 1
ATOM 6270 N N . LEU C 1 96 ? 78.306 34.362 36.299 1.00 42.93 98 LEU C N 1
ATOM 6271 C CA . LEU C 1 96 ? 77.235 35.274 36.676 1.00 41.50 98 LEU C CA 1
ATOM 6272 C C . LEU C 1 96 ? 75.846 34.688 36.460 1.00 40.19 98 LEU C C 1
ATOM 6273 O O . LEU C 1 96 ? 75.605 33.976 35.488 1.00 40.58 98 LEU C O 1
ATOM 6278 N N . THR C 1 97 ? 74.938 34.988 37.381 1.00 38.38 99 THR C N 1
ATOM 6279 C CA . THR C 1 97 ? 73.560 34.526 37.291 1.00 36.26 99 THR C CA 1
ATOM 6280 C C . THR C 1 97 ? 72.669 35.759 37.407 1.00 35.54 99 THR C C 1
ATOM 6281 O O . THR C 1 97 ? 73.019 36.725 38.085 1.00 35.08 99 THR C O 1
ATOM 6285 N N . PRO C 1 98 ? 71.500 35.740 36.753 1.00 34.73 100 PRO C N 1
ATOM 6286 C CA . PRO C 1 98 ? 70.586 36.885 36.801 1.00 31.98 100 PRO C CA 1
ATOM 6287 C C . PRO C 1 98 ? 70.227 37.389 38.188 1.00 31.41 100 PRO C C 1
ATOM 6288 O O . PRO C 1 98 ? 69.854 36.613 39.068 1.00 30.83 100 PRO C O 1
ATOM 6292 N N . VAL C 1 99 ? 70.344 38.703 38.374 1.00 29.83 101 VAL C N 1
ATOM 6293 C CA . VAL C 1 99 ? 70.011 39.320 39.649 1.00 28.60 101 VAL C CA 1
ATOM 6294 C C . VAL C 1 99 ? 69.172 40.574 39.457 1.00 28.47 101 VAL C C 1
ATOM 6295 O O . VAL C 1 99 ? 69.239 41.235 38.421 1.00 29.79 101 VAL C O 1
ATOM 6299 N N . LYS C 1 100 ? 68.366 40.879 40.464 1.00 26.79 102 LYS C N 1
ATOM 6300 C CA . LYS C 1 100 ? 67.534 42.067 40.450 1.00 26.59 102 LYS C CA 1
ATOM 6301 C C . LYS C 1 100 ? 68.132 42.987 41.505 1.00 26.73 102 LYS C 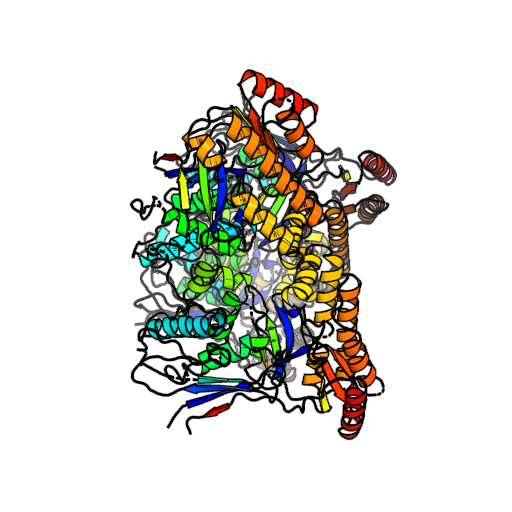C 1
ATOM 6302 O O . LYS C 1 100 ? 68.314 42.581 42.655 1.00 24.31 102 LYS C O 1
ATOM 6316 N N . VAL C 1 102 ? 67.773 46.862 43.215 1.00 23.65 104 VAL C N 1
ATOM 6317 C CA . VAL C 1 102 ? 66.978 48.066 43.373 1.00 24.22 104 VAL C CA 1
ATOM 6318 C C . VAL C 1 102 ? 67.745 49.048 44.250 1.00 25.47 104 VAL C C 1
ATOM 6319 O O . VAL C 1 102 ? 68.177 48.716 45.356 1.00 23.26 104 VAL C O 1
ATOM 6323 N N . ILE C 1 103 ? 67.916 50.260 43.738 1.00 27.08 105 ILE C N 1
ATOM 6324 C CA . ILE C 1 103 ? 68.634 51.295 44.454 1.00 24.84 105 ILE C CA 1
ATOM 6325 C C . ILE C 1 103 ? 67.709 52.391 44.962 1.00 25.32 105 ILE C C 1
ATOM 6326 O O . ILE C 1 103 ? 66.907 52.949 44.214 1.00 24.05 105 ILE C O 1
ATOM 6331 N N . GLU C 1 104 ? 67.829 52.683 46.251 1.00 24.58 106 GLU C N 1
ATOM 6332 C CA . GLU C 1 104 ? 67.043 53.725 46.892 1.00 25.23 106 GLU C CA 1
ATOM 6333 C C . GLU C 1 104 ? 68.058 54.724 47.432 1.00 24.07 106 GLU C C 1
ATOM 6334 O O . GLU C 1 104 ? 69.220 54.374 47.642 1.00 22.20 106 GLU C O 1
ATOM 6340 N N . THR C 1 105 ? 67.627 55.954 47.672 1.00 23.75 107 THR C N 1
ATOM 6341 C CA . THR C 1 105 ? 68.546 56.972 48.168 1.00 25.04 107 THR C CA 1
ATOM 6342 C C . THR C 1 105 ? 67.939 57.943 49.171 1.00 25.40 107 THR C C 1
ATOM 6343 O O . THR C 1 105 ? 66.742 58.231 49.126 1.00 24.71 107 THR C O 1
ATOM 6347 N N . GLU C 1 106 ? 68.792 58.444 50.063 1.00 24.59 108 GLU C N 1
ATOM 6348 C CA . GLU C 1 106 ? 68.418 59.423 51.078 1.00 26.66 108 GLU C CA 1
ATOM 6349 C C . GLU C 1 106 ? 69.369 60.615 50.929 1.00 25.28 108 GLU C C 1
ATOM 6350 O O . GLU C 1 106 ? 69.422 61.488 51.790 1.00 25.14 108 GLU C O 1
ATOM 6356 N N . LEU C 1 107 ? 70.110 60.655 49.826 1.00 22.92 109 LEU C N 1
ATOM 6357 C CA . LEU C 1 107 ? 71.073 61.732 49.599 1.00 23.47 109 LEU C CA 1
ATOM 6358 C C . LEU C 1 107 ? 70.508 62.919 48.831 1.00 26.45 109 LEU C C 1
ATOM 6359 O O . LEU C 1 107 ? 71.252 63.821 48.444 1.00 25.44 109 LEU C O 1
ATOM 6364 N N . ILE C 1 108 ? 69.198 62.920 48.611 1.00 28.92 110 ILE C N 1
ATOM 6365 C CA . ILE C 1 108 ? 68.557 63.999 47.867 1.00 32.72 110 ILE C CA 1
ATOM 6366 C C . ILE C 1 108 ? 67.578 64.800 48.716 1.00 34.85 110 ILE C C 1
ATOM 6367 O O . ILE C 1 108 ? 66.975 64.281 49.653 1.00 35.40 110 ILE C O 1
ATOM 6372 N N . ASP C 1 109 ? 67.428 66.070 48.360 1.00 38.17 111 ASP C N 1
ATOM 6373 C CA . ASP C 1 109 ? 66.534 66.990 49.052 1.00 43.93 111 ASP C CA 1
ATOM 6374 C C . ASP C 1 109 ? 65.079 66.704 48.660 1.00 46.41 111 ASP C C 1
ATOM 6375 O O . ASP C 1 109 ? 64.822 66.028 47.662 1.00 46.86 111 ASP C O 1
ATOM 6380 N N . GLN C 1 110 ? 64.135 67.212 49.445 1.00 48.95 112 GLN C N 1
ATOM 6381 C CA . GLN C 1 110 ? 62.714 67.009 49.168 1.00 51.09 112 GLN C CA 1
ATOM 6382 C C . GLN C 1 110 ? 62.382 67.361 47.724 1.00 50.98 112 GLN C C 1
ATOM 6383 O O . GLN C 1 110 ? 61.678 66.615 47.040 1.00 51.15 112 GLN C O 1
ATOM 6389 N N . SER C 1 111 ? 62.893 68.500 47.267 1.00 50.70 113 SER C N 1
ATOM 6390 C CA . SER C 1 111 ? 62.656 68.943 45.901 1.00 51.69 113 SER C CA 1
ATOM 6391 C C . SER C 1 111 ? 63.194 67.897 44.931 1.00 51.55 113 SER C C 1
ATOM 6392 O O . SER C 1 111 ? 62.465 67.393 44.070 1.00 53.63 113 SER C O 1
ATOM 6395 N N . GLY C 1 112 ? 64.472 67.565 45.085 1.00 49.00 114 GLY C N 1
ATOM 6396 C CA . GLY C 1 112 ? 65.092 66.584 44.214 1.00 45.34 114 GLY C CA 1
ATOM 6397 C C . GLY C 1 112 ? 66.535 66.947 43.925 1.00 42.25 114 GLY C C 1
ATOM 6398 O O . GLY C 1 112 ? 67.199 66.305 43.113 1.00 41.89 114 GLY C O 1
ATOM 6399 N N . ALA C 1 113 ? 67.019 67.990 44.587 1.00 39.14 115 ALA C N 1
ATOM 6400 C CA . ALA C 1 113 ? 68.393 68.429 44.408 1.00 36.77 115 ALA C CA 1
ATOM 6401 C C . ALA C 1 113 ? 69.282 67.620 45.345 1.00 34.15 115 ALA C C 1
ATOM 6402 O O . ALA C 1 113 ? 68.888 67.298 46.465 1.00 31.77 115 ALA C O 1
ATOM 6404 N N . LYS C 1 114 ? 70.474 67.280 44.874 1.00 32.05 116 LYS C N 1
ATOM 6405 C CA . LYS C 1 114 ? 71.415 66.522 45.684 1.00 30.75 116 LYS C CA 1
ATOM 6406 C C . LYS C 1 114 ? 71.974 67.418 46.787 1.00 28.91 116 LYS C C 1
ATOM 6407 O O . LYS C 1 114 ? 72.219 68.599 46.568 1.00 27.23 116 LYS C O 1
ATOM 6413 N N . TYR C 1 115 ? 72.155 66.862 47.977 1.00 26.47 117 TYR C N 1
ATOM 6414 C CA . TYR C 1 115 ? 72.719 67.636 49.071 1.00 26.32 117 TYR C CA 1
ATOM 6415 C C . TYR C 1 115 ? 74.226 67.784 48.849 1.00 24.38 117 TYR C C 1
ATOM 6416 O O . TYR C 1 115 ? 74.859 68.636 49.453 1.00 24.19 117 TYR C O 1
ATOM 6425 N N . GLY C 1 116 ? 74.783 66.946 47.976 1.00 23.25 118 GLY C N 1
ATOM 6426 C CA . GLY C 1 116 ? 76.215 66.974 47.718 1.00 20.81 118 GLY C CA 1
ATOM 6427 C C . GLY C 1 116 ? 76.881 66.012 48.688 1.00 19.68 118 GLY C C 1
ATOM 6428 O O . GLY C 1 116 ? 77.933 66.301 49.263 1.00 18.64 118 GLY C O 1
ATOM 6429 N N . LEU C 1 117 ? 76.242 64.862 48.881 1.00 15.71 119 LEU C N 1
ATOM 6430 C CA . LEU C 1 117 ? 76.740 63.847 49.798 1.00 15.37 119 LEU C CA 1
ATOM 6431 C C . LEU C 1 117 ? 77.427 62.696 49.064 1.00 16.41 119 LEU C C 1
ATOM 6432 O O . LEU C 1 117 ? 77.509 61.577 49.581 1.00 15.95 119 LEU C O 1
ATOM 6437 N N . GLY C 1 118 ? 77.911 62.977 47.857 1.00 16.20 120 GLY C N 1
ATOM 6438 C CA . GLY C 1 118 ? 78.607 61.967 47.067 1.00 17.64 120 GLY C CA 1
ATOM 6439 C C . GLY C 1 118 ? 77.736 60.885 46.442 1.00 17.47 120 GLY C C 1
ATOM 6440 O O . GLY C 1 118 ? 78.083 59.703 46.491 1.00 17.08 120 GLY C O 1
ATOM 6441 N N . SER C 1 119 ? 76.617 61.281 45.840 1.00 16.77 121 SER C N 1
ATOM 6442 C CA . SER C 1 119 ? 75.700 60.326 45.218 1.00 18.58 121 SER C CA 1
ATOM 6443 C C . SER C 1 119 ? 76.350 59.341 44.237 1.00 16.01 121 SER C C 1
ATOM 6444 O O . SER C 1 119 ? 76.114 58.139 44.313 1.00 17.00 121 SER C O 1
ATOM 6447 N N . SER C 1 120 ? 77.169 59.843 43.319 1.00 16.46 122 SER C N 1
ATOM 6448 C CA . SER C 1 120 ? 77.798 58.973 42.328 1.00 17.30 122 SER C CA 1
ATOM 6449 C C . SER C 1 120 ? 78.761 57.972 42.958 1.00 17.11 122 SER C C 1
ATOM 6450 O O . SER C 1 120 ? 78.843 56.822 42.517 1.00 17.69 122 SER C O 1
ATOM 6453 N N . ALA C 1 121 ? 79.482 58.398 43.991 1.00 15.32 123 ALA C N 1
ATOM 6454 C CA . ALA C 1 121 ? 80.407 57.497 44.671 1.00 17.44 123 ALA C CA 1
ATOM 6455 C C . ALA C 1 121 ? 79.647 56.425 45.454 1.00 17.28 123 ALA C C 1
ATOM 6456 O O . ALA C 1 121 ? 79.960 55.236 45.365 1.00 17.85 123 ALA C O 1
ATOM 6458 N N . ALA C 1 122 ? 78.650 56.850 46.222 1.00 15.71 124 ALA C N 1
ATOM 6459 C CA . ALA C 1 122 ? 77.869 55.923 47.030 1.00 16.10 124 ALA C CA 1
ATOM 6460 C C . ALA C 1 122 ? 77.188 54.845 46.174 1.00 16.53 124 ALA C C 1
ATOM 6461 O O . ALA C 1 122 ? 77.181 53.663 46.532 1.00 16.64 124 ALA C O 1
ATOM 6463 N N . ALA C 1 123 ? 76.627 55.251 45.040 1.00 18.98 125 ALA C N 1
ATOM 6464 C CA . ALA C 1 123 ? 75.966 54.312 44.143 1.00 18.21 125 ALA C CA 1
ATOM 6465 C C . ALA C 1 123 ? 76.997 53.328 43.598 1.00 18.93 125 ALA C C 1
ATOM 6466 O O . ALA C 1 123 ? 76.746 52.124 43.542 1.00 18.05 125 ALA C O 1
ATOM 6468 N N . THR C 1 124 ? 78.164 53.842 43.211 1.00 18.35 126 THR C N 1
ATOM 6469 C CA . THR C 1 124 ? 79.223 52.989 42.685 1.00 14.92 126 THR C CA 1
ATOM 6470 C C . THR C 1 124 ? 79.662 51.983 43.744 1.00 16.61 126 THR C C 1
ATOM 6471 O O . THR C 1 124 ? 79.806 50.792 43.468 1.00 17.72 126 THR C O 1
ATOM 6475 N N . VAL C 1 125 ? 79.875 52.467 44.959 1.00 15.38 127 VAL C N 1
ATOM 6476 C CA . VAL C 1 125 ? 80.303 51.606 46.055 1.00 15.02 127 VAL C CA 1
ATOM 6477 C C . VAL C 1 125 ? 79.234 50.552 46.382 1.00 16.19 127 VAL C C 1
ATOM 6478 O O . VAL C 1 125 ? 79.559 49.406 46.715 1.00 15.77 127 VAL C O 1
ATOM 6482 N N . ALA C 1 126 ? 77.967 50.942 46.268 1.00 14.21 128 ALA C N 1
ATOM 6483 C CA . ALA C 1 126 ? 76.855 50.042 46.543 1.00 17.02 128 ALA C CA 1
ATOM 6484 C C . ALA C 1 126 ? 76.856 48.883 45.550 1.00 17.51 128 ALA C C 1
ATOM 6485 O O . ALA C 1 126 ? 76.698 47.728 45.938 1.00 17.59 128 ALA C O 1
ATOM 6487 N N . VAL C 1 127 ? 77.031 49.199 44.271 1.00 18.15 129 VAL C N 1
ATOM 6488 C CA . VAL C 1 127 ? 77.055 48.174 43.239 1.00 19.61 129 VAL C CA 1
ATOM 6489 C C . VAL C 1 127 ? 78.227 47.212 43.447 1.00 21.99 129 VAL C C 1
ATOM 6490 O O . VAL C 1 127 ? 78.040 45.993 43.469 1.00 23.14 129 VAL C O 1
ATOM 6494 N N . ILE C 1 128 ? 79.431 47.754 43.600 1.00 21.08 130 ILE C N 1
ATOM 6495 C CA . ILE C 1 128 ? 80.605 46.913 43.805 1.00 21.30 130 ILE C CA 1
ATOM 6496 C C . ILE C 1 128 ? 80.443 46.007 45.025 1.00 24.21 130 ILE C C 1
ATOM 6497 O O . ILE C 1 128 ? 80.824 44.831 44.992 1.00 25.31 130 ILE C O 1
ATOM 6502 N N . ASN C 1 129 ? 79.879 46.552 46.100 1.00 24.39 131 ASN C N 1
ATOM 6503 C CA . ASN C 1 129 ? 79.677 45.781 47.319 1.00 26.14 131 ASN C CA 1
ATOM 6504 C C . ASN C 1 129 ? 78.645 44.671 47.153 1.00 26.27 131 ASN C C 1
ATOM 6505 O O . ASN C 1 129 ? 78.878 43.543 47.572 1.00 24.89 131 ASN C O 1
ATOM 6510 N N . ALA C 1 130 ? 77.507 44.997 46.547 1.00 25.97 132 ALA C N 1
ATOM 6511 C CA . ALA C 1 130 ? 76.447 44.020 46.334 1.00 27.08 132 ALA C CA 1
ATOM 6512 C C . ALA C 1 130 ? 76.920 42.859 45.463 1.00 28.09 132 ALA C C 1
ATOM 6513 O O . ALA C 1 130 ? 76.728 41.694 45.812 1.00 28.29 132 ALA C O 1
ATOM 6515 N N . LEU C 1 131 ? 77.549 43.177 44.337 1.00 27.93 133 LEU C N 1
ATOM 6516 C CA . LEU C 1 131 ? 78.024 42.147 43.426 1.00 28.86 133 LEU C CA 1
ATOM 6517 C C . LEU C 1 131 ? 79.174 41.326 43.988 1.00 30.99 133 LEU C C 1
ATOM 6518 O O . LEU C 1 131 ? 79.238 40.114 43.766 1.00 31.29 133 LEU C O 1
ATOM 6531 N N . THR C 1 133 ? 79.735 40.816 47.188 1.00 32.49 135 THR C N 1
ATOM 6532 C CA . THR C 1 133 ? 79.186 40.033 48.284 1.00 32.96 135 THR C CA 1
ATOM 6533 C C . THR C 1 133 ? 78.460 38.804 47.741 1.00 34.09 135 THR C C 1
ATOM 6534 O O . THR C 1 133 ? 78.542 37.720 48.315 1.00 33.95 135 THR C O 1
ATOM 6538 N N . LYS C 1 134 ? 77.768 38.982 46.620 1.00 34.57 136 LYS C N 1
ATOM 6539 C CA . LYS C 1 134 ? 77.003 37.909 45.993 1.00 35.67 136 LYS C CA 1
ATOM 6540 C C . LYS C 1 134 ? 77.836 36.880 45.237 1.00 36.83 136 LYS C C 1
ATOM 6541 O O . LYS C 1 134 ? 77.506 35.698 45.246 1.00 37.74 136 LYS C O 1
ATOM 6547 N N . PHE C 1 135 ? 78.919 37.316 44.600 1.00 36.65 137 PHE C N 1
ATOM 6548 C CA . PHE C 1 135 ? 79.735 36.409 43.798 1.00 36.19 137 PHE C CA 1
ATOM 6549 C C . PHE C 1 135 ? 81.178 36.162 44.238 1.00 38.06 137 PHE C C 1
ATOM 6550 O O . PHE C 1 135 ? 81.852 35.299 43.678 1.00 39.11 137 PHE C O 1
ATOM 6558 N N . TYR C 1 136 ? 81.659 36.908 45.225 1.00 39.10 138 TYR C N 1
ATOM 6559 C CA . TYR C 1 136 ? 83.033 36.740 45.688 1.00 40.10 138 TYR C CA 1
ATOM 6560 C C . TYR C 1 136 ? 83.194 37.486 47.013 1.00 40.90 138 TYR C C 1
ATOM 6561 O O . TYR C 1 136 ? 84.024 38.386 47.142 1.00 41.87 138 TYR C O 1
ATOM 6570 N N . PRO C 1 137 ? 82.393 37.108 48.023 1.00 41.04 139 PRO C N 1
ATOM 6571 C CA . PRO C 1 137 ? 82.405 37.721 49.356 1.00 41.14 139 PRO C CA 1
ATOM 6572 C C . PRO C 1 137 ? 83.711 37.748 50.147 1.00 41.06 139 PRO C C 1
ATOM 6573 O O . PRO C 1 137 ? 83.839 38.529 51.090 1.00 39.95 139 PRO C O 1
ATOM 6577 N N . GLU C 1 138 ? 84.683 36.921 49.778 1.00 40.44 140 GLU C N 1
ATOM 6578 C CA . GLU C 1 138 ? 85.941 36.908 50.516 1.00 41.46 140 GLU C CA 1
ATOM 6579 C C . GLU C 1 138 ? 86.921 37.985 50.066 1.00 39.28 140 GLU C C 1
ATOM 6580 O O . GLU C 1 138 ? 88.009 38.104 50.624 1.00 39.80 140 GLU C O 1
ATOM 6586 N N . ILE C 1 139 ? 86.540 38.766 49.062 1.00 37.42 141 ILE C N 1
ATOM 6587 C CA . ILE C 1 139 ? 87.409 39.821 48.550 1.00 35.52 141 ILE C CA 1
ATOM 6588 C C . ILE C 1 139 ? 87.605 40.920 49.604 1.00 34.36 141 ILE C C 1
ATOM 6589 O O . ILE C 1 139 ? 86.649 41.368 50.236 1.00 35.20 141 ILE C O 1
ATOM 6594 N N . SER C 1 140 ? 88.846 41.349 49.794 1.00 32.70 142 SER C N 1
ATOM 6595 C CA . SER C 1 140 ? 89.160 42.380 50.781 1.00 32.67 142 SER C CA 1
ATOM 6596 C C . SER C 1 140 ? 88.461 43.711 50.502 1.00 33.22 142 SER C C 1
ATOM 6597 O O . SER C 1 140 ? 87.982 43.961 49.397 1.00 33.56 142 SER C O 1
ATOM 6608 N N . LEU C 1 142 ? 89.935 46.681 50.575 1.00 27.30 144 LEU C N 1
ATOM 6609 C CA . LEU C 1 142 ? 90.828 47.482 49.753 1.00 27.97 144 LEU C CA 1
ATOM 6610 C C . LEU C 1 142 ? 90.611 47.174 48.271 1.00 27.92 144 LEU C C 1
ATOM 6611 O O . LEU C 1 142 ? 90.544 48.083 47.437 1.00 27.80 144 LEU C O 1
ATOM 6616 N N . LYS C 1 143 ? 90.494 45.892 47.943 1.00 27.87 145 LYS C N 1
ATOM 6617 C CA . LYS C 1 143 ? 90.275 45.504 46.557 1.00 27.08 145 LYS C CA 1
ATOM 6618 C C . LYS C 1 143 ? 88.952 46.054 46.047 1.00 24.85 145 LYS C C 1
ATOM 6619 O O . LYS C 1 143 ? 88.853 46.461 44.889 1.00 23.46 145 LYS C O 1
ATOM 6625 N N . LYS C 1 144 ? 87.936 46.072 46.905 1.00 23.65 146 LYS C N 1
ATOM 6626 C CA . LYS C 1 144 ? 86.645 46.606 46.493 1.00 22.05 146 LYS C CA 1
ATOM 6627 C C . LYS C 1 144 ? 86.780 48.113 46.271 1.00 21.61 146 LYS C C 1
ATOM 6628 O O . LYS C 1 144 ? 86.171 48.659 45.359 1.00 20.95 146 LYS C O 1
ATOM 6634 N N . PHE C 1 145 ? 87.597 48.778 47.088 1.00 21.17 147 PHE C N 1
ATOM 6635 C CA . PHE C 1 145 ? 87.826 50.212 46.918 1.00 20.00 147 PHE C CA 1
ATOM 6636 C C . PHE C 1 145 ? 88.397 50.431 45.522 1.00 20.83 147 PHE C C 1
ATOM 6637 O O . PHE C 1 145 ? 87.924 51.284 44.765 1.00 19.50 147 PHE C O 1
ATOM 6645 N N . LYS C 1 146 ? 89.426 49.651 45.202 1.00 20.18 148 LYS C N 1
ATOM 6646 C CA . LYS C 1 146 ? 90.101 49.751 43.916 1.00 20.64 148 LYS C CA 1
ATOM 6647 C C . LYS C 1 146 ? 89.159 49.570 42.729 1.00 19.73 148 LYS C C 1
ATOM 6648 O O . LYS C 1 146 ? 89.230 50.331 41.763 1.00 20.66 148 LYS C O 1
ATOM 6654 N N . LEU C 1 147 ? 88.273 48.584 42.796 1.00 19.28 149 LEU C N 1
ATOM 6655 C CA . LEU C 1 147 ? 87.317 48.377 41.716 1.00 20.01 149 LEU C CA 1
ATOM 6656 C C . LEU C 1 147 ? 86.395 49.597 41.616 1.00 20.12 149 LEU C C 1
ATOM 6657 O O . LEU C 1 147 ? 86.102 50.077 40.521 1.00 18.24 149 LEU C O 1
ATOM 6662 N N . ALA C 1 148 ? 85.939 50.088 42.765 1.00 17.98 150 ALA C N 1
ATOM 6663 C CA . ALA C 1 148 ? 85.044 51.239 42.798 1.00 18.17 150 ALA C CA 1
ATOM 6664 C C . ALA C 1 148 ? 85.724 52.508 42.302 1.00 16.11 150 ALA C C 1
ATOM 6665 O O . ALA C 1 148 ? 85.113 53.302 41.595 1.00 15.94 150 ALA C O 1
ATOM 6667 N N . ALA C 1 149 ? 86.989 52.687 42.671 1.00 17.12 151 ALA C N 1
ATOM 6668 C CA . ALA C 1 149 ? 87.745 53.871 42.271 1.00 17.01 151 ALA C CA 1
ATOM 6669 C C . ALA C 1 149 ? 87.973 53.888 40.766 1.00 18.95 151 ALA C C 1
ATOM 6670 O O . ALA C 1 149 ? 87.811 54.924 40.115 1.00 19.27 151 ALA C O 1
ATOM 6672 N N . LEU C 1 150 ? 88.355 52.745 40.207 1.00 16.61 152 LEU C N 1
ATOM 6673 C CA . LEU C 1 150 ? 88.571 52.666 38.769 1.00 17.57 152 LEU C CA 1
ATOM 6674 C C . LEU C 1 150 ? 87.265 53.016 38.047 1.00 16.42 152 LEU C C 1
ATOM 6675 O O . LEU C 1 150 ? 87.256 53.807 37.118 1.00 17.63 152 LEU C O 1
ATOM 6680 N N . SER C 1 151 ? 86.159 52.424 38.486 1.00 16.57 153 SER C N 1
ATOM 6681 C CA . SER C 1 151 ? 84.870 52.685 37.852 1.00 17.10 153 SER C CA 1
ATOM 6682 C C . SER C 1 151 ? 84.505 54.170 37.892 1.00 17.81 153 SER C C 1
ATOM 6683 O O . SER C 1 151 ? 84.190 54.787 36.868 1.00 16.33 153 SER C O 1
ATOM 6686 N N . HIS C 1 152 ? 84.566 54.743 39.086 1.00 16.34 154 HIS C N 1
ATOM 6687 C CA . HIS C 1 152 ? 84.220 56.140 39.260 1.00 17.34 154 HIS C CA 1
ATOM 6688 C C . HIS C 1 152 ? 85.158 57.108 38.531 1.00 16.98 154 HIS C C 1
ATOM 6689 O O . HIS C 1 152 ? 84.706 58.065 37.915 1.00 16.95 154 HIS C O 1
ATOM 6696 N N . LEU C 1 153 ? 86.458 56.855 38.571 1.00 19.14 155 LEU C N 1
ATOM 6697 C CA . LEU C 1 153 ? 87.372 57.770 37.912 1.00 22.38 155 LEU C CA 1
ATOM 6698 C C . LEU C 1 153 ? 87.249 57.766 36.394 1.00 21.85 155 LEU C C 1
ATOM 6699 O O . LEU C 1 153 ? 87.394 58.819 35.770 1.00 19.95 155 LEU C O 1
ATOM 6704 N N . VAL C 1 154 ? 86.982 56.615 35.777 1.00 20.78 156 VAL C N 1
ATOM 6705 C CA . VAL C 1 154 ? 86.860 56.640 34.321 1.00 20.55 156 VAL C CA 1
ATOM 6706 C C . VAL C 1 154 ? 85.563 57.324 33.916 1.00 18.39 156 VAL C C 1
ATOM 6707 O O . VAL C 1 154 ? 85.501 57.953 32.866 1.00 19.80 156 VAL C O 1
ATOM 6711 N N . VAL C 1 155 ? 84.525 57.218 34.741 1.00 17.40 157 VAL C N 1
ATOM 6712 C CA . VAL C 1 155 ? 83.257 57.864 34.397 1.00 20.65 157 VAL C CA 1
ATOM 6713 C C . VAL C 1 155 ? 83.267 59.364 34.707 1.00 22.96 157 VAL C C 1
ATOM 6714 O O . VAL C 1 155 ? 82.859 60.184 33.881 1.00 23.83 157 VAL C O 1
ATOM 6718 N N . GLN C 1 156 ? 83.721 59.720 35.903 1.00 24.74 158 GLN C N 1
ATOM 6719 C CA . GLN C 1 156 ? 83.768 61.120 36.295 1.00 27.65 158 GLN C CA 1
ATOM 6720 C C . GLN C 1 156 ? 84.766 61.856 35.410 1.00 27.39 158 GLN C C 1
ATOM 6721 O O . GLN C 1 156 ? 84.564 63.023 35.071 1.00 28.58 158 GLN C O 1
ATOM 6727 N N . GLY C 1 157 ? 85.832 61.161 35.024 1.00 26.35 159 GLY C N 1
ATOM 6728 C CA . GLY C 1 157 ? 86.850 61.765 34.181 1.00 27.10 159 GLY C CA 1
ATOM 6729 C C . GLY C 1 157 ? 87.874 62.540 34.994 1.00 28.23 159 GLY C C 1
ATOM 6730 O O . GLY C 1 157 ? 88.825 63.106 34.447 1.00 29.11 159 GLY C O 1
ATOM 6731 N N . ASN C 1 158 ? 87.673 62.569 36.308 1.00 26.37 160 ASN C N 1
ATOM 6732 C CA . ASN C 1 158 ? 88.564 63.270 37.231 1.00 26.36 160 ASN C CA 1
ATOM 6733 C C . ASN C 1 158 ? 88.085 62.931 38.637 1.00 26.00 160 ASN C C 1
ATOM 6734 O O . ASN C 1 158 ? 87.178 62.112 38.799 1.00 25.22 160 ASN C O 1
ATOM 6739 N N . GLY C 1 159 ? 88.681 63.560 39.647 1.00 23.32 161 GLY C N 1
ATOM 6740 C CA . GLY C 1 159 ? 88.281 63.278 41.014 1.00 22.42 161 GLY C CA 1
ATOM 6741 C C . GLY C 1 159 ? 89.296 62.397 41.715 1.00 22.86 161 GLY C C 1
ATOM 6742 O O . GLY C 1 159 ? 89.829 61.451 41.123 1.00 21.49 161 GLY C O 1
ATOM 6743 N N . SER C 1 160 ? 89.541 62.693 42.989 1.00 20.73 162 SER C N 1
ATOM 6744 C CA . SER C 1 160 ? 90.518 61.967 43.794 1.00 18.60 162 SER C CA 1
ATOM 6745 C C . SER C 1 160 ? 90.055 60.600 44.263 1.00 17.88 162 SER C C 1
ATOM 6746 O O . SER C 1 160 ? 90.880 59.782 44.673 1.00 18.72 162 SER C O 1
ATOM 6749 N N . CYS C 1 161 ? 88.742 60.366 44.212 1.00 16.42 163 CYS C N 1
ATOM 6750 C CA . CYS C 1 161 ? 88.139 59.123 44.687 1.00 15.93 163 CYS C CA 1
ATOM 6751 C C . CYS C 1 161 ? 88.114 59.085 46.210 1.00 16.65 163 CYS C C 1
ATOM 6752 O O . CYS C 1 161 ? 87.963 58.022 46.816 1.00 16.77 163 CYS C O 1
ATOM 6755 N N . GLY C 1 162 ? 88.276 60.252 46.831 1.00 17.38 164 GLY C N 1
ATOM 6756 C CA . GLY C 1 162 ? 88.218 60.314 48.283 1.00 12.21 164 GLY C CA 1
ATOM 6757 C C . GLY C 1 162 ? 86.786 60.009 48.685 1.00 12.58 164 GLY C C 1
ATOM 6758 O O . GLY C 1 162 ? 86.535 59.430 49.743 1.00 12.16 164 GLY C O 1
ATOM 6759 N N . ASP C 1 163 ? 85.837 60.389 47.831 1.00 12.87 165 ASP C N 1
ATOM 6760 C CA . ASP C 1 163 ? 84.430 60.109 48.114 1.00 12.98 165 ASP C CA 1
ATOM 6761 C C . ASP C 1 163 ? 84.194 58.587 48.072 1.00 14.33 165 ASP C C 1
ATOM 6762 O O . ASP C 1 163 ? 83.508 58.029 48.932 1.00 14.39 165 ASP C O 1
ATOM 6767 N N . ILE C 1 164 ? 84.781 57.916 47.085 1.00 15.28 166 ILE C N 1
ATOM 6768 C CA . ILE C 1 164 ? 84.646 56.464 46.988 1.00 15.91 166 ILE C CA 1
ATOM 6769 C C . ILE C 1 164 ? 85.168 55.830 48.283 1.00 15.60 166 ILE C C 1
ATOM 6770 O O . ILE C 1 164 ? 84.518 54.956 48.871 1.00 14.69 166 ILE C O 1
ATOM 6775 N N . ALA C 1 165 ? 86.338 56.286 48.725 1.00 15.91 167 ALA C N 1
ATOM 6776 C CA . ALA C 1 165 ? 86.955 55.770 49.951 1.00 16.20 167 ALA C CA 1
ATOM 6777 C C . ALA C 1 165 ? 86.056 55.978 51.166 1.00 15.82 167 ALA C C 1
ATOM 6778 O O . ALA C 1 165 ? 85.837 55.058 51.956 1.00 15.90 167 ALA C O 1
ATOM 6780 N N . SER C 1 166 ? 85.532 57.188 51.322 1.00 14.96 168 SER C N 1
ATOM 6781 C CA . SER C 1 166 ? 84.673 57.462 52.471 1.00 13.89 168 SER C CA 1
ATOM 6782 C C . SER C 1 166 ? 83.425 56.579 52.481 1.00 14.06 168 SER C C 1
ATOM 6783 O O . SER C 1 166 ? 83.043 56.037 53.522 1.00 14.91 168 SER C O 1
ATOM 6786 N N . CYS C 1 167 ? 82.783 56.439 51.323 1.00 15.36 169 CYS C N 1
ATOM 6787 C CA . CYS C 1 167 ? 81.581 55.618 51.224 1.00 16.42 169 CYS C CA 1
ATOM 6788 C C . CYS C 1 167 ? 81.865 54.144 51.478 1.00 17.81 169 CYS C C 1
ATOM 6789 O O . CYS C 1 167 ? 81.066 53.446 52.101 1.00 17.85 169 CYS C O 1
ATOM 6800 N N . TYR C 1 169 ? 84.580 52.755 53.258 1.00 19.70 171 TYR C N 1
ATOM 6801 C CA . TYR C 1 169 ? 85.004 52.491 54.633 1.00 20.98 171 TYR C CA 1
ATOM 6802 C C . TYR C 1 169 ? 84.095 53.005 55.749 1.00 23.31 171 TYR C C 1
ATOM 6803 O O . TYR C 1 169 ? 84.127 52.480 56.867 1.00 24.05 171 TYR C O 1
ATOM 6812 N N . GLY C 1 170 ? 83.290 54.023 55.462 1.00 20.20 172 GLY C N 1
ATOM 6813 C CA . GLY C 1 170 ? 82.426 54.566 56.497 1.00 19.57 172 GLY C CA 1
ATOM 6814 C C . GLY C 1 170 ? 83.253 55.239 57.581 1.00 17.27 172 GLY C C 1
ATOM 6815 O O . GLY C 1 170 ? 84.472 55.345 57.453 1.00 17.75 172 GLY C O 1
ATOM 6816 N N . GLY C 1 171 ? 82.600 55.692 58.648 1.00 17.05 173 GLY C N 1
ATOM 6817 C CA . GLY C 1 171 ? 83.318 56.347 59.730 1.00 14.31 173 GLY C CA 1
ATOM 6818 C C . GLY C 1 171 ? 84.074 57.584 59.276 1.00 15.16 173 GLY C C 1
ATOM 6819 O O . GLY C 1 171 ? 83.652 58.259 58.338 1.00 12.07 173 GLY C O 1
ATOM 6820 N N . TRP C 1 172 ? 85.183 57.879 59.954 1.00 14.65 174 TRP C N 1
ATOM 6821 C CA . TRP C 1 172 ? 86.032 59.029 59.640 1.00 16.42 174 TRP C CA 1
ATOM 6822 C C . TRP C 1 172 ? 87.354 58.532 59.048 1.00 18.30 174 TRP C C 1
ATOM 6823 O O . TRP C 1 172 ? 87.948 57.587 59.566 1.00 16.97 174 TRP C O 1
ATOM 6834 N N . ILE C 1 173 ? 87.825 59.159 57.974 1.00 16.36 175 ILE C N 1
ATOM 6835 C CA . ILE C 1 173 ? 89.092 58.732 57.390 1.00 15.54 175 ILE C CA 1
ATOM 6836 C C . ILE C 1 173 ? 89.976 59.875 56.921 1.00 16.18 175 ILE C C 1
ATOM 6837 O O . ILE C 1 173 ? 89.510 60.981 56.638 1.00 14.86 175 ILE C O 1
ATOM 6842 N N . ALA C 1 174 ? 91.270 59.592 56.869 1.00 15.77 176 ALA C N 1
ATOM 6843 C CA . ALA C 1 174 ? 92.237 60.524 56.332 1.00 16.92 176 ALA C CA 1
ATOM 6844 C C . ALA C 1 174 ? 92.519 59.796 55.013 1.00 19.13 176 ALA C C 1
ATOM 6845 O O . ALA C 1 174 ? 92.910 58.623 55.017 1.00 18.55 176 ALA C O 1
ATOM 6847 N N . TYR C 1 175 ? 92.300 60.474 53.895 1.00 17.01 177 TYR C N 1
ATOM 6848 C CA . TYR C 1 175 ? 92.510 59.864 52.589 1.00 17.94 177 TYR C CA 1
ATOM 6849 C C . TYR C 1 175 ? 93.616 60.546 51.799 1.00 17.55 177 TYR C C 1
ATOM 6850 O O . TYR C 1 175 ? 93.596 61.766 51.613 1.00 18.89 177 TYR C O 1
ATOM 6859 N N . THR C 1 176 ? 94.583 59.758 51.337 1.00 18.50 178 THR C N 1
ATOM 6860 C CA . THR C 1 176 ? 95.681 60.288 50.529 1.00 18.50 178 THR C CA 1
ATOM 6861 C C . THR C 1 176 ? 95.542 59.683 49.136 1.00 16.99 178 THR C C 1
ATOM 6862 O O . THR C 1 176 ? 95.554 58.463 48.970 1.00 17.14 178 THR C O 1
ATOM 6866 N N . THR C 1 177 ? 95.390 60.556 48.147 1.00 17.88 179 THR C N 1
ATOM 6867 C CA . THR C 1 177 ? 95.182 60.176 46.749 1.00 17.87 179 THR C CA 1
ATOM 6868 C C . THR C 1 177 ? 96.287 59.331 46.091 1.00 20.87 179 THR C C 1
ATOM 6869 O O . THR C 1 177 ? 97.474 59.660 46.161 1.00 18.67 179 THR C O 1
ATOM 6873 N N . PHE C 1 178 ? 95.879 58.237 45.453 1.00 18.44 180 PHE C N 1
ATOM 6874 C CA . PHE C 1 178 ? 96.821 57.357 44.770 1.00 21.99 180 PHE C CA 1
ATOM 6875 C C . PHE C 1 178 ? 97.425 58.090 43.576 1.00 21.69 180 PHE C C 1
ATOM 6876 O O . PHE C 1 178 ? 96.955 59.165 43.202 1.00 21.60 180 PHE C O 1
ATOM 6884 N N . ASP C 1 179 ? 98.474 57.517 42.991 1.00 22.66 181 ASP C N 1
ATOM 6885 C CA . ASP C 1 179 ? 99.116 58.125 41.827 1.00 22.78 181 ASP C CA 1
ATOM 6886 C C . ASP C 1 179 ? 98.139 57.927 40.676 1.00 22.93 181 ASP C C 1
ATOM 6887 O O . ASP C 1 179 ? 98.100 56.855 40.075 1.00 23.58 181 ASP C O 1
ATOM 6892 N N . GLN C 1 180 ? 97.358 58.955 40.360 1.00 21.97 182 GLN C N 1
ATOM 6893 C CA . GLN C 1 180 ? 96.357 58.835 39.312 1.00 22.67 182 GLN C CA 1
ATOM 6894 C C . GLN C 1 180 ? 96.870 58.676 37.879 1.00 24.41 182 GLN C C 1
ATOM 6895 O O . GLN C 1 180 ? 96.205 58.060 37.051 1.00 22.21 182 GLN C O 1
ATOM 6901 N N . GLU C 1 181 ? 98.044 59.214 37.581 1.00 23.49 183 GLU C N 1
ATOM 6902 C CA . GLU C 1 181 ? 98.602 59.074 36.241 1.00 26.48 183 GLU C CA 1
ATOM 6903 C C . GLU C 1 181 ? 99.080 57.622 36.100 1.00 24.18 183 GLU C C 1
ATOM 6904 O O . GLU C 1 181 ? 98.943 57.004 35.046 1.00 21.13 183 GLU C O 1
ATOM 6910 N N . TRP C 1 182 ? 99.649 57.097 37.180 1.00 22.32 184 TRP C N 1
ATOM 6911 C CA . TRP C 1 182 ? 100.140 55.725 37.223 1.00 21.26 184 TRP C CA 1
ATOM 6912 C C . TRP C 1 182 ? 98.988 54.781 36.871 1.00 20.84 184 TRP C C 1
ATOM 6913 O O . TRP C 1 182 ? 99.144 53.872 36.055 1.00 21.46 184 TRP C O 1
ATOM 6924 N N . VAL C 1 183 ? 97.825 55.005 37.480 1.00 20.83 185 VAL C N 1
ATOM 6925 C CA . VAL C 1 183 ? 96.657 54.161 37.223 1.00 18.21 185 VAL C CA 1
ATOM 6926 C C . VAL C 1 183 ? 96.115 54.328 35.798 1.00 19.48 185 VAL C C 1
ATOM 6927 O O . VAL C 1 183 ? 95.867 53.338 35.100 1.00 17.12 185 VAL C O 1
ATOM 6931 N N . LYS C 1 184 ? 95.939 55.575 35.366 1.00 17.81 186 LYS C N 1
ATOM 6932 C CA . LYS C 1 184 ? 95.409 55.853 34.033 1.00 19.15 186 LYS C CA 1
ATOM 6933 C C . LYS C 1 184 ? 96.255 55.274 32.900 1.00 17.92 186 LYS C C 1
ATOM 6934 O O . LYS C 1 184 ? 95.720 54.783 31.908 1.00 14.91 186 LYS C O 1
ATOM 6940 N N . HIS C 1 185 ? 97.574 55.353 33.036 1.00 17.06 187 HIS C N 1
ATOM 6941 C CA . HIS C 1 185 ? 98.450 54.812 32.008 1.00 18.28 187 HIS C CA 1
ATOM 6942 C C . HIS C 1 185 ? 98.271 53.297 31.927 1.00 17.49 187 HIS C C 1
ATOM 6943 O O . HIS C 1 185 ? 98.166 52.736 30.844 1.00 18.15 187 HIS C O 1
ATOM 6950 N N . ARG C 1 186 ? 98.206 52.643 33.082 1.00 18.86 188 ARG C N 1
ATOM 6951 C CA . ARG C 1 186 ? 98.064 51.195 33.131 1.00 19.51 188 ARG C CA 1
ATOM 6952 C C . ARG C 1 186 ? 96.689 50.655 32.797 1.00 20.84 188 ARG C C 1
ATOM 6953 O O . ARG C 1 186 ? 96.533 49.465 32.528 1.00 22.51 188 ARG C O 1
ATOM 6961 N N . LEU C 1 187 ? 95.681 51.514 32.803 1.00 20.52 189 LEU C N 1
ATOM 6962 C CA . LEU C 1 187 ? 94.346 51.046 32.463 1.00 22.60 189 LEU C CA 1
ATOM 6963 C C . LEU C 1 187 ? 94.355 50.472 31.051 1.00 23.24 189 LEU C C 1
ATOM 6964 O O . LEU C 1 187 ? 93.543 49.613 30.722 1.00 23.26 189 LEU C O 1
ATOM 6969 N N . ALA C 1 188 ? 95.294 50.941 30.228 1.00 23.57 190 ALA C N 1
ATOM 6970 C CA . ALA C 1 188 ? 95.401 50.490 28.846 1.00 24.32 190 ALA C CA 1
ATOM 6971 C C . ALA C 1 188 ? 96.173 49.189 28.619 1.00 24.21 190 ALA C C 1
ATOM 6972 O O . ALA C 1 188 ? 95.982 48.539 27.596 1.00 24.26 190 ALA C O 1
ATOM 6974 N N . TYR C 1 189 ? 97.047 48.801 29.545 1.00 26.19 191 TYR C N 1
ATOM 6975 C CA . TYR C 1 189 ? 97.811 47.573 29.338 1.00 27.00 191 TYR C CA 1
ATOM 6976 C C . TYR C 1 189 ? 97.877 46.593 30.507 1.00 28.32 191 TYR C C 1
ATOM 6977 O O . TYR C 1 189 ? 98.454 45.514 30.382 1.00 28.81 191 TYR C O 1
ATOM 6986 N N . LYS C 1 190 ? 97.293 46.962 31.640 1.00 26.93 192 LYS C N 1
ATOM 6987 C CA . LYS C 1 190 ? 97.278 46.077 32.794 1.00 26.97 192 LYS C CA 1
ATOM 6988 C C . LYS C 1 190 ? 95.857 45.554 32.973 1.00 26.89 192 LYS C C 1
ATOM 6989 O O . LYS C 1 190 ? 94.894 46.181 32.530 1.00 25.64 192 LYS C O 1
ATOM 6995 N N . SER C 1 191 ? 95.732 44.399 33.614 1.00 25.79 193 SER C N 1
ATOM 6996 C CA . SER C 1 191 ? 94.428 43.794 33.835 1.00 27.29 193 SER C CA 1
ATOM 6997 C C . SER C 1 191 ? 93.819 44.205 35.172 1.00 26.94 193 SER C C 1
ATOM 6998 O O . SER C 1 191 ? 94.512 44.635 36.091 1.00 28.10 193 SER C O 1
ATOM 7001 N N . LEU C 1 192 ? 92.510 44.043 35.268 1.00 29.20 194 LEU C N 1
ATOM 7002 C CA . LEU C 1 192 ? 91.770 44.377 36.469 1.00 31.00 194 LEU C CA 1
ATOM 7003 C C . LEU C 1 192 ? 92.319 43.586 37.660 1.00 34.25 194 LEU C C 1
ATOM 7004 O O . LEU C 1 192 ? 92.442 44.115 38.768 1.00 33.03 194 LEU C O 1
ATOM 7009 N N . GLU C 1 193 ? 92.666 42.320 37.434 1.00 35.93 195 GLU C N 1
ATOM 7010 C CA . GLU C 1 193 ? 93.197 41.500 38.515 1.00 35.93 195 GLU C CA 1
ATOM 7011 C C . GLU C 1 193 ? 94.574 42.006 38.932 1.00 33.89 195 GLU C C 1
ATOM 7012 O O . GLU C 1 193 ? 94.906 42.020 40.114 1.00 33.96 195 GLU C O 1
ATOM 7018 N N . TRP C 1 194 ? 95.376 42.422 37.959 1.00 33.34 196 TRP C N 1
ATOM 7019 C CA . TRP C 1 194 ? 96.711 42.936 38.255 1.00 30.93 196 TRP C CA 1
ATOM 7020 C C . TRP C 1 194 ? 96.562 44.141 39.185 1.00 29.56 196 TRP C C 1
ATOM 7021 O O . TRP C 1 194 ? 97.255 44.247 40.197 1.00 27.64 196 TRP C O 1
ATOM 7032 N N . PHE C 1 195 ? 95.657 45.047 38.823 1.00 27.48 197 PHE C N 1
ATOM 7033 C CA . PHE C 1 195 ? 95.393 46.239 39.629 1.00 27.81 197 PHE C CA 1
ATOM 7034 C C . PHE C 1 195 ? 95.029 45.842 41.058 1.00 28.97 197 PHE C C 1
ATOM 7035 O O . PHE C 1 195 ? 95.468 46.474 42.020 1.00 28.91 197 PHE C O 1
ATOM 7051 N N . LYS C 1 197 ? 95.908 43.166 42.825 1.00 34.77 199 LYS C N 1
ATOM 7052 C CA . LYS C 1 197 ? 97.033 42.674 43.616 1.00 35.64 199 LYS C CA 1
ATOM 7053 C C . LYS C 1 197 ? 98.201 43.641 43.734 1.00 34.31 199 LYS C C 1
ATOM 7054 O O . LYS C 1 197 ? 99.031 43.515 44.634 1.00 34.09 199 LYS C O 1
ATOM 7060 N N . GLU C 1 198 ? 98.269 44.609 42.833 1.00 32.45 200 GLU C N 1
ATOM 7061 C CA . GLU C 1 198 ? 99.366 45.565 42.861 1.00 32.32 200 GLU C CA 1
ATOM 7062 C C . GLU C 1 198 ? 99.129 46.691 43.860 1.00 33.42 200 GLU C C 1
ATOM 7063 O O . GLU C 1 198 ? 98.018 47.206 43.977 1.00 33.88 200 GLU C O 1
ATOM 7069 N N . PRO C 1 199 ? 100.171 47.072 44.613 1.00 33.85 201 PRO C N 1
ATOM 7070 C CA . PRO C 1 199 ? 100.017 48.158 45.580 1.00 32.56 201 PRO C CA 1
ATOM 7071 C C . PRO C 1 199 ? 99.957 49.458 44.786 1.00 31.74 201 PRO C C 1
ATOM 7072 O O . PRO C 1 199 ? 100.749 49.675 43.865 1.00 29.91 201 PRO C O 1
ATOM 7076 N N . TRP C 1 200 ? 99.008 50.317 45.128 1.00 27.15 202 TRP C N 1
ATOM 7077 C CA . TRP C 1 200 ? 98.865 51.568 44.411 1.00 26.13 202 TRP C CA 1
ATOM 7078 C C . TRP C 1 200 ? 99.721 52.654 45.029 1.00 26.82 202 TRP C C 1
ATOM 7079 O O . TRP C 1 200 ? 99.484 53.085 46.162 1.00 27.32 202 TRP C O 1
ATOM 7090 N N . PRO C 1 201 ? 100.738 53.111 44.288 1.00 25.69 203 PRO C N 1
ATOM 7091 C CA . PRO C 1 201 ? 101.640 54.161 44.769 1.00 26.45 203 PRO C CA 1
ATOM 7092 C C . PRO C 1 201 ? 100.885 55.344 45.387 1.00 27.09 203 PRO C C 1
ATOM 7093 O O . PRO C 1 201 ? 99.885 55.811 44.829 1.00 25.79 203 PRO C O 1
ATOM 7105 N N . LEU C 1 203 ? 98.709 55.743 47.611 1.00 24.15 205 LEU C N 1
ATOM 7106 C CA . LEU C 1 203 ? 97.408 55.535 48.251 1.00 24.62 205 LEU C CA 1
ATOM 7107 C C . LEU C 1 203 ? 97.487 55.294 49.761 1.00 26.22 205 LEU C C 1
ATOM 7108 O O . LEU C 1 203 ? 98.296 54.497 50.240 1.00 24.32 205 LEU C O 1
ATOM 7113 N N . GLN C 1 204 ? 96.629 55.989 50.501 1.00 24.36 206 GLN C N 1
ATOM 7114 C CA . GLN C 1 204 ? 96.557 55.846 51.952 1.00 26.15 206 GLN C CA 1
ATOM 7115 C C . GLN C 1 204 ? 95.142 56.095 52.453 1.00 23.49 206 GLN C C 1
ATOM 7116 O O . GLN C 1 204 ? 94.566 57.153 52.206 1.00 19.66 206 GLN C O 1
ATOM 7122 N N . ILE C 1 205 ? 94.591 55.112 53.153 1.00 22.85 207 ILE C N 1
ATOM 7123 C CA . ILE C 1 205 ? 93.248 55.226 53.714 1.00 23.29 207 ILE C CA 1
ATOM 7124 C C . ILE C 1 205 ? 93.389 54.912 55.195 1.00 23.60 207 ILE C C 1
ATOM 7125 O O . ILE C 1 205 ? 93.431 53.746 55.581 1.00 23.99 207 ILE C O 1
ATOM 7130 N N . GLU C 1 206 ? 93.472 55.958 56.014 1.00 23.08 208 GLU C N 1
ATOM 7131 C CA . GLU C 1 206 ? 93.641 55.805 57.458 1.00 24.24 208 GLU C CA 1
ATOM 7132 C C . GLU C 1 206 ? 92.359 56.088 58.238 1.00 24.72 208 GLU C C 1
ATOM 7133 O O . GLU C 1 206 ? 91.805 57.191 58.180 1.00 23.10 208 GLU C O 1
ATOM 7139 N N . THR C 1 207 ? 91.888 55.080 58.961 1.00 24.01 209 THR C N 1
ATOM 7140 C CA . THR C 1 207 ? 90.682 55.216 59.766 1.00 27.01 209 THR C CA 1
ATOM 7141 C C . THR C 1 207 ? 90.996 56.108 60.963 1.00 25.05 209 THR C C 1
ATOM 7142 O O . THR C 1 207 ? 92.051 55.973 61.576 1.00 25.25 209 THR C O 1
ATOM 7146 N N . LEU C 1 208 ? 90.081 57.017 61.285 1.00 22.77 210 LEU C N 1
ATOM 7147 C CA . LEU C 1 208 ? 90.260 57.936 62.404 1.00 22.08 210 LEU C CA 1
ATOM 7148 C C . LEU C 1 208 ? 89.163 57.719 63.438 1.00 24.14 210 LEU C C 1
ATOM 7149 O O . LEU C 1 208 ? 88.090 57.201 63.117 1.00 24.63 210 LEU C O 1
ATOM 7154 N N . GLU C 1 209 ? 89.421 58.116 64.678 1.00 23.21 211 GLU C N 1
ATOM 7155 C CA . GLU C 1 209 ? 88.408 57.963 65.715 1.00 26.51 211 GLU C CA 1
ATOM 7156 C C . GLU C 1 209 ? 87.357 59.059 65.617 1.00 24.70 211 GLU C C 1
ATOM 7157 O O . GLU C 1 209 ? 87.645 60.175 65.189 1.00 24.88 211 GLU C O 1
ATOM 7163 N N . GLU C 1 210 ? 86.136 58.717 66.004 1.00 24.48 212 GLU C N 1
ATOM 7164 C CA . GLU C 1 210 ? 85.018 59.655 66.021 1.00 25.61 212 GLU C CA 1
ATOM 7165 C C . GLU C 1 210 ? 85.485 60.849 66.860 1.00 25.13 212 GLU C C 1
ATOM 7166 O O . GLU C 1 210 ? 85.912 60.686 67.998 1.00 23.47 212 GLU C O 1
ATOM 7172 N N . PRO C 1 211 ? 85.418 62.065 66.308 1.00 25.29 213 PRO C N 1
ATOM 7173 C CA . PRO C 1 211 ? 85.861 63.228 67.084 1.00 25.53 213 PRO C CA 1
ATOM 7174 C C . PRO C 1 211 ? 84.965 63.515 68.301 1.00 25.46 213 PRO C C 1
ATOM 7175 O O . PRO C 1 211 ? 83.773 63.199 68.297 1.00 23.62 213 PRO C O 1
ATOM 7179 N N . VAL C 1 212 ? 85.548 64.096 69.346 1.00 23.42 214 VAL C N 1
ATOM 7180 C CA . VAL C 1 212 ? 84.793 64.436 70.547 1.00 23.33 214 VAL C CA 1
ATOM 7181 C C . VAL C 1 212 ? 83.944 65.693 70.313 1.00 21.42 214 VAL C C 1
ATOM 7182 O O . VAL C 1 212 ? 82.769 65.722 70.662 1.00 22.68 214 VAL C O 1
ATOM 7186 N N . PRO C 1 213 ? 84.534 66.752 69.731 1.00 20.51 215 PRO C N 1
ATOM 7187 C CA . PRO C 1 213 ? 83.758 67.976 69.476 1.00 19.75 215 PRO C CA 1
ATOM 7188 C C . PRO C 1 213 ? 82.524 67.631 68.629 1.00 20.60 215 PRO C C 1
ATOM 7189 O O . PRO C 1 213 ? 82.575 66.745 67.775 1.00 18.75 215 PRO C O 1
ATOM 7193 N N . THR C 1 214 ? 81.423 68.333 68.864 1.00 19.62 216 THR C N 1
ATOM 7194 C CA . THR C 1 214 ? 80.192 68.078 68.129 1.00 18.81 216 THR C CA 1
ATOM 7195 C C . THR C 1 214 ? 80.274 68.544 66.678 1.00 16.26 216 THR C C 1
ATOM 7196 O O . THR C 1 214 ? 80.572 69.705 66.401 1.00 17.89 216 THR C O 1
ATOM 7200 N N . PHE C 1 215 ? 79.992 67.624 65.765 1.00 16.33 217 PHE C N 1
ATOM 7201 C CA . PHE C 1 215 ? 80.036 67.884 64.330 1.00 16.94 217 PHE C CA 1
ATOM 7202 C C . PHE C 1 215 ? 78.652 68.259 63.785 1.00 18.86 217 PHE C C 1
ATOM 7203 O O . PHE C 1 215 ? 77.680 67.528 63.995 1.00 18.28 217 PHE C O 1
ATOM 7211 N N . SER C 1 216 ? 78.566 69.391 63.088 1.00 18.00 218 SER C N 1
ATOM 7212 C CA . SER C 1 216 ? 77.296 69.842 62.520 1.00 18.36 218 SER C CA 1
ATOM 7213 C C . SER C 1 216 ? 77.380 70.054 61.012 1.00 19.25 218 SER C C 1
ATOM 7214 O O . SER C 1 216 ? 78.420 70.456 60.477 1.00 19.26 218 SER C O 1
ATOM 7217 N N . VAL C 1 217 ? 76.264 69.796 60.339 1.00 17.15 219 VAL C N 1
ATOM 7218 C CA . VAL C 1 217 ? 76.177 69.926 58.893 1.00 14.55 219 VAL C CA 1
ATOM 7219 C C . VAL C 1 217 ? 75.037 70.850 58.486 1.00 14.90 219 VAL C C 1
ATOM 7220 O O . VAL C 1 217 ? 73.924 70.743 59.006 1.00 14.38 219 VAL C O 1
ATOM 7224 N N . GLY C 1 218 ? 75.318 71.754 57.550 1.00 18.48 220 GLY C N 1
ATOM 7225 C CA . GLY C 1 218 ? 74.298 72.682 57.078 1.00 19.30 220 GLY C CA 1
ATOM 7226 C C . GLY C 1 218 ? 74.311 72.825 55.565 1.00 22.15 220 GLY C C 1
ATOM 7227 O O . GLY C 1 218 ? 75.353 73.104 54.972 1.00 21.64 220 GLY C O 1
ATOM 7228 N N . TRP C 1 219 ? 73.155 72.622 54.935 1.00 23.10 221 TRP C N 1
ATOM 7229 C CA . TRP C 1 219 ? 73.031 72.737 53.484 1.00 24.93 221 TRP C CA 1
ATOM 7230 C C . TRP C 1 219 ? 72.731 74.197 53.166 1.00 27.08 221 TRP C C 1
ATOM 7231 O O . TRP C 1 219 ? 71.775 74.767 53.694 1.00 25.43 221 TRP C O 1
ATOM 7242 N N . THR C 1 220 ? 73.539 74.807 52.306 1.00 29.36 222 THR C N 1
ATOM 7243 C CA . THR C 1 220 ? 73.344 76.214 52.012 1.00 34.15 222 THR C CA 1
ATOM 7244 C C . THR C 1 220 ? 72.249 76.533 51.016 1.00 40.26 222 THR C C 1
ATOM 7245 O O . THR C 1 220 ? 72.507 76.914 49.872 1.00 37.61 222 THR C O 1
ATOM 7249 N N . GLY C 1 221 ? 71.020 76.380 51.517 1.00 47.38 223 GLY C N 1
ATOM 7250 C CA . GLY C 1 221 ? 69.787 76.635 50.788 1.00 53.68 223 GLY C CA 1
ATOM 7251 C C . GLY C 1 221 ? 69.785 76.626 49.274 1.00 58.59 223 GLY C C 1
ATOM 7252 O O . GLY C 1 221 ? 68.872 77.191 48.658 1.00 60.06 223 GLY C O 1
ATOM 7253 N N . THR C 1 222 ? 70.775 75.980 48.663 1.00 60.48 224 THR C N 1
ATOM 7254 C CA . THR C 1 222 ? 70.834 75.945 47.210 1.00 62.14 224 THR C CA 1
ATOM 7255 C C . THR C 1 222 ? 71.893 75.001 46.684 1.00 61.52 224 THR C C 1
ATOM 7256 O O . THR C 1 222 ? 72.904 74.749 47.345 1.00 60.72 224 THR C O 1
ATOM 7260 N N . PRO C 1 223 ? 71.658 74.445 45.487 1.00 61.37 225 PRO C N 1
ATOM 7261 C CA . PRO C 1 223 ? 72.614 73.532 44.872 1.00 61.80 225 PRO C CA 1
ATOM 7262 C C . PRO C 1 223 ? 73.762 74.370 44.316 1.00 62.24 225 PRO C C 1
ATOM 7263 O O . PRO C 1 223 ? 73.657 75.594 44.213 1.00 59.55 225 PRO C O 1
ATOM 7267 N N . VAL C 1 224 ? 74.851 73.700 43.966 1.00 64.46 226 VAL C N 1
ATOM 7268 C CA . VAL C 1 224 ? 76.042 74.349 43.434 1.00 67.41 226 VAL C CA 1
ATOM 7269 C C . VAL C 1 224 ? 75.812 74.976 42.046 1.00 69.29 226 VAL C C 1
ATOM 7270 O O . VAL C 1 224 ? 74.725 75.482 41.740 1.00 67.92 226 VAL C O 1
ATOM 7274 N N . SER C 1 225 ? 76.867 74.945 41.233 1.00 71.28 227 SER C N 1
ATOM 7275 C CA . SER C 1 225 ? 76.906 75.451 39.859 1.00 73.05 227 SER C CA 1
ATOM 7276 C C . SER C 1 225 ? 78.248 74.951 39.321 1.00 73.85 227 SER C C 1
ATOM 7277 O O . SER C 1 225 ? 78.777 75.455 38.329 1.00 74.34 227 SER C O 1
ATOM 7280 N N . THR C 1 226 ? 78.769 73.946 40.025 1.00 74.52 228 THR C N 1
ATOM 7281 C CA . THR C 1 226 ? 80.035 73.264 39.753 1.00 74.96 228 THR C CA 1
ATOM 7282 C C . THR C 1 226 ? 80.763 73.576 38.450 1.00 74.02 228 THR C C 1
ATOM 7283 O O . THR C 1 226 ? 81.947 73.917 38.462 1.00 73.73 228 THR C O 1
ATOM 7287 N N . GLY C 1 227 ? 80.057 73.433 37.333 1.00 73.54 229 GLY C N 1
ATOM 7288 C CA . GLY C 1 227 ? 80.650 73.685 36.033 1.00 72.40 229 GLY C CA 1
ATOM 7289 C C . GLY C 1 227 ? 81.704 74.777 35.999 1.00 71.19 229 GLY C C 1
ATOM 7290 O O . GLY C 1 227 ? 82.625 74.727 35.183 1.00 71.96 229 GLY C O 1
ATOM 7291 N N . LYS C 1 228 ? 81.580 75.759 36.887 1.00 68.79 230 LYS C N 1
ATOM 7292 C CA . LYS C 1 228 ? 82.525 76.863 36.926 1.00 65.99 230 LYS C CA 1
ATOM 7293 C C . LYS C 1 228 ? 83.618 76.718 37.983 1.00 63.68 230 LYS C C 1
ATOM 7294 O O . LYS C 1 228 ? 84.799 76.752 37.653 1.00 63.22 230 LYS C O 1
ATOM 7300 N N . LEU C 1 229 ? 83.236 76.551 39.246 1.00 60.51 231 LEU C N 1
ATOM 7301 C CA . LEU C 1 229 ? 84.225 76.417 40.313 1.00 58.11 231 LEU C CA 1
ATOM 7302 C C . LEU C 1 229 ? 85.352 75.441 39.994 1.00 57.15 231 LEU C C 1
ATOM 7303 O O . LEU C 1 229 ? 86.490 75.854 39.775 1.00 57.42 231 LEU C O 1
ATOM 7308 N N . VAL C 1 230 ? 85.039 74.150 39.976 1.00 55.20 232 VAL C N 1
ATOM 7309 C CA . VAL C 1 230 ? 86.042 73.134 39.685 1.00 53.93 232 VAL C CA 1
ATOM 7310 C C . VAL C 1 230 ? 86.812 73.475 38.412 1.00 53.27 232 VAL C C 1
ATOM 7311 O O . VAL C 1 230 ? 88.037 73.356 38.361 1.00 53.54 232 VAL C O 1
ATOM 7315 N N . SER C 1 231 ? 86.085 73.907 37.388 1.00 52.35 233 SER C N 1
ATOM 7316 C CA . SER C 1 231 ? 86.692 74.266 36.112 1.00 50.80 233 SER C CA 1
ATOM 7317 C C . SER C 1 231 ? 87.666 75.436 36.258 1.00 48.60 233 SER C C 1
ATOM 7318 O O . SER C 1 231 ? 88.823 75.346 35.853 1.00 47.82 233 SER C O 1
ATOM 7321 N N . GLN C 1 232 ? 87.189 76.529 36.842 1.00 46.62 234 GLN C N 1
ATOM 7322 C CA . GLN C 1 232 ? 88.004 77.720 37.038 1.00 46.04 234 GLN C CA 1
ATOM 7323 C C . GLN C 1 232 ? 89.245 77.434 37.878 1.00 44.90 234 GLN C C 1
ATOM 7324 O O . GLN C 1 232 ? 90.320 77.972 37.614 1.00 44.19 234 GLN C O 1
ATOM 7330 N N . ILE C 1 233 ? 89.098 76.591 38.894 1.00 42.84 235 ILE C N 1
ATOM 7331 C CA . ILE C 1 233 ? 90.233 76.255 39.746 1.00 41.86 235 ILE C CA 1
ATOM 7332 C C . ILE C 1 233 ? 91.232 75.422 38.957 1.00 41.14 235 ILE C C 1
ATOM 7333 O O . ILE C 1 233 ? 92.430 75.698 38.974 1.00 41.45 235 ILE C O 1
ATOM 7338 N N . HIS C 1 234 ? 90.729 74.409 38.258 1.00 41.72 236 HIS C N 1
ATOM 7339 C CA . HIS C 1 234 ? 91.572 73.535 37.448 1.00 42.00 236 HIS C CA 1
ATOM 7340 C C . HIS C 1 234 ? 92.409 74.366 36.476 1.00 42.44 236 HIS C C 1
ATOM 7341 O O . HIS C 1 234 ? 93.583 74.078 36.243 1.00 42.26 236 HIS C O 1
ATOM 7348 N N . ALA C 1 235 ? 91.798 75.399 35.910 1.00 42.45 237 ALA C N 1
ATOM 7349 C CA . ALA C 1 235 ? 92.493 76.269 34.972 1.00 43.34 237 ALA C CA 1
ATOM 7350 C C . ALA C 1 235 ? 93.518 77.126 35.705 1.00 43.00 237 ALA C C 1
ATOM 7351 O O . ALA C 1 235 ? 94.564 77.467 35.156 1.00 43.22 237 ALA C O 1
ATOM 7353 N N . PHE C 1 236 ? 93.215 77.462 36.954 1.00 43.39 238 PHE C N 1
ATOM 7354 C CA . PHE C 1 236 ? 94.104 78.287 37.762 1.00 43.25 238 PHE C CA 1
ATOM 7355 C C . PHE C 1 236 ? 95.458 77.648 38.058 1.00 44.56 238 PHE C C 1
ATOM 7356 O O . PHE C 1 236 ? 96.497 78.293 37.918 1.00 43.40 238 PHE C O 1
ATOM 7364 N N . LYS C 1 237 ? 95.451 76.388 38.480 1.00 45.63 239 LYS C N 1
ATOM 7365 C CA . LYS C 1 237 ? 96.701 75.722 38.806 1.00 48.52 239 LYS C CA 1
ATOM 7366 C C . LYS C 1 237 ? 97.712 75.816 37.671 1.00 49.86 239 LYS C C 1
ATOM 7367 O O . LYS C 1 237 ? 98.917 75.877 37.908 1.00 49.84 239 LYS C O 1
ATOM 7373 N N . GLN C 1 238 ? 97.215 75.848 36.440 1.00 51.64 240 GLN C N 1
ATOM 7374 C CA . GLN C 1 238 ? 98.076 75.934 35.264 1.00 53.49 240 GLN C CA 1
ATOM 7375 C C . GLN C 1 238 ? 98.731 77.310 35.177 1.00 53.06 240 GLN C C 1
ATOM 7376 O O . GLN C 1 238 ? 99.948 77.429 35.038 1.00 54.45 240 GLN C O 1
ATOM 7382 N N . GLU C 1 239 ? 97.904 78.344 35.271 1.00 52.45 241 GLU C N 1
ATOM 7383 C CA . GLU C 1 239 ? 98.347 79.730 35.174 1.00 52.82 241 GLU C CA 1
ATOM 7384 C C . GLU C 1 239 ? 99.233 80.269 36.300 1.00 51.30 241 GLU C C 1
ATOM 7385 O O . GLU C 1 239 ? 100.290 80.844 36.039 1.00 51.52 241 GLU C O 1
ATOM 7391 N N . ASP C 1 240 ? 98.796 80.106 37.545 1.00 48.42 242 ASP C N 1
ATOM 7392 C CA . ASP C 1 240 ? 99.558 80.597 38.690 1.00 44.68 242 ASP C CA 1
ATOM 7393 C C . ASP C 1 240 ? 100.010 79.419 39.536 1.00 41.77 242 ASP C C 1
ATOM 7394 O O . ASP C 1 240 ? 99.413 79.121 40.571 1.00 40.56 242 ASP C O 1
ATOM 7399 N N . SER C 1 241 ? 101.072 78.756 39.099 1.00 36.35 243 SER C N 1
ATOM 7400 C CA . SER C 1 241 ? 101.574 77.600 39.816 1.00 35.29 243 SER C CA 1
ATOM 7401 C C . SER C 1 241 ? 102.207 77.922 41.174 1.00 32.49 243 SER C C 1
ATOM 7402 O O . SER C 1 241 ? 102.156 77.100 42.085 1.00 32.22 243 SER C O 1
ATOM 7405 N N . LYS C 1 242 ? 102.792 79.107 41.319 1.00 30.20 244 LYS C N 1
ATOM 7406 C CA . LYS C 1 242 ? 103.422 79.476 42.586 1.00 27.87 244 LYS C CA 1
ATOM 7407 C C . LYS C 1 242 ? 102.436 79.494 43.744 1.00 26.81 244 LYS C C 1
ATOM 7408 O O . LYS C 1 242 ? 102.665 78.855 44.769 1.00 26.30 244 LYS C O 1
ATOM 7414 N N . ASN C 1 243 ? 101.347 80.238 43.592 1.00 25.04 245 ASN C N 1
ATOM 7415 C CA . ASN C 1 243 ? 100.356 80.306 44.655 1.00 24.86 245 ASN C CA 1
ATOM 7416 C C . ASN C 1 243 ? 99.643 78.967 44.819 1.00 23.44 245 ASN C C 1
ATOM 7417 O O . ASN C 1 243 ? 99.244 78.610 45.929 1.00 20.78 245 ASN C O 1
ATOM 7422 N N . TYR C 1 244 ? 99.489 78.222 43.726 1.00 21.12 246 TYR C N 1
ATOM 7423 C CA . TYR C 1 244 ? 98.820 76.927 43.815 1.00 21.46 246 TYR C CA 1
ATOM 7424 C C . TYR C 1 244 ? 99.701 75.986 44.617 1.00 20.54 246 TYR C C 1
ATOM 7425 O O . TYR C 1 244 ? 99.214 75.243 45.465 1.00 19.65 246 TYR C O 1
ATOM 7434 N N . GLN C 1 245 ? 101.004 76.028 44.355 1.00 19.37 247 GLN C N 1
ATOM 7435 C CA . GLN C 1 245 ? 101.919 75.169 45.087 1.00 21.56 247 GLN C CA 1
ATOM 7436 C C . GLN C 1 245 ? 101.947 75.569 46.561 1.00 19.05 247 GLN C C 1
ATOM 7437 O O . GLN C 1 245 ? 102.066 74.710 47.432 1.00 19.45 247 GLN C O 1
ATOM 7443 N N . HIS C 1 246 ? 101.836 76.865 46.851 1.00 19.22 248 HIS C N 1
ATOM 7444 C CA . HIS C 1 246 ? 101.831 77.291 48.251 1.00 16.70 248 HIS C CA 1
ATOM 7445 C C . HIS C 1 246 ? 100.611 76.663 48.920 1.00 15.32 248 HIS C C 1
ATOM 7446 O O . HIS C 1 246 ? 100.688 76.158 50.042 1.00 14.52 248 HIS C O 1
ATOM 7453 N N . PHE C 1 247 ? 99.485 76.705 48.211 1.00 15.27 249 PHE C N 1
ATOM 7454 C CA . PHE C 1 247 ? 98.230 76.126 48.686 1.00 16.10 249 PHE C CA 1
ATOM 7455 C C . PHE C 1 247 ? 98.412 74.638 49.019 1.00 15.18 249 PHE C C 1
ATOM 7456 O O . PHE C 1 247 ? 98.014 74.171 50.093 1.00 15.16 249 PHE C O 1
ATOM 7464 N N . LEU C 1 248 ? 99.006 73.901 48.084 1.00 15.26 250 LEU C N 1
ATOM 7465 C CA . LEU C 1 248 ? 99.235 72.468 48.261 1.00 16.11 250 LEU C CA 1
ATOM 7466 C C . LEU C 1 248 ? 100.147 72.204 49.444 1.00 15.92 250 LEU C C 1
ATOM 7467 O O . LEU C 1 248 ? 99.913 71.281 50.221 1.00 16.46 250 LEU C O 1
ATOM 7472 N N . THR C 1 249 ? 101.191 73.015 49.570 1.00 17.28 251 THR C N 1
ATOM 7473 C CA . THR C 1 249 ? 102.148 72.866 50.660 1.00 17.35 251 THR C CA 1
ATOM 7474 C C . THR C 1 249 ? 101.473 73.081 52.006 1.00 15.84 251 THR C C 1
ATOM 7475 O O . THR C 1 249 ? 101.681 72.312 52.949 1.00 15.61 251 THR C O 1
ATOM 7479 N N . ARG C 1 250 ? 100.666 74.131 52.091 1.00 14.34 252 ARG C N 1
ATOM 7480 C CA . ARG C 1 250 ? 99.963 74.449 53.321 1.00 12.66 252 ARG C CA 1
ATOM 7481 C C . ARG C 1 250 ? 98.949 73.355 53.643 1.00 13.58 252 ARG C C 1
ATOM 7482 O O . ARG C 1 250 ? 98.831 72.912 54.786 1.00 14.74 252 ARG C O 1
ATOM 7490 N N . ASN C 1 251 ? 98.232 72.907 52.623 1.00 15.83 253 ASN C N 1
ATOM 7491 C CA . ASN C 1 251 ? 97.223 71.880 52.822 1.00 16.12 253 ASN C CA 1
ATOM 7492 C C . ASN C 1 251 ? 97.741 70.625 53.507 1.00 15.40 253 ASN C C 1
ATOM 7493 O O . ASN C 1 251 ? 97.169 70.172 54.488 1.00 16.47 253 ASN C O 1
ATOM 7498 N N . ASN C 1 252 ? 98.830 70.058 53.009 1.00 17.35 254 ASN C N 1
ATOM 7499 C CA . ASN C 1 252 ? 99.320 68.839 53.624 1.00 17.60 254 ASN C CA 1
ATOM 7500 C C . ASN C 1 252 ? 99.824 69.002 55.053 1.00 16.41 254 ASN C C 1
ATOM 7501 O O . ASN C 1 252 ? 99.771 68.056 55.833 1.00 14.45 254 ASN C O 1
ATOM 7506 N N . GLU C 1 253 ? 100.295 70.192 55.410 1.00 15.67 255 GLU C N 1
ATOM 7507 C CA . GLU C 1 253 ? 100.751 70.412 56.776 1.00 17.34 255 GLU C CA 1
ATOM 7508 C C . GLU C 1 253 ? 99.529 70.515 57.678 1.00 15.62 255 GLU C C 1
ATOM 7509 O O . GLU C 1 253 ? 99.520 69.996 58.788 1.00 16.26 255 GLU C O 1
ATOM 7515 N N . ILE C 1 254 ? 98.488 71.183 57.196 1.00 16.59 256 ILE C N 1
ATOM 7516 C CA . ILE C 1 254 ? 97.270 71.315 57.984 1.00 15.46 256 ILE C CA 1
ATOM 7517 C C . ILE C 1 254 ? 96.645 69.937 58.193 1.00 15.51 256 ILE C C 1
ATOM 7518 O O . ILE C 1 254 ? 96.161 69.629 59.278 1.00 13.69 256 ILE C O 1
ATOM 7531 N N . LYS C 1 256 ? 98.164 67.144 58.435 1.00 18.09 258 LYS C N 1
ATOM 7532 C CA . LYS C 1 256 ? 98.944 66.458 59.471 1.00 18.26 258 LYS C CA 1
ATOM 7533 C C . LYS C 1 256 ? 98.474 66.889 60.863 1.00 17.57 258 LYS C C 1
ATOM 7534 O O . LYS C 1 256 ? 98.415 66.075 61.788 1.00 19.28 258 LYS C O 1
ATOM 7540 N N . GLN C 1 257 ? 98.160 68.173 61.013 1.00 15.38 259 GLN C N 1
ATOM 7541 C CA . GLN C 1 257 ? 97.690 68.704 62.290 1.00 16.01 259 GLN C CA 1
ATOM 7542 C C . GLN C 1 257 ? 96.325 68.144 62.665 1.00 15.67 259 GLN C C 1
ATOM 7543 O O . GLN C 1 257 ? 96.076 67.804 63.822 1.00 15.42 259 GLN C O 1
ATOM 7549 N N . ILE C 1 258 ? 95.427 68.066 61.687 1.00 15.66 260 ILE C N 1
ATOM 7550 C CA . ILE C 1 258 ? 94.088 67.554 61.949 1.00 14.29 260 ILE C CA 1
ATOM 7551 C C . ILE C 1 258 ? 94.158 66.096 62.395 1.00 14.72 260 ILE C C 1
ATOM 7552 O O . ILE C 1 258 ? 93.497 65.697 63.352 1.00 15.87 260 ILE C O 1
ATOM 7557 N N . ILE C 1 259 ? 94.966 65.309 61.696 1.00 14.02 261 ILE C N 1
ATOM 7558 C CA . ILE C 1 259 ? 95.136 63.902 62.022 1.00 16.48 261 ILE C CA 1
ATOM 7559 C C . ILE C 1 259 ? 95.671 63.782 63.455 1.00 17.18 261 ILE C C 1
ATOM 7560 O O . ILE C 1 259 ? 95.213 62.944 64.229 1.00 17.79 261 ILE C O 1
ATOM 7565 N N . GLN C 1 260 ? 96.622 64.641 63.815 1.00 18.89 262 GLN C N 1
ATOM 7566 C CA . GLN C 1 260 ? 97.178 64.611 65.178 1.00 19.01 262 GLN C CA 1
ATOM 7567 C C . GLN C 1 260 ? 96.112 65.023 66.196 1.00 16.20 262 GLN C C 1
ATOM 7568 O O . GLN C 1 260 ? 96.014 64.441 67.277 1.00 16.35 262 GLN C O 1
ATOM 7574 N N . ALA C 1 261 ? 95.307 66.023 65.843 1.00 15.29 263 ALA C N 1
ATOM 7575 C CA . ALA C 1 261 ? 94.245 66.498 66.728 1.00 14.90 263 ALA C CA 1
ATOM 7576 C C . ALA C 1 261 ? 93.275 65.366 67.037 1.00 17.77 263 ALA C C 1
ATOM 7577 O O . ALA C 1 261 ? 92.793 65.236 68.165 1.00 17.66 263 ALA C O 1
ATOM 7579 N N . PHE C 1 262 ? 92.981 64.555 66.024 1.00 16.94 264 PHE C N 1
ATOM 7580 C CA . PHE C 1 262 ? 92.095 63.413 66.199 1.00 18.38 264 PHE C CA 1
ATOM 7581 C C . PHE C 1 262 ? 92.784 62.396 67.109 1.00 18.86 264 PHE C C 1
ATOM 7582 O O . PHE C 1 262 ? 92.244 62.003 68.135 1.00 19.59 264 PHE C O 1
ATOM 7590 N N . HIS C 1 263 ? 93.982 61.980 66.714 1.00 17.74 265 HIS C N 1
ATOM 7591 C CA . HIS C 1 263 ? 94.757 60.995 67.464 1.00 19.19 265 HIS C CA 1
ATOM 7592 C C . HIS C 1 263 ? 94.936 61.370 68.939 1.00 19.58 265 HIS C C 1
ATOM 7593 O O . HIS C 1 263 ? 94.704 60.552 69.824 1.00 19.16 265 HIS C O 1
ATOM 7600 N N . THR C 1 264 ? 95.338 62.609 69.195 1.00 19.31 266 THR C N 1
ATOM 7601 C CA . THR C 1 264 ? 95.568 63.076 70.560 1.00 20.63 266 THR C CA 1
ATOM 7602 C C . THR C 1 264 ? 94.366 63.729 71.265 1.00 21.86 266 THR C C 1
ATOM 7603 O O . THR C 1 264 ? 94.495 64.182 72.398 1.00 22.53 266 THR C O 1
ATOM 7607 N N . LYS C 1 265 ? 93.208 63.783 70.611 1.00 22.97 267 LYS C N 1
ATOM 7608 C CA . LYS C 1 265 ? 92.025 64.403 71.220 1.00 23.50 267 LYS C CA 1
ATOM 7609 C C . LYS C 1 265 ? 92.345 65.840 71.618 1.00 23.12 267 LYS C C 1
ATOM 7610 O O . LYS C 1 265 ? 92.013 66.288 72.713 1.00 21.76 267 LYS C O 1
ATOM 7616 N N . ASP C 1 266 ? 92.990 66.559 70.710 1.00 23.84 268 ASP C N 1
ATOM 7617 C CA . ASP C 1 266 ? 93.382 67.942 70.937 1.00 22.21 268 ASP C CA 1
ATOM 7618 C C . ASP C 1 266 ? 92.365 68.858 70.239 1.00 22.49 268 ASP C C 1
ATOM 7619 O O . ASP C 1 266 ? 92.580 69.275 69.100 1.00 20.01 268 ASP C O 1
ATOM 7624 N N . GLU C 1 267 ? 91.269 69.166 70.931 1.00 21.37 269 GLU C N 1
ATOM 7625 C CA . GLU C 1 267 ? 90.205 70.005 70.377 1.00 24.16 269 GLU C CA 1
ATOM 7626 C C . GLU C 1 267 ? 90.693 71.331 69.827 1.00 22.88 269 GLU C C 1
ATOM 7627 O O . GLU C 1 267 ? 90.328 71.720 68.719 1.00 21.95 269 GLU C O 1
ATOM 7633 N N . GLU C 1 268 ? 91.503 72.037 70.609 1.00 19.76 270 GLU C N 1
ATOM 7634 C CA . GLU C 1 268 ? 92.003 73.327 70.170 1.00 20.68 270 GLU C CA 1
ATOM 7635 C C . GLU C 1 268 ? 92.783 73.223 68.870 1.00 17.89 270 GLU C C 1
ATOM 7636 O O . GLU C 1 268 ? 92.714 74.116 68.037 1.00 18.37 270 GLU C O 1
ATOM 7642 N N . LEU C 1 269 ? 93.527 72.138 68.684 1.00 17.69 271 LEU C N 1
ATOM 7643 C CA . LEU C 1 269 ? 94.286 71.985 67.445 1.00 16.64 271 LEU C CA 1
ATOM 7644 C C . LEU C 1 269 ? 93.307 71.757 66.282 1.00 14.85 271 LEU C C 1
ATOM 7645 O O . LEU C 1 269 ? 93.525 72.235 65.166 1.00 15.87 271 LEU C O 1
ATOM 7650 N N . LEU C 1 270 ? 92.222 71.037 66.553 1.00 15.66 272 LEU C N 1
ATOM 7651 C CA . LEU C 1 270 ? 91.207 70.779 65.526 1.00 16.00 272 LEU C CA 1
ATOM 7652 C C . LEU C 1 270 ? 90.610 72.104 65.046 1.00 15.48 272 LEU C C 1
ATOM 7653 O O . LEU C 1 270 ? 90.613 72.395 63.854 1.00 14.76 272 LEU C O 1
ATOM 7658 N N . TYR C 1 271 ? 90.122 72.922 65.978 1.00 16.85 273 TYR C N 1
ATOM 7659 C CA . TYR C 1 271 ? 89.529 74.202 65.597 1.00 15.86 273 TYR C CA 1
ATOM 7660 C C . TYR C 1 271 ? 90.509 75.097 64.853 1.00 16.24 273 TYR C C 1
ATOM 7661 O O . TYR C 1 271 ? 90.166 75.658 63.815 1.00 15.73 273 TYR C O 1
ATOM 7670 N N . SER C 1 272 ? 91.726 75.250 65.372 1.00 17.21 274 SER C N 1
ATOM 7671 C CA . SER C 1 272 ? 92.689 76.112 64.692 1.00 16.01 274 SER C CA 1
ATOM 7672 C C . SER C 1 272 ? 93.025 75.587 63.294 1.00 15.92 274 SER C C 1
ATOM 7673 O O . SER C 1 272 ? 93.198 76.367 62.349 1.00 16.22 274 SER C O 1
ATOM 7676 N N . SER C 1 273 ? 93.105 74.268 63.151 1.00 16.31 275 SER C N 1
ATOM 7677 C CA . SER C 1 273 ? 93.427 73.667 61.851 1.00 15.72 275 SER C CA 1
ATOM 7678 C C . SER C 1 273 ? 92.312 73.868 60.821 1.00 15.17 275 SER C C 1
ATOM 7679 O O . SER C 1 273 ? 92.574 74.140 59.648 1.00 15.56 275 SER C O 1
ATOM 7682 N N . ILE C 1 274 ? 91.066 73.731 61.262 1.00 15.23 276 ILE C N 1
ATOM 7683 C CA . ILE C 1 274 ? 89.929 73.924 60.366 1.00 16.30 276 ILE C CA 1
ATOM 7684 C C . ILE C 1 274 ? 89.889 75.387 59.905 1.00 16.48 276 ILE C C 1
ATOM 7685 O O . ILE C 1 274 ? 89.641 75.666 58.735 1.00 16.61 276 ILE C O 1
ATOM 7690 N N . LYS C 1 275 ? 90.155 76.313 60.825 1.00 15.91 277 LYS C N 1
ATOM 7691 C CA . LYS C 1 275 ? 90.155 77.735 60.496 1.00 15.91 277 LYS C CA 1
ATOM 7692 C C . LYS C 1 275 ? 91.227 78.015 59.455 1.00 15.86 277 LYS C C 1
ATOM 7693 O O . LYS C 1 275 ? 91.017 78.799 58.531 1.00 16.44 277 LYS C O 1
ATOM 7699 N N . GLU C 1 276 ? 92.385 77.375 59.612 1.00 14.89 278 GLU C N 1
ATOM 7700 C CA . GLU C 1 276 ? 93.475 77.533 58.657 1.00 13.09 278 GLU C CA 1
ATOM 7701 C C . GLU C 1 276 ? 93.093 76.966 57.286 1.00 11.83 278 GLU C C 1
ATOM 7702 O O . GLU C 1 276 ? 93.378 77.571 56.262 1.00 13.57 278 GLU C O 1
ATOM 7708 N N . ASN C 1 277 ? 92.457 75.801 57.259 1.00 13.92 279 ASN C N 1
ATOM 7709 C CA . ASN C 1 277 ? 92.066 75.223 55.969 1.00 14.35 279 ASN C CA 1
ATOM 7710 C C . ASN C 1 277 ? 91.058 76.135 55.279 1.00 12.49 279 ASN C C 1
ATOM 7711 O O . ASN C 1 277 ? 91.128 76.355 54.068 1.00 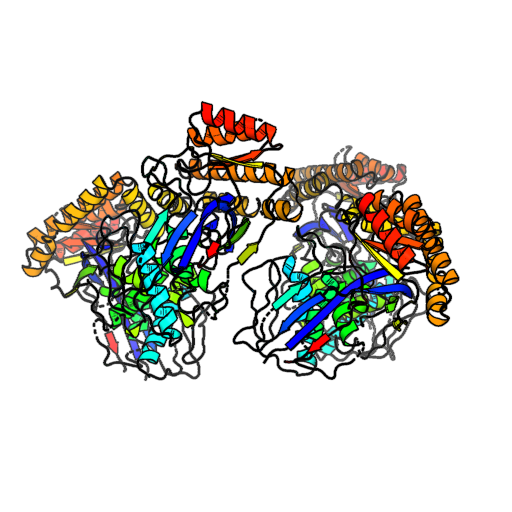13.63 279 ASN C O 1
ATOM 7716 N N . ARG C 1 278 ? 90.115 76.669 56.049 1.00 15.10 280 ARG C N 1
ATOM 7717 C CA . ARG C 1 278 ? 89.117 77.572 55.473 1.00 14.96 280 ARG C CA 1
ATOM 7718 C C . ARG C 1 278 ? 89.834 78.743 54.798 1.00 15.14 280 ARG C C 1
ATOM 7719 O O . ARG C 1 278 ? 89.510 79.134 53.680 1.00 16.96 280 ARG C O 1
ATOM 7727 N N . ARG C 1 279 ? 90.823 79.285 55.498 1.00 17.34 281 ARG C N 1
ATOM 7728 C CA . ARG C 1 279 ? 91.607 80.418 55.017 1.00 18.98 281 ARG C CA 1
ATOM 7729 C C . ARG C 1 279 ? 92.436 80.142 53.759 1.00 17.97 281 ARG C C 1
ATOM 7730 O O . ARG C 1 279 ? 92.515 80.995 52.875 1.00 18.38 281 ARG C O 1
ATOM 7738 N N . ILE C 1 280 ? 93.086 78.982 53.673 1.00 15.67 282 ILE C N 1
ATOM 7739 C CA . ILE C 1 280 ? 93.879 78.729 52.476 1.00 15.71 282 ILE C CA 1
ATOM 7740 C C . ILE C 1 280 ? 92.962 78.508 51.278 1.00 16.30 282 ILE C C 1
ATOM 7741 O O . ILE C 1 280 ? 93.346 78.762 50.139 1.00 18.38 282 ILE C O 1
ATOM 7746 N N . LEU C 1 281 ? 91.746 78.040 51.539 1.00 17.94 283 LEU C N 1
ATOM 7747 C CA . LEU C 1 281 ? 90.769 77.832 50.471 1.00 20.75 283 LEU C CA 1
ATOM 7748 C C . LEU C 1 281 ? 90.249 79.191 49.997 1.00 22.36 283 LEU C C 1
ATOM 7749 O O . LEU C 1 281 ? 90.003 79.387 48.810 1.00 23.20 283 LEU C O 1
ATOM 7754 N N . GLN C 1 282 ? 90.086 80.133 50.923 1.00 24.08 284 GLN C N 1
ATOM 7755 C CA . GLN C 1 282 ? 89.622 81.467 50.548 1.00 25.82 284 GLN C CA 1
ATOM 7756 C C . GLN C 1 282 ? 90.712 82.126 49.706 1.00 26.02 284 GLN C C 1
ATOM 7757 O O . GLN C 1 282 ? 90.424 82.744 48.685 1.00 25.98 284 GLN C O 1
ATOM 7763 N N . GLU C 1 283 ? 91.965 81.988 50.135 1.00 25.82 285 GLU C N 1
ATOM 7764 C CA . GLU C 1 283 ? 93.090 82.556 49.393 1.00 27.90 285 GLU C CA 1
ATOM 7765 C C . GLU C 1 283 ? 93.121 81.953 47.995 1.00 26.80 285 GLU C C 1
ATOM 7766 O O . GLU C 1 283 ? 93.309 82.664 47.011 1.00 26.63 285 GLU C O 1
ATOM 7772 N N . LEU C 1 284 ? 92.953 80.636 47.916 1.00 26.26 286 LEU C N 1
ATOM 7773 C CA . LEU C 1 284 ? 92.948 79.942 46.630 1.00 26.48 286 LEU C CA 1
ATOM 7774 C C . LEU C 1 284 ? 91.876 80.523 45.714 1.00 27.61 286 LEU C C 1
ATOM 7775 O O . LEU C 1 284 ? 92.150 80.887 44.565 1.00 25.32 286 LEU C O 1
ATOM 7780 N N . GLY C 1 285 ? 90.654 80.595 46.234 1.00 27.71 287 GLY C N 1
ATOM 7781 C CA . GLY C 1 285 ? 89.546 81.125 45.466 1.00 29.48 287 GLY C CA 1
ATOM 7782 C C . GLY C 1 285 ? 89.796 82.545 44.997 1.00 31.17 287 GLY C C 1
ATOM 7783 O O . GLY C 1 285 ? 89.599 82.858 43.827 1.00 32.25 287 GLY C O 1
ATOM 7784 N N . THR C 1 286 ? 90.240 83.401 45.909 1.00 32.15 288 THR C N 1
ATOM 7785 C CA . THR C 1 286 ? 90.513 84.797 45.584 1.00 35.00 288 THR C CA 1
ATOM 7786 C C . THR C 1 286 ? 91.523 84.939 44.443 1.00 36.45 288 THR C C 1
ATOM 7787 O O . THR C 1 286 ? 91.288 85.662 43.477 1.00 36.41 288 THR C O 1
ATOM 7791 N N . LYS C 1 287 ? 92.649 84.245 44.560 1.00 36.68 289 LYS C N 1
ATOM 7792 C CA . LYS C 1 287 ? 93.685 84.309 43.541 1.00 37.27 289 LYS C CA 1
ATOM 7793 C C . LYS C 1 287 ? 93.237 83.671 42.235 1.00 37.90 289 LYS C C 1
ATOM 7794 O O . LYS C 1 287 ? 93.820 83.921 41.182 1.00 39.06 289 LYS C O 1
ATOM 7800 N N . ALA C 1 288 ? 92.200 82.846 42.303 1.00 37.04 290 ALA C N 1
ATOM 7801 C CA . ALA C 1 288 ? 91.675 82.198 41.110 1.00 37.46 290 ALA C CA 1
ATOM 7802 C C . ALA C 1 288 ? 90.542 83.065 40.576 1.00 38.60 290 ALA C C 1
ATOM 7803 O O . ALA C 1 288 ? 90.024 82.836 39.480 1.00 39.31 290 ALA C O 1
ATOM 7805 N N . GLY C 1 289 ? 90.168 84.067 41.365 1.00 37.91 291 GLY C N 1
ATOM 7806 C CA . GLY C 1 289 ? 89.103 84.968 40.968 1.00 39.54 291 GLY C CA 1
ATOM 7807 C C . GLY C 1 289 ? 87.720 84.369 41.120 1.00 39.32 291 GLY C C 1
ATOM 7808 O O . GLY C 1 289 ? 86.806 84.725 40.380 1.00 41.26 291 GLY C O 1
ATOM 7809 N N . VAL C 1 290 ? 87.554 83.462 42.078 1.00 37.86 292 VAL C N 1
ATOM 7810 C CA . VAL C 1 290 ? 86.257 82.835 42.288 1.00 37.15 292 VAL C CA 1
ATOM 7811 C C . VAL C 1 290 ? 85.891 82.785 43.767 1.00 36.82 292 VAL C C 1
ATOM 7812 O O . VAL C 1 290 ? 86.740 83.006 44.632 1.00 37.62 292 VAL C O 1
ATOM 7816 N N . ASN C 1 291 ? 84.625 82.500 44.053 1.00 36.29 293 ASN C N 1
ATOM 7817 C CA . ASN C 1 291 ? 84.152 82.431 45.430 1.00 36.71 293 ASN C CA 1
ATOM 7818 C C . ASN C 1 291 ? 83.765 81.020 45.855 1.00 35.54 293 ASN C C 1
ATOM 7819 O O . ASN C 1 291 ? 82.647 80.568 45.589 1.00 35.81 293 ASN C O 1
ATOM 7824 N N . ILE C 1 292 ? 84.677 80.325 46.525 1.00 32.11 294 ILE C N 1
ATOM 7825 C CA . ILE C 1 292 ? 84.373 78.982 46.992 1.00 28.13 294 ILE C CA 1
ATOM 7826 C C . ILE C 1 292 ? 83.265 79.116 48.029 1.00 27.45 294 ILE C C 1
ATOM 7827 O O . ILE C 1 292 ? 82.362 78.280 48.106 1.00 27.21 294 ILE C O 1
ATOM 7832 N N . GLU C 1 293 ? 83.322 80.188 48.811 1.00 23.82 295 GLU C N 1
ATOM 7833 C CA . GLU C 1 293 ? 82.305 80.425 49.822 1.00 25.03 295 GLU C CA 1
ATOM 7834 C C . GLU C 1 293 ? 81.228 81.389 49.342 1.00 26.26 295 GLU C C 1
ATOM 7835 O O . GLU C 1 293 ? 81.514 82.542 49.022 1.00 24.36 295 GLU C O 1
ATOM 7841 N N . THR C 1 294 ? 79.988 80.916 49.294 1.00 26.37 296 THR C N 1
ATOM 7842 C CA . THR C 1 294 ? 78.874 81.771 48.907 1.00 27.45 296 THR C CA 1
ATOM 7843 C C . THR C 1 294 ? 78.570 82.591 50.157 1.00 29.00 296 THR C C 1
ATOM 7844 O O . THR C 1 294 ? 79.137 82.330 51.221 1.00 26.79 296 THR C O 1
ATOM 7848 N N . SER C 1 295 ? 77.682 83.572 50.036 1.00 28.63 297 SER C N 1
ATOM 7849 C CA . SER C 1 295 ? 77.323 84.401 51.176 1.00 29.93 297 SER C CA 1
ATOM 7850 C C . SER C 1 295 ? 76.870 83.528 52.340 1.00 28.07 297 SER C C 1
ATOM 7851 O O . SER C 1 295 ? 77.305 83.716 53.472 1.00 28.91 297 SER C O 1
ATOM 7854 N N . LEU C 1 296 ? 76.003 82.565 52.051 1.00 26.95 298 LEU C N 1
ATOM 7855 C CA . LEU C 1 296 ? 75.487 81.665 53.075 1.00 27.27 298 LEU C CA 1
ATOM 7856 C C . LEU C 1 296 ? 76.570 80.756 53.681 1.00 25.33 298 LEU C C 1
ATOM 7857 O O . LEU C 1 296 ? 76.530 80.457 54.873 1.00 25.76 298 LEU C O 1
ATOM 7862 N N . LEU C 1 297 ? 77.525 80.302 52.872 1.00 23.82 299 LEU C N 1
ATOM 7863 C CA . LEU C 1 297 ? 78.596 79.452 53.410 1.00 23.19 299 LEU C CA 1
ATOM 7864 C C . LEU C 1 297 ? 79.463 80.290 54.339 1.00 21.94 299 LEU C C 1
ATOM 7865 O O . LEU C 1 297 ? 79.899 79.821 55.388 1.00 24.19 299 LEU C O 1
ATOM 7870 N N . LYS C 1 298 ? 79.707 81.538 53.956 1.00 22.09 300 LYS C N 1
ATOM 7871 C CA . LYS C 1 298 ? 80.507 82.431 54.790 1.00 22.24 300 LYS C CA 1
ATOM 7872 C C . LYS C 1 298 ? 79.828 82.619 56.146 1.00 22.41 300 LYS C C 1
ATOM 7873 O O . LYS C 1 298 ? 80.494 82.634 57.183 1.00 21.38 300 LYS C O 1
ATOM 7879 N N . GLU C 1 299 ? 78.504 82.767 56.136 1.00 21.49 301 GLU C N 1
ATOM 7880 C CA . GLU C 1 299 ? 77.752 82.938 57.377 1.00 22.70 301 GLU C CA 1
ATOM 7881 C C . GLU C 1 299 ? 77.799 81.654 58.192 1.00 20.37 301 GLU C C 1
ATOM 7882 O O . GLU C 1 299 ? 77.862 81.685 59.421 1.00 18.31 301 GLU C O 1
ATOM 7888 N N . LEU C 1 300 ? 77.744 80.521 57.499 1.00 17.97 302 LEU C N 1
ATOM 7889 C CA . LEU C 1 300 ? 77.788 79.228 58.168 1.00 16.98 302 LEU C CA 1
ATOM 7890 C C . LEU C 1 300 ? 79.113 79.121 58.923 1.00 18.54 302 LEU C C 1
ATOM 7891 O O . LEU C 1 300 ? 79.142 78.813 60.118 1.00 21.63 302 LEU C O 1
ATOM 7896 N N . ALA C 1 301 ? 80.205 79.401 58.219 1.00 18.33 303 ALA C N 1
ATOM 7897 C CA . ALA C 1 301 ? 81.541 79.331 58.809 1.00 20.85 303 ALA C CA 1
ATOM 7898 C C . ALA C 1 301 ? 81.758 80.405 59.876 1.00 21.04 303 ALA C C 1
ATOM 7899 O O . ALA C 1 301 ? 82.184 80.095 60.991 1.00 22.38 303 ALA C O 1
ATOM 7901 N N . ASP C 1 302 ? 81.469 81.664 59.538 1.00 21.90 304 ASP C N 1
ATOM 7902 C CA . ASP C 1 302 ? 81.647 82.763 60.491 1.00 22.64 304 ASP C CA 1
ATOM 7903 C C . ASP C 1 302 ? 80.939 82.509 61.821 1.00 21.74 304 ASP C C 1
ATOM 7904 O O . ASP C 1 302 ? 81.510 82.736 62.886 1.00 22.79 304 ASP C O 1
ATOM 7909 N N . SER C 1 303 ? 79.692 82.047 61.772 1.00 22.08 305 SER C N 1
ATOM 7910 C CA . SER C 1 303 ? 78.970 81.779 63.010 1.00 21.89 305 SER C CA 1
ATOM 7911 C C . SER C 1 303 ? 79.617 80.652 63.800 1.00 20.37 305 SER C C 1
ATOM 7912 O O . SER C 1 303 ? 79.701 80.714 65.028 1.00 19.88 305 SER C O 1
ATOM 7915 N N . ALA C 1 304 ? 80.078 79.619 63.098 1.00 20.05 306 ALA C N 1
ATOM 7916 C CA . ALA C 1 304 ? 80.716 78.480 63.759 1.00 18.02 306 ALA C CA 1
ATOM 7917 C C . ALA C 1 304 ? 81.947 78.955 64.524 1.00 18.00 306 ALA C C 1
ATOM 7918 O O . ALA C 1 304 ? 82.202 78.514 65.640 1.00 19.64 306 ALA C O 1
ATOM 7920 N N . GLU C 1 305 ? 82.713 79.858 63.919 1.00 20.15 307 GLU C N 1
ATOM 7921 C CA . GLU C 1 305 ? 83.897 80.403 64.580 1.00 21.26 307 GLU C CA 1
ATOM 7922 C C . GLU C 1 305 ? 83.473 81.293 65.763 1.00 25.41 307 GLU C C 1
ATOM 7923 O O . GLU C 1 305 ? 84.004 81.160 66.872 1.00 24.33 307 GLU C O 1
ATOM 7929 N N . ASN C 1 306 ? 82.505 82.182 65.533 1.00 27.10 308 ASN C N 1
ATOM 7930 C CA . ASN C 1 306 ? 82.024 83.072 66.594 1.00 29.77 308 ASN C CA 1
ATOM 7931 C C . ASN C 1 306 ? 81.524 82.282 67.804 1.00 30.43 308 ASN C C 1
ATOM 7932 O O . ASN C 1 306 ? 81.611 82.750 68.938 1.00 31.60 308 ASN C O 1
ATOM 7945 N N . GLY C 1 308 ? 82.837 79.784 69.063 1.00 28.97 310 GLY C N 1
ATOM 7946 C CA . GLY C 1 308 ? 83.945 79.173 69.775 1.00 27.22 310 GLY C CA 1
ATOM 7947 C C . GLY C 1 308 ? 84.542 77.944 69.100 1.00 26.27 310 GLY C C 1
ATOM 7948 O O . GLY C 1 308 ? 85.458 77.325 69.639 1.00 24.97 310 GLY C O 1
ATOM 7949 N N . GLY C 1 309 ? 84.031 77.587 67.926 1.00 24.67 311 GLY C N 1
ATOM 7950 C CA . GLY C 1 309 ? 84.548 76.423 67.220 1.00 21.78 311 GLY C CA 1
ATOM 7951 C C . GLY C 1 309 ? 85.150 76.788 65.880 1.00 19.96 311 GLY C C 1
ATOM 7952 O O . GLY C 1 309 ? 85.886 77.764 65.775 1.00 19.45 311 GLY C O 1
ATOM 7953 N N . ALA C 1 310 ? 84.832 76.006 64.850 1.00 19.35 312 ALA C N 1
ATOM 7954 C CA . ALA C 1 310 ? 85.345 76.260 63.511 1.00 16.15 312 ALA C CA 1
ATOM 7955 C C . ALA C 1 310 ? 84.384 75.693 62.476 1.00 13.90 312 ALA C C 1
ATOM 7956 O O . ALA C 1 310 ? 83.604 74.804 62.771 1.00 16.59 312 ALA C O 1
ATOM 7958 N N . GLY C 1 311 ? 84.436 76.223 61.262 1.00 15.75 313 GLY C N 1
ATOM 7959 C CA . GLY C 1 311 ? 83.550 75.745 60.222 1.00 15.76 313 GLY C CA 1
ATOM 7960 C C . GLY C 1 311 ? 84.083 76.070 58.847 1.00 15.81 313 GLY C C 1
ATOM 7961 O O . GLY C 1 311 ? 85.011 76.856 58.700 1.00 17.60 313 GLY C O 1
ATOM 7962 N N . LYS C 1 312 ? 83.488 75.473 57.828 1.00 15.00 314 LYS C N 1
ATOM 7963 C CA . LYS C 1 312 ? 83.934 75.710 56.467 1.00 15.59 314 LYS C CA 1
ATOM 7964 C C . LYS C 1 312 ? 83.049 74.980 55.466 1.00 14.82 314 LYS C C 1
ATOM 7965 O O . LYS C 1 312 ? 82.260 74.112 55.828 1.00 15.76 314 LYS C O 1
ATOM 7971 N N . SER C 1 313 ? 83.199 75.335 54.202 1.00 16.77 315 SER C N 1
ATOM 7972 C CA . SER C 1 313 ? 82.443 74.688 53.147 1.00 17.23 315 SER C CA 1
ATOM 7973 C C . SER C 1 313 ? 82.930 73.243 53.061 1.00 18.19 315 SER C C 1
ATOM 7974 O O . SER C 1 313 ? 84.061 72.936 53.456 1.00 14.95 315 SER C O 1
ATOM 7977 N N . SER C 1 314 ? 82.068 72.359 52.564 1.00 17.84 316 SER C N 1
ATOM 7978 C CA . SER C 1 314 ? 82.409 70.948 52.401 1.00 17.94 316 SER C CA 1
ATOM 7979 C C . SER C 1 314 ? 82.321 70.587 50.924 1.00 20.24 316 SER C C 1
ATOM 7980 O O . SER C 1 314 ? 81.248 70.654 50.311 1.00 20.64 316 SER C O 1
ATOM 7983 N N . GLY C 1 315 ? 83.450 70.212 50.346 1.00 20.62 317 GLY C N 1
ATOM 7984 C CA . GLY C 1 315 ? 83.450 69.859 48.943 1.00 20.14 317 GLY C CA 1
ATOM 7985 C C . GLY C 1 315 ? 83.933 70.992 48.065 1.00 22.11 317 GLY C C 1
ATOM 7986 O O . GLY C 1 315 ? 84.872 71.709 48.415 1.00 21.39 317 GLY C O 1
ATOM 7987 N N . SER C 1 316 ? 83.272 71.166 46.927 1.00 21.92 318 SER C N 1
ATOM 7988 C CA . SER C 1 316 ? 83.650 72.182 45.961 1.00 23.49 318 SER C CA 1
ATOM 7989 C C . SER C 1 316 ? 83.289 73.611 46.325 1.00 22.97 318 SER C C 1
ATOM 7990 O O . SER C 1 316 ? 83.875 74.546 45.790 1.00 22.23 318 SER C O 1
ATOM 7993 N N . GLY C 1 317 ? 82.328 73.783 47.225 1.00 23.70 319 GLY C N 1
ATOM 7994 C CA . GLY C 1 317 ? 81.899 75.126 47.588 1.00 24.43 319 GLY C CA 1
ATOM 7995 C C . GLY C 1 317 ? 80.917 75.668 46.554 1.00 25.42 319 GLY C C 1
ATOM 7996 O O . GLY C 1 317 ? 80.451 74.927 45.686 1.00 25.12 319 GLY C O 1
ATOM 7997 N N . GLY C 1 318 ? 80.597 76.955 46.638 1.00 25.95 320 GLY C N 1
ATOM 7998 C CA . GLY C 1 318 ? 79.671 77.552 45.693 1.00 25.49 320 GLY C CA 1
ATOM 7999 C C . GLY C 1 318 ? 78.253 77.089 45.959 1.00 27.73 320 GLY C C 1
ATOM 8000 O O . GLY C 1 318 ? 77.344 77.324 45.161 1.00 26.54 320 GLY C O 1
ATOM 8001 N N . GLY C 1 319 ? 78.071 76.434 47.100 1.00 26.95 321 GLY C N 1
ATOM 8002 C CA . GLY C 1 319 ? 76.768 75.923 47.472 1.00 25.41 321 GLY C CA 1
ATOM 8003 C C . GLY C 1 319 ? 76.929 74.641 48.267 1.00 24.90 321 GLY C C 1
ATOM 8004 O O . GLY C 1 319 ? 77.985 74.395 48.843 1.00 24.96 321 GLY C O 1
ATOM 8005 N N . ASP C 1 320 ? 75.882 73.828 48.291 1.00 24.85 322 ASP C N 1
ATOM 8006 C CA . ASP C 1 320 ? 75.871 72.565 49.015 1.00 26.01 322 ASP C CA 1
ATOM 8007 C C . ASP C 1 320 ? 76.138 72.715 50.515 1.00 24.72 322 ASP C C 1
ATOM 8008 O O . ASP C 1 320 ? 75.767 73.724 51.119 1.00 26.07 322 ASP C O 1
ATOM 8013 N N . CYS C 1 321 ? 76.779 71.721 51.118 1.00 21.73 323 CYS C N 1
ATOM 8014 C CA . CYS C 1 321 ? 77.014 71.755 52.557 1.00 20.04 323 CYS C CA 1
ATOM 8015 C C . CYS C 1 321 ? 78.248 72.470 53.081 1.00 18.98 323 CYS C C 1
ATOM 8016 O O . CYS C 1 321 ? 79.257 72.639 52.393 1.00 20.09 323 CYS C O 1
ATOM 8019 N N . GLY C 1 322 ? 78.125 72.885 54.332 1.00 19.21 324 GLY C N 1
ATOM 8020 C CA . GLY C 1 322 ? 79.203 73.520 55.053 1.00 18.05 324 GLY C CA 1
ATOM 8021 C C . GLY C 1 322 ? 79.192 72.699 56.325 1.00 18.46 324 GLY C C 1
ATOM 8022 O O . GLY C 1 322 ? 78.147 72.149 56.671 1.00 18.08 324 GLY C O 1
ATOM 8023 N N . ILE C 1 323 ? 80.325 72.579 57.006 1.00 17.31 325 ILE C N 1
ATOM 8024 C CA . ILE C 1 323 ? 80.371 71.800 58.236 1.00 16.46 325 ILE C CA 1
ATOM 8025 C C . ILE C 1 323 ? 81.012 72.611 59.356 1.00 15.09 325 ILE C C 1
ATOM 8026 O O . ILE C 1 323 ? 81.601 73.658 59.110 1.00 18.16 325 ILE C O 1
ATOM 8031 N N . ALA C 1 324 ? 80.878 72.129 60.584 1.00 16.41 326 ALA C N 1
ATOM 8032 C CA . ALA C 1 324 ? 81.431 72.820 61.735 1.00 16.74 326 ALA C CA 1
ATOM 8033 C C . ALA C 1 324 ? 81.627 71.881 62.911 1.00 18.51 326 ALA C C 1
ATOM 8034 O O . ALA C 1 324 ? 80.992 70.821 62.991 1.00 16.74 326 ALA C O 1
ATOM 8036 N N . PHE C 1 325 ? 82.527 72.283 63.810 1.00 15.58 327 PHE C N 1
ATOM 8037 C CA . PHE C 1 325 ? 82.809 71.547 65.037 1.00 17.92 327 PHE C CA 1
ATOM 8038 C C . PHE C 1 325 ? 82.543 72.541 66.171 1.00 16.04 327 PHE C C 1
ATOM 8039 O O . PHE C 1 325 ? 82.898 73.705 66.059 1.00 17.05 327 PHE C O 1
ATOM 8047 N N . SER C 1 326 ? 81.929 72.081 67.253 1.00 19.34 328 SER C N 1
ATOM 8048 C CA . SER C 1 326 ? 81.630 72.945 68.392 1.00 21.66 328 SER C CA 1
ATOM 8049 C C . SER C 1 326 ? 82.168 72.331 69.688 1.00 24.63 328 SER C C 1
ATOM 8050 O O . SER C 1 326 ? 82.266 71.107 69.811 1.00 25.83 328 SER C O 1
ATOM 8053 N N . LYS C 1 327 ? 82.498 73.182 70.656 1.00 25.72 329 LYS C N 1
ATOM 8054 C CA . LYS C 1 327 ? 83.058 72.725 71.930 1.00 26.46 329 LYS C CA 1
ATOM 8055 C C . LYS C 1 327 ? 82.126 71.847 72.752 1.00 26.50 329 LYS C C 1
ATOM 8056 O O . LYS C 1 327 ? 82.586 70.997 73.510 1.00 27.21 329 LYS C O 1
ATOM 8062 N N . THR C 1 328 ? 80.820 72.051 72.618 1.00 26.58 330 THR C N 1
ATOM 8063 C CA . THR C 1 328 ? 79.849 71.257 73.369 1.00 26.96 330 THR C CA 1
ATOM 8064 C C . THR C 1 328 ? 78.578 71.098 72.558 1.00 29.39 330 THR C C 1
ATOM 8065 O O . THR C 1 328 ? 78.376 71.797 71.569 1.00 29.62 330 THR C O 1
ATOM 8069 N N . LYS C 1 329 ? 77.710 70.190 72.988 1.00 30.16 331 LYS C N 1
ATOM 8070 C CA . LYS C 1 329 ? 76.452 69.990 72.292 1.00 33.32 331 LYS C CA 1
ATOM 8071 C C . LYS C 1 329 ? 75.588 71.245 72.397 1.00 34.22 331 LYS C C 1
ATOM 8072 O O . LYS C 1 329 ? 74.928 71.639 71.428 1.00 34.07 331 LYS C O 1
ATOM 8078 N N . GLU C 1 330 ? 75.606 71.878 73.568 1.00 33.10 332 GLU C N 1
ATOM 8079 C CA . GLU C 1 330 ? 74.817 73.085 73.788 1.00 33.75 332 GLU C CA 1
ATOM 8080 C C . GLU C 1 330 ? 75.232 74.174 72.819 1.00 30.81 332 GLU C C 1
ATOM 8081 O O . GLU C 1 330 ? 74.389 74.867 72.250 1.00 28.15 332 GLU C O 1
ATOM 8087 N N . LEU C 1 331 ? 76.537 74.334 72.637 1.00 29.11 333 LEU C N 1
ATOM 8088 C CA . LEU C 1 331 ? 77.025 75.349 71.719 1.00 27.48 333 LEU C CA 1
ATOM 8089 C C . LEU C 1 331 ? 76.640 74.946 70.301 1.00 26.10 333 LEU C C 1
ATOM 8090 O O . LEU C 1 331 ? 76.319 75.797 69.470 1.00 24.56 333 LEU C O 1
ATOM 8095 N N . ALA C 1 332 ? 76.635 73.641 70.047 1.00 24.87 334 ALA C N 1
ATOM 8096 C CA . ALA C 1 332 ? 76.264 73.121 68.737 1.00 26.72 334 ALA C CA 1
ATOM 8097 C C . ALA C 1 332 ? 74.787 73.428 68.479 1.00 26.85 334 ALA C C 1
ATOM 8098 O O . ALA C 1 332 ? 74.393 73.759 67.362 1.00 27.65 334 ALA C O 1
ATOM 8100 N N . GLU C 1 333 ? 73.967 73.315 69.518 1.00 28.55 335 GLU C N 1
ATOM 8101 C CA . GLU C 1 333 ? 72.545 73.605 69.370 1.00 31.31 335 GLU C CA 1
ATOM 8102 C C . GLU C 1 333 ? 72.361 75.079 69.024 1.00 29.89 335 GLU C C 1
ATOM 8103 O O . GLU C 1 333 ? 71.623 75.423 68.107 1.00 30.26 335 GLU C O 1
ATOM 8109 N N . LYS C 1 334 ? 73.048 75.951 69.751 1.00 30.31 336 LYS C N 1
ATOM 8110 C CA . LYS C 1 334 ? 72.936 77.378 69.493 1.00 30.83 336 LYS C CA 1
ATOM 8111 C C . LYS C 1 334 ? 73.432 77.718 68.099 1.00 29.19 336 LYS C C 1
ATOM 8112 O O . LYS C 1 334 ? 72.901 78.612 67.443 1.00 28.77 336 LYS C O 1
ATOM 8118 N N . LEU C 1 335 ? 74.456 77.006 67.641 1.00 27.42 337 LEU C N 1
ATOM 8119 C CA . LEU C 1 335 ? 75.001 77.261 66.316 1.00 24.29 337 LEU C CA 1
ATOM 8120 C C . LEU C 1 335 ? 73.943 76.936 65.268 1.00 23.74 337 LEU C C 1
ATOM 8121 O O . LEU C 1 335 ? 73.703 77.713 64.336 1.00 22.92 337 LEU C O 1
ATOM 8126 N N . VAL C 1 336 ? 73.324 75.776 65.430 1.00 22.28 338 VAL C N 1
ATOM 8127 C CA . VAL C 1 336 ? 72.291 75.325 64.520 1.00 26.60 338 VAL C CA 1
ATOM 8128 C C . VAL C 1 336 ? 71.143 76.331 64.471 1.00 27.47 338 VAL C C 1
ATOM 8129 O O . VAL C 1 336 ? 70.680 76.701 63.390 1.00 26.57 338 VAL C O 1
ATOM 8133 N N . ASN C 1 337 ? 70.696 76.783 65.639 1.00 28.30 339 ASN C N 1
ATOM 8134 C CA . ASN C 1 337 ? 69.607 77.753 65.699 1.00 30.43 339 ASN C CA 1
ATOM 8135 C C . ASN C 1 337 ? 69.941 78.985 64.874 1.00 30.94 339 ASN C C 1
ATOM 8136 O O . ASN C 1 337 ? 69.099 79.482 64.127 1.00 32.01 339 ASN C O 1
ATOM 8141 N N . GLU C 1 338 ? 71.172 79.473 65.002 1.00 30.67 340 GLU C N 1
ATOM 8142 C CA . GLU C 1 338 ? 71.602 80.643 64.241 1.00 31.14 340 GLU C CA 1
ATOM 8143 C C . GLU C 1 338 ? 71.573 80.365 62.742 1.00 29.88 340 GLU C C 1
ATOM 8144 O O . GLU C 1 338 ? 71.095 81.188 61.960 1.00 30.78 340 GLU C O 1
ATOM 8150 N N . TRP C 1 339 ? 72.087 79.206 62.343 1.00 28.31 341 TRP C N 1
ATOM 8151 C CA . TRP C 1 339 ? 72.114 78.827 60.932 1.00 27.18 341 TRP C CA 1
ATOM 8152 C C . TRP C 1 339 ? 70.715 78.910 60.319 1.00 28.88 341 TRP C C 1
ATOM 8153 O O . TRP C 1 339 ? 70.518 79.552 59.286 1.00 29.08 341 TRP C O 1
ATOM 8164 N N . GLU C 1 340 ? 69.751 78.253 60.957 1.00 29.13 342 GLU C N 1
ATOM 8165 C CA . GLU C 1 340 ? 68.375 78.252 60.466 1.00 32.66 342 GLU C CA 1
ATOM 8166 C C . GLU C 1 340 ? 67.834 79.671 60.290 1.00 31.41 342 GLU C C 1
ATOM 8167 O O . GLU C 1 340 ? 67.170 79.966 59.300 1.00 33.07 342 GLU C O 1
ATOM 8173 N N . LYS C 1 341 ? 68.128 80.547 61.243 1.00 30.47 343 LYS C N 1
ATOM 8174 C CA . LYS C 1 341 ? 67.686 81.936 61.158 1.00 30.68 343 LYS C CA 1
ATOM 8175 C C . LYS C 1 341 ? 68.281 82.602 59.913 1.00 31.46 343 LYS C C 1
ATOM 8176 O O . LYS C 1 341 ? 67.639 83.442 59.269 1.00 30.27 343 LYS C O 1
ATOM 8182 N N . LEU C 1 342 ? 69.508 82.213 59.577 1.00 29.79 344 LEU C N 1
ATOM 8183 C CA . LEU C 1 342 ? 70.213 82.763 58.425 1.00 29.73 344 LEU C CA 1
ATOM 8184 C C . LEU C 1 342 ? 69.727 82.186 57.109 1.00 29.08 344 LEU C C 1
ATOM 8185 O O . LEU C 1 342 ? 69.956 82.768 56.054 1.00 31.44 344 LEU C O 1
ATOM 8190 N N . GLY C 1 343 ? 69.063 81.038 57.166 1.00 28.15 345 GLY C N 1
ATOM 8191 C CA . GLY C 1 343 ? 68.576 80.431 55.944 1.00 27.65 345 GLY C CA 1
ATOM 8192 C C . GLY C 1 343 ? 69.315 79.157 55.588 1.00 28.37 345 GLY C C 1
ATOM 8193 O O . GLY C 1 343 ? 69.167 78.631 54.489 1.00 28.14 345 GLY C O 1
ATOM 8194 N N . ILE C 1 344 ? 70.122 78.661 56.518 1.00 26.57 346 ILE C N 1
ATOM 8195 C CA . ILE C 1 344 ? 70.863 77.429 56.298 1.00 26.09 346 ILE C CA 1
ATOM 8196 C C . ILE C 1 344 ? 70.012 76.274 56.795 1.00 24.93 346 ILE C C 1
ATOM 8197 O O . ILE C 1 344 ? 69.432 76.350 57.873 1.00 26.98 346 ILE C O 1
ATOM 8202 N N . LYS C 1 345 ? 69.938 75.204 56.013 1.00 26.22 347 LYS C N 1
ATOM 8203 C CA . LYS C 1 345 ? 69.153 74.044 56.407 1.00 26.31 347 LYS C CA 1
ATOM 8204 C C . LYS C 1 345 ? 70.000 73.033 57.176 1.00 26.44 347 LYS C C 1
ATOM 8205 O O . LYS C 1 345 ? 70.926 72.427 56.632 1.00 24.50 347 LYS C O 1
ATOM 8211 N N . HIS C 1 346 ? 69.681 72.858 58.450 1.00 25.78 348 HIS C N 1
ATOM 8212 C CA . HIS C 1 346 ? 70.410 71.921 59.286 1.00 25.50 348 HIS C CA 1
ATOM 8213 C C . HIS C 1 346 ? 70.103 70.487 58.873 1.00 26.07 348 HIS C C 1
ATOM 8214 O O . HIS C 1 346 ? 68.958 70.154 58.573 1.00 26.65 348 HIS C O 1
ATOM 8221 N N . LEU C 1 347 ? 71.139 69.654 58.823 1.00 23.04 349 LEU C N 1
ATOM 8222 C CA . LEU C 1 347 ? 70.986 68.243 58.482 1.00 24.38 349 LEU C CA 1
ATOM 8223 C C . LEU C 1 347 ? 71.552 67.450 59.657 1.00 25.75 349 LEU C C 1
ATOM 8224 O O . LEU C 1 347 ? 72.764 67.234 59.733 1.00 25.63 349 LEU C O 1
ATOM 8229 N N . PRO C 1 348 ? 70.686 67.017 60.594 1.00 26.59 350 PRO C N 1
ATOM 8230 C CA . PRO C 1 348 ? 71.131 66.248 61.763 1.00 27.76 350 PRO C CA 1
ATOM 8231 C C . PRO C 1 348 ? 72.157 65.194 61.361 1.00 28.75 350 PRO C C 1
ATOM 8232 O O . PRO C 1 348 ? 71.901 64.356 60.502 1.00 29.32 350 PRO C O 1
ATOM 8236 N N . PHE C 1 349 ? 73.324 65.247 61.988 1.00 30.46 351 PHE C N 1
ATOM 8237 C CA . PHE C 1 349 ? 74.402 64.325 61.670 1.00 29.23 351 PHE C CA 1
ATOM 8238 C C . PHE C 1 349 ? 74.669 63.232 62.667 1.00 28.33 351 PHE C C 1
ATOM 8239 O O . PHE C 1 349 ? 74.520 63.400 63.877 1.00 30.08 351 PHE C O 1
ATOM 8247 N N . HIS C 1 350 ? 75.092 62.107 62.113 1.00 26.07 352 HIS C N 1
ATOM 8248 C CA . HIS C 1 350 ? 75.530 60.957 62.864 1.00 25.46 352 HIS C CA 1
ATOM 8249 C C . HIS C 1 350 ? 76.465 60.294 61.867 1.00 23.74 352 HIS C C 1
ATOM 8250 O O . HIS C 1 350 ? 76.186 60.270 60.669 1.00 21.96 352 HIS C O 1
ATOM 8257 N N . THR C 1 351 ? 77.594 59.807 62.354 1.00 22.13 353 THR C N 1
ATOM 8258 C CA . THR C 1 351 ? 78.561 59.144 61.498 1.00 22.52 353 THR C CA 1
ATOM 8259 C C . THR C 1 351 ? 77.905 57.976 60.768 1.00 23.02 353 THR C C 1
ATOM 8260 O O . THR C 1 351 ? 77.155 57.204 61.364 1.00 22.92 353 THR C O 1
ATOM 8264 N N . GLY C 1 352 ? 78.194 57.857 59.476 1.00 21.52 354 GLY C N 1
ATOM 8265 C CA . GLY C 1 352 ? 77.628 56.784 58.682 1.00 22.43 354 GLY C CA 1
ATOM 8266 C C . GLY C 1 352 ? 78.458 55.518 58.733 1.00 22.51 354 GLY C C 1
ATOM 8267 O O . GLY C 1 352 ? 79.677 55.574 58.890 1.00 21.20 354 GLY C O 1
ATOM 8268 N N . ARG C 1 353 ? 77.796 54.372 58.597 1.00 22.65 355 ARG C N 1
ATOM 8269 C CA . ARG C 1 353 ? 78.473 53.080 58.644 1.00 25.12 355 ARG C CA 1
ATOM 8270 C C . ARG C 1 353 ? 77.940 52.117 57.578 1.00 23.28 355 ARG C C 1
ATOM 8271 O O . ARG C 1 353 ? 76.730 51.978 57.427 1.00 22.81 355 ARG C O 1
ATOM 8279 N N . VAL C 1 354 ? 78.832 51.450 56.849 1.00 22.70 356 VAL C N 1
ATOM 8280 C CA . VAL C 1 354 ? 78.399 50.495 55.827 1.00 23.33 356 VAL C CA 1
ATOM 8281 C C . VAL C 1 354 ? 77.676 49.338 56.512 1.00 23.29 356 VAL C C 1
ATOM 8282 O O . VAL C 1 354 ? 78.146 48.813 57.517 1.00 24.12 356 VAL C O 1
ATOM 8286 N N . GLN C 1 355 ? 76.532 48.944 55.970 1.00 22.10 357 GLN C N 1
ATOM 8287 C CA . GLN C 1 355 ? 75.762 47.857 56.556 1.00 24.23 357 GLN C CA 1
ATOM 8288 C C . GLN C 1 355 ? 75.343 46.856 55.482 1.00 26.28 357 GLN C C 1
ATOM 8289 O O . GLN C 1 355 ? 74.619 47.193 54.545 1.00 25.48 357 GLN C O 1
ATOM 8295 N N . ILE C 1 356 ? 75.828 45.627 55.617 1.00 28.25 358 ILE C N 1
ATOM 8296 C CA . ILE C 1 356 ? 75.503 44.563 54.678 1.00 30.66 358 ILE C CA 1
ATOM 8297 C C . ILE C 1 356 ? 74.802 43.441 55.435 1.00 32.56 358 ILE C C 1
ATOM 8298 O O . ILE C 1 356 ? 75.378 42.840 56.336 1.00 32.15 358 ILE C O 1
ATOM 8303 N N . THR C 1 357 ? 73.552 43.177 55.073 1.00 35.61 359 THR C N 1
ATOM 8304 C CA . THR C 1 357 ? 72.765 42.137 55.722 1.00 38.88 359 THR C CA 1
ATOM 8305 C C . THR C 1 357 ? 72.096 41.252 54.675 1.00 41.64 359 THR C C 1
ATOM 8306 O O . THR C 1 357 ? 71.627 41.745 53.650 1.00 40.09 359 THR C O 1
ATOM 8310 N N . GLU C 1 358 ? 72.048 39.949 54.940 1.00 45.34 360 GLU C N 1
ATOM 8311 C CA . GLU C 1 358 ? 71.451 39.005 54.001 1.00 50.51 360 GLU C CA 1
ATOM 8312 C C . GLU C 1 358 ? 70.135 38.385 54.458 1.00 53.18 360 GLU C C 1
ATOM 8313 O O . GLU C 1 358 ? 69.907 37.192 54.270 1.00 54.15 360 GLU C O 1
ATOM 8319 N N . GLY C 1 359 ? 69.267 39.197 55.050 1.00 55.90 361 GLY C N 1
ATOM 8320 C CA . GLY C 1 359 ? 67.984 38.690 55.500 1.00 58.80 361 GLY C CA 1
ATOM 8321 C C . GLY C 1 359 ? 66.929 38.866 54.424 1.00 61.07 361 GLY C C 1
ATOM 8322 O O . GLY C 1 359 ? 66.405 37.849 53.922 1.00 62.47 361 GLY C O 1
ATOM 8323 N N . ASN D 1 5 ? 121.929 44.962 9.133 1.00 51.33 7 ASN D N 1
ATOM 8324 C CA . ASN D 1 5 ? 120.566 44.500 8.740 1.00 52.15 7 ASN D CA 1
ATOM 8325 C C . ASN D 1 5 ? 119.566 44.872 9.833 1.00 51.89 7 ASN D C 1
ATOM 8326 O O . ASN D 1 5 ? 119.482 44.203 10.865 1.00 52.36 7 ASN D O 1
ATOM 8331 N N . LYS D 1 6 ? 118.803 45.936 9.597 1.00 49.36 8 LYS D N 1
ATOM 8332 C CA . LYS D 1 6 ? 117.838 46.411 10.580 1.00 46.55 8 LYS D CA 1
ATOM 8333 C C . LYS D 1 6 ? 116.494 46.790 9.958 1.00 44.90 8 LYS D C 1
ATOM 8334 O O . LYS D 1 6 ? 116.243 46.537 8.779 1.00 44.96 8 LYS D O 1
ATOM 8340 N N . LEU D 1 7 ? 115.638 47.404 10.772 1.00 41.34 9 LEU D N 1
ATOM 8341 C CA . LEU D 1 7 ? 114.317 47.854 10.342 1.00 37.96 9 LEU D CA 1
ATOM 8342 C C . LEU D 1 7 ? 114.213 49.350 10.613 1.00 37.21 9 LEU D C 1
ATOM 8343 O O . LEU D 1 7 ? 114.456 49.803 11.729 1.00 36.83 9 LEU D O 1
ATOM 8348 N N . GLN D 1 8 ? 113.871 50.118 9.588 1.00 36.32 10 GLN D N 1
ATOM 8349 C CA . GLN D 1 8 ? 113.738 51.559 9.748 1.00 37.21 10 GLN D CA 1
ATOM 8350 C C . GLN D 1 8 ? 112.306 52.001 9.491 1.00 36.11 10 GLN D C 1
ATOM 8351 O O . GLN D 1 8 ? 111.702 51.651 8.476 1.00 34.37 10 GLN D O 1
ATOM 8357 N N . VAL D 1 9 ? 111.771 52.767 10.432 1.00 34.75 11 VAL D N 1
ATOM 8358 C CA . VAL D 1 9 ? 110.417 53.274 10.327 1.00 33.99 11 VAL D CA 1
ATOM 8359 C C . VAL D 1 9 ? 110.482 54.793 10.361 1.00 33.31 11 VAL D C 1
ATOM 8360 O O . VAL D 1 9 ? 110.979 55.377 11.319 1.00 33.85 11 VAL D O 1
ATOM 8364 N N . LYS D 1 10 ? 109.999 55.427 9.299 1.00 34.21 12 LYS D N 1
ATOM 8365 C CA . LYS D 1 10 ? 109.991 56.882 9.217 1.00 34.78 12 LYS D CA 1
ATOM 8366 C C . LYS D 1 10 ? 108.548 57.367 9.302 1.00 33.19 12 LYS D C 1
ATOM 8367 O O . LYS D 1 10 ? 107.722 57.036 8.452 1.00 32.55 12 LYS D O 1
ATOM 8373 N N . ILE D 1 11 ? 108.251 58.140 10.341 1.00 32.28 13 ILE D N 1
ATOM 8374 C CA . ILE D 1 11 ? 106.904 58.652 10.560 1.00 29.74 13 ILE D CA 1
ATOM 8375 C C . ILE D 1 11 ? 106.848 60.151 10.322 1.00 30.90 13 ILE D C 1
ATOM 8376 O O . ILE D 1 11 ? 107.548 60.925 10.974 1.00 31.39 13 ILE D O 1
ATOM 8381 N N . PRO D 1 12 ? 106.001 60.586 9.382 1.00 31.11 14 PRO D N 1
ATOM 8382 C CA . PRO D 1 12 ? 105.874 62.010 9.072 1.00 31.05 14 PRO D CA 1
ATOM 8383 C C . PRO D 1 12 ? 105.191 62.820 10.157 1.00 33.05 14 PRO D C 1
ATOM 8384 O O . PRO D 1 12 ? 104.306 62.323 10.857 1.00 32.73 14 PRO D O 1
ATOM 8388 N N . GLY D 1 13 ? 105.622 64.068 10.300 1.00 32.22 15 GLY D N 1
ATOM 8389 C CA . GLY D 1 13 ? 105.000 64.954 11.259 1.00 32.23 15 GLY D CA 1
ATOM 8390 C C . GLY D 1 13 ? 103.646 65.304 10.665 1.00 33.20 15 GLY D C 1
ATOM 8391 O O . GLY D 1 13 ? 103.326 64.890 9.546 1.00 32.59 15 GLY D O 1
ATOM 8392 N N . LYS D 1 14 ? 102.849 66.075 11.389 1.00 34.01 16 LYS D N 1
ATOM 8393 C CA . LYS D 1 14 ? 101.527 66.428 10.902 1.00 33.49 16 LYS D CA 1
ATOM 8394 C C . LYS D 1 14 ? 101.207 67.895 11.089 1.00 33.22 16 LYS D C 1
ATOM 8395 O O . LYS D 1 14 ? 101.813 68.572 11.917 1.00 32.54 16 LYS D O 1
ATOM 8401 N N . LEU D 1 15 ? 100.231 68.361 10.314 1.00 34.39 17 LEU D N 1
ATOM 8402 C CA . LEU D 1 15 ? 99.750 69.737 10.373 1.00 34.49 17 LEU D CA 1
ATOM 8403 C C . LEU D 1 15 ? 98.236 69.781 10.161 1.00 34.51 17 LEU D C 1
ATOM 8404 O O . LEU D 1 15 ? 97.714 69.206 9.204 1.00 35.19 17 LEU D O 1
ATOM 8409 N N . TYR D 1 16 ? 97.529 70.448 11.066 1.00 33.96 18 TYR D N 1
ATOM 8410 C CA . TYR D 1 16 ? 96.088 70.595 10.928 1.00 33.89 18 TYR D CA 1
ATOM 8411 C C . TYR D 1 16 ? 95.877 71.622 9.820 1.00 34.19 18 TYR D C 1
ATOM 8412 O O . TYR D 1 16 ? 96.468 72.699 9.849 1.00 34.27 18 TYR D O 1
ATOM 8421 N N . VAL D 1 17 ? 95.052 71.287 8.837 1.00 33.75 19 VAL D N 1
ATOM 8422 C CA . VAL D 1 17 ? 94.797 72.208 7.741 1.00 31.18 19 VAL D CA 1
ATOM 8423 C C . VAL D 1 17 ? 93.496 72.953 7.985 1.00 31.12 19 VAL D C 1
ATOM 8424 O O . VAL D 1 17 ? 93.376 74.137 7.670 1.00 31.49 19 VAL D O 1
ATOM 8428 N N . ALA D 1 18 ? 92.526 72.256 8.560 1.00 29.81 20 ALA D N 1
ATOM 8429 C CA . ALA D 1 18 ? 91.232 72.856 8.854 1.00 28.65 20 ALA D CA 1
ATOM 8430 C C . ALA D 1 18 ? 90.495 72.021 9.891 1.00 29.23 20 ALA D C 1
ATOM 8431 O O . ALA D 1 18 ? 90.745 70.822 10.016 1.00 27.50 20 ALA D O 1
ATOM 8433 N N . GLY D 1 19 ? 89.604 72.668 10.642 1.00 30.75 21 GLY D N 1
ATOM 8434 C CA . GLY D 1 19 ? 88.820 71.978 11.654 1.00 30.56 21 GLY D CA 1
ATOM 8435 C C . GLY D 1 19 ? 89.349 71.964 13.082 1.00 31.33 21 GLY D C 1
ATOM 8436 O O . GLY D 1 19 ? 88.748 71.317 13.942 1.00 31.85 21 GLY D O 1
ATOM 8437 N N . GLU D 1 20 ? 90.449 72.664 13.352 1.00 31.69 22 GLU D N 1
ATOM 8438 C CA . GLU D 1 20 ? 91.021 72.688 14.705 1.00 33.37 22 GLU D CA 1
ATOM 8439 C C . GLU D 1 20 ? 90.016 73.058 15.786 1.00 33.48 22 GLU D C 1
ATOM 8440 O O . GLU D 1 20 ? 89.071 73.813 15.538 1.00 33.78 22 GLU D O 1
ATOM 8446 N N . TYR D 1 21 ? 90.248 72.530 16.987 1.00 33.28 23 TYR D N 1
ATOM 8447 C CA . TYR D 1 21 ? 89.398 72.763 18.154 1.00 32.59 23 TYR D CA 1
ATOM 8448 C C . TYR D 1 21 ? 88.065 72.038 18.066 1.00 31.41 23 TYR D C 1
ATOM 8449 O O . TYR D 1 21 ? 87.712 71.273 18.957 1.00 32.76 23 TYR D O 1
ATOM 8458 N N . ALA D 1 22 ? 87.316 72.279 17.000 1.00 30.65 24 ALA D N 1
ATOM 8459 C CA . ALA D 1 22 ? 86.035 71.605 16.832 1.00 29.95 24 ALA D CA 1
ATOM 8460 C C . ALA D 1 22 ? 86.262 70.089 16.828 1.00 29.38 24 ALA D C 1
ATOM 8461 O O . ALA D 1 22 ? 85.434 69.319 17.318 1.00 30.07 24 ALA D O 1
ATOM 8463 N N . VAL D 1 23 ? 87.398 69.677 16.275 1.00 27.71 25 VAL D N 1
ATOM 8464 C CA . VAL D 1 23 ? 87.733 68.265 16.165 1.00 27.95 25 VAL D CA 1
ATOM 8465 C C . VAL D 1 23 ? 87.872 67.561 17.510 1.00 25.67 25 VAL D C 1
ATOM 8466 O O . VAL D 1 23 ? 87.846 66.341 17.573 1.00 24.54 25 VAL D O 1
ATOM 8470 N N . VAL D 1 24 ? 88.009 68.312 18.595 1.00 27.72 26 VAL D N 1
ATOM 8471 C CA . VAL D 1 24 ? 88.129 67.651 19.887 1.00 28.12 26 VAL D CA 1
ATOM 8472 C C . VAL D 1 24 ? 86.811 66.970 20.222 1.00 27.17 26 VAL D C 1
ATOM 8473 O O . VAL D 1 24 ? 86.782 66.017 21.000 1.00 27.80 26 VAL D O 1
ATOM 8477 N N . GLU D 1 25 ? 85.726 67.450 19.620 1.00 25.44 27 GLU D N 1
ATOM 8478 C CA . GLU D 1 25 ? 84.402 66.882 19.854 1.00 25.60 27 GLU D CA 1
ATOM 8479 C C . GLU D 1 25 ? 84.195 65.607 19.044 1.00 26.96 27 GLU D C 1
ATOM 8480 O O . GLU D 1 25 ? 84.529 65.549 17.860 1.00 24.39 27 GLU D O 1
ATOM 8486 N N . SER D 1 26 ? 83.625 64.593 19.683 1.00 26.36 28 SER D N 1
ATOM 8487 C CA . SER D 1 26 ? 83.349 63.328 19.011 1.00 28.19 28 SER D CA 1
ATOM 8488 C C . SER D 1 26 ? 82.539 63.568 17.742 1.00 27.84 28 SER D C 1
ATOM 8489 O O . SER D 1 26 ? 81.677 64.447 17.705 1.00 27.67 28 SER D O 1
ATOM 8492 N N . GLY D 1 27 ? 82.827 62.791 16.703 1.00 26.62 29 GLY D N 1
ATOM 8493 C CA . GLY D 1 27 ? 82.092 62.914 15.456 1.00 26.64 29 GLY D CA 1
ATOM 8494 C C . GLY D 1 27 ? 82.329 64.168 14.636 1.00 26.92 29 GLY D C 1
ATOM 8495 O O . GLY D 1 27 ? 81.600 64.433 13.676 1.00 27.36 29 GLY D O 1
ATOM 8496 N N . HIS D 1 28 ? 83.332 64.955 14.999 1.00 28.04 30 HIS D N 1
ATOM 8497 C CA . HIS D 1 28 ? 83.630 66.161 14.233 1.00 28.36 30 HIS D CA 1
ATOM 8498 C C . HIS D 1 28 ? 84.819 65.917 13.309 1.00 29.43 30 HIS D C 1
ATOM 8499 O O . HIS D 1 28 ? 85.768 65.216 13.667 1.00 28.97 30 HIS D O 1
ATOM 8506 N N . THR D 1 29 ? 84.756 66.497 12.117 1.00 29.33 31 THR D N 1
ATOM 8507 C CA . THR D 1 29 ? 85.787 66.306 11.109 1.00 29.69 31 THR D CA 1
ATOM 8508 C C . THR D 1 29 ? 86.815 67.419 10.957 1.00 29.98 31 THR D C 1
ATOM 8509 O O . THR D 1 29 ? 86.496 68.596 11.078 1.00 32.51 31 THR D O 1
ATOM 8513 N N . ALA D 1 30 ? 88.055 67.020 10.682 1.00 29.50 32 ALA D N 1
ATOM 8514 C CA . ALA D 1 30 ? 89.158 67.950 10.463 1.00 28.58 32 ALA D CA 1
ATOM 8515 C C . ALA D 1 30 ? 89.956 67.470 9.254 1.00 28.05 32 ALA D C 1
ATOM 8516 O O . ALA D 1 30 ? 89.861 66.308 8.858 1.00 28.30 32 ALA D O 1
ATOM 8518 N N . ILE D 1 31 ? 90.732 68.369 8.667 1.00 27.83 33 ILE D N 1
ATOM 8519 C CA . ILE D 1 31 ? 91.562 68.031 7.523 1.00 28.33 33 ILE D CA 1
ATOM 8520 C C . ILE D 1 31 ? 93.013 68.153 7.971 1.00 27.98 33 ILE D C 1
ATOM 8521 O O . ILE D 1 31 ? 93.386 69.145 8.588 1.00 27.09 33 ILE D O 1
ATOM 8526 N N . LEU D 1 32 ? 93.824 67.142 7.674 1.00 27.83 34 LEU D N 1
ATOM 8527 C CA . LEU D 1 32 ? 95.230 67.179 8.040 1.00 27.97 34 LEU D CA 1
ATOM 8528 C C . LEU D 1 32 ? 96.113 66.673 6.907 1.00 29.20 34 LEU D C 1
ATOM 8529 O O . LEU D 1 32 ? 95.663 65.933 6.037 1.00 30.79 34 LEU D O 1
ATOM 8534 N N . THR D 1 33 ? 97.373 67.088 6.927 1.00 31.25 35 THR D N 1
ATOM 8535 C CA . THR D 1 33 ? 98.347 66.650 5.940 1.00 31.03 35 THR D CA 1
ATOM 8536 C C . THR D 1 33 ? 99.614 66.260 6.690 1.00 30.41 35 THR D C 1
ATOM 8537 O O . THR D 1 33 ? 99.973 66.895 7.678 1.00 29.20 35 THR D O 1
ATOM 8541 N N . ALA D 1 34 ? 100.272 65.199 6.238 1.00 30.77 36 ALA D N 1
ATOM 8542 C CA . ALA D 1 34 ? 101.515 64.774 6.863 1.00 32.97 36 ALA D CA 1
ATOM 8543 C C . ALA D 1 34 ? 102.574 65.642 6.194 1.00 35.49 36 ALA D C 1
ATOM 8544 O O . ALA D 1 34 ? 102.348 66.143 5.093 1.00 35.58 36 ALA D O 1
ATOM 8546 N N . VAL D 1 35 ? 103.717 65.829 6.846 1.00 37.60 37 VAL D N 1
ATOM 8547 C CA . VAL D 1 35 ? 104.769 66.669 6.286 1.00 39.81 37 VAL D CA 1
ATOM 8548 C C . VAL D 1 35 ? 106.062 65.910 6.012 1.00 41.76 37 VAL D C 1
ATOM 8549 O O . VAL D 1 35 ? 106.294 64.838 6.566 1.00 41.73 37 VAL D O 1
ATOM 8553 N N . ASN D 1 36 ? 106.906 66.490 5.162 1.00 42.62 38 ASN D N 1
ATOM 8554 C CA . ASN D 1 36 ? 108.176 65.884 4.782 1.00 44.11 38 ASN D CA 1
ATOM 8555 C C . ASN D 1 36 ? 109.267 65.937 5.849 1.00 44.82 38 ASN D C 1
ATOM 8556 O O . ASN D 1 36 ? 110.455 65.968 5.527 1.00 44.84 38 ASN D O 1
ATOM 8561 N N . ARG D 1 37 ? 108.862 65.957 7.115 1.00 45.47 39 ARG D N 1
ATOM 8562 C CA . ARG D 1 37 ? 109.807 65.964 8.229 1.00 45.66 39 ARG D CA 1
ATOM 8563 C C . ARG D 1 37 ? 109.448 64.724 9.039 1.00 44.71 39 ARG D C 1
ATOM 8564 O O . ARG D 1 37 ? 108.287 64.519 9.385 1.00 44.96 39 ARG D O 1
ATOM 8572 N N . TYR D 1 38 ? 110.444 63.897 9.339 1.00 42.80 40 TYR D N 1
ATOM 8573 C CA . TYR D 1 38 ? 110.184 62.639 10.023 1.00 41.13 40 TYR D CA 1
ATOM 8574 C C . TYR D 1 38 ? 110.820 62.319 11.360 1.00 39.87 40 TYR D C 1
ATOM 8575 O O . TYR D 1 38 ? 111.784 62.944 11.800 1.00 39.53 40 TYR D O 1
ATOM 8584 N N . ILE D 1 39 ? 110.234 61.308 11.990 1.00 38.21 41 ILE D N 1
ATOM 8585 C CA . ILE D 1 39 ? 110.709 60.749 13.241 1.00 36.42 41 ILE D CA 1
ATOM 8586 C C . ILE D 1 39 ? 111.221 59.421 12.709 1.00 35.51 41 ILE D C 1
ATOM 8587 O O . ILE D 1 39 ? 110.454 58.657 12.126 1.00 35.18 41 ILE D O 1
ATOM 8592 N N . THR D 1 40 ? 112.508 59.148 12.874 1.00 34.56 42 THR D N 1
ATOM 8593 C CA . THR D 1 40 ? 113.048 57.895 12.380 1.00 33.79 42 THR D CA 1
ATOM 8594 C C . THR D 1 40 ? 113.360 56.966 13.538 1.00 33.96 42 THR D C 1
ATOM 8595 O O . THR D 1 40 ? 114.117 57.316 14.439 1.00 34.92 42 THR D O 1
ATOM 8599 N N . LEU D 1 41 ? 112.762 55.782 13.510 1.00 33.26 43 LEU D N 1
ATOM 8600 C CA . LEU D 1 41 ? 112.984 54.792 14.548 1.00 33.24 43 LEU D CA 1
ATOM 8601 C C . LEU D 1 41 ? 113.597 53.571 13.885 1.00 33.63 43 LEU D C 1
ATOM 8602 O O . LEU D 1 41 ? 113.014 52.983 12.973 1.00 32.53 43 LEU D O 1
ATOM 8607 N N . THR D 1 42 ? 114.788 53.204 14.343 1.00 34.37 44 THR D N 1
ATOM 8608 C CA . THR D 1 42 ? 115.491 52.057 13.800 1.00 35.12 44 THR D CA 1
ATOM 8609 C C . THR D 1 42 ? 115.405 50.923 14.809 1.00 35.48 44 THR D C 1
ATOM 8610 O O . THR D 1 42 ? 115.738 51.097 15.977 1.00 35.73 44 THR D O 1
ATOM 8614 N N . LEU D 1 43 ? 114.943 49.765 14.358 1.00 37.03 45 LEU D N 1
ATOM 8615 C CA . LEU D 1 43 ? 114.801 48.609 15.233 1.00 38.43 45 LEU D CA 1
ATOM 8616 C C . LEU D 1 43 ? 115.681 47.456 14.777 1.00 39.89 45 LEU D C 1
ATOM 8617 O O . LEU D 1 43 ? 115.769 47.164 13.584 1.00 39.25 45 LEU D O 1
ATOM 8622 N N . GLU D 1 44 ? 116.314 46.792 15.738 1.00 41.21 46 GLU D N 1
ATOM 8623 C CA . GLU D 1 44 ? 117.190 45.669 15.440 1.00 44.07 46 GLU D CA 1
ATOM 8624 C C . GLU D 1 44 ? 117.196 44.669 16.590 1.00 44.79 46 GLU D C 1
ATOM 8625 O O . GLU D 1 44 ? 116.916 45.027 17.736 1.00 44.46 46 GLU D O 1
ATOM 8631 N N . ASP D 1 45 ? 117.504 43.414 16.278 1.00 46.49 47 ASP D N 1
ATOM 8632 C CA . ASP D 1 45 ? 117.574 42.381 17.303 1.00 47.44 47 ASP D CA 1
ATOM 8633 C C . ASP D 1 45 ? 118.740 42.716 18.226 1.00 47.72 47 ASP D C 1
ATOM 8634 O O . ASP D 1 45 ? 119.739 43.292 17.791 1.00 47.47 47 ASP D O 1
ATOM 8639 N N . SER D 1 46 ? 118.611 42.361 19.498 1.00 46.99 48 SER D N 1
ATOM 8640 C CA . SER D 1 46 ? 119.661 42.637 20.466 1.00 46.78 48 SER D CA 1
ATOM 8641 C C . SER D 1 46 ? 119.665 41.608 21.586 1.00 46.57 48 SER D C 1
ATOM 8642 O O . SER D 1 46 ? 118.781 40.753 21.659 1.00 44.86 48 SER D O 1
ATOM 8645 N N . GLU D 1 47 ? 120.672 41.691 22.451 1.00 47.31 49 GLU D N 1
ATOM 8646 C CA . GLU D 1 47 ? 120.796 40.772 23.577 1.00 48.45 49 GLU D CA 1
ATOM 8647 C C . GLU D 1 47 ? 119.757 41.106 24.632 1.00 46.57 49 GLU D C 1
ATOM 8648 O O . GLU D 1 47 ? 119.291 40.233 25.356 1.00 45.73 49 GLU D O 1
ATOM 8654 N N . ARG D 1 48 ? 119.399 42.383 24.708 1.00 45.74 50 ARG D N 1
ATOM 8655 C CA . ARG D 1 48 ? 118.419 42.858 25.677 1.00 45.32 50 ARG D CA 1
ATOM 8656 C C . ARG D 1 48 ? 117.613 44.008 25.082 1.00 43.44 50 ARG D C 1
ATOM 8657 O O . ARG D 1 48 ? 118.031 44.616 24.098 1.00 43.26 50 ARG D O 1
ATOM 8665 N N . ASN D 1 49 ? 116.461 44.307 25.677 1.00 42.04 51 ASN D N 1
ATOM 8666 C CA . ASN D 1 49 ? 115.638 45.414 25.197 1.00 40.35 51 ASN D CA 1
ATOM 8667 C C . ASN D 1 49 ? 116.410 46.702 25.440 1.00 38.99 51 ASN D C 1
ATOM 8668 O O . ASN D 1 49 ? 117.187 46.789 26.385 1.00 39.35 51 ASN D O 1
ATOM 8673 N N . GLU D 1 50 ? 116.197 47.699 24.591 1.00 39.69 52 GLU D N 1
ATOM 8674 C CA . GLU D 1 50 ? 116.878 48.979 24.744 1.00 39.67 52 GLU D CA 1
ATOM 8675 C C . GLU D 1 50 ? 116.157 50.054 23.934 1.00 39.12 52 GLU D C 1
ATOM 8676 O O . GLU D 1 50 ? 115.821 49.843 22.771 1.00 37.83 52 GLU D O 1
ATOM 8682 N N . LEU D 1 51 ? 115.910 51.202 24.557 1.00 38.45 53 LEU D N 1
ATOM 8683 C CA . LEU D 1 51 ? 115.232 52.297 23.879 1.00 38.23 53 LEU D CA 1
ATOM 8684 C C . LEU D 1 51 ? 116.035 53.583 23.986 1.00 38.63 53 LEU D C 1
ATOM 8685 O O . LEU D 1 51 ? 116.442 53.980 25.074 1.00 37.95 53 LEU D O 1
ATOM 8690 N N . TRP D 1 52 ? 116.255 54.229 22.847 1.00 40.03 54 TRP D N 1
ATOM 8691 C CA . TRP D 1 52 ? 117.000 55.479 22.803 1.00 42.07 54 TRP D CA 1
ATOM 8692 C C . TRP D 1 52 ? 116.116 56.569 22.221 1.00 43.85 54 TRP D C 1
ATOM 8693 O O . TRP D 1 52 ? 115.562 56.399 21.138 1.00 42.41 54 TRP D O 1
ATOM 8704 N N . ILE D 1 53 ? 115.991 57.687 22.931 1.00 46.23 55 ILE D N 1
ATOM 8705 C CA . ILE D 1 53 ? 115.192 58.806 22.448 1.00 49.36 55 ILE D CA 1
ATOM 8706 C C . ILE D 1 53 ? 116.037 60.077 22.485 1.00 51.39 55 ILE D C 1
ATOM 8707 O O . ILE D 1 53 ? 116.917 60.222 23.333 1.00 51.93 55 ILE D O 1
ATOM 8712 N N . PRO D 1 54 ? 115.778 61.012 21.557 1.00 52.89 56 PRO D N 1
ATOM 8713 C CA . PRO D 1 54 ? 116.472 62.298 21.405 1.00 54.62 56 PRO D CA 1
ATOM 8714 C C . PRO D 1 54 ? 116.599 63.207 22.630 1.00 56.40 56 PRO D C 1
ATOM 8715 O O . PRO D 1 54 ? 117.263 64.243 22.562 1.00 57.21 56 PRO D O 1
ATOM 8719 N N . HIS D 1 55 ? 115.981 62.834 23.745 1.00 57.94 57 HIS D N 1
ATOM 8720 C CA . HIS D 1 55 ? 116.037 63.679 24.937 1.00 59.01 57 HIS D CA 1
ATOM 8721 C C . HIS D 1 55 ? 116.932 63.135 26.050 1.00 58.52 57 HIS D C 1
ATOM 8722 O O . HIS D 1 55 ? 117.139 63.794 27.066 1.00 58.87 57 HIS D O 1
ATOM 8729 N N . TYR D 1 56 ? 117.473 61.940 25.854 1.00 57.69 58 TYR D N 1
ATOM 8730 C CA . TYR D 1 56 ? 118.337 61.331 26.856 1.00 58.11 58 TYR D CA 1
ATOM 8731 C C . TYR D 1 56 ? 119.599 60.756 2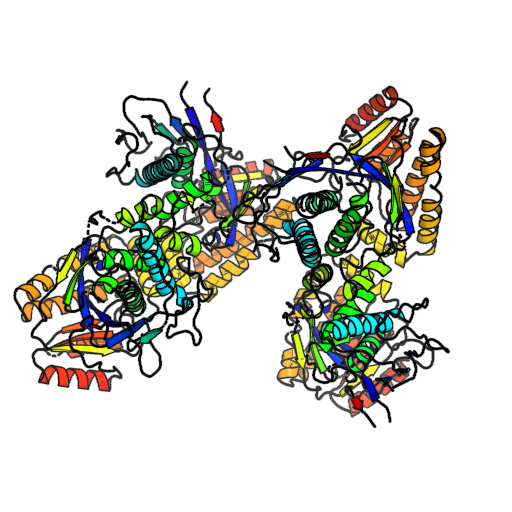6.214 1.00 58.11 58 TYR D C 1
ATOM 8732 O O . TYR D 1 56 ? 119.522 60.004 25.240 1.00 57.26 58 TYR D O 1
ATOM 8741 N N . GLU D 1 57 ? 120.757 61.111 26.763 1.00 58.18 59 GLU D N 1
ATOM 8742 C CA . GLU D 1 57 ? 122.033 60.629 26.238 1.00 58.32 59 GLU D CA 1
ATOM 8743 C C . GLU D 1 57 ? 122.138 59.113 26.360 1.00 56.62 59 GLU D C 1
ATOM 8744 O O . GLU D 1 57 ? 122.696 58.446 25.490 1.00 56.57 59 GLU D O 1
ATOM 8750 N N . ASN D 1 58 ? 121.597 58.576 27.448 1.00 55.41 60 ASN D N 1
ATOM 8751 C CA . ASN D 1 58 ? 121.630 57.142 27.686 1.00 54.26 60 ASN D CA 1
ATOM 8752 C C . ASN D 1 58 ? 120.261 56.507 27.478 1.00 52.86 60 ASN D C 1
ATOM 8753 O O . ASN D 1 58 ? 119.228 57.165 27.620 1.00 52.22 60 ASN D O 1
ATOM 8758 N N . PRO D 1 59 ? 120.242 55.212 27.134 1.00 50.43 61 PRO D N 1
ATOM 8759 C CA . PRO D 1 59 ? 119.002 54.470 26.901 1.00 48.59 61 PRO D CA 1
ATOM 8760 C C . PRO D 1 59 ? 118.462 53.839 28.174 1.00 46.79 61 PRO D C 1
ATOM 8761 O O . PRO D 1 59 ? 119.074 53.930 29.238 1.00 46.78 61 PRO D O 1
ATOM 8765 N N . VAL D 1 60 ? 117.305 53.200 28.052 1.00 44.52 62 VAL D N 1
ATOM 8766 C CA . VAL D 1 60 ? 116.687 52.512 29.171 1.00 41.63 62 VAL D CA 1
ATOM 8767 C C . VAL D 1 60 ? 116.402 51.104 28.688 1.00 39.46 62 VAL D C 1
ATOM 8768 O O . VAL D 1 60 ? 116.162 50.889 27.501 1.00 40.14 62 VAL D O 1
ATOM 8772 N N . SER D 1 61 ? 116.451 50.142 29.601 1.00 36.95 63 SER D N 1
ATOM 8773 C CA . SER D 1 61 ? 116.192 48.757 29.248 1.00 35.46 63 SER D CA 1
ATOM 8774 C C . SER D 1 61 ? 115.066 48.253 30.129 1.00 33.84 63 SER D C 1
ATOM 8775 O O . SER D 1 61 ? 114.678 48.921 31.084 1.00 35.80 63 SER D O 1
ATOM 8778 N N . TRP D 1 62 ? 114.536 47.082 29.802 1.00 31.53 64 TRP D N 1
ATOM 8779 C CA . TRP D 1 62 ? 113.455 46.502 30.579 1.00 30.15 64 TRP D CA 1
ATOM 8780 C C . TRP D 1 62 ? 113.339 45.029 30.212 1.00 30.99 64 TRP D C 1
ATOM 8781 O O . TRP D 1 62 ? 113.737 44.623 29.126 1.00 32.62 64 TRP D O 1
ATOM 8792 N N . PRO D 1 63 ? 112.797 44.206 31.120 1.00 32.58 65 PRO D N 1
ATOM 8793 C CA . PRO D 1 63 ? 112.650 42.770 30.863 1.00 33.76 65 PRO D CA 1
ATOM 8794 C C . PRO D 1 63 ? 111.939 42.368 29.577 1.00 34.87 65 PRO D C 1
ATOM 8795 O O . PRO D 1 63 ? 111.031 43.057 29.099 1.00 35.22 65 PRO D O 1
ATOM 8799 N N . ILE D 1 64 ? 112.374 41.239 29.025 1.00 34.59 66 ILE D N 1
ATOM 8800 C CA . ILE D 1 64 ? 111.812 40.701 27.795 1.00 33.71 66 ILE D CA 1
ATOM 8801 C C . ILE D 1 64 ? 110.383 40.260 28.052 1.00 33.30 66 ILE D C 1
ATOM 8802 O O . ILE D 1 64 ? 110.123 39.450 28.947 1.00 33.89 66 ILE D O 1
ATOM 8807 N N . GLY D 1 65 ? 109.461 40.796 27.258 1.00 30.62 67 GLY D N 1
ATOM 8808 C CA . GLY D 1 65 ? 108.063 40.470 27.436 1.00 31.21 67 GLY D CA 1
ATOM 8809 C C . GLY D 1 65 ? 107.536 41.146 28.688 1.00 30.66 67 GLY D C 1
ATOM 8810 O O . GLY D 1 65 ? 106.408 40.896 29.105 1.00 32.22 67 GLY D O 1
ATOM 8811 N N . GLY D 1 66 ? 108.353 42.016 29.277 1.00 31.01 68 GLY D N 1
ATOM 8812 C CA . GLY D 1 66 ? 107.957 42.704 30.494 1.00 32.51 68 GLY D CA 1
ATOM 8813 C C . GLY D 1 66 ? 107.584 44.169 30.341 1.00 32.70 68 GLY D C 1
ATOM 8814 O O . GLY D 1 66 ? 107.520 44.698 29.232 1.00 32.11 68 GLY D O 1
ATOM 8815 N N . GLU D 1 67 ? 107.356 44.829 31.472 1.00 32.50 69 GLU D N 1
ATOM 8816 C CA . GLU D 1 67 ? 106.962 46.233 31.487 1.00 33.13 69 GLU D CA 1
ATOM 8817 C C . GLU D 1 67 ? 108.106 47.237 31.483 1.00 33.68 69 GLU D C 1
ATOM 8818 O O . GLU D 1 67 ? 109.132 47.041 32.136 1.00 33.61 69 GLU D O 1
ATOM 8824 N N . LEU D 1 68 ? 107.909 48.323 30.742 1.00 33.09 70 LEU D N 1
ATOM 8825 C CA . LEU D 1 68 ? 108.886 49.399 30.665 1.00 34.20 70 LEU D CA 1
ATOM 8826 C C . LEU D 1 68 ? 108.336 50.577 31.461 1.00 36.11 70 LEU D C 1
ATOM 8827 O O . LEU D 1 68 ? 107.339 51.189 31.068 1.00 35.82 70 LEU D O 1
ATOM 8832 N N . LYS D 1 69 ? 108.979 50.887 32.582 1.00 37.57 71 LYS D N 1
ATOM 8833 C CA . LYS D 1 69 ? 108.548 52.001 33.426 1.00 38.78 71 LYS D CA 1
ATOM 8834 C C . LYS D 1 69 ? 109.727 52.779 33.992 1.00 39.77 71 LYS D C 1
ATOM 8835 O O . LYS D 1 69 ? 110.031 52.685 35.177 1.00 38.68 71 LYS D O 1
ATOM 8841 N N . PRO D 1 70 ? 110.412 53.558 33.140 1.00 42.64 72 PRO D N 1
ATOM 8842 C CA . PRO D 1 70 ? 111.566 54.360 33.558 1.00 44.20 72 PRO D CA 1
ATOM 8843 C C . PRO D 1 70 ? 111.122 55.553 34.400 1.00 47.13 72 PRO D C 1
ATOM 8844 O O . PRO D 1 70 ? 109.946 55.927 34.380 1.00 46.33 72 PRO D O 1
ATOM 8848 N N . ASP D 1 71 ? 112.064 56.146 35.131 1.00 49.83 73 ASP D N 1
ATOM 8849 C CA . ASP D 1 71 ? 111.771 57.285 35.999 1.00 53.12 73 ASP D CA 1
ATOM 8850 C C . ASP D 1 71 ? 111.711 58.618 35.264 1.00 54.22 73 ASP D C 1
ATOM 8851 O O . ASP D 1 71 ? 111.267 59.619 35.825 1.00 56.47 73 ASP D O 1
ATOM 8856 N N . GLY D 1 72 ? 112.161 58.637 34.016 1.00 54.35 74 GLY D N 1
ATOM 8857 C CA . GLY D 1 72 ? 112.142 59.871 33.253 1.00 55.16 74 GLY D CA 1
ATOM 8858 C C . GLY D 1 72 ? 110.771 60.515 33.156 1.00 55.56 74 GLY D C 1
ATOM 8859 O O . GLY D 1 72 ? 109.863 60.188 33.917 1.00 56.48 74 GLY D O 1
ATOM 8860 N N . GLU D 1 73 ? 110.626 61.441 32.214 1.00 55.43 75 GLU D N 1
ATOM 8861 C CA . GLU D 1 73 ? 109.367 62.145 32.001 1.00 54.75 75 GLU D CA 1
ATOM 8862 C C . GLU D 1 73 ? 109.073 62.190 30.513 1.00 53.41 75 GLU D C 1
ATOM 8863 O O . GLU D 1 73 ? 107.921 62.300 30.092 1.00 53.44 75 GLU D O 1
ATOM 8869 N N . HIS D 1 74 ? 110.132 62.116 29.720 1.00 51.63 76 HIS D N 1
ATOM 8870 C CA . HIS D 1 74 ? 109.997 62.143 28.278 1.00 49.41 76 HIS D CA 1
ATOM 8871 C C . HIS D 1 74 ? 109.951 60.735 27.712 1.00 45.99 76 HIS D C 1
ATOM 8872 O O . HIS D 1 74 ? 110.017 60.545 26.501 1.00 47.14 76 HIS D O 1
ATOM 8879 N N . TRP D 1 75 ? 109.836 59.748 28.594 1.00 42.66 77 TRP D N 1
ATOM 8880 C CA . TRP D 1 75 ? 109.752 58.355 28.166 1.00 40.34 77 TRP D CA 1
ATOM 8881 C C . TRP D 1 75 ? 108.288 57.923 28.106 1.00 37.29 77 TRP D C 1
ATOM 8882 O O . TRP D 1 75 ? 107.952 56.912 27.492 1.00 36.99 77 TRP D O 1
ATOM 8893 N N . THR D 1 76 ? 107.425 58.700 28.748 1.00 33.38 78 THR D N 1
ATOM 8894 C CA . THR D 1 76 ? 106.005 58.379 28.836 1.00 31.18 78 THR D CA 1
ATOM 8895 C C . THR D 1 76 ? 105.301 57.966 27.547 1.00 28.89 78 THR D C 1
ATOM 8896 O O . THR D 1 76 ? 104.807 56.845 27.449 1.00 28.92 78 THR D O 1
ATOM 8900 N N . PHE D 1 77 ? 105.245 58.859 26.565 1.00 26.73 79 PHE D N 1
ATOM 8901 C CA . PHE D 1 77 ? 104.581 58.537 25.304 1.00 26.77 79 PHE D CA 1
ATOM 8902 C C . PHE D 1 77 ? 105.111 57.272 24.631 1.00 26.42 79 PHE D C 1
ATOM 8903 O O . PHE D 1 77 ? 104.328 56.409 24.226 1.00 25.05 79 PHE D O 1
ATOM 8911 N N . THR D 1 78 ? 106.432 57.142 24.519 1.00 26.39 80 THR D N 1
ATOM 8912 C CA . THR D 1 78 ? 106.999 55.957 23.874 1.00 24.65 80 THR D CA 1
ATOM 8913 C C . THR D 1 78 ? 106.898 54.701 24.727 1.00 22.75 80 THR D C 1
ATOM 8914 O O . THR D 1 78 ? 106.715 53.609 24.197 1.00 21.37 80 THR D O 1
ATOM 8918 N N . ALA D 1 79 ? 107.009 54.845 26.044 1.00 22.67 81 ALA D N 1
ATOM 8919 C CA . ALA D 1 79 ? 106.915 53.684 26.928 1.00 22.98 81 ALA D CA 1
ATOM 8920 C C . ALA D 1 79 ? 105.488 53.116 26.944 1.00 22.20 81 ALA D C 1
ATOM 8921 O O . ALA D 1 79 ? 105.292 51.895 26.954 1.00 23.87 81 ALA D O 1
ATOM 8923 N N . GLU D 1 80 ? 104.496 54.001 26.949 1.00 19.44 82 GLU D N 1
ATOM 8924 C CA . GLU D 1 80 ? 103.099 53.567 26.952 1.00 19.68 82 GLU D CA 1
ATOM 8925 C C . GLU D 1 80 ? 102.833 52.758 25.679 1.00 17.44 82 GLU D C 1
ATOM 8926 O O . GLU D 1 80 ? 102.206 51.704 25.725 1.00 20.06 82 GLU D O 1
ATOM 8932 N N . ALA D 1 81 ? 103.321 53.257 24.549 1.00 18.15 83 ALA D N 1
ATOM 8933 C CA . ALA D 1 81 ? 103.153 52.575 23.267 1.00 18.77 83 ALA D CA 1
ATOM 8934 C C . ALA D 1 81 ? 103.787 51.186 23.320 1.00 20.31 83 ALA D C 1
ATOM 8935 O O . ALA D 1 81 ? 103.228 50.216 22.814 1.00 21.76 83 ALA D O 1
ATOM 8937 N N . ILE D 1 82 ? 104.965 51.095 23.928 1.00 21.28 84 ILE D N 1
ATOM 8938 C CA . ILE D 1 82 ? 105.648 49.811 24.063 1.00 20.85 84 ILE D CA 1
ATOM 8939 C C . ILE D 1 82 ? 104.839 48.885 24.970 1.00 20.12 84 ILE D C 1
ATOM 8940 O O . ILE D 1 82 ? 104.626 47.711 24.656 1.00 22.51 84 ILE D O 1
ATOM 8945 N N . ASN D 1 83 ? 104.366 49.422 26.090 1.00 20.44 85 ASN D N 1
ATOM 8946 C CA . ASN D 1 83 ? 103.587 48.631 27.030 1.00 19.90 85 ASN D CA 1
ATOM 8947 C C . ASN D 1 83 ? 102.287 48.116 26.428 1.00 19.90 85 ASN D C 1
ATOM 8948 O O . ASN D 1 83 ? 101.935 46.951 26.614 1.00 20.41 85 ASN D O 1
ATOM 8953 N N . ILE D 1 84 ? 101.575 48.970 25.697 1.00 19.53 86 ILE D N 1
ATOM 8954 C CA . ILE D 1 84 ? 100.327 48.544 25.078 1.00 19.69 86 ILE D CA 1
ATOM 8955 C C . ILE D 1 84 ? 100.609 47.512 23.987 1.00 20.10 86 ILE D C 1
ATOM 8956 O O . ILE D 1 84 ? 99.916 46.508 23.895 1.00 17.74 86 ILE D O 1
ATOM 8961 N N . ALA D 1 85 ? 101.632 47.756 23.168 1.00 20.90 87 ALA D N 1
ATOM 8962 C CA . ALA D 1 85 ? 101.981 46.813 22.101 1.00 21.40 87 ALA D CA 1
ATOM 8963 C C . ALA D 1 85 ? 102.363 45.452 22.688 1.00 22.15 87 ALA D C 1
ATOM 8964 O O . ALA D 1 85 ? 101.984 44.408 22.151 1.00 24.89 87 ALA D O 1
ATOM 8966 N N . THR D 1 86 ? 103.098 45.466 23.798 1.00 23.17 88 THR D N 1
ATOM 8967 C CA . THR D 1 86 ? 103.515 44.229 24.453 1.00 23.02 88 THR D CA 1
ATOM 8968 C C . THR D 1 86 ? 102.313 43.441 24.938 1.00 24.50 88 THR D C 1
ATOM 8969 O O . THR D 1 86 ? 102.186 42.253 24.652 1.00 25.09 88 THR D O 1
ATOM 8973 N N . THR D 1 87 ? 101.428 44.106 25.676 1.00 24.29 89 THR D N 1
ATOM 8974 C CA . THR D 1 87 ? 100.229 43.460 26.192 1.00 23.25 89 THR D CA 1
ATOM 8975 C C . THR D 1 87 ? 99.375 42.881 25.064 1.00 24.09 89 THR D C 1
ATOM 8976 O O . THR D 1 87 ? 98.801 41.805 25.202 1.00 24.93 89 THR D O 1
ATOM 8980 N N . PHE D 1 88 ? 99.288 43.599 23.950 1.00 23.53 90 PHE D N 1
ATOM 8981 C CA . PHE D 1 88 ? 98.500 43.138 22.816 1.00 23.64 90 PHE D CA 1
ATOM 8982 C C . PHE D 1 88 ? 99.121 41.888 22.186 1.00 24.21 90 PHE D C 1
ATOM 8983 O O . PHE D 1 88 ? 98.444 40.879 21.988 1.00 23.72 90 PHE D O 1
ATOM 8991 N N . LEU D 1 89 ? 100.411 41.959 21.882 1.00 25.74 91 LEU D N 1
ATOM 8992 C CA . LEU D 1 89 ? 101.108 40.832 21.272 1.00 28.48 91 LEU D CA 1
ATOM 8993 C C . LEU D 1 89 ? 100.967 39.572 22.126 1.00 29.86 91 LEU D C 1
ATOM 8994 O O . LEU D 1 89 ? 100.641 38.500 21.612 1.00 28.86 91 LEU D O 1
ATOM 8999 N N . LYS D 1 90 ? 101.193 39.699 23.430 1.00 31.75 92 LYS D N 1
ATOM 9000 C CA . LYS D 1 90 ? 101.070 38.546 24.312 1.00 33.32 92 LYS D CA 1
ATOM 9001 C C . LYS D 1 90 ? 99.667 37.972 24.268 1.00 34.49 92 LYS D C 1
ATOM 9002 O O . LYS D 1 90 ? 99.488 36.756 24.262 1.00 34.69 92 LYS D O 1
ATOM 9008 N N . SER D 1 91 ? 98.669 38.850 24.236 1.00 34.51 93 SER D N 1
ATOM 9009 C CA . SER D 1 91 ? 97.282 38.412 24.190 1.00 34.83 93 SER D CA 1
ATOM 9010 C C . SER D 1 91 ? 97.041 37.615 22.919 1.00 34.47 93 SER D C 1
ATOM 9011 O O . SER D 1 91 ? 96.164 36.757 22.873 1.00 34.41 93 SER D O 1
ATOM 9014 N N . GLU D 1 92 ? 97.821 37.917 21.886 1.00 35.59 94 GLU D N 1
ATOM 9015 C CA . GLU D 1 92 ? 97.700 37.245 20.598 1.00 37.50 94 GLU D CA 1
ATOM 9016 C C . GLU D 1 92 ? 98.592 36.012 20.515 1.00 37.79 94 GLU D C 1
ATOM 9017 O O . GLU D 1 92 ? 98.710 35.394 19.459 1.00 37.27 94 GLU D O 1
ATOM 9023 N N . GLY D 1 93 ? 99.222 35.662 21.632 1.00 37.44 95 GLY D N 1
ATOM 9024 C CA . GLY D 1 93 ? 100.090 34.500 21.656 1.00 36.66 95 GLY D CA 1
ATOM 9025 C C . GLY D 1 93 ? 101.424 34.748 20.979 1.00 36.43 95 GLY D C 1
ATOM 9026 O O . GLY D 1 93 ? 102.155 33.804 20.683 1.00 35.59 95 GLY D O 1
ATOM 9027 N N . ILE D 1 94 ? 101.745 36.014 20.732 1.00 35.08 96 ILE D N 1
ATOM 9028 C CA . ILE D 1 94 ? 103.006 36.363 20.091 1.00 35.57 96 ILE D CA 1
ATOM 9029 C C . ILE D 1 94 ? 104.081 36.647 21.131 1.00 37.13 96 ILE D C 1
ATOM 9030 O O . ILE D 1 94 ? 103.947 37.542 21.971 1.00 38.57 96 ILE D O 1
ATOM 9035 N N . GLU D 1 95 ? 105.151 35.869 21.056 1.00 37.68 97 GLU D N 1
ATOM 9036 C CA . GLU D 1 95 ? 106.271 35.974 21.973 1.00 36.89 97 GLU D CA 1
ATOM 9037 C C . GLU D 1 95 ? 107.213 37.106 21.585 1.00 35.61 97 GLU D C 1
ATOM 9038 O O . GLU D 1 95 ? 107.634 37.205 20.434 1.00 34.29 97 GLU D O 1
ATOM 9044 N N . LEU D 1 96 ? 107.539 37.963 22.550 1.00 33.18 98 LEU D N 1
ATOM 9045 C CA . LEU D 1 96 ? 108.444 39.067 22.289 1.00 32.16 98 LEU D CA 1
ATOM 9046 C C . LEU D 1 96 ? 109.895 38.627 22.460 1.00 32.55 98 LEU D C 1
ATOM 9047 O O . LEU D 1 96 ? 110.204 37.776 23.291 1.00 28.81 98 LEU D O 1
ATOM 9052 N N . THR D 1 97 ? 110.775 39.214 21.658 1.00 32.12 99 THR D N 1
ATOM 9053 C CA . THR D 1 97 ? 112.198 38.916 21.709 1.00 33.67 99 THR D CA 1
ATOM 9054 C C . THR D 1 97 ? 112.918 40.250 21.834 1.00 33.17 99 THR D C 1
ATOM 9055 O O . THR D 1 97 ? 112.493 41.246 21.254 1.00 34.49 99 THR D O 1
ATOM 9059 N N . PRO D 1 98 ? 114.025 40.287 22.589 1.00 34.58 100 PRO D N 1
ATOM 9060 C CA . PRO D 1 98 ? 114.789 41.523 22.785 1.00 34.74 100 PRO D CA 1
ATOM 9061 C C . PRO D 1 98 ? 115.138 42.296 21.522 1.00 34.70 100 PRO D C 1
ATOM 9062 O O . PRO D 1 98 ? 115.644 41.732 20.549 1.00 34.22 100 PRO D O 1
ATOM 9066 N N . VAL D 1 99 ? 114.857 43.595 21.550 1.00 33.57 101 VAL D N 1
ATOM 9067 C CA . VAL D 1 99 ? 115.147 44.471 20.426 1.00 34.63 101 VAL D CA 1
ATOM 9068 C C . VAL D 1 99 ? 115.711 45.796 20.919 1.00 35.60 101 VAL D C 1
ATOM 9069 O O . VAL D 1 99 ? 115.544 46.158 22.083 1.00 36.84 101 VAL D O 1
ATOM 9073 N N . LYS D 1 100 ? 116.393 46.505 20.028 1.00 36.46 102 LYS D N 1
ATOM 9074 C CA . LYS D 1 100 ? 116.974 47.802 20.348 1.00 37.06 102 LYS D CA 1
ATOM 9075 C C . LYS D 1 100 ? 116.348 48.835 19.426 1.00 37.72 102 LYS D C 1
ATOM 9076 O O . LYS D 1 100 ? 116.403 48.705 18.204 1.00 38.00 102 LYS D O 1
ATOM 9090 N N . VAL D 1 102 ? 116.029 52.951 18.360 1.00 35.84 104 VAL D N 1
ATOM 9091 C CA . VAL D 1 102 ? 116.637 54.266 18.435 1.00 35.78 104 VAL D CA 1
ATOM 9092 C C . VAL D 1 102 ? 115.764 55.249 17.672 1.00 36.61 104 VAL D C 1
ATOM 9093 O O . VAL D 1 102 ? 115.422 55.015 16.512 1.00 36.42 104 VAL D O 1
ATOM 9097 N N . ILE D 1 103 ? 115.410 56.349 18.326 1.00 37.67 105 ILE D N 1
ATOM 9098 C CA . ILE D 1 103 ? 114.562 57.360 17.714 1.00 39.92 105 ILE D CA 1
ATOM 9099 C C . ILE D 1 103 ? 115.281 58.671 17.421 1.00 41.59 105 ILE D C 1
ATOM 9100 O O . ILE D 1 103 ? 115.960 59.229 18.282 1.00 41.71 105 ILE D O 1
ATOM 9105 N N . GLU D 1 104 ? 115.120 59.149 16.192 1.00 43.10 106 GLU D N 1
ATOM 9106 C CA . GLU D 1 104 ? 115.704 60.408 15.754 1.00 45.81 106 GLU D CA 1
ATOM 9107 C C . GLU D 1 104 ? 114.531 61.277 15.317 1.00 46.04 106 GLU D C 1
ATOM 9108 O O . GLU D 1 104 ? 113.493 60.757 14.904 1.00 45.50 106 GLU D O 1
ATOM 9114 N N . THR D 1 105 ? 114.690 62.592 15.403 1.00 46.69 107 THR D N 1
ATOM 9115 C CA . THR D 1 105 ? 113.608 63.496 15.033 1.00 47.39 107 THR D CA 1
ATOM 9116 C C . THR D 1 105 ? 114.036 64.721 14.231 1.00 48.38 107 THR D C 1
ATOM 9117 O O . THR D 1 105 ? 115.088 65.310 14.485 1.00 49.03 107 THR D O 1
ATOM 9121 N N . GLU D 1 106 ? 113.203 65.101 13.268 1.00 48.54 108 GLU D N 1
ATOM 9122 C CA . GLU D 1 106 ? 113.455 66.274 12.439 1.00 49.27 108 GLU D CA 1
ATOM 9123 C C . GLU D 1 106 ? 112.318 67.250 12.724 1.00 49.86 108 GLU D C 1
ATOM 9124 O O . GLU D 1 106 ? 112.058 68.166 11.941 1.00 49.16 108 GLU D O 1
ATOM 9130 N N . LEU D 1 107 ? 111.641 67.039 13.850 1.00 50.50 109 LEU D N 1
ATOM 9131 C CA . LEU D 1 107 ? 110.511 67.871 14.242 1.00 51.91 109 LEU D CA 1
ATOM 9132 C C . LEU D 1 107 ? 110.905 68.959 15.232 1.00 54.35 109 LEU D C 1
ATOM 9133 O O . LEU D 1 107 ? 110.058 69.725 15.694 1.00 54.56 109 LEU D O 1
ATOM 9138 N N . ILE D 1 108 ? 112.191 69.022 15.559 1.00 57.49 110 ILE D N 1
ATOM 9139 C CA . ILE D 1 108 ? 112.696 70.019 16.498 1.00 61.21 110 ILE D CA 1
ATOM 9140 C C . ILE D 1 108 ? 113.525 71.072 15.772 1.00 62.99 110 ILE D C 1
ATOM 9141 O O . ILE D 1 108 ? 114.279 70.755 14.851 1.00 62.78 110 ILE D O 1
ATOM 9146 N N . ASP D 1 109 ? 113.382 72.324 16.189 1.00 65.46 111 ASP D N 1
ATOM 9147 C CA . ASP D 1 109 ? 114.134 73.414 15.581 1.00 68.24 111 ASP D CA 1
ATOM 9148 C C . ASP D 1 109 ? 115.571 73.381 16.097 1.00 68.94 111 ASP D C 1
ATOM 9149 O O . ASP D 1 109 ? 115.854 72.752 17.117 1.00 68.41 111 ASP D O 1
ATOM 9154 N N . GLN D 1 110 ? 116.476 74.052 15.389 1.00 70.15 112 GLN D N 1
ATOM 9155 C CA . GLN D 1 110 ? 117.877 74.090 15.793 1.00 70.95 112 GLN D CA 1
ATOM 9156 C C . GLN D 1 110 ? 117.999 74.610 17.221 1.00 70.68 112 GLN D C 1
ATOM 9157 O O . GLN D 1 110 ? 118.963 74.305 17.924 1.00 70.62 112 GLN D O 1
ATOM 9163 N N . SER D 1 111 ? 117.009 75.391 17.643 1.00 70.24 113 SER D N 1
ATOM 9164 C CA . SER D 1 111 ? 116.992 75.957 18.987 1.00 69.79 113 SER D CA 1
ATOM 9165 C C . SER D 1 111 ? 116.600 74.905 20.021 1.00 69.49 113 SER D C 1
ATOM 9166 O O . SER D 1 111 ? 117.034 74.959 21.173 1.00 69.85 113 SER D O 1
ATOM 9169 N N . GLY D 1 112 ? 115.777 73.950 19.601 1.00 68.58 114 GLY D N 1
ATOM 9170 C CA . GLY D 1 112 ? 115.336 72.904 20.505 1.00 66.55 114 GLY D CA 1
ATOM 9171 C C . GLY D 1 112 ? 113.839 72.964 20.732 1.00 65.01 114 GLY D C 1
ATOM 9172 O O . GLY D 1 112 ? 113.274 72.138 21.449 1.00 65.05 114 GLY D O 1
ATOM 9173 N N . ALA D 1 113 ? 113.195 73.952 20.121 1.00 63.18 115 ALA D N 1
ATOM 9174 C CA . ALA D 1 113 ? 111.755 74.118 20.249 1.00 61.65 115 ALA D CA 1
ATOM 9175 C C . ALA D 1 113 ? 111.059 73.277 19.186 1.00 60.59 115 ALA D C 1
ATOM 9176 O O . ALA D 1 113 ? 111.572 73.110 18.079 1.00 60.23 115 ALA D O 1
ATOM 9178 N N . LYS D 1 114 ? 109.893 72.742 19.526 1.00 58.78 116 LYS D N 1
ATOM 9179 C CA . LYS D 1 114 ? 109.143 71.926 18.584 1.00 57.56 116 LYS D CA 1
ATOM 9180 C C . LYS D 1 114 ? 108.381 72.805 17.602 1.00 55.74 116 LYS D C 1
ATOM 9181 O O . LYS D 1 114 ? 107.681 73.734 18.005 1.00 55.68 116 LYS D O 1
ATOM 9187 N N . TYR D 1 115 ? 108.527 72.509 16.313 1.00 53.31 117 TYR D N 1
ATOM 9188 C CA . TYR D 1 115 ? 107.841 73.262 15.267 1.00 51.59 117 TYR D CA 1
ATOM 9189 C C . TYR D 1 115 ? 106.328 73.163 15.451 1.00 48.99 117 TYR D C 1
ATOM 9190 O O . TYR D 1 115 ? 105.578 74.023 14.987 1.00 49.30 117 TYR D O 1
ATOM 9199 N N . GLY D 1 116 ? 105.887 72.107 16.128 1.00 45.42 118 GLY D N 1
ATOM 9200 C CA . GLY D 1 116 ? 104.466 71.899 16.339 1.00 41.23 118 GLY D CA 1
ATOM 9201 C C . GLY D 1 116 ? 103.941 70.966 15.265 1.00 38.25 118 GLY D C 1
ATOM 9202 O O . GLY D 1 116 ? 102.872 71.181 14.698 1.00 37.77 118 GLY D O 1
ATOM 9203 N N . LEU D 1 117 ? 104.706 69.918 14.987 1.00 36.87 119 LEU D N 1
ATOM 9204 C CA . LEU D 1 117 ? 104.342 68.947 13.968 1.00 36.50 119 LEU D CA 1
ATOM 9205 C C . LEU D 1 117 ? 103.841 67.633 14.568 1.00 35.47 119 LEU D C 1
ATOM 9206 O O . LEU D 1 117 ? 103.860 66.595 13.907 1.00 34.76 119 LEU D O 1
ATOM 9211 N N . GLY D 1 118 ? 103.396 67.689 15.821 1.00 34.62 120 GLY D N 1
ATOM 9212 C CA . GLY D 1 118 ? 102.883 66.504 16.492 1.00 34.31 120 GLY D CA 1
ATOM 9213 C C . GLY D 1 118 ? 103.930 65.471 16.865 1.00 34.29 120 GLY D C 1
ATOM 9214 O O . GLY D 1 118 ? 103.802 64.296 16.516 1.00 34.44 120 GLY D O 1
ATOM 9215 N N . SER D 1 119 ? 104.959 65.901 17.592 1.00 32.53 121 SER D N 1
ATOM 9216 C CA . SER D 1 119 ? 106.035 65.006 18.006 1.00 31.43 121 SER D CA 1
ATOM 9217 C C . SER D 1 119 ? 105.555 63.799 18.814 1.00 30.48 121 SER D C 1
ATOM 9218 O O . SER D 1 119 ? 105.934 62.671 18.518 1.00 30.59 121 SER D O 1
ATOM 9221 N N . SER D 1 120 ? 104.728 64.036 19.830 1.00 28.71 122 SER D N 1
ATOM 9222 C CA . SER D 1 120 ? 104.232 62.948 20.667 1.00 28.97 122 SER D CA 1
ATOM 9223 C C . SER D 1 120 ? 103.478 61.897 19.857 1.00 27.81 122 SER D C 1
ATOM 9224 O O . SER D 1 120 ? 103.559 60.705 20.152 1.00 28.32 122 SER D O 1
ATOM 9227 N N . ALA D 1 121 ? 102.754 62.343 18.835 1.00 25.56 123 ALA D N 1
ATOM 9228 C CA . ALA D 1 121 ? 101.991 61.439 17.986 1.00 24.44 123 ALA D CA 1
ATOM 9229 C C . ALA D 1 121 ? 102.889 60.611 17.070 1.00 24.21 123 ALA D C 1
ATOM 9230 O O . ALA D 1 121 ? 102.726 59.392 16.966 1.00 23.43 123 ALA D O 1
ATOM 9232 N N . ALA D 1 122 ? 103.832 61.270 16.403 1.00 24.09 124 ALA D N 1
ATOM 9233 C CA . ALA D 1 122 ? 104.732 60.574 15.490 1.00 25.60 124 ALA D CA 1
ATOM 9234 C C . ALA D 1 122 ? 105.537 59.526 16.237 1.00 25.30 124 ALA D C 1
ATOM 9235 O O . ALA D 1 122 ? 105.722 58.408 15.753 1.00 25.47 124 ALA D O 1
ATOM 9237 N N . ALA D 1 123 ? 106.008 59.900 17.421 1.00 25.95 125 ALA D N 1
ATOM 9238 C CA . ALA D 1 123 ? 106.794 59.000 18.252 1.00 26.47 125 ALA D CA 1
ATOM 9239 C C . ALA D 1 123 ? 105.953 57.783 18.619 1.00 26.18 125 ALA D C 1
ATOM 9240 O O . ALA D 1 123 ? 106.430 56.651 18.563 1.00 24.53 125 ALA D O 1
ATOM 9242 N N . THR D 1 124 ? 104.699 58.022 18.991 1.00 24.62 126 THR D N 1
ATOM 9243 C CA . THR D 1 124 ? 103.802 56.932 19.347 1.00 23.26 126 THR D CA 1
ATOM 9244 C C . THR D 1 124 ? 103.612 56.021 18.139 1.00 24.11 126 THR D C 1
ATOM 9245 O O . THR D 1 124 ? 103.759 54.803 18.234 1.00 23.26 126 THR D O 1
ATOM 9249 N N . VAL D 1 125 ? 103.284 56.630 17.004 1.00 24.01 127 VAL D N 1
ATOM 9250 C CA . VAL D 1 125 ? 103.063 55.895 15.762 1.00 24.02 127 VAL D CA 1
ATOM 9251 C C . VAL D 1 125 ? 104.298 55.101 15.327 1.00 23.15 127 VAL D C 1
ATOM 9252 O O . VAL D 1 125 ? 104.182 53.994 14.806 1.00 23.80 127 VAL D O 1
ATOM 9256 N N . ALA D 1 126 ? 105.481 55.659 15.547 1.00 22.79 128 ALA D N 1
ATOM 9257 C CA . ALA D 1 126 ? 106.712 54.970 15.160 1.00 22.27 128 ALA D CA 1
ATOM 9258 C C . ALA D 1 126 ? 106.860 53.665 15.934 1.00 20.52 128 ALA D C 1
ATOM 9259 O O . ALA D 1 126 ? 107.109 52.603 15.349 1.00 21.49 128 ALA D O 1
ATOM 9261 N N . VAL D 1 127 ? 106.693 53.745 17.250 1.00 19.32 129 VAL D N 1
ATOM 9262 C CA . VAL D 1 127 ? 106.797 52.572 18.103 1.00 18.06 129 VAL D CA 1
ATOM 9263 C C . VAL D 1 127 ? 105.769 51.510 17.711 1.00 19.72 129 VAL D C 1
ATOM 9264 O O . VAL D 1 127 ? 106.101 50.328 17.575 1.00 19.01 129 VAL D O 1
ATOM 9268 N N . ILE D 1 128 ? 104.517 51.919 17.524 1.00 17.45 130 ILE D N 1
ATOM 9269 C CA . ILE D 1 128 ? 103.496 50.946 17.159 1.00 20.12 130 ILE D CA 1
ATOM 9270 C C . ILE D 1 128 ? 103.827 50.289 15.818 1.00 20.13 130 ILE D C 1
ATOM 9271 O O . ILE D 1 128 ? 103.719 49.069 15.680 1.00 20.93 130 ILE D O 1
ATOM 9276 N N . ASN D 1 129 ? 104.230 51.095 14.839 1.00 19.40 131 ASN D N 1
ATOM 9277 C CA . ASN D 1 129 ? 104.579 50.559 13.525 1.00 24.08 131 ASN D CA 1
ATOM 9278 C C . ASN D 1 129 ? 105.793 49.638 13.597 1.00 23.42 131 ASN D C 1
ATOM 9279 O O . ASN D 1 129 ? 105.809 48.584 12.978 1.00 23.94 131 ASN D O 1
ATOM 9284 N N . ALA D 1 130 ? 106.798 50.036 14.369 1.00 25.00 132 ALA D N 1
ATOM 9285 C CA . ALA D 1 130 ? 108.012 49.239 14.515 1.00 25.46 132 ALA D CA 1
ATOM 9286 C C . ALA D 1 130 ? 107.728 47.872 15.130 1.00 25.76 132 ALA D C 1
ATOM 9287 O O . ALA D 1 130 ? 108.095 46.840 14.567 1.00 22.56 132 ALA D O 1
ATOM 9289 N N . LEU D 1 131 ? 107.065 47.865 16.281 1.00 25.14 133 LEU D N 1
ATOM 9290 C CA . LEU D 1 131 ? 106.750 46.617 16.962 1.00 25.40 133 LEU D CA 1
ATOM 9291 C C . LEU D 1 131 ? 105.793 45.706 16.202 1.00 26.56 133 LEU D C 1
ATOM 9292 O O . LEU D 1 131 ? 105.960 44.484 16.219 1.00 27.34 133 LEU D O 1
ATOM 9305 N N . THR D 1 133 ? 105.322 45.697 12.862 1.00 26.23 135 THR D N 1
ATOM 9306 C CA . THR D 1 133 ? 106.035 45.224 11.684 1.00 29.52 135 THR D CA 1
ATOM 9307 C C . THR D 1 133 ? 106.968 44.082 12.085 1.00 29.79 135 THR D C 1
ATOM 9308 O O . THR D 1 133 ? 107.036 43.059 11.411 1.00 29.95 135 THR D O 1
ATOM 9312 N N . LYS D 1 134 ? 107.662 44.259 13.205 1.00 31.38 136 LYS D N 1
ATOM 9313 C CA . LYS D 1 134 ? 108.595 43.260 13.710 1.00 31.24 136 LYS D CA 1
ATOM 9314 C C . LYS D 1 134 ? 107.933 41.967 14.183 1.00 31.18 136 LYS D C 1
ATOM 9315 O O . LYS D 1 134 ? 108.383 40.874 13.840 1.00 30.17 136 LYS D O 1
ATOM 9321 N N . PHE D 1 135 ? 106.853 42.087 14.950 1.00 29.59 137 PHE D N 1
ATOM 9322 C CA . PHE D 1 135 ? 106.177 40.913 15.503 1.00 27.40 137 PHE D CA 1
ATOM 9323 C C . PHE D 1 135 ? 104.804 40.525 14.946 1.00 26.56 137 PHE D C 1
ATOM 9324 O O . PHE D 1 135 ? 104.362 39.392 15.134 1.00 24.40 137 PHE D O 1
ATOM 9332 N N . TYR D 1 136 ? 104.123 41.441 14.268 1.00 25.24 138 TYR D N 1
ATOM 9333 C CA . TYR D 1 136 ? 102.781 41.142 13.759 1.00 25.80 138 TYR D CA 1
ATOM 9334 C C . TYR D 1 136 ? 102.559 41.967 12.494 1.00 26.70 138 TYR D C 1
ATOM 9335 O O . TYR D 1 136 ? 101.576 42.706 12.381 1.00 26.46 138 TYR D O 1
ATOM 9344 N N . PRO D 1 137 ? 103.465 41.829 11.509 1.00 25.89 139 PRO D N 1
ATOM 9345 C CA . PRO D 1 137 ? 103.391 42.567 10.248 1.00 24.60 139 PRO D CA 1
ATOM 9346 C C . PRO D 1 137 ? 102.084 42.509 9.469 1.00 23.89 139 PRO D C 1
ATOM 9347 O O . PRO D 1 137 ? 101.770 43.430 8.722 1.00 24.24 139 PRO D O 1
ATOM 9351 N N . GLU D 1 138 ? 101.316 41.444 9.630 1.00 23.20 140 GLU D N 1
ATOM 9352 C CA . GLU D 1 138 ? 100.083 41.353 8.874 1.00 26.16 140 GLU D CA 1
ATOM 9353 C C . GLU D 1 138 ? 98.887 42.100 9.467 1.00 26.13 140 GLU D C 1
ATOM 9354 O O . GLU D 1 138 ? 97.801 42.090 8.885 1.00 25.47 140 GLU D O 1
ATOM 9360 N N . ILE D 1 139 ? 99.085 42.775 10.597 1.00 23.75 141 ILE D N 1
ATOM 9361 C CA . ILE D 1 139 ? 97.980 43.494 11.222 1.00 21.50 141 ILE D CA 1
ATOM 9362 C C . ILE D 1 139 ? 97.583 44.712 10.396 1.00 20.66 141 ILE D C 1
ATOM 9363 O O . ILE D 1 139 ? 98.436 45.426 9.870 1.00 19.71 141 ILE D O 1
ATOM 9368 N N . SER D 1 140 ? 96.278 44.929 10.277 1.00 19.18 142 SER D N 1
ATOM 9369 C CA . SER D 1 140 ? 95.741 46.043 9.504 1.00 19.88 142 SER D CA 1
ATOM 9370 C C . SER D 1 140 ? 96.197 47.394 10.027 1.00 20.68 142 SER D C 1
ATOM 9371 O O . SER D 1 140 ? 96.557 47.541 11.196 1.00 20.34 142 SER D O 1
ATOM 9382 N N . LEU D 1 142 ? 94.313 50.003 10.343 1.00 21.11 144 LEU D N 1
ATOM 9383 C CA . LEU D 1 142 ? 93.280 50.514 11.228 1.00 20.61 144 LEU D CA 1
ATOM 9384 C C . LEU D 1 142 ? 93.556 50.081 12.658 1.00 19.42 144 LEU D C 1
ATOM 9385 O O . LEU D 1 142 ? 93.425 50.877 13.580 1.00 19.71 144 LEU D O 1
ATOM 9390 N N . LYS D 1 143 ? 93.938 48.820 12.842 1.00 18.64 145 LYS D N 1
ATOM 9391 C CA . LYS D 1 143 ? 94.226 48.317 14.181 1.00 20.12 145 LYS D CA 1
ATOM 9392 C C . LYS D 1 143 ? 95.461 48.990 14.753 1.00 19.97 145 LYS D C 1
ATOM 9393 O O . LYS D 1 143 ? 95.551 49.214 15.964 1.00 18.31 145 LYS D O 1
ATOM 9399 N N . LYS D 1 144 ? 96.418 49.314 13.890 1.00 18.70 146 LYS D N 1
ATOM 9400 C CA . LYS D 1 144 ? 97.615 49.981 14.373 1.00 20.31 146 LYS D CA 1
ATOM 9401 C C . LYS D 1 144 ? 97.230 51.391 14.823 1.00 20.26 146 LYS D C 1
ATOM 9402 O O . LYS D 1 144 ? 97.747 51.897 15.826 1.00 20.52 146 LYS D O 1
ATOM 9408 N N . PHE D 1 145 ? 96.309 52.020 14.095 1.00 20.02 147 PHE D N 1
ATOM 9409 C CA . PHE D 1 145 ? 95.858 53.351 14.475 1.00 19.72 147 PHE D CA 1
ATOM 9410 C C . PHE D 1 145 ? 95.219 53.259 15.854 1.00 17.87 147 PHE D C 1
ATOM 9411 O O . PHE D 1 145 ? 95.487 54.079 16.736 1.00 17.79 147 PHE D O 1
ATOM 9419 N N . LYS D 1 146 ? 94.367 52.254 16.035 1.00 17.59 148 LYS D N 1
ATOM 9420 C CA . LYS D 1 146 ? 93.682 52.083 17.312 1.00 18.34 148 LYS D CA 1
ATOM 9421 C C . LYS D 1 146 ? 94.655 51.918 18.472 1.00 19.90 148 LYS D C 1
ATOM 9422 O O . LYS D 1 146 ? 94.503 52.563 19.522 1.00 18.45 148 LYS D O 1
ATOM 9428 N N . LEU D 1 147 ? 95.652 51.057 18.293 1.00 18.57 149 LEU D N 1
ATOM 9429 C CA . LEU D 1 147 ? 96.653 50.851 19.337 1.00 17.35 149 LEU D CA 1
ATOM 9430 C C . LEU D 1 147 ? 97.324 52.185 19.659 1.00 16.26 149 LEU D C 1
ATOM 9431 O O . LEU D 1 147 ? 97.487 52.534 20.825 1.00 16.28 149 LEU D O 1
ATOM 9436 N N . ALA D 1 148 ? 97.699 52.931 18.622 1.00 16.57 150 ALA D N 1
ATOM 9437 C CA . ALA D 1 148 ? 98.365 54.217 18.805 1.00 17.38 150 ALA D CA 1
ATOM 9438 C C . ALA D 1 148 ? 97.463 55.267 19.450 1.00 18.42 150 ALA D C 1
ATOM 9439 O O . ALA D 1 148 ? 97.916 56.044 20.297 1.00 17.52 150 ALA D O 1
ATOM 9441 N N . ALA D 1 149 ? 96.196 55.297 19.039 1.00 18.63 151 ALA D N 1
ATOM 9442 C CA . ALA D 1 149 ? 95.247 56.258 19.590 1.00 19.12 151 ALA D CA 1
ATOM 9443 C C . ALA D 1 149 ? 95.042 55.995 21.075 1.00 20.05 151 ALA D C 1
ATOM 9444 O O . ALA D 1 149 ? 95.109 56.919 21.887 1.00 17.57 151 ALA D O 1
ATOM 9446 N N . LEU D 1 150 ? 94.796 54.736 21.432 1.00 19.41 152 LEU D N 1
ATOM 9447 C CA . LEU D 1 150 ? 94.593 54.387 22.830 1.00 18.67 152 LEU D CA 1
ATOM 9448 C C . LEU D 1 150 ? 95.794 54.857 23.625 1.00 19.85 152 LEU D C 1
ATOM 9449 O O . LEU D 1 150 ? 95.654 55.528 24.641 1.00 18.78 152 LEU D O 1
ATOM 9454 N N . SER D 1 151 ? 96.981 54.507 23.143 1.00 20.14 153 SER D N 1
ATOM 9455 C CA . SER D 1 151 ? 98.219 54.886 23.803 1.00 19.56 153 SER D CA 1
ATOM 9456 C C . SER D 1 151 ? 98.315 56.388 24.019 1.00 20.32 153 SER D C 1
ATOM 9457 O O . SER D 1 151 ? 98.474 56.862 25.146 1.00 21.44 153 SER D O 1
ATOM 9460 N N . HIS D 1 152 ? 98.212 57.139 22.932 1.00 21.64 154 HIS D N 1
ATOM 9461 C CA . HIS D 1 152 ? 98.330 58.588 23.001 1.00 22.13 154 HIS D CA 1
ATOM 9462 C C . HIS D 1 152 ? 97.236 59.253 23.835 1.00 23.42 154 HIS D C 1
ATOM 9463 O O . HIS D 1 152 ? 97.506 60.194 24.582 1.00 21.50 154 HIS D O 1
ATOM 9470 N N . LEU D 1 153 ? 96.008 58.757 23.730 1.00 24.57 155 LEU D N 1
ATOM 9471 C CA . LEU D 1 153 ? 94.923 59.355 24.488 1.00 25.96 155 LEU D CA 1
ATOM 9472 C C . LEU D 1 153 ? 95.076 59.158 25.997 1.00 24.78 155 LEU D C 1
ATOM 9473 O O . LEU D 1 153 ? 94.779 60.070 26.762 1.00 23.89 155 LEU D O 1
ATOM 9478 N N . VAL D 1 154 ? 95.551 57.995 26.445 1.00 23.80 156 VAL D N 1
ATOM 9479 C CA . VAL D 1 154 ? 95.701 57.811 27.885 1.00 23.43 156 VAL D CA 1
ATOM 9480 C C . VAL D 1 154 ? 96.847 58.644 28.451 1.00 23.30 156 VAL D C 1
ATOM 9481 O O . VAL D 1 154 ? 96.792 59.067 29.602 1.00 24.86 156 VAL D O 1
ATOM 9485 N N . VAL D 1 155 ? 97.881 58.892 27.655 1.00 23.33 157 VAL D N 1
ATOM 9486 C CA . VAL D 1 155 ? 99.001 59.692 28.146 1.00 25.61 157 VAL D CA 1
ATOM 9487 C C . VAL D 1 155 ? 98.690 61.184 28.090 1.00 26.46 157 VAL D C 1
ATOM 9488 O O . VAL D 1 155 ? 98.936 61.913 29.049 1.00 26.19 157 VAL D O 1
ATOM 9492 N N . GLN D 1 156 ? 98.141 61.632 26.967 1.00 27.81 158 GLN D N 1
ATOM 9493 C CA . GLN D 1 156 ? 97.793 63.039 26.790 1.00 28.94 158 GLN D CA 1
ATOM 9494 C C . GLN D 1 156 ? 96.632 63.434 27.707 1.00 29.11 158 GLN D C 1
ATOM 9495 O O . GLN D 1 156 ? 96.582 64.554 28.209 1.00 29.80 158 GLN D O 1
ATOM 9501 N N . GLY D 1 157 ? 95.696 62.517 27.922 1.00 29.61 159 GLY D N 1
ATOM 9502 C CA . GLY D 1 157 ? 94.566 62.818 28.782 1.00 30.29 159 GLY D CA 1
ATOM 9503 C C . GLY D 1 157 ? 93.432 63.474 28.015 1.00 31.88 159 GLY D C 1
ATOM 9504 O O . GLY D 1 157 ? 92.305 63.561 28.501 1.00 32.94 159 GLY D O 1
ATOM 9505 N N . ASN D 1 158 ? 93.738 63.945 26.812 1.00 31.04 160 ASN D N 1
ATOM 9506 C CA . ASN D 1 158 ? 92.753 64.580 25.947 1.00 30.60 160 ASN D CA 1
ATOM 9507 C C . ASN D 1 158 ? 93.289 64.536 24.520 1.00 29.60 160 ASN D C 1
ATOM 9508 O O . ASN D 1 158 ? 94.299 63.886 24.257 1.00 27.58 160 ASN D O 1
ATOM 9513 N N . GLY D 1 159 ? 92.621 65.230 23.605 1.00 25.31 161 GLY D N 1
ATOM 9514 C CA . GLY D 1 159 ? 93.066 65.224 22.226 1.00 26.73 161 GLY D CA 1
ATOM 9515 C C . GLY D 1 159 ? 92.162 64.357 21.375 1.00 25.82 161 GLY D C 1
ATOM 9516 O O . GLY D 1 159 ? 91.642 63.347 21.843 1.00 27.49 161 GLY D O 1
ATOM 9517 N N . SER D 1 160 ? 91.991 64.747 20.118 1.00 24.40 162 SER D N 1
ATOM 9518 C CA . SER D 1 160 ? 91.124 64.035 19.186 1.00 24.32 162 SER D CA 1
ATOM 9519 C C . SER D 1 160 ? 91.793 62.822 18.555 1.00 23.61 162 SER D C 1
ATOM 9520 O O . SER D 1 160 ? 91.112 61.932 18.050 1.00 23.57 162 SER D O 1
ATOM 9523 N N . CYS D 1 161 ? 93.125 62.816 18.579 1.00 24.15 163 CYS D N 1
ATOM 9524 C CA . CYS D 1 161 ? 93.942 61.763 17.983 1.00 24.88 163 CYS D CA 1
ATOM 9525 C C . CYS D 1 161 ? 94.030 61.963 16.468 1.00 25.46 163 CYS D C 1
ATOM 9526 O O . CYS D 1 161 ? 94.489 61.085 15.734 1.00 23.79 163 CYS D O 1
ATOM 9529 N N . GLY D 1 162 ? 93.590 63.132 16.006 1.00 24.31 164 GLY D N 1
ATOM 9530 C CA . GLY D 1 162 ? 93.669 63.432 14.590 1.00 23.01 164 GLY D CA 1
ATOM 9531 C C . GLY D 1 162 ? 95.136 63.437 14.198 1.00 24.09 164 GLY D C 1
ATOM 9532 O O . GLY D 1 162 ? 95.498 63.086 13.073 1.00 22.02 164 GLY D O 1
ATOM 9533 N N . ASP D 1 163 ? 95.985 63.837 15.142 1.00 23.14 165 ASP D N 1
ATOM 9534 C CA . ASP D 1 163 ? 97.421 63.876 14.902 1.00 24.65 165 ASP D CA 1
ATOM 9535 C C . ASP D 1 163 ? 97.957 62.458 14.726 1.00 23.08 165 ASP D C 1
ATOM 9536 O O . ASP D 1 163 ? 98.774 62.200 13.850 1.00 24.58 165 ASP D O 1
ATOM 9541 N N . ILE D 1 164 ? 97.483 61.539 15.557 1.00 22.46 166 ILE D N 1
ATOM 9542 C CA . ILE D 1 164 ? 97.897 60.147 15.464 1.00 22.49 166 ILE D CA 1
ATOM 9543 C C . ILE D 1 164 ? 97.525 59.616 14.078 1.00 22.51 166 ILE D C 1
ATOM 9544 O O . ILE D 1 164 ? 98.316 58.929 13.428 1.00 21.71 166 ILE D O 1
ATOM 9549 N N . ALA D 1 165 ? 96.319 59.950 13.626 1.00 21.81 167 ALA D N 1
ATOM 9550 C CA . ALA D 1 165 ? 95.840 59.501 12.317 1.00 22.96 167 ALA D CA 1
ATOM 9551 C C . ALA D 1 165 ? 96.688 60.016 11.157 1.00 23.86 167 ALA D C 1
ATOM 9552 O O . ALA D 1 165 ? 97.020 59.266 10.241 1.00 23.26 167 ALA D O 1
ATOM 9554 N N . SER D 1 166 ? 97.024 61.299 11.185 1.00 24.25 168 SER D N 1
ATOM 9555 C CA . SER D 1 166 ? 97.815 61.871 10.107 1.00 23.77 168 SER D CA 1
ATOM 9556 C C . SER D 1 166 ? 99.168 61.180 9.987 1.00 24.39 168 SER D C 1
ATOM 9557 O O . SER D 1 166 ? 99.570 60.789 8.897 1.00 23.58 168 SER D O 1
ATOM 9560 N N . CYS D 1 167 ? 99.865 61.028 11.110 1.00 24.92 169 CYS D N 1
ATOM 9561 C CA . CYS D 1 167 ? 101.169 60.372 11.116 1.00 24.66 169 CYS D CA 1
ATOM 9562 C C . CYS D 1 167 ? 101.073 58.904 10.708 1.00 25.16 169 CYS D C 1
ATOM 9563 O O . CYS D 1 167 ? 101.955 58.379 10.031 1.00 24.97 169 CYS D O 1
ATOM 9574 N N . TYR D 1 169 ? 98.688 57.434 8.731 1.00 23.52 171 TYR D N 1
ATOM 9575 C CA . TYR D 1 169 ? 98.336 57.265 7.330 1.00 24.31 171 TYR D CA 1
ATOM 9576 C C . TYR D 1 169 ? 99.149 58.088 6.339 1.00 25.17 171 TYR D C 1
ATOM 9577 O O . TYR D 1 169 ? 99.193 57.761 5.157 1.00 25.60 171 TYR D O 1
ATOM 9586 N N . GLY D 1 170 ? 99.793 59.150 6.810 1.00 27.16 172 GLY D N 1
ATOM 9587 C CA . GLY D 1 170 ? 100.559 59.985 5.902 1.00 27.30 172 GLY D CA 1
ATOM 9588 C C . GLY D 1 170 ? 99.631 60.641 4.889 1.00 29.16 172 GLY D C 1
ATOM 9589 O O . GLY D 1 170 ? 98.408 60.534 5.002 1.00 28.42 172 GLY D O 1
ATOM 9590 N N . GLY D 1 171 ? 100.204 61.326 3.903 1.00 29.09 173 GLY D N 1
ATOM 9591 C CA . GLY D 1 171 ? 99.400 61.987 2.887 1.00 27.47 173 GLY D CA 1
ATOM 9592 C C . GLY D 1 171 ? 98.433 63.019 3.444 1.00 26.35 173 GLY D C 1
ATOM 9593 O O . GLY D 1 171 ? 98.712 63.664 4.453 1.00 25.41 173 GLY D O 1
ATOM 9594 N N . TRP D 1 172 ? 97.293 63.173 2.777 1.00 25.49 174 TRP D N 1
ATOM 9595 C CA . TRP D 1 172 ? 96.260 64.114 3.196 1.00 25.91 174 TRP D CA 1
ATOM 9596 C C . TRP D 1 172 ? 95.032 63.335 3.621 1.00 26.00 174 TRP D C 1
ATOM 9597 O O . TRP D 1 172 ? 94.607 62.414 2.922 1.00 24.61 174 TRP D O 1
ATOM 9608 N N . ILE D 1 173 ? 94.451 63.702 4.761 1.00 25.42 175 ILE D N 1
ATOM 9609 C CA . ILE D 1 173 ? 93.268 62.996 5.235 1.00 25.05 175 ILE D CA 1
ATOM 9610 C C . ILE D 1 173 ? 92.189 63.877 5.853 1.00 24.67 175 ILE D C 1
ATOM 9611 O O . ILE D 1 173 ? 92.442 65.001 6.293 1.00 21.78 175 ILE D O 1
ATOM 9616 N N . ALA D 1 174 ? 90.976 63.337 5.864 1.00 22.63 176 ALA D N 1
ATOM 9617 C CA . ALA D 1 174 ? 89.838 63.984 6.492 1.00 24.25 176 ALA D CA 1
ATOM 9618 C C . ALA D 1 174 ? 89.657 63.068 7.703 1.00 23.39 176 ALA D C 1
ATOM 9619 O O . ALA D 1 174 ? 89.417 61.868 7.551 1.00 22.24 176 ALA D O 1
ATOM 9621 N N . TYR D 1 175 ? 89.810 63.618 8.900 1.00 23.14 177 TYR D N 1
ATOM 9622 C CA . TYR D 1 175 ? 89.686 62.809 10.104 1.00 22.40 177 TYR D CA 1
ATOM 9623 C C . TYR D 1 175 ? 88.451 63.153 10.926 1.00 22.98 177 TYR D C 1
ATOM 9624 O O . TYR D 1 175 ? 88.220 64.316 11.254 1.00 21.13 177 TYR D O 1
ATOM 9633 N N . THR D 1 176 ? 87.659 62.130 11.244 1.00 22.80 178 THR D N 1
ATOM 9634 C CA . THR D 1 176 ? 86.462 62.302 12.056 1.00 22.20 178 THR D CA 1
ATOM 9635 C C . THR D 1 176 ? 86.671 61.564 13.371 1.00 21.71 178 THR D C 1
ATOM 9636 O O . THR D 1 176 ? 86.742 60.338 13.409 1.00 20.70 178 THR D O 1
ATOM 9640 N N . THR D 1 177 ? 86.767 62.341 14.444 1.00 20.63 179 THR D N 1
ATOM 9641 C CA . THR D 1 177 ? 86.998 61.844 15.793 1.00 19.62 179 THR D CA 1
ATOM 9642 C C . THR D 1 177 ? 86.020 60.780 16.280 1.00 20.10 179 THR D C 1
ATOM 9643 O O . THR D 1 177 ? 84.808 60.919 16.136 1.00 18.35 179 THR D O 1
ATOM 9647 N N . PHE D 1 178 ? 86.562 59.719 16.873 1.00 18.88 180 PHE D N 1
ATOM 9648 C CA . PHE D 1 178 ? 85.743 58.638 17.411 1.00 19.57 180 PHE D CA 1
ATOM 9649 C C . PHE D 1 178 ? 85.113 59.080 18.733 1.00 21.20 180 PHE D C 1
ATOM 9650 O O . PHE D 1 178 ? 85.499 60.096 19.307 1.00 21.43 180 PHE D O 1
ATOM 9658 N N . ASP D 1 179 ? 84.140 58.312 19.204 1.00 22.52 181 ASP D N 1
ATOM 9659 C CA . ASP D 1 179 ? 83.469 58.598 20.466 1.00 22.63 181 ASP D CA 1
ATOM 9660 C C . ASP D 1 179 ? 84.469 58.290 21.582 1.00 23.26 181 ASP D C 1
ATOM 9661 O O . ASP D 1 179 ? 84.613 57.141 22.000 1.00 23.48 181 ASP D O 1
ATOM 9666 N N . GLN D 1 180 ? 85.151 59.317 22.074 1.00 23.60 182 GLN D N 1
ATOM 9667 C CA . GLN D 1 180 ? 86.166 59.114 23.102 1.00 25.09 182 GLN D CA 1
ATOM 9668 C C . GLN D 1 180 ? 85.625 58.664 24.452 1.00 24.13 182 GLN D C 1
ATOM 9669 O O . GLN D 1 180 ? 86.280 57.901 25.161 1.00 21.43 182 GLN D O 1
ATOM 9675 N N . GLU D 1 181 ? 84.439 59.139 24.814 1.00 22.88 183 GLU D N 1
ATOM 9676 C CA . GLU D 1 181 ? 83.848 58.758 26.087 1.00 25.26 183 GLU D CA 1
ATOM 9677 C C . GLU D 1 181 ? 83.575 57.257 26.024 1.00 23.24 183 GLU D C 1
ATOM 9678 O O . GLU D 1 181 ? 83.792 56.529 26.989 1.00 20.73 183 GLU D O 1
ATOM 9684 N N . TRP D 1 182 ? 83.086 56.816 24.870 1.00 22.26 184 TRP D N 1
ATOM 9685 C CA . TRP D 1 182 ? 82.785 55.409 24.627 1.00 21.59 184 TRP D CA 1
ATOM 9686 C C . TRP D 1 182 ? 84.035 54.567 24.893 1.00 19.45 184 TRP D C 1
ATOM 9687 O O . TRP D 1 182 ? 83.981 53.552 25.589 1.00 18.53 184 TRP D O 1
ATOM 9698 N N . VAL D 1 183 ? 85.162 55.006 24.340 1.00 18.42 185 VAL D N 1
ATOM 9699 C CA . VAL D 1 183 ? 86.429 54.304 24.502 1.00 18.21 185 VAL D CA 1
ATOM 9700 C C . VAL D 1 183 ? 86.944 54.336 25.938 1.00 20.71 185 VAL D C 1
ATOM 9701 O O . VAL D 1 183 ? 87.293 53.295 26.501 1.00 18.71 185 VAL D O 1
ATOM 9705 N N . LYS D 1 184 ? 86.984 55.528 26.532 1.00 20.60 186 LYS D N 1
ATOM 9706 C CA . LYS D 1 184 ? 87.473 55.687 27.900 1.00 20.11 186 LYS D CA 1
ATOM 9707 C C . LYS D 1 184 ? 86.741 54.805 28.904 1.00 19.64 186 LYS D C 1
ATOM 9708 O O . LYS D 1 184 ? 87.372 54.180 29.761 1.00 18.35 186 LYS D O 1
ATOM 9714 N N . HIS D 1 185 ? 85.414 54.770 28.820 1.00 17.29 187 HIS D N 1
ATOM 9715 C CA . HIS D 1 185 ? 84.640 53.937 29.736 1.00 17.39 187 HIS D CA 1
ATOM 9716 C C . HIS D 1 185 ? 85.000 52.462 29.582 1.00 17.86 187 HIS D C 1
ATOM 9717 O O . HIS D 1 185 ? 85.083 51.734 30.562 1.00 20.54 187 HIS D O 1
ATOM 9724 N N . ARG D 1 186 ? 85.205 52.027 28.346 1.00 18.71 188 ARG D N 1
ATOM 9725 C CA . ARG D 1 186 ? 85.523 50.629 28.085 1.00 21.34 188 ARG D CA 1
ATOM 9726 C C . ARG D 1 186 ? 86.944 50.214 28.397 1.00 21.22 188 ARG D C 1
ATOM 9727 O O . ARG D 1 186 ? 87.228 49.025 28.478 1.00 23.38 188 ARG D O 1
ATOM 9735 N N . LEU D 1 187 ? 87.839 51.178 28.578 1.00 23.21 189 LEU D N 1
ATOM 9736 C CA . LEU D 1 187 ? 89.222 50.846 28.892 1.00 25.50 189 LEU D CA 1
ATOM 9737 C C . LEU D 1 187 ? 89.295 50.094 30.213 1.00 26.32 189 LEU D C 1
ATOM 9738 O O . LEU D 1 187 ? 90.233 49.337 30.452 1.00 27.70 189 LEU D O 1
ATOM 9743 N N . ALA D 1 188 ? 88.295 50.299 31.065 1.00 25.66 190 ALA D N 1
ATOM 9744 C CA . ALA D 1 188 ? 88.261 49.653 32.370 1.00 25.60 190 ALA D CA 1
ATOM 9745 C C . ALA D 1 188 ? 87.702 48.224 32.372 1.00 25.88 190 ALA D C 1
ATOM 9746 O O . ALA D 1 188 ? 87.967 47.463 33.301 1.00 24.30 190 ALA D O 1
ATOM 9748 N N . TYR D 1 189 ? 86.930 47.853 31.352 1.00 25.36 191 TYR D N 1
ATOM 9749 C CA . TYR D 1 189 ? 86.360 46.511 31.339 1.00 24.39 191 TYR D CA 1
ATOM 9750 C C . TYR D 1 189 ? 86.412 45.740 30.027 1.00 25.09 191 TYR D C 1
ATOM 9751 O O . TYR D 1 189 ? 85.900 44.628 29.958 1.00 25.92 191 TYR D O 1
ATOM 9760 N N . LYS D 1 190 ? 87.014 46.320 28.991 1.00 25.31 192 LYS D N 1
ATOM 9761 C CA . LYS D 1 190 ? 87.144 45.635 27.703 1.00 25.84 192 LYS D CA 1
ATOM 9762 C C . LYS D 1 190 ? 88.630 45.421 27.410 1.00 27.41 192 LYS D C 1
ATOM 9763 O O . LYS D 1 190 ? 89.476 46.202 27.849 1.00 28.56 192 LYS D O 1
ATOM 9769 N N . SER D 1 191 ? 88.946 44.364 26.668 1.00 27.56 193 SER D N 1
ATOM 9770 C CA . SER D 1 191 ? 90.335 44.043 26.336 1.00 27.11 193 SER D CA 1
ATOM 9771 C C . SER D 1 191 ? 90.805 44.734 25.060 1.00 26.38 193 SER D C 1
ATOM 9772 O O . SER D 1 191 ? 89.995 45.202 24.261 1.00 25.31 193 SER D O 1
ATOM 9775 N N . LEU D 1 192 ? 92.121 44.780 24.872 1.00 27.33 194 LEU D N 1
ATOM 9776 C CA . LEU D 1 192 ? 92.705 45.374 23.679 1.00 27.20 194 LEU D CA 1
ATOM 9777 C C . LEU D 1 192 ? 92.202 44.662 22.430 1.00 27.95 194 LEU D C 1
ATOM 9778 O O . LEU D 1 192 ? 91.836 45.308 21.446 1.00 25.41 194 LEU D O 1
ATOM 9783 N N . GLU D 1 193 ? 92.197 43.330 22.462 1.00 28.54 195 GLU D N 1
ATOM 9784 C CA . GLU D 1 193 ? 91.733 42.571 21.307 1.00 30.18 195 GLU D CA 1
ATOM 9785 C C . GLU D 1 193 ? 90.290 42.961 20.992 1.00 27.67 195 GLU D C 1
ATOM 9786 O O . GLU D 1 193 ? 89.917 43.077 19.824 1.00 26.73 195 GLU D O 1
ATOM 9792 N N . TRP D 1 194 ? 89.485 43.189 22.029 1.00 26.61 196 TRP D N 1
ATOM 9793 C CA . TRP D 1 194 ? 88.093 43.592 21.814 1.00 25.38 196 TRP D CA 1
ATOM 9794 C C . TRP D 1 194 ? 88.096 44.927 21.074 1.00 23.80 196 TRP D C 1
ATOM 9795 O O . TRP D 1 194 ? 87.374 45.114 20.100 1.00 24.83 196 TRP D O 1
ATOM 9806 N N . PHE D 1 195 ? 88.921 45.856 21.546 1.00 23.76 197 PHE D N 1
ATOM 9807 C CA . PHE D 1 195 ? 89.022 47.165 20.921 1.00 22.35 197 PHE D CA 1
ATOM 9808 C C . PHE D 1 195 ? 89.474 47.068 19.462 1.00 24.13 197 PHE D C 1
ATOM 9809 O O . PHE D 1 195 ? 89.033 47.844 18.611 1.00 21.64 197 PHE D O 1
ATOM 9825 N N . LYS D 1 197 ? 88.880 44.577 17.275 1.00 32.04 199 LYS D N 1
ATOM 9826 C CA . LYS D 1 197 ? 87.861 44.030 16.379 1.00 34.22 199 LYS D CA 1
ATOM 9827 C C . LYS D 1 197 ? 86.516 44.750 16.400 1.00 33.98 199 LYS D C 1
ATOM 9828 O O . LYS D 1 197 ? 85.709 44.601 15.479 1.00 32.59 199 LYS D O 1
ATOM 9834 N N . GLU D 1 198 ? 86.285 45.544 17.439 1.00 31.52 200 GLU D N 1
ATOM 9835 C CA . GLU D 1 198 ? 85.033 46.278 17.569 1.00 31.25 200 GLU D CA 1
ATOM 9836 C C . GLU D 1 198 ? 85.101 47.596 16.813 1.00 30.55 200 GLU D C 1
ATOM 9837 O O . GLU D 1 198 ? 86.085 48.321 16.912 1.00 31.15 200 GLU D O 1
ATOM 9843 N N . PRO D 1 199 ? 84.066 47.914 16.021 1.00 30.20 201 PRO D N 1
ATOM 9844 C CA . PRO D 1 199 ? 84.109 49.184 15.295 1.00 28.32 201 PRO D CA 1
ATOM 9845 C C . PRO D 1 199 ? 83.948 50.326 16.295 1.00 26.97 201 PRO D C 1
ATOM 9846 O O . PRO D 1 199 ? 83.133 50.241 17.212 1.00 25.91 201 PRO D O 1
ATOM 9850 N N . TRP D 1 200 ? 84.737 51.382 16.127 1.00 25.41 202 TRP D N 1
ATOM 9851 C CA . TRP D 1 200 ? 84.682 52.532 17.027 1.00 22.86 202 TRP D CA 1
ATOM 9852 C C . TRP D 1 200 ? 83.645 53.542 16.546 1.00 22.46 202 TRP D C 1
ATOM 9853 O O . TRP D 1 200 ? 83.754 54.080 15.449 1.00 21.79 202 TRP D O 1
ATOM 9864 N N . PRO D 1 201 ? 82.622 53.819 17.372 1.00 23.49 203 PRO D N 1
ATOM 9865 C CA . PRO D 1 201 ? 81.573 54.777 16.996 1.00 23.17 203 PRO D CA 1
ATOM 9866 C C . PRO D 1 201 ? 82.103 56.117 16.491 1.00 21.48 203 PRO D C 1
ATOM 9867 O O . PRO D 1 201 ? 82.998 56.701 17.095 1.00 22.46 203 PRO D O 1
ATOM 9879 N N . LEU D 1 203 ? 84.168 57.015 14.341 1.00 24.54 205 LEU D N 1
ATOM 9880 C CA . LEU D 1 203 ? 85.498 57.087 13.750 1.00 22.72 205 LEU D CA 1
ATOM 9881 C C . LEU D 1 203 ? 85.479 56.976 12.239 1.00 24.45 205 LEU D C 1
ATOM 9882 O O . LEU D 1 203 ? 84.764 56.152 11.674 1.00 25.00 205 LEU D O 1
ATOM 9887 N N . GLN D 1 204 ? 86.278 57.804 11.581 1.00 26.73 206 GLN D N 1
ATOM 9888 C CA . GLN D 1 204 ? 86.376 57.745 10.131 1.00 27.89 206 GLN D CA 1
ATOM 9889 C C . GLN D 1 204 ? 87.669 58.403 9.679 1.00 27.67 206 GLN D C 1
ATOM 9890 O O . GLN D 1 204 ? 88.003 59.506 10.112 1.00 26.95 206 GLN D O 1
ATOM 9896 N N . ILE D 1 205 ? 88.411 57.701 8.830 1.00 25.23 207 ILE D N 1
ATOM 9897 C CA . ILE D 1 205 ? 89.663 58.222 8.302 1.00 25.87 207 ILE D CA 1
ATOM 9898 C C . ILE D 1 205 ? 89.556 58.143 6.792 1.00 26.02 207 ILE D C 1
ATOM 9899 O O . ILE D 1 205 ? 89.434 57.059 6.232 1.00 28.17 207 ILE D O 1
ATOM 9904 N N . GLU D 1 206 ? 89.588 59.295 6.135 1.00 26.71 208 GLU D N 1
ATOM 9905 C CA . GLU D 1 206 ? 89.452 59.332 4.690 1.00 29.52 208 GLU D CA 1
ATOM 9906 C C . GLU D 1 206 ? 90.661 59.915 3.984 1.00 29.21 208 GLU D C 1
ATOM 9907 O O . GLU D 1 206 ? 91.081 61.036 4.266 1.00 28.41 208 GLU D O 1
ATOM 9913 N N . THR D 1 207 ? 91.214 59.149 3.053 1.00 29.55 209 THR D N 1
ATOM 9914 C CA . THR D 1 207 ? 92.362 59.619 2.297 1.00 31.07 209 THR D CA 1
ATOM 9915 C C . THR D 1 207 ? 91.874 60.592 1.239 1.00 30.79 209 THR D C 1
ATOM 9916 O O . THR D 1 207 ? 90.885 60.333 0.550 1.00 29.27 209 THR D O 1
ATOM 9920 N N . LEU D 1 208 ? 92.566 61.719 1.131 1.00 31.13 210 LEU D N 1
ATOM 9921 C CA . LEU D 1 208 ? 92.224 62.752 0.168 1.00 33.12 210 LEU D CA 1
ATOM 9922 C C . LEU D 1 208 ? 93.407 62.926 -0.769 1.00 33.74 210 LEU D C 1
ATOM 9923 O O . LEU D 1 208 ? 94.502 62.453 -0.476 1.00 35.25 210 LEU D O 1
ATOM 9928 N N . GLU D 1 209 ? 93.189 63.603 -1.889 1.00 35.54 211 GLU D N 1
ATOM 9929 C CA . GLU D 1 209 ? 94.259 63.840 -2.850 1.00 39.55 211 GLU D CA 1
ATOM 9930 C C . GLU D 1 209 ? 94.899 65.203 -2.610 1.00 39.43 211 GLU D C 1
ATOM 9931 O O . GLU D 1 209 ? 94.206 66.174 -2.320 1.00 39.20 211 GLU D O 1
ATOM 9937 N N . GLU D 1 210 ? 96.222 65.267 -2.726 1.00 39.58 212 GLU D N 1
ATOM 9938 C CA . GLU D 1 210 ? 96.947 66.516 -2.532 1.00 41.85 212 GLU D CA 1
ATOM 9939 C C . GLU D 1 210 ? 96.387 67.595 -3.461 1.00 41.91 212 GLU D C 1
ATOM 9940 O O . GLU D 1 210 ? 96.328 67.407 -4.677 1.00 41.80 212 GLU D O 1
ATOM 9946 N N . PRO D 1 211 ? 95.955 68.736 -2.895 1.00 41.37 213 PRO D N 1
ATOM 9947 C CA . PRO D 1 211 ? 95.402 69.840 -3.686 1.00 40.64 213 PRO D CA 1
ATOM 9948 C C . PRO D 1 211 ? 96.407 70.337 -4.719 1.00 40.16 213 PRO D C 1
ATOM 9949 O O . PRO D 1 211 ? 97.617 70.210 -4.530 1.00 38.38 213 PRO D O 1
ATOM 9953 N N . VAL D 1 212 ? 95.899 70.901 -5.810 1.00 39.96 214 VAL D N 1
ATOM 9954 C CA . VAL D 1 212 ? 96.758 71.429 -6.862 1.00 38.64 214 VAL D CA 1
ATOM 9955 C C . VAL D 1 212 ? 97.470 72.698 -6.391 1.00 38.00 214 VAL D C 1
ATOM 9956 O O . VAL D 1 212 ? 98.671 72.849 -6.596 1.00 36.91 214 VAL D O 1
ATOM 9960 N N . PRO D 1 213 ? 96.736 73.630 -5.757 1.00 38.27 215 PRO D N 1
ATOM 9961 C CA . PRO D 1 213 ? 97.372 74.863 -5.282 1.00 38.44 215 PRO D CA 1
ATOM 9962 C C . PRO D 1 213 ? 98.591 74.564 -4.414 1.00 39.99 215 PRO D C 1
ATOM 9963 O O . PRO D 1 213 ? 98.586 73.614 -3.632 1.00 41.46 215 PRO D O 1
ATOM 9967 N N . THR D 1 214 ? 99.632 75.377 -4.553 1.00 40.24 216 THR D N 1
ATOM 9968 C CA . THR D 1 214 ? 100.854 75.185 -3.783 1.00 41.37 216 THR D CA 1
ATOM 9969 C C . THR D 1 214 ? 100.622 75.446 -2.297 1.00 41.02 216 THR D C 1
ATOM 9970 O O . THR D 1 214 ? 100.060 76.471 -1.908 1.00 39.76 216 THR D O 1
ATOM 9974 N N . PHE D 1 215 ? 101.068 74.504 -1.476 1.00 42.29 217 PHE D N 1
ATOM 9975 C CA . PHE D 1 215 ? 100.915 74.583 -0.028 1.00 41.92 217 PHE D CA 1
ATOM 9976 C C . PHE D 1 215 ? 102.216 75.062 0.619 1.00 42.83 217 PHE D C 1
ATOM 9977 O O . PHE D 1 215 ? 103.290 74.539 0.325 1.00 42.15 217 PHE D O 1
ATOM 9985 N N . SER D 1 216 ? 102.116 76.055 1.497 1.00 43.95 218 SER D N 1
ATOM 9986 C CA . SER D 1 216 ? 103.293 76.587 2.179 1.00 46.57 218 SER D CA 1
ATOM 9987 C C . SER D 1 216 ? 103.129 76.566 3.693 1.00 47.50 218 SER D C 1
ATOM 9988 O O . SER D 1 216 ? 102.030 76.766 4.213 1.00 47.47 218 SER D O 1
ATOM 9991 N N . VAL D 1 217 ? 104.234 76.332 4.395 1.00 48.61 219 VAL D N 1
ATOM 9992 C CA . VAL D 1 217 ? 104.221 76.277 5.850 1.00 50.76 219 VAL D CA 1
ATOM 9993 C C . VAL D 1 217 ? 105.219 77.253 6.456 1.00 52.47 219 VAL D C 1
ATOM 9994 O O . VAL D 1 217 ? 106.407 77.220 6.133 1.00 52.51 219 VAL D O 1
ATOM 9998 N N . GLY D 1 218 ? 104.727 78.117 7.338 1.00 54.34 220 GLY D N 1
ATOM 9999 C CA . GLY D 1 218 ? 105.589 79.087 7.984 1.00 56.81 220 GLY D CA 1
ATOM 10000 C C . GLY D 1 218 ? 105.588 78.912 9.489 1.00 58.99 220 GLY D C 1
ATOM 10001 O O . GLY D 1 218 ? 104.530 78.892 10.116 1.00 59.37 220 GLY D O 1
ATOM 10002 N N . TRP D 1 219 ? 106.774 78.784 10.073 1.00 61.32 221 TRP D N 1
ATOM 10003 C CA . TRP D 1 219 ? 106.900 78.607 11.514 1.00 63.98 221 TRP D CA 1
ATOM 10004 C C . TRP D 1 219 ? 107.074 79.951 12.218 1.00 65.23 221 TRP D C 1
ATOM 10005 O O . TRP D 1 219 ? 108.090 80.621 12.042 1.00 64.87 221 TRP D O 1
ATOM 10016 N N . THR D 1 220 ? 106.076 80.341 13.006 1.00 67.03 222 THR D N 1
ATOM 10017 C CA . THR D 1 220 ? 106.126 81.600 13.744 1.00 68.88 222 THR D CA 1
ATOM 10018 C C . THR D 1 220 ? 106.887 81.403 15.055 1.00 70.92 222 THR D C 1
ATOM 10019 O O . THR D 1 220 ? 106.866 82.260 15.941 1.00 70.09 222 THR D O 1
ATOM 10023 N N . GLY D 1 221 ? 107.553 80.254 15.153 1.00 73.12 223 GLY D N 1
ATOM 10024 C CA . GLY D 1 221 ? 108.349 79.894 16.315 1.00 75.52 223 GLY D CA 1
ATOM 10025 C C . GLY D 1 221 ? 108.069 80.539 17.657 1.00 77.57 223 GLY D C 1
ATOM 10026 O O . GLY D 1 221 ? 108.991 81.025 18.312 1.00 78.29 223 GLY D O 1
ATOM 10027 N N . THR D 1 222 ? 106.812 80.547 18.082 1.00 79.16 224 THR D N 1
ATOM 10028 C CA . THR D 1 222 ? 106.469 81.132 19.373 1.00 81.19 224 THR D CA 1
ATOM 10029 C C . THR D 1 222 ? 106.002 80.021 20.307 1.00 82.29 224 THR D C 1
ATOM 10030 O O . THR D 1 222 ? 104.801 79.826 20.500 1.00 82.50 224 THR D O 1
ATOM 10034 N N . PRO D 1 223 ? 106.953 79.279 20.901 1.00 83.23 225 PRO D N 1
ATOM 10035 C CA . PRO D 1 223 ? 106.638 78.181 21.816 1.00 84.44 225 PRO D CA 1
ATOM 10036 C C . PRO D 1 223 ? 105.277 78.344 22.483 1.00 85.67 225 PRO D C 1
ATOM 10037 O O . PRO D 1 223 ? 105.099 79.170 23.383 1.00 85.18 225 PRO D O 1
ATOM 10041 N N . VAL D 1 224 ? 104.319 77.550 22.017 1.00 86.98 226 VAL D N 1
ATOM 10042 C CA . VAL D 1 224 ? 102.952 77.585 22.523 1.00 88.35 226 VAL D CA 1
ATOM 10043 C C . VAL D 1 224 ? 102.750 76.790 23.815 1.00 88.86 226 VAL D C 1
ATOM 10044 O O . VAL D 1 224 ? 103.013 75.587 23.868 1.00 89.19 226 VAL D O 1
ATOM 10048 N N . SER D 1 225 ? 102.281 77.475 24.854 1.00 88.95 227 SER D N 1
ATOM 10049 C CA . SER D 1 225 ? 102.012 76.834 26.133 1.00 88.73 227 SER D CA 1
ATOM 10050 C C . SER D 1 225 ? 100.638 76.182 26.006 1.00 89.11 227 SER D C 1
ATOM 10051 O O . SER D 1 225 ? 99.698 76.542 26.715 1.00 88.79 227 SER D O 1
ATOM 10054 N N . THR D 1 226 ? 100.539 75.233 25.079 1.00 89.41 228 THR D N 1
ATOM 10055 C CA . THR D 1 226 ? 99.298 74.513 24.805 1.00 89.98 228 THR D CA 1
ATOM 10056 C C . THR D 1 226 ? 98.423 74.353 26.044 1.00 89.88 228 THR D C 1
ATOM 10057 O O . THR D 1 226 ? 97.226 74.642 26.007 1.00 90.31 228 THR D O 1
ATOM 10061 N N . GLY D 1 227 ? 99.029 73.899 27.137 1.00 89.72 229 GLY D N 1
ATOM 10062 C CA . GLY D 1 227 ? 98.294 73.705 28.376 1.00 88.99 229 GLY D CA 1
ATOM 10063 C C . GLY D 1 227 ? 97.376 74.863 28.723 1.00 88.16 229 GLY D C 1
ATOM 10064 O O . GLY D 1 227 ? 96.336 74.672 29.354 1.00 88.46 229 GLY D O 1
ATOM 10065 N N . LYS D 1 228 ? 97.764 76.065 28.309 1.00 86.71 230 LYS D N 1
ATOM 10066 C CA . LYS D 1 228 ? 96.977 77.265 28.567 1.00 85.08 230 LYS D CA 1
ATOM 10067 C C . LYS D 1 228 ? 95.963 77.492 27.455 1.00 83.89 230 LYS D C 1
ATOM 10068 O O . LYS D 1 228 ? 94.769 77.244 27.623 1.00 83.77 230 LYS D O 1
ATOM 10074 N N . LEU D 1 229 ? 96.462 77.966 26.318 1.00 82.44 231 LEU D N 1
ATOM 10075 C CA . LEU D 1 229 ? 95.641 78.260 25.150 1.00 81.05 231 LEU D CA 1
ATOM 10076 C C . LEU D 1 229 ? 94.450 77.319 24.997 1.00 79.95 231 LEU D C 1
ATOM 10077 O O . LEU D 1 229 ? 93.297 77.752 25.024 1.00 79.25 231 LEU D O 1
ATOM 10082 N N . VAL D 1 230 ? 94.734 76.030 24.845 1.00 79.21 232 VAL D N 1
ATOM 10083 C CA . VAL D 1 230 ? 93.682 75.035 24.672 1.00 78.74 232 VAL D CA 1
ATOM 10084 C C . VAL D 1 230 ? 92.752 74.924 25.881 1.00 78.06 232 VAL D C 1
ATOM 10085 O O . VAL D 1 230 ? 91.536 74.808 25.723 1.00 78.35 232 VAL D O 1
ATOM 10089 N N . SER D 1 231 ? 93.318 74.963 27.084 1.00 77.30 233 SER D N 1
ATOM 10090 C CA . SER D 1 231 ? 92.514 74.854 28.300 1.00 76.59 233 SER D CA 1
ATOM 10091 C C . SER D 1 231 ? 91.566 76.037 28.455 1.00 75.57 233 SER D C 1
ATOM 10092 O O . SER D 1 231 ? 90.470 75.902 28.999 1.00 75.16 233 SER D O 1
ATOM 10095 N N . GLN D 1 232 ? 91.997 77.199 27.978 1.00 74.88 234 GLN D N 1
ATOM 10096 C CA . GLN D 1 232 ? 91.185 78.404 28.061 1.00 73.67 234 GLN D CA 1
ATOM 10097 C C . GLN D 1 232 ? 89.932 78.231 27.213 1.00 73.02 234 GLN D C 1
ATOM 10098 O O . GLN D 1 232 ? 88.876 78.781 27.525 1.00 72.62 234 GLN D O 1
ATOM 10104 N N . ILE D 1 233 ? 90.058 77.457 26.140 1.00 72.48 235 ILE D N 1
ATOM 10105 C CA . ILE D 1 233 ? 88.934 77.188 25.254 1.00 72.05 235 ILE D CA 1
ATOM 10106 C C . ILE D 1 233 ? 88.074 76.138 25.945 1.00 71.85 235 ILE D C 1
ATOM 10107 O O . ILE D 1 233 ? 86.844 76.175 25.880 1.00 71.96 235 ILE D O 1
ATOM 10112 N N . HIS D 1 234 ? 88.747 75.204 26.611 1.00 71.85 236 HIS D N 1
ATOM 10113 C CA . HIS D 1 234 ? 88.087 74.129 27.342 1.00 71.88 236 HIS D CA 1
ATOM 10114 C C . HIS D 1 234 ? 87.104 74.723 28.340 1.00 71.54 236 HIS D C 1
ATOM 10115 O O . HIS D 1 234 ? 85.959 74.285 28.440 1.00 70.95 236 HIS D O 1
ATOM 10122 N N . ALA D 1 235 ? 87.569 75.723 29.080 1.00 71.76 237 ALA D N 1
ATOM 10123 C CA . ALA D 1 235 ? 86.739 76.394 30.068 1.00 72.05 237 ALA D CA 1
ATOM 10124 C C . ALA D 1 235 ? 85.681 77.217 29.346 1.00 72.05 237 ALA D C 1
ATOM 10125 O O . ALA D 1 235 ? 84.535 77.302 29.790 1.00 72.38 237 ALA D O 1
ATOM 10127 N N . PHE D 1 236 ? 86.073 77.824 28.230 1.00 72.07 238 PHE D N 1
ATOM 10128 C CA . PHE D 1 236 ? 85.151 78.630 27.444 1.00 72.19 238 PHE D CA 1
ATOM 10129 C C . PHE D 1 236 ? 83.947 77.786 27.055 1.00 72.51 238 PHE D C 1
ATOM 10130 O O . PHE D 1 236 ? 82.804 78.207 27.229 1.00 73.14 238 PHE D O 1
ATOM 10138 N N . LYS D 1 237 ? 84.215 76.598 26.521 1.00 72.51 239 LYS D N 1
ATOM 10139 C CA . LYS D 1 237 ? 83.160 75.678 26.109 1.00 73.16 239 LYS D CA 1
ATOM 10140 C C . LYS D 1 237 ? 82.054 75.648 27.157 1.00 73.74 239 LYS D C 1
ATOM 10141 O O . LYS D 1 237 ? 80.961 76.176 26.943 1.00 72.91 239 LYS D O 1
ATOM 10147 N N . GLN D 1 238 ? 82.353 75.027 28.293 1.00 74.72 240 GLN D N 1
ATOM 10148 C CA . GLN D 1 238 ? 81.409 74.919 29.397 1.00 75.78 240 GLN D CA 1
ATOM 10149 C C . GLN D 1 238 ? 81.275 76.272 30.091 1.00 76.29 240 GLN D C 1
ATOM 10150 O O . GLN D 1 238 ? 81.596 76.418 31.271 1.00 76.47 240 GLN D O 1
ATOM 10156 N N . GLU D 1 239 ? 80.799 77.259 29.342 1.00 76.41 241 GLU D N 1
ATOM 10157 C CA . GLU D 1 239 ? 80.621 78.608 29.855 1.00 76.64 241 GLU D CA 1
ATOM 10158 C C . GLU D 1 239 ? 79.712 79.377 28.905 1.00 76.22 241 GLU D C 1
ATOM 10159 O O . GLU D 1 239 ? 78.746 80.015 29.327 1.00 76.01 241 GLU D O 1
ATOM 10165 N N . ASP D 1 240 ? 80.030 79.299 27.615 1.00 75.58 242 ASP D N 1
ATOM 10166 C CA . ASP D 1 240 ? 79.261 79.983 26.584 1.00 74.49 242 ASP D CA 1
ATOM 10167 C C . ASP D 1 240 ? 78.786 78.973 25.540 1.00 73.99 242 ASP D C 1
ATOM 10168 O O . ASP D 1 240 ? 79.170 79.044 24.373 1.00 73.83 242 ASP D O 1
ATOM 10173 N N . SER D 1 241 ? 77.950 78.035 25.972 1.00 73.05 243 SER D N 1
ATOM 10174 C CA . SER D 1 241 ? 77.421 77.000 25.090 1.00 72.55 243 SER D CA 1
ATOM 10175 C C . SER D 1 241 ? 76.985 77.547 23.734 1.00 72.44 243 SER D C 1
ATOM 10176 O O . SER D 1 241 ? 77.252 76.940 22.697 1.00 73.06 243 SER D O 1
ATOM 10179 N N . LYS D 1 242 ? 76.314 78.693 23.751 1.00 71.61 244 LYS D N 1
ATOM 10180 C CA . LYS D 1 242 ? 75.834 79.330 22.529 1.00 70.61 244 LYS D CA 1
ATOM 10181 C C . LYS D 1 242 ? 76.965 79.588 21.540 1.00 69.26 244 LYS D C 1
ATOM 10182 O O . LYS D 1 242 ? 76.971 79.051 20.433 1.00 68.72 244 LYS D O 1
ATOM 10188 N N . ASN D 1 243 ? 77.917 80.417 21.953 1.00 68.18 245 ASN D N 1
ATOM 10189 C CA . ASN D 1 243 ? 79.054 80.778 21.115 1.00 67.27 245 ASN D CA 1
ATOM 10190 C C . ASN D 1 243 ? 79.907 79.586 20.698 1.00 65.65 245 ASN D C 1
ATOM 10191 O O . ASN D 1 243 ? 80.468 79.574 19.602 1.00 65.67 245 ASN D O 1
ATOM 10196 N N . TYR D 1 244 ? 80.009 78.588 21.568 1.00 63.40 246 TYR D N 1
ATOM 10197 C CA . TYR D 1 244 ? 80.806 77.410 21.255 1.00 61.03 246 TYR D CA 1
ATOM 10198 C C . TYR D 1 244 ? 80.066 76.509 20.280 1.00 60.04 246 TYR D C 1
ATOM 10199 O O . TYR D 1 244 ? 80.635 76.051 19.290 1.00 59.94 246 TYR D O 1
ATOM 10208 N N . GLN D 1 245 ? 78.797 76.245 20.566 1.00 59.31 247 GLN D N 1
ATOM 10209 C CA . GLN D 1 245 ? 78.001 75.397 19.694 1.00 59.19 247 GLN D CA 1
ATOM 10210 C C . GLN D 1 245 ? 77.896 76.066 18.328 1.00 58.30 247 GLN D C 1
ATOM 10211 O O . GLN D 1 245 ? 77.742 75.395 17.305 1.00 57.76 247 GLN D O 1
ATOM 10217 N N . HIS D 1 246 ? 77.979 77.394 18.321 1.00 56.46 248 HIS D N 1
ATOM 10218 C CA . HIS D 1 246 ? 77.916 78.161 17.082 1.00 55.45 248 HIS D CA 1
ATOM 10219 C C . HIS D 1 246 ? 79.173 77.846 16.280 1.00 53.33 248 HIS D C 1
ATOM 10220 O O . HIS D 1 246 ? 79.115 77.601 15.076 1.00 53.96 248 HIS D O 1
ATOM 10227 N N . PHE D 1 247 ? 80.309 77.858 16.965 1.00 51.33 249 PHE D N 1
ATOM 10228 C CA . PHE D 1 247 ? 81.585 77.551 16.341 1.00 49.80 249 PHE D CA 1
ATOM 10229 C C . PHE D 1 247 ? 81.507 76.166 15.707 1.00 49.03 249 PHE D C 1
ATOM 10230 O O . PHE D 1 247 ? 81.741 76.009 14.509 1.00 48.14 249 PHE D O 1
ATOM 10238 N N . LEU D 1 248 ? 81.169 75.168 16.519 1.00 47.92 250 LEU D N 1
ATOM 10239 C CA . LEU D 1 248 ? 81.054 73.791 16.048 1.00 47.39 250 LEU D CA 1
ATOM 10240 C C . LEU D 1 248 ? 80.135 73.689 14.836 1.00 49.21 250 LEU D C 1
ATOM 10241 O O . LEU D 1 248 ? 80.508 73.116 13.811 1.00 48.89 250 LEU D O 1
ATOM 10246 N N . THR D 1 249 ? 78.929 74.238 14.966 1.00 50.10 251 THR D N 1
ATOM 10247 C CA . THR D 1 249 ? 77.948 74.215 13.887 1.00 51.48 251 THR D CA 1
ATOM 10248 C C . THR D 1 249 ? 78.531 74.797 12.604 1.00 51.63 251 THR D C 1
ATOM 10249 O O . THR D 1 249 ? 78.418 74.204 11.531 1.00 51.92 251 THR D O 1
ATOM 10253 N N . ARG D 1 250 ? 79.157 75.961 12.724 1.00 51.90 252 ARG D N 1
ATOM 10254 C CA . ARG D 1 250 ? 79.755 76.629 11.579 1.00 52.64 252 ARG D CA 1
ATOM 10255 C C . ARG D 1 250 ? 80.893 75.779 11.006 1.00 52.05 252 ARG D C 1
ATOM 10256 O O . ARG D 1 250 ? 80.992 75.582 9.792 1.00 51.83 252 ARG D O 1
ATOM 10264 N N . ASN D 1 251 ? 81.744 75.273 11.893 1.00 50.17 253 ASN D N 1
ATOM 10265 C CA . ASN D 1 251 ? 82.879 74.446 11.501 1.00 48.39 253 ASN D CA 1
ATOM 10266 C C . ASN D 1 251 ? 82.464 73.239 10.668 1.00 48.88 253 ASN D C 1
ATOM 10267 O O . ASN D 1 251 ? 83.149 72.863 9.714 1.00 49.06 253 ASN D O 1
ATOM 10272 N N . ASN D 1 252 ? 81.343 72.629 11.028 1.00 49.37 254 ASN D N 1
ATOM 10273 C CA . ASN D 1 252 ? 80.853 71.470 10.301 1.00 50.28 254 ASN D CA 1
ATOM 10274 C C . ASN D 1 252 ? 80.417 71.876 8.898 1.00 50.38 254 ASN D C 1
ATOM 10275 O O . ASN D 1 252 ? 80.625 71.138 7.936 1.00 50.39 254 ASN D O 1
ATOM 10280 N N . GLU D 1 253 ? 79.813 73.055 8.788 1.00 51.31 255 GLU D N 1
ATOM 10281 C CA . GLU D 1 253 ? 79.351 73.558 7.501 1.00 50.50 255 GLU D CA 1
ATOM 10282 C C . GLU D 1 253 ? 80.550 73.745 6.587 1.00 49.35 255 GLU D C 1
ATOM 10283 O O . GLU D 1 253 ? 80.592 73.213 5.479 1.00 48.83 255 GLU D O 1
ATOM 10289 N N . ILE D 1 254 ? 81.526 74.505 7.074 1.00 48.19 256 ILE D N 1
ATOM 10290 C CA . ILE D 1 254 ? 82.741 74.794 6.328 1.00 47.15 256 ILE D CA 1
ATOM 10291 C C . ILE D 1 254 ? 83.511 73.529 5.967 1.00 47.53 256 ILE D C 1
ATOM 10292 O O . ILE D 1 254 ? 84.079 73.430 4.878 1.00 46.58 256 ILE D O 1
ATOM 10305 N N . LYS D 1 256 ? 82.305 70.615 5.387 1.00 48.05 258 LYS D N 1
ATOM 10306 C CA . LYS D 1 256 ? 81.593 69.894 4.347 1.00 48.43 258 LYS D CA 1
ATOM 10307 C C . LYS D 1 256 ? 82.035 70.468 2.999 1.00 47.12 258 LYS D C 1
ATOM 10308 O O . LYS D 1 256 ? 82.180 69.738 2.017 1.00 46.42 258 LYS D O 1
ATOM 10314 N N . GLN D 1 257 ? 82.270 71.779 2.972 1.00 45.54 259 GLN D N 1
ATOM 10315 C CA . GLN D 1 257 ? 82.689 72.477 1.756 1.00 44.70 259 GLN D CA 1
ATOM 10316 C C . GLN D 1 257 ? 84.111 72.138 1.335 1.00 42.54 259 GLN D C 1
ATOM 10317 O O . GLN D 1 257 ? 84.370 71.810 0.174 1.00 40.51 259 GLN D O 1
ATOM 10323 N N . ILE D 1 258 ? 85.036 72.250 2.280 1.00 39.59 260 ILE D N 1
ATOM 10324 C CA . ILE D 1 258 ? 86.433 71.975 2.000 1.00 38.19 260 ILE D CA 1
ATOM 10325 C C . ILE D 1 258 ? 86.599 70.546 1.498 1.00 36.60 260 ILE D C 1
ATOM 10326 O O . ILE D 1 258 ? 87.464 70.265 0.676 1.00 35.74 260 ILE D O 1
ATOM 10331 N N . ILE D 1 259 ? 85.760 69.645 1.997 1.00 36.20 261 ILE D N 1
ATOM 10332 C CA . ILE D 1 259 ? 85.816 68.253 1.582 1.00 35.62 261 ILE D CA 1
ATOM 10333 C C . ILE D 1 259 ? 85.341 68.149 0.134 1.00 36.23 261 ILE D C 1
ATOM 10334 O O . ILE D 1 259 ? 85.924 67.420 -0.667 1.00 34.97 261 ILE D O 1
ATOM 10339 N N . GLN D 1 260 ? 84.291 68.893 -0.203 1.00 37.49 262 GLN D N 1
ATOM 10340 C CA . GLN D 1 260 ? 83.777 68.888 -1.567 1.00 38.48 262 GLN D CA 1
ATOM 10341 C C . GLN D 1 260 ? 84.849 69.467 -2.483 1.00 37.80 262 GLN D C 1
ATOM 10342 O O . GLN D 1 260 ? 85.031 69.009 -3.611 1.00 37.99 262 GLN D O 1
ATOM 10348 N N . ALA D 1 261 ? 85.556 70.479 -1.985 1.00 36.40 263 ALA D N 1
ATOM 10349 C CA . ALA D 1 261 ? 86.626 71.122 -2.740 1.00 34.98 263 ALA D CA 1
ATOM 10350 C C . ALA D 1 261 ? 87.675 70.077 -3.090 1.00 34.63 263 ALA D C 1
ATOM 10351 O O . ALA D 1 261 ? 88.225 70.066 -4.193 1.00 34.81 263 ALA D O 1
ATOM 10353 N N . PHE D 1 262 ? 87.958 69.201 -2.133 1.00 32.85 264 PHE D N 1
ATOM 10354 C CA . PHE D 1 262 ? 88.922 68.136 -2.348 1.00 31.19 264 PHE D CA 1
ATOM 10355 C C . PHE D 1 262 ? 88.343 67.146 -3.345 1.00 30.49 264 PHE D C 1
ATOM 10356 O O . PHE D 1 262 ? 88.989 66.781 -4.317 1.00 30.29 264 PHE D O 1
ATOM 10364 N N . HIS D 1 263 ? 87.108 66.732 -3.101 1.00 31.26 265 HIS D N 1
ATOM 10365 C CA . HIS D 1 263 ? 86.437 65.770 -3.961 1.00 33.69 265 HIS D CA 1
ATOM 10366 C C . HIS D 1 263 ? 86.218 66.223 -5.403 1.00 34.87 265 HIS D C 1
ATOM 10367 O O . HIS D 1 263 ? 86.197 65.394 -6.315 1.00 33.54 265 HIS D O 1
ATOM 10374 N N . THR D 1 264 ? 86.064 67.528 -5.610 1.00 36.52 266 THR D N 1
ATOM 10375 C CA . THR D 1 264 ? 85.840 68.065 -6.948 1.00 36.20 266 THR D CA 1
ATOM 10376 C C . THR D 1 264 ? 87.037 68.848 -7.471 1.00 38.15 266 THR D C 1
ATOM 10377 O O . THR D 1 264 ? 86.993 69.400 -8.574 1.00 40.48 266 THR D O 1
ATOM 10381 N N . LYS D 1 265 ? 88.102 68.900 -6.680 1.00 38.01 267 LYS D N 1
ATOM 10382 C CA . LYS D 1 265 ? 89.306 69.619 -7.071 1.00 39.04 267 LYS D CA 1
ATOM 10383 C C . LYS D 1 265 ? 88.982 71.069 -7.436 1.00 38.24 267 LYS D C 1
ATOM 10384 O O . LYS D 1 265 ? 89.571 71.646 -8.352 1.00 37.33 267 LYS D O 1
ATOM 10390 N N . ASP D 1 266 ? 88.038 71.643 -6.695 1.00 36.92 268 ASP D N 1
ATOM 10391 C CA . ASP D 1 266 ? 87.590 73.019 -6.890 1.00 36.06 268 ASP D CA 1
ATOM 10392 C C . ASP D 1 266 ? 88.513 73.959 -6.111 1.00 36.43 268 ASP D C 1
ATOM 10393 O O . ASP D 1 266 ? 88.338 74.163 -4.908 1.00 34.87 268 ASP D O 1
ATOM 10398 N N . GLU D 1 267 ? 89.491 74.533 -6.803 1.00 36.70 269 GLU D N 1
ATOM 10399 C CA . GLU D 1 267 ? 90.454 75.424 -6.172 1.00 38.82 269 GLU D CA 1
ATOM 10400 C C . GLU D 1 267 ? 89.876 76.676 -5.522 1.00 39.23 269 GLU D C 1
ATOM 10401 O O . GLU D 1 267 ? 90.343 77.093 -4.462 1.00 39.79 269 GLU D O 1
ATOM 10407 N N . GLU D 1 268 ? 88.869 77.280 -6.141 1.00 39.29 270 GLU D N 1
ATOM 10408 C CA . GLU D 1 268 ? 88.268 78.478 -5.563 1.00 40.27 270 GLU D CA 1
ATOM 10409 C C . GLU D 1 268 ? 87.447 78.136 -4.324 1.00 39.77 270 GLU D C 1
ATOM 10410 O O . GLU D 1 268 ? 87.407 78.909 -3.365 1.00 38.74 270 GLU D O 1
ATOM 10416 N N . LEU D 1 269 ? 86.788 76.981 -4.337 1.00 39.47 271 LEU D N 1
ATOM 10417 C CA . LEU D 1 269 ? 85.998 76.580 -3.181 1.00 39.51 271 LEU D CA 1
ATOM 10418 C C . LEU D 1 269 ? 86.951 76.290 -2.023 1.00 39.71 271 LEU D C 1
ATOM 10419 O O . LEU D 1 269 ? 86.592 76.445 -0.855 1.00 40.16 271 LEU D O 1
ATOM 10424 N N . LEU D 1 270 ? 88.172 75.878 -2.355 1.00 38.82 272 LEU D N 1
ATOM 10425 C CA . LEU D 1 270 ? 89.179 75.584 -1.344 1.00 39.41 272 LEU D CA 1
ATOM 10426 C C . LEU D 1 270 ? 89.637 76.865 -0.654 1.00 39.94 272 LEU D C 1
ATOM 10427 O O . LEU D 1 270 ? 89.707 76.928 0.575 1.00 38.85 272 LEU D O 1
ATOM 10432 N N . TYR D 1 271 ? 89.950 77.882 -1.453 1.00 40.10 273 TYR D N 1
ATOM 10433 C CA . TYR D 1 271 ? 90.406 79.161 -0.921 1.00 41.09 273 TYR D CA 1
ATOM 10434 C C . TYR D 1 271 ? 89.340 79.785 -0.036 1.00 40.09 273 TYR D C 1
ATOM 10435 O O . TYR D 1 271 ? 89.617 80.211 1.084 1.00 39.06 273 TYR D O 1
ATOM 10444 N N . SER D 1 272 ? 88.116 79.830 -0.545 1.00 39.50 274 SER D N 1
ATOM 10445 C CA . SER D 1 272 ? 87.016 80.416 0.199 1.00 40.69 274 SER D CA 1
ATOM 10446 C C . SER D 1 272 ? 86.767 79.695 1.523 1.00 40.97 274 SER D C 1
ATOM 10447 O O . SER D 1 272 ? 86.546 80.336 2.551 1.00 41.28 274 SER D O 1
ATOM 10450 N N . SER D 1 273 ? 86.807 78.366 1.495 1.00 40.12 275 SER D N 1
ATOM 10451 C CA . SER D 1 273 ? 86.580 77.568 2.696 1.00 38.22 275 SER D CA 1
ATOM 10452 C C . SER D 1 273 ? 87.641 77.821 3.763 1.00 37.67 275 SER D C 1
ATOM 10453 O O . SER D 1 273 ? 87.320 77.946 4.943 1.00 37.19 275 SER D O 1
ATOM 10456 N N . ILE D 1 274 ? 88.904 77.884 3.354 1.00 37.07 276 ILE D N 1
ATOM 10457 C CA . ILE D 1 274 ? 89.984 78.134 4.299 1.00 37.66 276 ILE D CA 1
ATOM 10458 C C . ILE D 1 274 ? 89.788 79.500 4.956 1.00 39.55 276 ILE D C 1
ATOM 10459 O O . ILE D 1 274 ? 89.988 79.656 6.162 1.00 37.84 276 ILE D O 1
ATOM 10464 N N . LYS D 1 275 ? 89.389 80.485 4.160 1.00 40.72 277 LYS D N 1
ATOM 10465 C CA . LYS D 1 275 ? 89.162 81.822 4.682 1.00 43.04 277 LYS D CA 1
ATOM 10466 C C . LYS D 1 275 ? 88.049 81.805 5.726 1.00 43.52 277 LYS D C 1
ATOM 10467 O O . LYS D 1 275 ? 88.189 82.412 6.787 1.00 44.68 277 LYS D O 1
ATOM 10473 N N . GLU D 1 276 ? 86.957 81.099 5.436 1.00 43.57 278 GLU D N 1
ATOM 10474 C CA . GLU D 1 276 ? 85.840 81.012 6.375 1.00 45.76 278 GLU D CA 1
ATOM 10475 C C . GLU D 1 276 ? 86.244 80.347 7.686 1.00 46.18 278 GLU D C 1
ATOM 10476 O O . GLU D 1 276 ? 85.832 80.777 8.763 1.00 46.25 278 GLU D O 1
ATOM 10482 N N . ASN D 1 277 ? 87.039 79.286 7.593 1.00 46.44 279 ASN D N 1
ATOM 10483 C CA . ASN D 1 277 ? 87.480 78.574 8.783 1.00 47.40 279 ASN D CA 1
ATOM 10484 C C . ASN D 1 277 ? 88.403 79.457 9.611 1.00 48.17 279 ASN D C 1
ATOM 10485 O O . ASN D 1 277 ? 88.379 79.414 10.840 1.00 47.02 279 ASN D O 1
ATOM 10490 N N . ARG D 1 278 ? 89.209 80.265 8.930 1.00 50.57 280 ARG D N 1
ATOM 10491 C CA . ARG D 1 278 ? 90.133 81.164 9.610 1.00 52.33 280 ARG D CA 1
ATOM 10492 C C . ARG D 1 278 ? 89.365 82.212 10.400 1.00 53.11 280 ARG D C 1
ATOM 10493 O O . ARG D 1 278 ? 89.818 82.664 11.451 1.00 52.79 280 ARG D O 1
ATOM 10501 N N . ARG D 1 279 ? 88.206 82.602 9.881 1.00 53.91 281 ARG D N 1
ATOM 10502 C CA . ARG D 1 279 ? 87.389 83.608 10.543 1.00 55.74 281 ARG D CA 1
ATOM 10503 C C . ARG D 1 279 ? 86.727 83.083 11.812 1.00 55.16 281 ARG D C 1
ATOM 10504 O O . ARG D 1 279 ? 86.872 83.683 12.877 1.00 56.06 281 ARG D O 1
ATOM 10512 N N . ILE D 1 280 ? 86.010 81.967 11.710 1.00 54.38 282 ILE D N 1
ATOM 10513 C CA . ILE D 1 280 ? 85.345 81.412 12.884 1.00 53.29 282 ILE D CA 1
ATOM 10514 C C . ILE D 1 280 ? 86.338 81.126 14.005 1.00 52.76 282 ILE D C 1
ATOM 10515 O O . ILE D 1 280 ? 85.961 81.079 15.174 1.00 52.76 282 ILE D O 1
ATOM 10520 N N . LEU D 1 281 ? 87.605 80.936 13.648 1.00 52.91 283 LEU D N 1
ATOM 10521 C CA . LEU D 1 281 ? 88.642 80.677 14.642 1.00 54.16 283 LEU D CA 1
ATOM 10522 C C . LEU D 1 281 ? 89.027 81.981 15.329 1.00 55.18 283 LEU D C 1
ATOM 10523 O O . LEU D 1 281 ? 89.303 82.005 16.529 1.00 55.28 283 LEU D O 1
ATOM 10528 N N . GLN D 1 282 ? 89.054 83.065 14.559 1.00 56.00 284 GLN D N 1
ATOM 10529 C CA . GLN D 1 282 ? 89.379 84.374 15.111 1.00 56.65 284 GLN D CA 1
ATOM 10530 C C . GLN D 1 282 ? 88.217 84.744 16.018 1.00 57.71 284 GLN D C 1
ATOM 10531 O O . GLN D 1 282 ? 88.407 85.244 17.125 1.00 58.00 284 GLN D O 1
ATOM 10537 N N . GLU D 1 283 ? 87.008 84.479 15.533 1.00 58.55 285 GLU D N 1
ATOM 10538 C CA . GLU D 1 283 ? 85.798 84.763 16.286 1.00 60.35 285 GLU D CA 1
ATOM 10539 C C . GLU D 1 283 ? 85.838 83.991 17.600 1.00 61.24 285 GLU D C 1
ATOM 10540 O O . GLU D 1 283 ? 85.616 84.558 18.670 1.00 60.84 285 GLU D O 1
ATOM 10546 N N . LEU D 1 284 ? 86.127 82.696 17.510 1.00 61.41 286 LEU D N 1
ATOM 10547 C CA . LEU D 1 284 ? 86.207 81.848 18.693 1.00 61.95 286 LEU D CA 1
ATOM 10548 C C . LEU D 1 284 ? 87.125 82.477 19.735 1.00 62.84 286 LEU D C 1
ATOM 10549 O O . LEU D 1 284 ? 86.709 82.736 20.863 1.00 62.04 286 LEU D O 1
ATOM 10554 N N . GLY D 1 285 ? 88.374 82.717 19.346 1.00 64.20 287 GLY D N 1
ATOM 10555 C CA . GLY D 1 285 ? 89.338 83.313 20.253 1.00 66.40 287 GLY D CA 1
ATOM 10556 C C . GLY D 1 285 ? 88.892 84.667 20.769 1.00 67.76 287 GLY D C 1
ATOM 10557 O O . GLY D 1 285 ? 89.074 84.982 21.945 1.00 68.38 287 GLY D O 1
ATOM 10558 N N . THR D 1 286 ? 88.308 85.471 19.886 1.00 68.88 288 THR D N 1
ATOM 10559 C CA . THR D 1 286 ? 87.824 86.798 20.250 1.00 69.94 288 THR D CA 1
ATOM 10560 C C . THR D 1 286 ? 86.885 86.710 21.446 1.00 70.53 288 THR D C 1
ATOM 10561 O O . THR D 1 286 ? 87.258 87.044 22.570 1.00 70.97 288 THR D O 1
ATOM 10565 N N . LYS D 1 287 ? 85.662 86.257 21.187 1.00 71.27 289 LYS D N 1
ATOM 10566 C CA . LYS D 1 287 ? 84.642 86.117 22.217 1.00 71.91 289 LYS D CA 1
ATOM 10567 C C . LYS D 1 287 ? 85.001 85.040 23.239 1.00 72.19 289 LYS D C 1
ATOM 10568 O O . LYS D 1 287 ? 84.125 84.371 23.785 1.00 72.71 289 LYS D O 1
ATOM 10574 N N . ALA D 1 288 ? 86.296 84.880 23.493 1.00 72.09 290 ALA D N 1
ATOM 10575 C CA . ALA D 1 288 ? 86.784 83.901 24.455 1.00 72.12 290 ALA D CA 1
ATOM 10576 C C . ALA D 1 288 ? 88.025 84.451 25.147 1.00 72.31 290 ALA D C 1
ATOM 10577 O O . ALA D 1 288 ? 88.618 83.791 26.002 1.00 72.30 290 ALA D O 1
ATOM 10579 N N . GLY D 1 289 ? 88.413 85.664 24.770 1.00 72.49 291 GLY D N 1
ATOM 10580 C CA . GLY D 1 289 ? 89.581 86.288 25.365 1.00 72.83 291 GLY D CA 1
ATOM 10581 C C . GLY D 1 289 ? 90.839 85.468 25.163 1.00 73.06 291 GLY D C 1
ATOM 10582 O O . GLY D 1 289 ? 91.676 85.358 26.060 1.00 73.42 291 GLY D O 1
ATOM 10583 N N . VAL D 1 290 ? 90.973 84.889 23.977 1.00 72.83 292 VAL D N 1
ATOM 10584 C CA . VAL D 1 290 ? 92.136 84.075 23.661 1.00 72.59 292 VAL D CA 1
ATOM 10585 C C . VAL D 1 290 ? 92.808 84.597 22.397 1.00 72.57 292 VAL D C 1
ATOM 10586 O O . VAL D 1 290 ? 92.170 85.235 21.556 1.00 72.20 292 VAL D O 1
ATOM 10590 N N . ASN D 1 291 ? 94.102 84.325 22.270 1.00 72.36 293 ASN D N 1
ATOM 10591 C CA . ASN D 1 291 ? 94.865 84.770 21.115 1.00 71.65 293 ASN D CA 1
ATOM 10592 C C . ASN D 1 291 ? 95.383 83.587 20.303 1.00 70.25 293 ASN D C 1
ATOM 10593 O O . ASN D 1 291 ? 96.584 83.310 20.287 1.00 69.69 293 ASN D O 1
ATOM 10598 N N . ILE D 1 292 ? 94.472 82.884 19.637 1.00 68.81 294 ILE D N 1
ATOM 10599 C CA . ILE D 1 292 ? 94.858 81.742 18.816 1.00 67.38 294 ILE D CA 1
ATOM 10600 C C . ILE D 1 292 ? 95.793 82.244 17.722 1.00 66.78 294 ILE D C 1
ATOM 10601 O O . ILE D 1 292 ? 96.887 81.715 17.529 1.00 65.73 294 ILE D O 1
ATOM 10606 N N . GLU D 1 293 ? 95.353 83.278 17.014 1.00 66.53 295 GLU D N 1
ATOM 10607 C CA . GLU D 1 293 ? 96.143 83.865 15.941 1.00 66.62 295 GLU D CA 1
ATOM 10608 C C . GLU D 1 293 ? 96.939 85.051 16.469 1.00 66.52 295 GLU D C 1
ATOM 10609 O O . GLU D 1 293 ? 96.383 86.120 16.718 1.00 66.33 295 GLU D O 1
ATOM 10615 N N . THR D 1 294 ? 98.241 84.853 16.652 1.00 66.52 296 THR D N 1
ATOM 10616 C CA . THR D 1 294 ? 99.106 85.918 17.141 1.00 66.49 296 THR D CA 1
ATOM 10617 C C . THR D 1 294 ? 99.267 86.964 16.043 1.00 66.29 296 THR D C 1
ATOM 10618 O O . THR D 1 294 ? 98.589 86.905 15.017 1.00 66.32 296 THR D O 1
ATOM 10622 N N . SER D 1 295 ? 100.162 87.921 16.260 1.00 66.11 297 SER D N 1
ATOM 10623 C CA . SER D 1 295 ? 100.399 88.973 15.280 1.00 65.61 297 SER D CA 1
ATOM 10624 C C . SER D 1 295 ? 101.077 88.393 14.049 1.00 64.78 297 SER D C 1
ATOM 10625 O O . SER D 1 295 ? 100.636 88.611 12.922 1.00 64.25 297 SER D O 1
ATOM 10628 N N . LEU D 1 296 ? 102.154 87.649 14.281 1.00 64.85 298 LEU D N 1
ATOM 10629 C CA . LEU D 1 296 ? 102.914 87.033 13.204 1.00 64.60 298 LEU D CA 1
ATOM 10630 C C . LEU D 1 296 ? 102.008 86.110 12.398 1.00 65.08 298 LEU D C 1
ATOM 10631 O O . LEU D 1 296 ? 102.092 86.061 11.169 1.00 65.30 298 LEU D O 1
ATOM 10636 N N . LEU D 1 297 ? 101.139 85.382 13.095 1.00 65.09 299 LEU D N 1
ATOM 10637 C CA . LEU D 1 297 ? 100.203 84.475 12.441 1.00 65.47 299 LEU D CA 1
ATOM 10638 C C . LEU D 1 297 ? 99.249 85.277 11.565 1.00 66.11 299 LEU D C 1
ATOM 10639 O O . LEU D 1 297 ? 98.981 84.906 10.422 1.00 65.54 299 LEU D O 1
ATOM 10644 N N . LYS D 1 298 ? 98.740 86.377 12.116 1.00 66.64 300 LYS D N 1
ATOM 10645 C CA . LYS D 1 298 ? 97.820 87.253 11.396 1.00 67.29 300 LYS D CA 1
ATOM 10646 C C . LYS D 1 298 ? 98.445 87.691 10.076 1.00 67.44 300 LYS D C 1
ATOM 10647 O O . LYS D 1 298 ? 97.795 87.672 9.031 1.00 67.79 300 LYS D O 1
ATOM 10653 N N . GLU D 1 299 ? 99.713 88.082 10.135 1.00 67.11 301 GLU D N 1
ATOM 10654 C CA . GLU D 1 299 ? 100.436 88.530 8.952 1.00 67.15 301 GLU D CA 1
ATOM 10655 C C . GLU D 1 299 ? 100.679 87.389 7.970 1.00 65.80 301 GLU D C 1
ATOM 10656 O O . GLU D 1 299 ? 100.557 87.570 6.758 1.00 64.84 301 GLU D O 1
ATOM 10662 N N . LEU D 1 300 ? 101.029 86.218 8.495 1.00 64.35 302 LEU D N 1
ATOM 10663 C CA . LEU D 1 300 ? 101.273 85.054 7.653 1.00 62.45 302 LEU D CA 1
ATOM 10664 C C . LEU D 1 300 ? 100.014 84.775 6.842 1.00 61.94 302 LEU D C 1
ATOM 10665 O O . LEU D 1 300 ? 100.078 84.500 5.643 1.00 60.91 302 LEU D O 1
ATOM 10670 N N . ALA D 1 301 ? 98.869 84.862 7.511 1.00 61.69 303 ALA D N 1
ATOM 10671 C CA . ALA D 1 301 ? 97.577 84.620 6.880 1.00 61.88 303 ALA D CA 1
ATOM 10672 C C . ALA D 1 301 ? 97.186 85.739 5.919 1.00 62.03 303 ALA D C 1
ATOM 10673 O O . ALA D 1 301 ? 96.696 85.478 4.817 1.00 61.26 303 ALA D O 1
ATOM 10675 N N . ASP D 1 302 ? 97.394 86.985 6.337 1.00 62.15 304 ASP D N 1
ATOM 10676 C CA . ASP D 1 302 ? 97.054 88.128 5.498 1.00 61.83 304 ASP D CA 1
ATOM 10677 C C . ASP D 1 302 ? 97.904 88.150 4.236 1.00 61.34 304 ASP D C 1
ATOM 10678 O O . ASP D 1 302 ? 97.403 88.418 3.147 1.00 60.92 304 ASP D O 1
ATOM 10683 N N . SER D 1 303 ? 99.192 87.864 4.387 1.00 61.57 305 SER D N 1
ATOM 10684 C CA . SER D 1 303 ? 100.110 87.858 3.255 1.00 61.95 305 SER D CA 1
ATOM 10685 C C . SER D 1 303 ? 99.804 86.714 2.294 1.00 62.26 305 SER D C 1
ATOM 10686 O O . SER D 1 303 ? 100.233 86.731 1.140 1.00 62.59 305 SER D O 1
ATOM 10689 N N . ALA D 1 304 ? 99.063 85.721 2.774 1.00 62.74 306 ALA D N 1
ATOM 10690 C CA . ALA D 1 304 ? 98.699 84.570 1.954 1.00 62.89 306 ALA D CA 1
ATOM 10691 C C . ALA D 1 304 ? 97.455 84.871 1.123 1.00 62.96 306 ALA D C 1
ATOM 10692 O O . ALA D 1 304 ? 97.283 84.333 0.028 1.00 62.80 306 ALA D O 1
ATOM 10694 N N . GLU D 1 305 ? 96.591 85.733 1.650 1.00 63.24 307 GLU D N 1
ATOM 10695 C CA . GLU D 1 305 ? 95.368 86.114 0.955 1.00 64.66 307 GLU D CA 1
ATOM 10696 C C . GLU D 1 305 ? 95.666 87.210 -0.058 1.00 65.53 307 GLU D C 1
ATOM 10697 O O . GLU D 1 305 ? 95.185 87.169 -1.191 1.00 65.29 307 GLU D O 1
ATOM 10703 N N . ASN D 1 306 ? 96.454 88.195 0.363 1.00 66.27 308 ASN D N 1
ATOM 10704 C CA . ASN D 1 306 ? 96.815 89.303 -0.511 1.00 67.33 308 ASN D CA 1
ATOM 10705 C C . ASN D 1 306 ? 97.553 88.771 -1.731 1.00 67.96 308 ASN D C 1
ATOM 10706 O O . ASN D 1 306 ? 97.477 89.345 -2.818 1.00 68.38 308 ASN D O 1
ATOM 10719 N N . GLY D 1 308 ? 96.762 86.377 -3.246 1.00 63.35 310 GLY D N 1
ATOM 10720 C CA . GLY D 1 308 ? 95.762 85.708 -4.060 1.00 61.40 310 GLY D CA 1
ATOM 10721 C C . GLY D 1 308 ? 95.259 84.390 -3.493 1.00 60.11 310 GLY D C 1
ATOM 10722 O O . GLY D 1 308 ? 94.165 83.936 -3.836 1.00 59.33 310 GLY D O 1
ATOM 10723 N N . GLY D 1 309 ? 96.054 83.771 -2.626 1.00 58.60 311 GLY D N 1
ATOM 10724 C CA . GLY D 1 309 ? 95.656 82.503 -2.039 1.00 56.71 311 GLY D CA 1
ATOM 10725 C C . GLY D 1 309 ? 94.871 82.635 -0.746 1.00 54.92 311 GLY D C 1
ATOM 10726 O O . GLY D 1 309 ? 94.016 83.512 -0.608 1.00 55.21 311 GLY D O 1
ATOM 10727 N N . ALA D 1 310 ? 95.159 81.747 0.202 1.00 52.12 312 ALA D N 1
ATOM 10728 C CA . ALA D 1 310 ? 94.494 81.749 1.500 1.00 48.51 312 ALA D CA 1
ATOM 10729 C C . ALA D 1 310 ? 95.427 81.142 2.542 1.00 46.66 312 ALA D C 1
ATOM 10730 O O . ALA D 1 310 ? 96.310 80.353 2.208 1.00 46.01 312 ALA D O 1
ATOM 10732 N N . GLY D 1 311 ? 95.234 81.517 3.802 1.00 45.33 313 GLY D N 1
ATOM 10733 C CA . GLY D 1 311 ? 96.082 80.999 4.860 1.00 43.36 313 GLY D CA 1
ATOM 10734 C C . GLY D 1 311 ? 95.431 81.025 6.230 1.00 42.88 313 GLY D C 1
ATOM 10735 O O . GLY D 1 311 ? 94.358 81.600 6.412 1.00 41.56 313 GLY D O 1
ATOM 10736 N N . LYS D 1 312 ? 96.089 80.399 7.200 1.00 42.95 314 LYS D N 1
ATOM 10737 C CA . LYS D 1 312 ? 95.573 80.341 8.561 1.00 41.57 314 LYS D CA 1
ATOM 10738 C C . LYS D 1 312 ? 96.541 79.605 9.468 1.00 41.61 314 LYS D C 1
ATOM 10739 O O . LYS D 1 312 ? 97.427 78.887 9.005 1.00 42.74 314 LYS D O 1
ATOM 10745 N N . SER D 1 313 ? 96.365 79.790 10.771 1.00 42.29 315 SER D N 1
ATOM 10746 C CA . SER D 1 313 ? 97.208 79.131 11.752 1.00 41.50 315 SER D CA 1
ATOM 10747 C C . SER D 1 313 ? 96.970 77.625 11.669 1.00 41.89 315 SER D C 1
ATOM 10748 O O . SER D 1 313 ? 95.871 77.182 11.325 1.00 40.64 315 SER D O 1
ATOM 10751 N N . SER D 1 314 ? 98.003 76.844 11.977 1.00 41.80 316 SER D N 1
ATOM 10752 C CA . SER D 1 314 ? 97.900 75.390 11.935 1.00 42.49 316 SER D CA 1
ATOM 10753 C C . SER D 1 314 ? 97.995 74.755 13.319 1.00 42.08 316 SER D C 1
ATOM 10754 O O . SER D 1 314 ? 99.091 74.534 13.840 1.00 42.44 316 SER D O 1
ATOM 10757 N N . GLY D 1 315 ? 96.846 74.452 13.910 1.00 41.62 317 GLY D N 1
ATOM 10758 C CA . GLY D 1 315 ? 96.845 73.840 15.225 1.00 41.95 317 GLY D CA 1
ATOM 10759 C C . GLY D 1 315 ? 96.120 74.658 16.275 1.00 42.88 317 GLY D C 1
ATOM 10760 O O . GLY D 1 315 ? 95.125 75.324 15.986 1.00 42.15 317 GLY D O 1
ATOM 10761 N N . SER D 1 316 ? 96.620 74.610 17.503 1.00 44.37 318 SER D N 1
ATOM 10762 C CA . SER D 1 316 ? 96.002 75.343 18.598 1.00 46.20 318 SER D CA 1
ATOM 10763 C C . SER D 1 316 ? 96.221 76.848 18.463 1.00 46.67 318 SER D C 1
ATOM 10764 O O . SER D 1 316 ? 95.370 77.643 18.860 1.00 45.72 318 SER D O 1
ATOM 10767 N N . GLY D 1 317 ? 97.360 77.235 17.897 1.00 47.53 319 GLY D N 1
ATOM 10768 C CA . GLY D 1 317 ? 97.649 78.649 17.719 1.00 49.28 319 GLY D CA 1
ATOM 10769 C C . GLY D 1 317 ? 98.624 79.220 18.735 1.00 50.74 319 GLY D C 1
ATOM 10770 O O . GLY D 1 317 ? 99.325 78.478 19.423 1.00 50.14 319 GLY D O 1
ATOM 10771 N N . GLY D 1 318 ? 98.667 80.547 18.830 1.00 52.47 320 GLY D N 1
ATOM 10772 C CA . GLY D 1 318 ? 99.564 81.198 19.766 1.00 53.43 320 GLY D CA 1
ATOM 10773 C C . GLY D 1 318 ? 101.016 80.869 19.478 1.00 54.16 320 GLY D C 1
ATOM 10774 O O . GLY D 1 318 ? 101.837 80.782 20.392 1.00 54.44 320 GLY D O 1
ATOM 10775 N N . GLY D 1 319 ? 101.335 80.688 18.200 1.00 54.27 321 GLY D N 1
ATOM 10776 C CA . GLY D 1 319 ? 102.696 80.361 17.820 1.00 53.82 321 GLY D CA 1
ATOM 10777 C C . GLY D 1 319 ? 102.743 79.134 16.933 1.00 53.88 321 GLY D C 1
ATOM 10778 O O . GLY D 1 319 ? 101.705 78.600 16.546 1.00 53.23 321 GLY D O 1
ATOM 10779 N N . ASP D 1 320 ? 103.951 78.684 16.617 1.00 53.79 322 ASP D N 1
ATOM 10780 C CA . ASP D 1 320 ? 104.145 77.522 15.761 1.00 54.38 322 ASP D CA 1
ATOM 10781 C C . ASP D 1 320 ? 103.582 77.727 14.356 1.00 53.33 322 ASP D C 1
ATOM 10782 O O . ASP D 1 320 ? 102.927 78.730 14.069 1.00 54.20 322 ASP D O 1
ATOM 10787 N N . CYS D 1 321 ? 103.841 76.748 13.496 1.00 50.75 323 CYS D N 1
ATOM 10788 C CA . CYS D 1 321 ? 103.432 76.757 12.095 1.00 47.44 323 CYS D CA 1
ATOM 10789 C C . CYS D 1 321 ? 102.076 77.317 11.673 1.00 46.25 323 CYS D C 1
ATOM 10790 O O . CYS D 1 321 ? 101.070 77.200 12.371 1.00 46.85 323 CYS D O 1
ATOM 10793 N N . GLY D 1 322 ? 102.090 77.927 10.492 1.00 45.09 324 GLY D N 1
ATOM 10794 C CA . GLY D 1 322 ? 100.906 78.499 9.882 1.00 42.10 324 GLY D CA 1
ATOM 10795 C C . GLY D 1 322 ? 100.902 77.924 8.475 1.00 40.37 324 GLY D C 1
ATOM 10796 O O . GLY D 1 322 ? 101.947 77.495 7.987 1.00 38.32 324 GLY D O 1
ATOM 10797 N N . ILE D 1 323 ? 99.754 77.906 7.811 1.00 40.09 325 ILE D N 1
ATOM 10798 C CA . ILE D 1 323 ? 99.704 77.331 6.470 1.00 40.75 325 ILE D CA 1
ATOM 10799 C C . ILE D 1 323 ? 99.009 78.215 5.441 1.00 40.49 325 ILE D C 1
ATOM 10800 O O . ILE D 1 323 ? 98.195 79.066 5.789 1.00 40.70 325 ILE D O 1
ATOM 10805 N N . ALA D 1 324 ? 99.326 77.989 4.169 1.00 42.16 326 ALA D N 1
ATOM 10806 C CA . ALA D 1 324 ? 98.726 78.761 3.088 1.00 43.45 326 ALA D CA 1
ATOM 10807 C C . ALA D 1 324 ? 98.694 77.990 1.776 1.00 44.25 326 ALA D C 1
ATOM 10808 O O . ALA D 1 324 ? 99.506 77.090 1.546 1.00 43.97 326 ALA D O 1
ATOM 10810 N N . PHE D 1 325 ? 97.740 78.357 0.926 1.00 45.10 327 PHE D N 1
ATOM 10811 C CA . PHE D 1 325 ? 97.573 77.756 -0.391 1.00 46.82 327 PHE D CA 1
ATOM 10812 C C . PHE D 1 325 ? 97.678 78.879 -1.418 1.00 48.13 327 PHE D C 1
ATOM 10813 O O . PHE D 1 325 ? 96.961 79.874 -1.319 1.00 47.97 327 PHE D O 1
ATOM 10821 N N . SER D 1 326 ? 98.567 78.722 -2.395 1.00 49.51 328 SER D N 1
ATOM 10822 C CA . SER D 1 326 ? 98.744 79.740 -3.430 1.00 51.61 328 SER D CA 1
ATOM 10823 C C . SER D 1 326 ? 98.355 79.236 -4.814 1.00 53.07 328 SER D C 1
ATOM 10824 O O . SER D 1 326 ? 98.575 78.072 -5.149 1.00 53.22 328 SER D O 1
ATOM 10827 N N . LYS D 1 327 ? 97.786 80.133 -5.615 1.00 54.84 329 LYS D N 1
ATOM 10828 C CA . LYS D 1 327 ? 97.342 79.813 -6.969 1.00 56.53 329 LYS D CA 1
ATOM 10829 C C . LYS D 1 327 ? 98.431 79.238 -7.871 1.00 58.01 329 LYS D C 1
ATOM 10830 O O . LYS D 1 327 ? 98.158 78.360 -8.688 1.00 57.79 329 LYS D O 1
ATOM 10836 N N . THR D 1 328 ? 99.659 79.731 -7.735 1.00 59.09 330 THR D N 1
ATOM 10837 C CA . THR D 1 328 ? 100.757 79.237 -8.562 1.00 60.74 330 THR D CA 1
ATOM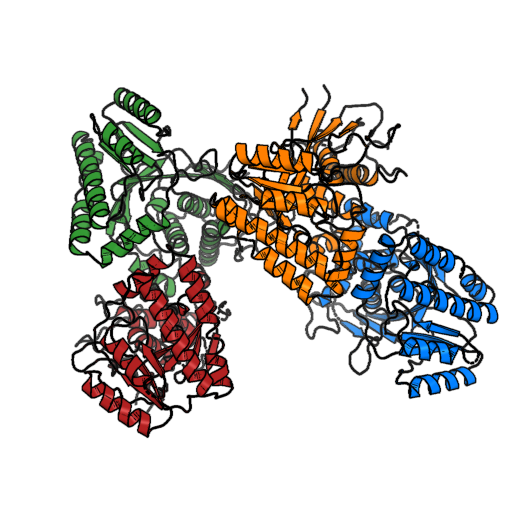 10838 C C . THR D 1 328 ? 102.060 79.121 -7.781 1.00 61.91 330 THR D C 1
ATOM 10839 O O . THR D 1 328 ? 102.211 79.713 -6.713 1.00 61.22 330 THR D O 1
ATOM 10843 N N . LYS D 1 329 ? 103.001 78.356 -8.327 1.00 63.81 331 LYS D N 1
ATOM 10844 C CA . LYS D 1 329 ? 104.298 78.165 -7.692 1.00 65.82 331 LYS D CA 1
ATOM 10845 C C . LYS D 1 329 ? 104.916 79.538 -7.460 1.00 66.88 331 LYS D C 1
ATOM 10846 O O . LYS D 1 329 ? 105.333 79.867 -6.349 1.00 67.21 331 LYS D O 1
ATOM 10852 N N . GLU D 1 330 ? 104.957 80.335 -8.524 1.00 67.76 332 GLU D N 1
ATOM 10853 C CA . GLU D 1 330 ? 105.522 81.678 -8.475 1.00 67.97 332 GLU D CA 1
ATOM 10854 C C . GLU D 1 330 ? 104.912 82.480 -7.335 1.00 67.09 332 GLU D C 1
ATOM 10855 O O . GLU D 1 330 ? 105.627 83.119 -6.566 1.00 67.38 332 GLU D O 1
ATOM 10861 N N . LEU D 1 331 ? 103.588 82.454 -7.235 1.00 66.39 333 LEU D N 1
ATOM 10862 C CA . LEU D 1 331 ? 102.902 83.176 -6.172 1.00 66.51 333 LEU D CA 1
ATOM 10863 C C . LEU D 1 331 ? 103.406 82.677 -4.822 1.00 66.90 333 LEU D C 1
ATOM 10864 O O . LEU D 1 331 ? 103.620 83.460 -3.896 1.00 66.44 333 LEU D O 1
ATOM 10869 N N . ALA D 1 332 ? 103.601 81.367 -4.718 1.00 67.38 334 ALA D N 1
ATOM 10870 C CA . ALA D 1 332 ? 104.099 80.778 -3.484 1.00 68.13 334 ALA D CA 1
ATOM 10871 C C . ALA D 1 332 ? 105.505 81.314 -3.243 1.00 68.64 334 ALA D C 1
ATOM 10872 O O . ALA D 1 332 ? 105.864 81.662 -2.118 1.00 68.72 334 ALA D O 1
ATOM 10874 N N . GLU D 1 333 ? 106.291 81.378 -4.316 1.00 69.14 335 GLU D N 1
ATOM 10875 C CA . GLU D 1 333 ? 107.662 81.881 -4.257 1.00 69.33 335 GLU D CA 1
ATOM 10876 C C . GLU D 1 333 ? 107.661 83.256 -3.599 1.00 68.67 335 GLU D C 1
ATOM 10877 O O . GLU D 1 333 ? 108.330 83.480 -2.591 1.00 68.47 335 GLU D O 1
ATOM 10883 N N . LYS D 1 334 ? 106.900 84.172 -4.187 1.00 68.55 336 LYS D N 1
ATOM 10884 C CA . LYS D 1 334 ? 106.793 85.534 -3.684 1.00 68.91 336 LYS D CA 1
ATOM 10885 C C . LYS D 1 334 ? 106.368 85.551 -2.220 1.00 68.94 336 LYS D C 1
ATOM 10886 O O . LYS D 1 334 ? 106.958 86.257 -1.402 1.00 68.97 336 LYS D O 1
ATOM 10892 N N . LEU D 1 335 ? 105.344 84.767 -1.894 1.00 68.71 337 LEU D N 1
ATOM 10893 C CA . LEU D 1 335 ? 104.842 84.707 -0.527 1.00 68.17 337 LEU D CA 1
ATOM 10894 C C . LEU D 1 335 ? 105.906 84.248 0.461 1.00 68.22 337 LEU D C 1
ATOM 10895 O O . LEU D 1 335 ? 106.021 84.799 1.555 1.00 67.43 337 LEU D O 1
ATOM 10900 N N . VAL D 1 336 ? 106.682 83.241 0.075 1.00 68.65 338 VAL D N 1
ATOM 10901 C CA . VAL D 1 336 ? 107.730 82.724 0.945 1.00 69.95 338 VAL D CA 1
ATOM 10902 C C . VAL D 1 336 ? 108.675 83.842 1.369 1.00 70.96 338 VAL D C 1
ATOM 10903 O O . VAL D 1 336 ? 108.941 84.018 2.559 1.00 71.22 338 VAL D O 1
ATOM 10907 N N . ASN D 1 337 ? 109.181 84.597 0.399 1.00 72.11 339 ASN D N 1
ATOM 10908 C CA . ASN D 1 337 ? 110.083 85.702 0.708 1.00 73.37 339 ASN D CA 1
ATOM 10909 C C . ASN D 1 337 ? 109.303 86.745 1.499 1.00 72.97 339 ASN D C 1
ATOM 10910 O O . ASN D 1 337 ? 109.816 87.331 2.452 1.00 72.67 339 ASN D O 1
ATOM 10915 N N . GLU D 1 338 ? 108.056 86.966 1.093 1.00 72.74 340 GLU D N 1
ATOM 10916 C CA . GLU D 1 338 ? 107.190 87.927 1.759 1.00 72.57 340 GLU D CA 1
ATOM 10917 C C . GLU D 1 338 ? 107.157 87.607 3.250 1.00 71.92 340 GLU D C 1
ATOM 10918 O O . GLU D 1 338 ? 107.166 88.509 4.088 1.00 71.82 340 GLU D O 1
ATOM 10924 N N . TRP D 1 339 ? 107.115 86.315 3.573 1.00 70.77 341 TRP D N 1
ATOM 10925 C CA . TRP D 1 339 ? 107.097 85.871 4.964 1.00 69.79 341 TRP D CA 1
ATOM 10926 C C . TRP D 1 339 ? 108.475 86.054 5.588 1.00 69.89 341 TRP D C 1
ATOM 10927 O O . TRP D 1 339 ? 108.615 86.700 6.625 1.00 69.81 341 TRP D O 1
ATOM 10938 N N . GLU D 1 340 ? 109.485 85.470 4.950 1.00 70.03 342 GLU D N 1
ATOM 10939 C CA . GLU D 1 340 ? 110.858 85.548 5.433 1.00 70.34 342 GLU D CA 1
ATOM 10940 C C . GLU D 1 340 ? 111.235 86.957 5.880 1.00 70.52 342 GLU D C 1
ATOM 10941 O O . GLU D 1 340 ? 112.090 87.129 6.749 1.00 70.54 342 GLU D O 1
ATOM 10947 N N . LYS D 1 341 ? 110.597 87.961 5.285 1.00 70.56 343 LYS D N 1
ATOM 10948 C CA . LYS D 1 341 ? 110.867 89.347 5.648 1.00 70.47 343 LYS D CA 1
ATOM 10949 C C . LYS D 1 341 ? 110.181 89.658 6.974 1.00 69.91 343 LYS D C 1
ATOM 10950 O O . LYS D 1 341 ? 110.742 90.338 7.835 1.00 69.93 343 LYS D O 1
ATOM 10956 N N . LEU D 1 342 ? 108.965 89.145 7.129 1.00 69.08 344 LEU D N 1
ATOM 10957 C CA . LEU D 1 342 ? 108.178 89.353 8.338 1.00 68.23 344 LEU D CA 1
ATOM 10958 C C . LEU D 1 342 ? 108.726 88.574 9.535 1.00 67.79 344 LEU D C 1
ATOM 10959 O O . LEU D 1 342 ? 108.202 88.680 10.644 1.00 68.05 344 LEU D O 1
ATOM 10964 N N . GLY D 1 343 ? 109.777 87.792 9.306 1.00 67.26 345 GLY D N 1
ATOM 10965 C CA . GLY D 1 343 ? 110.370 87.018 10.384 1.00 66.62 345 GLY D CA 1
ATOM 10966 C C . GLY D 1 343 ? 109.909 85.572 10.434 1.00 66.42 345 GLY D C 1
ATOM 10967 O O . GLY D 1 343 ? 110.424 84.776 11.221 1.00 66.70 345 GLY D O 1
ATOM 10968 N N . ILE D 1 344 ? 108.939 85.230 9.592 1.00 65.26 346 ILE D N 1
ATOM 10969 C CA . ILE D 1 344 ? 108.401 83.876 9.537 1.00 63.90 346 ILE D CA 1
ATOM 10970 C C . ILE D 1 344 ? 109.380 82.931 8.839 1.00 63.56 346 ILE D C 1
ATOM 10971 O O . ILE D 1 344 ? 109.883 83.235 7.758 1.00 63.73 346 ILE D O 1
ATOM 10976 N N . LYS D 1 345 ? 109.644 81.785 9.459 1.00 62.51 347 LYS D N 1
ATOM 10977 C CA . LYS D 1 345 ? 110.562 80.803 8.891 1.00 62.05 347 LYS D CA 1
ATOM 10978 C C . LYS D 1 345 ? 109.852 79.792 7.994 1.00 62.43 347 LYS D C 1
ATOM 10979 O O . LYS D 1 345 ? 109.083 78.954 8.466 1.00 62.66 347 LYS D O 1
ATOM 10985 N N . HIS D 1 346 ? 110.120 79.874 6.696 1.00 62.09 348 HIS D N 1
ATOM 10986 C CA . HIS D 1 346 ? 109.519 78.964 5.731 1.00 61.88 348 HIS D CA 1
ATOM 10987 C C . HIS D 1 346 ? 109.994 77.541 6.002 1.00 60.79 348 HIS D C 1
ATOM 10988 O O . HIS D 1 346 ? 111.104 77.333 6.487 1.00 60.86 348 HIS D O 1
ATOM 10995 N N . LEU D 1 347 ? 109.146 76.566 5.695 1.00 60.03 349 LEU D N 1
ATOM 10996 C CA . LEU D 1 347 ? 109.487 75.160 5.889 1.00 59.33 349 LEU D CA 1
ATOM 10997 C C . LEU D 1 347 ? 109.126 74.348 4.642 1.00 58.07 349 LEU D C 1
ATOM 10998 O O . LEU D 1 347 ? 108.018 73.824 4.534 1.00 56.68 349 LEU D O 1
ATOM 11003 N N . PRO D 1 348 ? 110.070 74.230 3.689 1.00 57.39 350 PRO D N 1
ATOM 11004 C CA . PRO D 1 348 ? 109.868 73.487 2.440 1.00 56.50 350 PRO D CA 1
ATOM 11005 C C . PRO D 1 348 ? 108.926 72.307 2.629 1.00 55.93 350 PRO D C 1
ATOM 11006 O O . PRO D 1 348 ? 109.236 71.364 3.356 1.00 56.03 350 PRO D O 1
ATOM 11010 N N . PHE D 1 349 ? 107.775 72.367 1.968 1.00 54.83 351 PHE D N 1
ATOM 11011 C CA . PHE D 1 349 ? 106.771 71.322 2.089 1.00 53.52 351 PHE D CA 1
ATOM 11012 C C . PHE D 1 349 ? 106.753 70.268 0.990 1.00 53.38 351 PHE D C 1
ATOM 11013 O O . PHE D 1 349 ? 107.017 70.546 -0.176 1.00 53.76 351 PHE D O 1
ATOM 11021 N N . HIS D 1 350 ? 106.416 69.054 1.402 1.00 53.02 352 HIS D N 1
ATOM 11022 C CA . HIS D 1 350 ? 106.295 67.897 0.533 1.00 52.37 352 HIS D CA 1
ATOM 11023 C C . HIS D 1 350 ? 105.455 66.917 1.340 1.00 50.60 352 HIS D C 1
ATOM 11024 O O . HIS D 1 350 ? 105.874 66.475 2.410 1.00 50.02 352 HIS D O 1
ATOM 11031 N N . THR D 1 351 ? 104.267 66.594 0.842 1.00 48.15 353 THR D N 1
ATOM 11032 C CA . THR D 1 351 ? 103.378 65.673 1.539 1.00 45.55 353 THR D CA 1
ATOM 11033 C C . THR D 1 351 ? 104.138 64.500 2.139 1.00 43.53 353 THR D C 1
ATOM 11034 O O . THR D 1 351 ? 104.809 63.757 1.423 1.00 42.40 353 THR D O 1
ATOM 11038 N N . GLY D 1 352 ? 104.029 64.348 3.458 1.00 41.79 354 GLY D N 1
ATOM 11039 C CA . GLY D 1 352 ? 104.713 63.269 4.151 1.00 39.22 354 GLY D CA 1
ATOM 11040 C C . GLY D 1 352 ? 104.195 61.880 3.826 1.00 38.79 354 GLY D C 1
ATOM 11041 O O . GLY D 1 352 ? 103.015 61.693 3.531 1.00 38.14 354 GLY D O 1
ATOM 11042 N N . ARG D 1 353 ? 105.084 60.895 3.879 1.00 38.54 355 ARG D N 1
ATOM 11043 C CA . ARG D 1 353 ? 104.709 59.518 3.591 1.00 37.93 355 ARG D CA 1
ATOM 11044 C C . ARG D 1 353 ? 105.377 58.585 4.586 1.00 36.54 355 ARG D C 1
ATOM 11045 O O . ARG D 1 353 ? 106.563 58.729 4.884 1.00 35.57 355 ARG D O 1
ATOM 11053 N N . VAL D 1 354 ? 104.612 57.629 5.103 1.00 34.65 356 VAL D N 1
ATOM 11054 C CA . VAL D 1 354 ? 105.155 56.664 6.041 1.00 34.76 356 VAL D CA 1
ATOM 11055 C C . VAL D 1 354 ? 106.095 55.770 5.248 1.00 36.36 356 VAL D C 1
ATOM 11056 O O . VAL D 1 354 ? 105.715 55.215 4.219 1.00 34.90 356 VAL D O 1
ATOM 11060 N N . GLN D 1 355 ? 107.326 55.645 5.727 1.00 38.06 357 GLN D N 1
ATOM 11061 C CA . GLN D 1 355 ? 108.325 54.829 5.053 1.00 40.34 357 GLN D CA 1
ATOM 11062 C C . GLN D 1 355 ? 108.912 53.779 5.991 1.00 38.99 357 GLN D C 1
ATOM 11063 O O . GLN D 1 355 ? 109.639 54.105 6.924 1.00 39.37 357 GLN D O 1
ATOM 11069 N N . ILE D 1 356 ? 108.578 52.518 5.739 1.00 39.42 358 ILE D N 1
ATOM 11070 C CA . ILE D 1 356 ? 109.071 51.407 6.542 1.00 40.60 358 ILE D CA 1
ATOM 11071 C C . ILE D 1 356 ? 109.980 50.562 5.660 1.00 42.93 358 ILE D C 1
ATOM 11072 O O . ILE D 1 356 ? 109.535 50.010 4.655 1.00 43.22 358 ILE D O 1
ATOM 11077 N N . THR D 1 357 ? 111.251 50.463 6.037 1.00 45.97 359 THR D N 1
ATOM 11078 C CA . THR D 1 357 ? 112.222 49.700 5.257 1.00 49.58 359 THR D CA 1
ATOM 11079 C C . THR D 1 357 ? 113.053 48.723 6.092 1.00 51.73 359 THR D C 1
ATOM 11080 O O . THR D 1 357 ? 113.321 48.964 7.269 1.00 52.21 359 THR D O 1
ATOM 11084 N N . GLU D 1 358 ? 113.466 47.625 5.463 1.00 54.03 360 GLU D N 1
ATOM 11085 C CA . GLU D 1 358 ? 114.274 46.603 6.125 1.00 56.13 360 GLU D CA 1
ATOM 11086 C C . GLU D 1 358 ? 115.679 46.540 5.530 1.00 56.41 360 GLU D C 1
ATOM 11087 O O . GLU D 1 358 ? 116.370 45.532 5.657 1.00 57.20 360 GLU D O 1
ATOM 11093 N N . GLY D 1 359 ? 116.096 47.622 4.881 1.00 56.82 361 GLY D N 1
ATOM 11094 C CA . GLY D 1 359 ? 117.415 47.664 4.275 1.00 57.21 361 GLY D CA 1
ATOM 11095 C C . GLY D 1 359 ? 118.552 47.381 5.242 1.00 57.34 361 GLY D C 1
ATOM 11096 O O . GLY D 1 359 ? 118.282 47.044 6.416 1.00 56.47 361 GLY D O 1
#

Foldseek 3Di:
DKKKWWQFFKWWQFDFPLLLAAQGKTKMFGWPWTKMDIKDADQFAWEEEVVDPGTDTDDFLDADDDDDPVCQLLSLLLRLLSLVCVVVVWGGHHMYYIDTRQADPVGHGLPRLVSLRSSLRNLCRVCVTCVVDDVLSLLSSQVSVCVSVVGDQSVRNLCSQFGMKMKGGFNPVVVVVCVVPPDSNCSVDDTSIDIGHFDDAPFDKWKWFQPDHDPLVVLSVLLVVVCVVPVPLNVVLSVQSRVLVQCVVCRVVSVQVSNQVSQQSSQVSVVVSCVSSVHPQAPPLQVQLQVLLVVPGGKGAIHSHPGRMIMIGHPDPVSVVVSVVSSVVVVIDIDDTDIDDMDIDPD/DWKKWWQFFKWWQACFPLLLAAQAKTKMFTWPWTKMDIKDADPWAWEAEPPDPGTATDDFLDADDDPDPVCQLLRLLLRLLSQVCVVVVWGGHHMYYIDTPQADPVRHGLPRHPSLRSSLRNLVNNCVTCVPDDVLSLLSSCVSCCVRVVGDQSVRNLCSLFGMKIKTGFNVCVVVVCVVPPDSVCSVDDTSIDIGHFDPAPFDKWKWQQFDDDPLCVLSVLLVVCCVVPVVLNVVLSVQSRVLVQCVVCRVVSPQVSNQVSLQSSQVSVVVSCVSSVHPQQPPLNVVLQVLQVVPGGKHAIYSHPGRMIMIGHPDPVSVVVSCVVSVVSVIHIDDTDGDHMDMDDD/DKKKWWQFFKWWQFDFPLLLAAQFKTKMFGWAWTKIDIKDADPFAWEEEDPDPGTDTDDFLDADDDDDPVCQLLRLLLRLLSQVCVVVVWGGHHMYYIDTRQADPVGHGLNRHPSLRSSLRNLCRNCVTCVVDDVLSLLSSQVSVCVRVVGDQSVRNLCSLFGMWMKGGFNVVVVVVCVVPPDSVRSVDDTNIDIGHFDDAPFDKWKWFQLDDAPPVCQVVLLVVVCVVCVPLVVVLSVLRRVLCQCRVCRVVVPQVSNQVSQQVSQVSVCVSQVSSVHPLEDPLQCVLQVLLVCPGGKGAIYRHRTRMIMITHPDVVSVVVSQVVSVVVPIHIDDTDTHHIDMDGD/DWKKWWQFFKWWLFDFPLLLDAQAKTKMFTWPWTKIDIKDADPFAWEEEPVDPGIDTDDFLDADDDPDDVCQLLRLLVVLLSQVCVVVVWGGHHMYYIDGRQADPVGFGLRRCPSLRSSLRNLCRNCVTCVVDDVLSLLSSQVSSCVRVVGDQSVRNLCSLFGMKMWGGFDVVVVVVCVVPPDSVCSVDDTNIDIGHFHDAPFDKWKWFQAQRDPCVPLSVLLVVVCVPCVPLVVVLSVQSRVLVQCVVCRVVSPQVSNQVSSQSSQVSVVVSCVVSVHCQQDPLQVQLQVLQVVPWGWGQIHSHPTHMIMITHPDPVSVVVSQVVSVVVVIHIDDTDGDDIDMDGD